Protein 6SUD (pdb70)

InterPro domains:
  IPR002037 Glycoside hydrolase, family 8 [PF01270] (62-371)
  IPR002037 Glycoside hydrolase, family 8 [PR00735] (67-80)
  IPR002037 Glycoside hydrolase, family 8 [PR00735] (126-144)
  IPR002037 Glycoside hydrolase, family 8 [PR00735] (194-211)
  IPR002037 Glycoside hydrolase, family 8 [PR00735] (237-248)
  IPR002037 Glycoside hydrolase, family 8 [PR00735] (262-271)
  IPR002037 Glycoside hydrolase, family 8 [PR00735] (360-374)
  IPR008928 Six-hairpin glycosidase superfamily [SSF48208] (8-380)
  IPR012341 Six-hairpin glycosidase-like superfamily [G3DSA:1.50.10.10] (3-375)

Radius of gyration: 29.49 Å; Cα contacts (8 Å, |Δi|>4): 1579; chains: 2; bounding box: 64×71×76 Å

Sequence (754 aa):
KGAYDTGTYANLFQRSGYREDEIKARLEQTWNNDLFYGDEHTRIYYPVGDDKGYMLDTGNDDVRSEGMSYGMMMAVQMDKKHEFDRLWNYAYTYMQHTEGRYKDYFAWHCKPDGTRLSPGPAPDGEEFFAMALFFASNRWGDGPAPYDYQAQARKILHACLHQGEQGEGDPMWEPSNRLIKFIPELPFSDPSYHLPHFYELFAQYANEQDRTFWKEAAEASRAYLRTACHPVTGLSPEYANYDGTPAPVQLHGDFRHFYSDAYRVAANVALDWEWFRKDPWQVQQSNRIQAFFSDIDVSDYRRYTIEGEPFNEPAAHPVGLLATNAMASLAADGPDADSFVKRFWNTPLRQGKRRYYDNCLYFFTMLALSGNYRVYQQKGAYDTGTYANLFQRSGYREDEIKARLEQTWNDLFYGDEHTRIYYPVGDDKGYMLDTGNDDVRSEGMSYGMMMAVQMDKKKHEFDRLWNYAYTYMQHTEGRYKDYFAWHCKPDGTRLSPGPAPDGEEFFAMALFFASNRWGDGPAPYDYQAQARKKILHACLHQGEQGEGDPMWEPSNRLIKFIPELPFSDPSYHLPHFYELFAQYANEQDRTFWKEAAEASRAYLRTACHPVTGLSPEYANYDGTPAPVQLHGDFRHFYSDAYRVAANVALDWEWFRKDPWQVQQSNRIQAFFSDIDVSDYRRYTIEGEPFNEPAAHPVGLLATNAMASLAADGPDADDSFVKRFWNTPLRQGKRRYYDNCLYFFTMLALSGNYRVYQQ

Nearest PDB structures (foldseek):
  6sud-assembly2_B  TM=1.003E+00  e=3.439E-78  Paenibacillus barcinonensis
  6srd-assembly2_B  TM=1.002E+00  e=1.595E-75  Paenibacillus barcinonensis
  6shy-assembly2_B  TM=1.002E+00  e=3.532E-74  Paenibacillus barcinonensis
  6trh-assembly1_A  TM=1.001E+00  e=9.045E-74  Paenibacillus barcinonensis
  5yxt-assembly1_C  TM=9.919E-01  e=4.805E-59  Paenibacillus barengoltzii G22

Solvent-accessible surface area: 28083 Å² total; per-residue (Å²): 181,0,1,58,92,77,56,96,35,23,37,7,0,84,170,42,63,38,160,123,83,75,6,158,59,55,12,67,87,6,2,41,50,0,0,106,17,82,149,108,10,42,0,1,53,69,55,62,138,68,41,0,32,0,32,9,10,10,79,93,7,0,48,0,28,0,0,0,6,0,0,0,0,0,0,9,30,80,61,82,107,14,0,23,28,0,0,12,1,0,85,67,62,0,9,22,115,123,48,52,35,63,14,0,0,0,52,27,0,97,44,99,8,72,104,69,15,40,16,4,18,0,10,0,0,0,17,0,0,0,0,0,2,0,0,18,31,79,56,34,71,29,119,76,20,53,34,1,64,54,13,0,61,83,0,2,56,3,0,22,34,2,36,137,102,54,119,9,47,19,0,2,43,79,90,42,80,9,0,15,12,34,4,25,22,39,13,0,0,0,5,14,0,2,0,2,1,0,12,0,0,14,89,23,1,47,143,128,6,69,99,36,0,105,53,0,0,119,20,0,15,40,6,2,105,80,3,8,38,99,116,8,2,0,1,0,6,10,0,43,54,99,2,72,43,1,47,49,37,89,57,26,51,43,98,26,1,32,18,33,0,1,15,4,0,11,18,0,0,4,0,41,9,0,18,80,103,14,92,54,1,18,86,2,0,26,78,2,1,56,46,2,53,143,48,84,15,102,64,4,70,33,6,35,36,118,13,103,88,67,146,69,87,8,39,29,28,22,0,0,0,0,2,0,0,5,0,5,16,6,11,110,25,133,24,10,99,67,15,4,126,96,0,26,101,8,98,22,62,108,30,104,104,14,5,16,0,0,0,8,3,0,16,1,1,0,3,0,6,4,44,10,89,13,45,83,199,180,0,1,55,82,75,56,96,34,28,35,6,0,86,156,14,57,38,177,105,125,68,5,135,61,57,14,73,87,5,1,51,49,0,0,104,16,81,135,95,10,45,0,1,52,70,55,65,134,68,41,0,30,1,31,8,9,11,78,91,7,0,49,0,28,0,0,0,7,0,0,0,0,0,0,9,28,81,61,79,107,14,0,23,30,0,0,13,1,0,86,66,62,0,9,22,114,126,56,50,33,97,16,0,0,0,52,29,0,94,45,98,8,72,102,70,13,42,19,4,16,0,9,0,0,0,17,0,0,0,0,0,3,0,0,17,24,77,57,35,69,30,119,74,20,53,34,1,64,52,12,0,61,83,0,2,71,5,0,25,38,20,34,133,185,60,128,10,47,27,0,2,44,82,88,44,80,10,0,14,13,34,4,27,24,39,12,0,0,0,5,14,0,2,1,2,1,0,12,0,0,15,92,27,0,48,141,129,8,70,96,36,0,105,64,0,0,128,21,0,17,38,6,2,102,81,2,6,36,97,116,9,1,0,1,0,6,11,0,43,57,101,2,72,43,1,47,48,37,87,57,27,49,41,98,24,1,30,18,33,1,1,16,2,1,13,17,0,0,5,0,40,9,0,19,84,105,16,92,55,1,18,85,1,0,27,78,4,1,56,46,2,50,144,44,85,14,102,61,4,70,34,6,36,34,115,14,102,85,67,145,73,87,8,41,29,30,22,0,0,1,0,3,0,0,5,0,3,16,6,9,112,26,131,25,10,72,70,14,2,93,102,1,30,110,8,98,22,62,110,29,102,106,15,5,16,0,0,0,8,2,0,16,1,1,0,2,0,7,4,36,10,90,14,46,85,194

Structure (mmCIF, N/CA/C/O backbone):
data_6SUD
#
_entry.id   6SUD
#
_cell.length_a   51.514
_cell.length_b   59.172
_cell.length_c   79.412
_cell.angle_alpha   87.830
_cell.angle_beta   78.350
_cell.angle_gamma   74.610
#
_symmetry.space_group_name_H-M   'P 1'
#
loop_
_entity.id
_entity.type
_entity.pdbx_description
1 polymer 'Reducing-end xylose-releasing exo-oligoxylanase Rex8A'
2 non-polymer 1,2-ETHANEDIOL
3 non-polymer GLYCEROL
4 non-polymer beta-D-xylopyranose
5 water water
#
loop_
_atom_site.group_PDB
_atom_site.id
_atom_site.type_symbol
_atom_site.label_atom_id
_atom_site.label_alt_id
_atom_site.label_comp_id
_atom_site.label_asym_id
_atom_site.label_entity_id
_atom_site.label_seq_id
_atom_site.pdbx_PDB_ins_code
_atom_site.Cartn_x
_atom_site.Cartn_y
_atom_site.Cartn_z
_atom_site.occupancy
_atom_site.B_iso_or_equiv
_atom_site.auth_seq_id
_atom_site.auth_comp_id
_atom_site.auth_asym_id
_atom_site.auth_atom_id
_atom_site.pdbx_PDB_model_num
ATOM 1 N N . LYS A 1 6 ? 1.481 -23.217 5.049 1.00 28.08 6 LYS A N 1
ATOM 2 C CA . LYS A 1 6 ? 0.664 -22.317 5.919 1.00 27.16 6 LYS A CA 1
ATOM 3 C C . LYS A 1 6 ? 1.343 -20.962 6.029 1.00 24.30 6 LYS A C 1
ATOM 4 O O . LYS A 1 6 ? 2.559 -20.894 6.316 1.00 24.88 6 LYS A O 1
ATOM 10 N N . GLY A 1 7 ? 0.517 -19.934 5.882 1.00 22.24 7 GLY A N 1
ATOM 11 C CA . GLY A 1 7 ? 0.980 -18.546 5.926 1.00 20.59 7 GLY A CA 1
ATOM 12 C C . GLY A 1 7 ? 1.124 -18.049 7.350 1.00 19.55 7 GLY A C 1
ATOM 13 O O . GLY A 1 7 ? 0.703 -18.767 8.295 1.00 18.14 7 GLY A O 1
ATOM 14 N N . ALA A 1 8 ? 1.690 -16.850 7.501 1.00 17.72 8 ALA A N 1
ATOM 15 C CA . ALA A 1 8 ? 1.869 -16.166 8.806 1.00 17.85 8 ALA A CA 1
ATOM 16 C C . ALA A 1 8 ? 0.517 -15.958 9.505 1.00 18.13 8 ALA A C 1
ATOM 17 O O . ALA A 1 8 ? 0.486 -15.950 10.758 1.00 17.27 8 ALA A O 1
ATOM 19 N N . TYR A 1 9 ? -0.568 -15.781 8.746 1.00 19.05 9 TYR A N 1
ATOM 20 C CA . TYR A 1 9 ? -1.936 -15.665 9.312 1.00 20.80 9 TYR A CA 1
ATOM 21 C C . TYR A 1 9 ? -2.227 -16.879 10.202 1.00 21.82 9 TYR A C 1
ATOM 22 O O . TYR A 1 9 ? -2.793 -16.683 11.294 1.00 21.77 9 TYR A O 1
ATOM 31 N N . ASP A 1 10 ? -1.838 -18.078 9.756 1.00 22.55 10 ASP A N 1
ATOM 32 C CA . ASP A 1 10 ? -2.171 -19.362 10.433 1.00 24.76 10 ASP A CA 1
ATOM 33 C C . ASP A 1 10 ? -1.148 -19.681 11.530 1.00 24.79 10 ASP A C 1
ATOM 34 O O . ASP A 1 10 ? -1.582 -20.147 12.602 1.00 26.42 10 ASP A O 1
ATOM 39 N N . THR A 1 11 ? 0.146 -19.461 11.270 1.00 23.07 11 THR A N 1
ATOM 40 C CA . THR A 1 11 ? 1.269 -19.914 12.136 1.00 22.55 11 THR A CA 1
ATOM 41 C C . THR A 1 11 ? 1.604 -18.849 13.189 1.00 21.99 11 THR A C 1
ATOM 42 O O . THR A 1 11 ? 2.125 -19.218 14.262 1.00 22.45 11 THR A O 1
ATOM 46 N N . GLY A 1 12 ? 1.333 -17.577 12.896 1.00 20.55 12 GLY A N 1
ATOM 47 C CA . GLY A 1 12 ? 1.767 -16.436 13.726 1.00 20.57 12 GLY A CA 1
ATOM 48 C C . GLY A 1 12 ? 3.262 -16.173 13.584 1.00 20.54 12 GLY A C 1
ATOM 49 O O . GLY A 1 12 ? 3.787 -15.334 14.334 1.00 22.23 12 GLY A O 1
ATOM 50 N N . THR A 1 13 ? 3.929 -16.855 12.650 1.00 20.37 13 THR A N 1
ATOM 51 C CA . THR A 1 13 ? 5.395 -16.747 12.408 1.00 20.09 13 THR A CA 1
ATOM 52 C C . THR A 1 13 ? 5.648 -15.957 11.123 1.00 18.71 13 THR A C 1
ATOM 53 O O . THR A 1 13 ? 5.119 -16.346 10.067 1.00 18.40 13 THR A O 1
ATOM 57 N N . TYR A 1 14 ? 6.468 -14.908 11.215 1.00 16.86 14 TYR A N 1
ATOM 58 C CA . TYR A 1 14 ? 6.799 -13.990 10.092 1.00 15.62 14 TYR A CA 1
ATOM 59 C C . TYR A 1 14 ? 8.256 -14.186 9.685 1.00 15.65 14 TYR A C 1
ATOM 60 O O . TYR A 1 14 ? 9.120 -14.143 10.567 1.00 16.51 14 TYR A O 1
ATOM 69 N N . ALA A 1 15 ? 8.510 -14.394 8.390 1.00 15.91 15 ALA A N 1
ATOM 70 C CA . ALA A 1 15 ? 9.877 -14.475 7.827 1.00 15.40 15 ALA A CA 1
ATOM 71 C C . ALA A 1 15 ? 10.601 -13.167 8.129 1.00 15.60 15 ALA A C 1
ATOM 72 O O . ALA A 1 15 ? 10.050 -12.086 7.839 1.00 15.06 15 ALA A O 1
ATOM 74 N N . ASN A 1 16 ? 11.812 -13.277 8.670 1.00 16.27 16 ASN A N 1
ATOM 75 C CA . ASN A 1 16 ? 12.719 -12.122 8.869 1.00 16.20 16 ASN A CA 1
ATOM 76 C C . ASN A 1 16 ? 13.846 -12.333 7.870 1.00 16.46 16 ASN A C 1
ATOM 77 O O . ASN A 1 16 ? 14.779 -13.094 8.190 1.00 17.16 16 ASN A O 1
ATOM 82 N N . LEU A 1 17 ? 13.713 -11.755 6.680 1.00 16.78 17 LEU A N 1
ATOM 83 C CA . LEU A 1 17 ? 14.666 -12.005 5.576 1.00 17.42 17 LEU A CA 1
ATOM 84 C C . LEU A 1 17 ? 15.982 -11.300 5.869 1.00 16.51 17 LEU A C 1
ATOM 85 O O . LEU A 1 17 ? 16.986 -11.791 5.355 1.00 16.89 17 LEU A O 1
ATOM 90 N N . PHE A 1 18 ? 15.982 -10.203 6.637 1.00 15.41 18 PHE A N 1
ATOM 91 C CA . PHE A 1 18 ? 17.251 -9.542 7.043 1.00 15.42 18 PHE A CA 1
ATOM 92 C C . PHE A 1 18 ? 18.049 -10.534 7.899 1.00 16.37 18 PHE A C 1
ATOM 93 O O . PHE A 1 18 ? 19.246 -10.692 7.672 1.00 15.73 18 PHE A O 1
ATOM 101 N N . GLN A 1 19 ? 17.382 -11.220 8.827 1.00 18.35 19 GLN A N 1
ATOM 102 C CA . GLN A 1 19 ? 18.020 -12.206 9.737 1.00 21.20 19 GLN A CA 1
ATOM 103 C C . GLN A 1 19 ? 18.472 -13.437 8.948 1.00 22.48 19 GLN A C 1
ATOM 104 O O . GLN A 1 19 ? 19.602 -13.908 9.187 1.00 22.22 19 GLN A O 1
ATOM 110 N N . ARG A 1 20 ? 17.631 -13.949 8.044 1.00 23.91 20 ARG A N 1
ATOM 111 C CA . ARG A 1 20 ? 17.952 -15.153 7.225 1.00 26.28 20 ARG A CA 1
ATOM 112 C C . ARG A 1 20 ? 19.195 -14.857 6.397 1.00 26.57 20 ARG A C 1
ATOM 113 O O . ARG A 1 20 ? 19.981 -15.764 6.091 1.00 25.97 20 ARG A O 1
ATOM 121 N N . SER A 1 21 ? 19.346 -13.583 6.090 1.00 26.01 21 SER A N 1
ATOM 122 C CA . SER A 1 21 ? 20.416 -13.059 5.220 1.00 27.00 21 SER A CA 1
ATOM 123 C C . SER A 1 21 ? 21.692 -12.752 6.010 1.00 27.25 21 SER A C 1
ATOM 124 O O . SER A 1 21 ? 22.706 -12.410 5.370 1.00 28.61 21 SER A O 1
ATOM 127 N N . GLY A 1 22 ? 21.675 -12.799 7.340 1.00 26.07 22 GLY A N 1
ATOM 128 C CA . GLY A 1 22 ? 22.916 -12.675 8.130 1.00 25.40 22 GLY A CA 1
ATOM 129 C C . GLY A 1 22 ? 22.942 -11.478 9.056 1.00 25.13 22 GLY A C 1
ATOM 130 O O . GLY A 1 22 ? 23.806 -11.473 9.948 1.00 25.44 22 GLY A O 1
ATOM 131 N N . TYR A 1 23 ? 22.057 -10.494 8.881 1.00 22.93 23 TYR A N 1
ATOM 132 C CA . TYR A 1 23 ? 22.045 -9.272 9.725 1.00 22.07 23 TYR A CA 1
ATOM 133 C C . TYR A 1 23 ? 21.643 -9.656 11.148 1.00 23.35 23 TYR A C 1
ATOM 134 O O . TYR A 1 23 ? 20.852 -10.603 11.324 1.00 22.15 23 TYR A O 1
ATOM 143 N N . ARG A 1 24 ? 22.177 -8.937 12.134 1.00 25.67 24 ARG A N 1
ATOM 144 C CA . ARG A 1 24 ? 21.942 -9.238 13.567 1.00 28.76 24 ARG A CA 1
ATOM 145 C C . ARG A 1 24 ? 20.574 -8.710 13.993 1.00 28.56 24 ARG A C 1
ATOM 146 O O . ARG A 1 24 ? 20.181 -7.621 13.528 1.00 26.22 24 ARG A O 1
ATOM 154 N N . GLU A 1 25 ? 19.908 -9.434 14.892 1.00 29.96 25 GLU A N 1
ATOM 155 C CA . GLU A 1 25 ? 18.574 -9.043 15.411 1.00 31.13 25 GLU A CA 1
ATOM 156 C C . GLU A 1 25 ? 18.616 -7.604 15.930 1.00 30.01 25 GLU A C 1
ATOM 157 O O . GLU A 1 25 ? 17.697 -6.843 15.588 1.00 27.40 25 GLU A O 1
ATOM 163 N N . ASP A 1 26 ? 19.649 -7.241 16.696 1.00 29.78 26 ASP A N 1
ATOM 164 C CA . ASP A 1 26 ? 19.779 -5.884 17.297 1.00 29.96 26 ASP A CA 1
ATOM 165 C C . ASP A 1 26 ? 19.919 -4.816 16.202 1.00 27.04 26 ASP A C 1
ATOM 166 O O . ASP A 1 26 ? 19.229 -3.774 16.321 1.00 25.29 26 ASP A O 1
ATOM 171 N N . GLU A 1 27 ? 20.776 -5.046 15.196 1.00 24.99 27 GLU A N 1
ATOM 172 C CA . GLU A 1 27 ? 21.019 -4.110 14.058 1.00 24.15 27 GLU A CA 1
ATOM 173 C C . GLU A 1 27 ? 19.708 -3.867 13.308 1.00 21.54 27 GLU A C 1
ATOM 174 O O . GLU A 1 27 ? 19.463 -2.732 12.857 1.00 20.60 27 GLU A O 1
ATOM 180 N N . ILE A 1 28 ? 18.927 -4.933 13.139 1.00 20.08 28 ILE A N 1
ATOM 181 C CA . ILE A 1 28 ? 17.688 -4.879 12.309 1.00 18.93 28 ILE A CA 1
ATOM 182 C C . ILE A 1 28 ? 16.665 -3.985 13.011 1.00 18.53 28 ILE A C 1
ATOM 183 O O . ILE A 1 28 ? 16.231 -3.030 12.383 1.00 18.09 28 ILE A O 1
ATOM 188 N N . LYS A 1 29 ? 16.313 -4.283 14.266 1.00 20.26 29 LYS A N 1
ATOM 189 C CA . LYS A 1 29 ? 15.341 -3.482 15.064 1.00 21.21 29 LYS A CA 1
ATOM 190 C C . LYS A 1 29 ? 15.771 -2.005 15.077 1.00 19.83 29 LYS A C 1
ATOM 191 O O . LYS A 1 29 ? 14.902 -1.129 14.905 1.00 20.10 29 LYS A O 1
ATOM 197 N N . ALA A 1 30 ? 17.061 -1.720 15.278 1.00 18.76 30 ALA A N 1
ATOM 198 C CA . ALA A 1 30 ? 17.578 -0.333 15.341 1.00 18.30 30 ALA A CA 1
ATOM 199 C C . ALA A 1 30 ? 17.400 0.358 13.980 1.00 17.66 30 ALA A C 1
ATOM 200 O O . ALA A 1 30 ? 17.062 1.564 13.962 1.00 18.30 30 ALA A O 1
ATOM 202 N N . ARG A 1 31 ? 17.625 -0.379 12.890 1.00 16.21 31 ARG A N 1
ATOM 203 C CA . ARG A 1 31 ? 17.510 0.146 11.502 1.00 15.59 31 ARG A CA 1
ATOM 204 C C . ARG A 1 31 ? 16.042 0.502 11.244 1.00 14.65 31 ARG A C 1
ATOM 205 O O . ARG A 1 31 ? 15.793 1.569 10.665 1.00 14.32 31 ARG A O 1
ATOM 213 N N . LEU A 1 32 ? 15.121 -0.354 11.694 1.00 15.29 32 LEU A N 1
ATOM 214 C CA . LEU A 1 32 ? 13.674 -0.139 11.476 1.00 15.13 32 LEU A CA 1
ATOM 215 C C . LEU A 1 32 ? 13.261 1.092 12.282 1.00 15.94 32 LEU A C 1
ATOM 216 O O . LEU A 1 32 ? 12.628 1.999 11.718 1.00 15.96 32 LEU A O 1
ATOM 221 N N . GLU A 1 33 ? 13.671 1.147 13.546 1.00 17.28 33 GLU A N 1
ATOM 222 C CA . GLU A 1 33 ? 13.346 2.291 14.425 1.00 18.50 33 GLU A CA 1
ATOM 223 C C . GLU A 1 33 ? 13.898 3.580 13.811 1.00 17.85 33 GLU A C 1
ATOM 224 O O . GLU A 1 33 ? 13.184 4.576 13.868 1.00 16.35 33 GLU A O 1
ATOM 230 N N . GLN A 1 34 ? 15.121 3.561 13.271 1.00 17.53 34 GLN A N 1
ATOM 231 C CA . GLN A 1 34 ? 15.746 4.782 12.705 1.00 18.65 34 GLN A CA 1
ATOM 232 C C . GLN A 1 34 ? 15.041 5.177 11.407 1.00 16.89 34 GLN A C 1
ATOM 233 O O . GLN A 1 34 ? 14.959 6.397 11.122 1.00 15.76 34 GLN A O 1
ATOM 239 N N . THR A 1 35 ? 14.511 4.214 10.649 1.00 16.48 35 THR A N 1
ATOM 240 C CA . THR A 1 35 ? 13.786 4.572 9.406 1.00 15.51 35 THR A CA 1
ATOM 241 C C . THR A 1 35 ? 12.530 5.347 9.813 1.00 15.27 35 THR A C 1
ATOM 242 O O . THR A 1 35 ? 12.258 6.421 9.237 1.00 13.37 35 THR A O 1
ATOM 246 N N . TRP A 1 36 ? 11.816 4.826 10.809 1.00 15.22 36 TRP A N 1
ATOM 247 C CA . TRP A 1 36 ? 10.631 5.502 11.390 1.00 15.50 36 TRP A CA 1
ATOM 248 C C . TRP A 1 36 ? 10.987 6.936 11.790 1.00 15.71 36 TRP A C 1
ATOM 249 O O . TRP A 1 36 ? 10.285 7.853 11.387 1.00 14.75 36 TRP A O 1
ATOM 260 N N A ASN A 1 37 ? 12.021 7.099 12.616 0.50 15.97 37 ASN A N 1
ATOM 261 N N B ASN A 1 37 ? 12.017 7.103 12.629 0.50 16.09 37 ASN A N 1
ATOM 262 C CA A ASN A 1 37 ? 12.435 8.413 13.176 0.50 16.58 37 ASN A CA 1
ATOM 263 C CA B ASN A 1 37 ? 12.457 8.419 13.171 0.50 16.78 37 ASN A CA 1
ATOM 264 C C A ASN A 1 37 ? 12.712 9.417 12.051 0.50 16.88 37 ASN A C 1
ATOM 265 C C B ASN A 1 37 ? 12.692 9.417 12.039 0.50 17.00 37 ASN A C 1
ATOM 266 O O A ASN A 1 37 ? 12.292 10.587 12.188 0.50 15.94 37 ASN A O 1
ATOM 267 O O B ASN A 1 37 ? 12.284 10.590 12.182 0.50 16.04 37 ASN A O 1
ATOM 276 N N . ASP A 1 38 ? 13.438 9.001 11.012 1.00 17.31 38 ASP A N 1
ATOM 277 C CA . ASP A 1 38 ? 13.820 9.898 9.891 1.00 18.67 38 ASP A CA 1
ATOM 278 C C . ASP A 1 38 ? 12.580 10.309 9.093 1.00 17.21 38 ASP A C 1
ATOM 279 O O . ASP A 1 38 ? 12.459 11.494 8.772 1.00 16.95 38 ASP A O 1
ATOM 284 N N . LEU A 1 39 ? 11.691 9.378 8.778 1.00 16.21 39 LEU A N 1
ATOM 285 C CA . LEU A 1 39 ? 10.503 9.690 7.943 1.00 16.35 39 LEU A CA 1
ATOM 286 C C . LEU A 1 39 ? 9.499 10.583 8.673 1.00 14.73 39 LEU A C 1
ATOM 287 O O . LEU A 1 39 ? 8.938 11.484 8.034 1.00 14.30 39 LEU A O 1
ATOM 292 N N . PHE A 1 40 ? 9.246 10.327 9.952 1.00 14.26 40 PHE A N 1
ATOM 293 C CA . PHE A 1 40 ? 8.249 11.104 10.730 1.00 14.06 40 PHE A CA 1
ATOM 294 C C . PHE A 1 40 ? 8.863 12.281 11.500 1.00 15.41 40 PHE A C 1
ATOM 295 O O . PHE A 1 40 ? 8.119 13.249 11.740 1.00 16.13 40 PHE A O 1
ATOM 303 N N . TYR A 1 41 ? 10.126 12.220 11.915 1.00 15.92 41 TYR A N 1
ATOM 304 C CA . TYR A 1 41 ? 10.726 13.279 12.774 1.00 16.40 41 TYR A CA 1
ATOM 305 C C . TYR A 1 41 ? 12.100 13.725 12.278 1.00 18.34 41 TYR A C 1
ATOM 306 O O . TYR A 1 41 ? 12.844 14.394 13.047 1.00 18.03 41 TYR A O 1
ATOM 315 N N . GLY A 1 42 ? 12.435 13.410 11.031 1.00 19.41 42 GLY A N 1
ATOM 316 C CA . GLY A 1 42 ? 13.787 13.694 10.514 1.00 20.52 42 GLY A CA 1
ATOM 317 C C . GLY A 1 42 ? 13.926 15.120 10.034 1.00 21.56 42 GLY A C 1
ATOM 318 O O . GLY A 1 42 ? 13.038 15.956 10.319 1.00 21.46 42 GLY A O 1
ATOM 319 N N . ASP A 1 43 ? 14.993 15.389 9.285 1.00 23.46 43 ASP A N 1
ATOM 320 C CA . ASP A 1 43 ? 15.332 16.776 8.876 1.00 24.77 43 ASP A CA 1
ATOM 321 C C . ASP A 1 43 ? 14.421 17.223 7.723 1.00 25.26 43 ASP A C 1
ATOM 322 O O . ASP A 1 43 ? 13.645 16.391 7.196 1.00 23.67 43 ASP A O 1
ATOM 327 N N . GLU A 1 44 ? 14.557 18.490 7.323 1.00 25.47 44 GLU A N 1
ATOM 328 C CA . GLU A 1 44 ? 13.687 19.162 6.320 1.00 26.56 44 GLU A CA 1
ATOM 329 C C . GLU A 1 44 ? 13.751 18.485 4.941 1.00 24.75 44 GLU A C 1
ATOM 330 O O . GLU A 1 44 ? 12.819 18.741 4.152 1.00 23.73 44 GLU A O 1
ATOM 336 N N . HIS A 1 45 ? 14.783 17.678 4.653 1.00 23.84 45 HIS A N 1
ATOM 337 C CA . HIS A 1 45 ? 15.051 17.069 3.316 1.00 22.94 45 HIS A CA 1
ATOM 338 C C . HIS A 1 45 ? 14.659 15.595 3.284 1.00 20.94 45 HIS A C 1
ATOM 339 O O . HIS A 1 45 ? 14.810 14.991 2.220 1.00 21.33 45 HIS A O 1
ATOM 346 N N . THR A 1 46 ? 14.187 15.054 4.403 1.00 19.25 46 THR A N 1
ATOM 347 C CA . THR A 1 46 ? 13.980 13.599 4.606 1.00 18.12 46 THR A CA 1
ATOM 348 C C . THR A 1 46 ? 12.546 13.320 5.067 1.00 17.26 46 THR A C 1
ATOM 349 O O . THR A 1 46 ? 11.932 12.397 4.515 1.00 17.17 46 THR A O 1
ATOM 353 N N . ARG A 1 47 ? 12.046 14.053 6.060 1.00 16.94 47 ARG A N 1
ATOM 354 C CA . ARG A 1 47 ? 10.734 13.717 6.685 1.00 16.53 47 ARG A CA 1
ATOM 355 C C . ARG A 1 47 ? 9.608 13.887 5.672 1.00 15.53 47 ARG A C 1
ATOM 356 O O . ARG A 1 47 ? 9.727 14.723 4.766 1.00 15.64 47 ARG A O 1
ATOM 364 N N . ILE A 1 48 ? 8.534 13.127 5.850 1.00 13.66 48 ILE A N 1
ATOM 365 C CA . ILE A 1 48 ? 7.307 13.272 5.016 1.00 12.77 48 ILE A CA 1
ATOM 366 C C . ILE A 1 48 ? 6.088 13.487 5.914 1.00 12.52 48 ILE A C 1
ATOM 367 O O . ILE A 1 48 ? 5.006 13.704 5.348 1.00 13.62 48 ILE A O 1
ATOM 372 N N . TYR A 1 49 ? 6.272 13.486 7.234 1.00 11.48 49 TYR A N 1
ATOM 373 C CA . TYR A 1 49 ? 5.194 13.663 8.240 1.00 11.63 49 TYR A CA 1
ATOM 374 C C . TYR A 1 49 ? 5.328 15.024 8.928 1.00 11.88 49 TYR A C 1
ATOM 375 O O . TYR A 1 49 ? 6.453 15.431 9.266 1.00 11.99 49 TYR A O 1
ATOM 384 N N . TYR A 1 50 ? 4.190 15.699 9.113 1.00 12.69 50 TYR A N 1
ATOM 385 C CA . TYR A 1 50 ? 4.087 17.076 9.665 1.00 13.19 50 TYR A CA 1
ATOM 386 C C . TYR A 1 50 ? 2.918 17.168 10.636 1.00 13.89 50 TYR A C 1
ATOM 387 O O . TYR A 1 50 ? 1.758 17.040 10.228 1.00 12.89 50 TYR A O 1
ATOM 396 N N . PRO A 1 51 ? 3.202 17.409 11.939 1.00 14.26 51 PRO A N 1
ATOM 397 C CA . PRO A 1 51 ? 2.155 17.601 12.930 1.00 16.07 51 PRO A CA 1
ATOM 398 C C . PRO A 1 51 ? 1.382 18.893 12.665 1.00 16.43 51 PRO A C 1
ATOM 399 O O . PRO A 1 51 ? 1.969 19.819 12.159 1.00 17.75 51 PRO A O 1
ATOM 403 N N . VAL A 1 52 ? 0.097 18.921 13.001 1.00 17.25 52 VAL A N 1
ATOM 404 C CA . VAL A 1 52 ? -0.704 20.179 12.927 1.00 18.08 52 VAL A CA 1
ATOM 405 C C . VAL A 1 52 ? -1.471 20.352 14.233 1.00 18.71 52 VAL A C 1
ATOM 406 O O . VAL A 1 52 ? -2.234 19.429 14.610 1.00 17.32 52 VAL A O 1
ATOM 410 N N . GLY A 1 53 ? -1.296 21.496 14.898 1.00 19.04 53 GLY A N 1
ATOM 411 C CA . GLY A 1 53 ? -1.985 21.751 16.179 1.00 18.70 53 GLY A CA 1
ATOM 412 C C . GLY A 1 53 ? -1.741 20.644 17.189 1.00 18.69 53 GLY A C 1
ATOM 413 O O . GLY A 1 53 ? -0.656 20.033 17.174 1.00 18.03 53 GLY A O 1
ATOM 414 N N . ASP A 1 54 ? -2.714 20.392 18.061 1.00 18.68 54 ASP A N 1
ATOM 415 C CA . ASP A 1 54 ? -2.544 19.408 19.154 1.00 19.79 54 ASP A CA 1
ATOM 416 C C . ASP A 1 54 ? -2.988 18.026 18.681 1.00 18.57 54 ASP A C 1
ATOM 417 O O . ASP A 1 54 ? -2.602 17.051 19.335 1.00 18.93 54 ASP A O 1
ATOM 422 N N . ASP A 1 55 ? -3.723 17.917 17.574 1.00 17.10 55 ASP A N 1
ATOM 423 C CA . ASP A 1 55 ? -4.478 16.668 17.351 1.00 16.34 55 ASP A CA 1
ATOM 424 C C . ASP A 1 55 ? -4.526 16.277 15.868 1.00 14.68 55 ASP A C 1
ATOM 425 O O . ASP A 1 55 ? -5.263 15.341 15.570 1.00 13.57 55 ASP A O 1
ATOM 430 N N . LYS A 1 56 ? -3.764 16.915 14.980 1.00 13.82 56 LYS A N 1
ATOM 431 C CA . LYS A 1 56 ? -3.782 16.511 13.552 1.00 13.89 56 LYS A CA 1
ATOM 432 C C . LYS A 1 56 ? -2.361 16.337 13.021 1.00 12.75 56 LYS A C 1
ATOM 433 O O . LYS A 1 56 ? -1.388 16.695 13.697 1.00 13.66 56 LYS A O 1
ATOM 439 N N . GLY A 1 57 ? -2.263 15.775 11.823 1.00 11.68 57 GLY A N 1
ATOM 440 C CA . GLY A 1 57 ? -0.982 15.609 11.123 1.00 11.41 57 GLY A CA 1
ATOM 441 C C . GLY A 1 57 ? -1.240 15.116 9.727 1.00 11.17 57 GLY A C 1
ATOM 442 O O . GLY A 1 57 ? -2.318 14.554 9.509 1.00 10.13 57 GLY A O 1
ATOM 443 N N . TYR A 1 58 ? -0.309 15.343 8.810 1.00 11.35 58 TYR A N 1
ATOM 444 C CA . TYR A 1 58 ? -0.463 14.911 7.402 1.00 11.69 58 TYR A CA 1
ATOM 445 C C . TYR A 1 58 ? 0.862 14.339 6.888 1.00 11.66 58 TYR A C 1
ATOM 446 O O . TYR A 1 58 ? 1.944 14.668 7.392 1.00 11.19 58 TYR A O 1
ATOM 455 N N . MET A 1 59 ? 0.733 13.446 5.907 1.00 11.85 59 MET A N 1
ATOM 456 C CA . MET A 1 59 ? 1.820 12.867 5.095 1.00 11.92 59 MET A CA 1
ATOM 457 C C . MET A 1 59 ? 1.871 13.722 3.821 1.00 12.29 59 MET A C 1
ATOM 458 O O . MET A 1 59 ? 0.819 13.826 3.169 1.00 12.06 59 MET A O 1
ATOM 463 N N . LEU A 1 60 ? 2.998 14.382 3.523 1.00 12.33 60 LEU A N 1
ATOM 464 C CA . LEU A 1 60 ? 3.129 15.335 2.385 1.00 12.51 60 LEU A CA 1
ATOM 465 C C . LEU A 1 60 ? 3.636 14.599 1.145 1.00 12.32 60 LEU A C 1
ATOM 466 O O . LEU A 1 60 ? 4.717 14.008 1.213 1.00 10.92 60 LEU A O 1
ATOM 471 N N . ASP A 1 61 ? 2.890 14.649 0.041 1.00 12.00 61 ASP A N 1
ATOM 472 C CA . ASP A 1 61 ? 3.476 14.317 -1.281 1.00 12.32 61 ASP A CA 1
ATOM 473 C C . ASP A 1 61 ? 4.377 15.502 -1.644 1.00 12.82 61 ASP A C 1
ATOM 474 O O . ASP A 1 61 ? 3.858 16.544 -2.096 1.00 12.69 61 ASP A O 1
ATOM 479 N N . THR A 1 62 ? 5.671 15.355 -1.358 1.00 13.37 62 THR A N 1
ATOM 480 C CA . THR A 1 62 ? 6.688 16.433 -1.476 1.00 14.24 62 THR A CA 1
ATOM 481 C C . THR A 1 62 ? 6.815 16.856 -2.939 1.00 14.34 62 THR A C 1
ATOM 482 O O . THR A 1 62 ? 7.078 18.050 -3.198 1.00 14.69 62 THR A O 1
ATOM 486 N N . GLY A 1 63 ? 6.688 15.898 -3.854 1.00 14.40 63 GLY A N 1
ATOM 487 C CA . GLY A 1 63 ? 6.823 16.123 -5.304 1.00 15.14 63 GLY A CA 1
ATOM 488 C C . GLY A 1 63 ? 5.684 16.952 -5.862 1.00 15.20 63 GLY A C 1
ATOM 489 O O . GLY A 1 63 ? 5.943 17.757 -6.780 1.00 16.33 63 GLY A O 1
ATOM 490 N N . ASN A 1 64 ? 4.471 16.786 -5.325 1.00 14.63 64 ASN A N 1
ATOM 491 C CA . ASN A 1 64 ? 3.240 17.418 -5.867 1.00 15.64 64 ASN A CA 1
ATOM 492 C C . ASN A 1 64 ? 2.741 18.517 -4.920 1.00 15.25 64 ASN A C 1
ATOM 493 O O . ASN A 1 64 ? 1.752 19.162 -5.277 1.00 15.87 64 ASN A O 1
ATOM 498 N N . ASP A 1 65 ? 3.407 18.712 -3.774 1.00 15.92 65 ASP A N 1
ATOM 499 C CA . ASP A 1 65 ? 3.059 19.733 -2.743 1.00 17.41 65 ASP A CA 1
ATOM 500 C C . ASP A 1 65 ? 1.576 19.632 -2.376 1.00 16.25 65 ASP A C 1
ATOM 501 O O . ASP A 1 65 ? 0.908 20.682 -2.325 1.00 16.93 65 ASP A O 1
ATOM 506 N N . ASP A 1 66 ? 1.072 18.421 -2.146 1.00 14.68 66 ASP A N 1
ATOM 507 C CA . ASP A 1 66 ? -0.327 18.218 -1.694 1.00 14.03 66 ASP A CA 1
ATOM 508 C C . ASP A 1 66 ? -0.370 17.021 -0.744 1.00 12.40 66 ASP A C 1
ATOM 509 O O . ASP A 1 66 ? 0.661 16.332 -0.578 1.00 11.30 66 ASP A O 1
ATOM 514 N N . VAL A 1 67 ? -1.528 16.833 -0.117 1.00 11.55 67 VAL A N 1
ATOM 515 C CA . VAL A 1 67 ? -1.807 15.717 0.827 1.00 10.74 67 VAL A CA 1
ATOM 516 C C . VAL A 1 67 ? -2.789 14.756 0.138 1.00 9.68 67 VAL A C 1
ATOM 517 O O . VAL A 1 67 ? -3.849 15.201 -0.280 1.00 9.41 67 VAL A O 1
ATOM 521 N N . ARG A 1 68 ? -2.402 13.489 -0.021 1.00 9.13 68 ARG A N 1
ATOM 522 C CA . ARG A 1 68 ? -3.157 12.493 -0.827 1.00 8.97 68 ARG A CA 1
ATOM 523 C C . ARG A 1 68 ? -3.720 11.430 0.106 1.00 8.42 68 ARG A C 1
ATOM 524 O O . ARG A 1 68 ? -3.053 11.116 1.106 1.00 7.56 68 ARG A O 1
ATOM 532 N N . SER A 1 69 ? -4.907 10.902 -0.200 1.00 8.25 69 SER A N 1
ATOM 533 C CA . SER A 1 69 ? -5.521 9.843 0.628 1.00 8.20 69 SER A CA 1
ATOM 534 C C . SER A 1 69 ? -4.593 8.622 0.622 1.00 8.46 69 SER A C 1
ATOM 535 O O . SER A 1 69 ? -4.540 7.919 1.636 1.00 8.19 69 SER A O 1
ATOM 538 N N . GLU A 1 70 ? -3.864 8.397 -0.476 1.00 8.79 70 GLU A N 1
ATOM 539 C CA . GLU A 1 70 ? -2.801 7.356 -0.550 1.00 9.64 70 GLU A CA 1
ATOM 540 C C . GLU A 1 70 ? -1.840 7.535 0.641 1.00 9.81 70 GLU A C 1
ATOM 541 O O . GLU A 1 70 ? -1.644 6.578 1.424 1.00 9.93 70 GLU A O 1
ATOM 547 N N . GLY A 1 71 ? -1.225 8.715 0.752 1.00 9.13 71 GLY A N 1
ATOM 548 C CA . GLY A 1 71 ? -0.166 8.963 1.751 1.00 8.88 71 GLY A CA 1
ATOM 549 C C . GLY A 1 71 ? -0.703 8.966 3.170 1.00 8.67 71 GLY A C 1
ATOM 550 O O . GLY A 1 71 ? -0.019 8.436 4.057 1.00 9.38 71 GLY A O 1
ATOM 551 N N . MET A 1 72 ? -1.884 9.539 3.375 1.00 8.12 72 MET A N 1
ATOM 552 C CA . MET A 1 72 ? -2.560 9.558 4.702 1.00 7.65 72 MET A CA 1
ATOM 553 C C . MET A 1 72 ? -2.792 8.108 5.154 1.00 7.19 72 MET A C 1
ATOM 554 O O . MET A 1 72 ? -2.417 7.758 6.286 1.00 6.48 72 MET A O 1
ATOM 559 N N . SER A 1 73 ? -3.411 7.293 4.299 1.00 6.80 73 SER A N 1
ATOM 560 C CA . SER A 1 73 ? -3.719 5.870 4.589 1.00 6.90 73 SER A CA 1
ATOM 561 C C . SER A 1 73 ? -2.425 5.078 4.785 1.00 6.84 73 SER A C 1
ATOM 562 O O . SER A 1 73 ? -2.402 4.216 5.668 1.00 6.77 73 SER A O 1
ATOM 565 N N . TYR A 1 74 ? -1.378 5.364 4.005 1.00 7.09 74 TYR A N 1
ATOM 566 C CA . TYR A 1 74 ? -0.031 4.748 4.158 1.00 7.74 74 TYR A CA 1
ATOM 567 C C . TYR A 1 74 ? 0.531 5.098 5.535 1.00 7.65 74 TYR A C 1
ATOM 568 O O . TYR A 1 74 ? 0.988 4.194 6.235 1.00 7.77 74 TYR A O 1
ATOM 577 N N . GLY A 1 75 ? 0.498 6.378 5.910 1.00 7.74 75 GLY A N 1
ATOM 578 C CA . GLY A 1 75 ? 1.010 6.808 7.226 1.00 7.76 75 GLY A CA 1
ATOM 579 C C . GLY A 1 75 ? 0.285 6.108 8.365 1.00 7.88 75 GLY A C 1
ATOM 580 O O . GLY A 1 75 ? 0.930 5.707 9.335 1.00 7.44 75 GLY A O 1
ATOM 581 N N . MET A 1 76 ? -1.027 5.934 8.252 1.00 7.58 76 MET A N 1
ATOM 582 C CA . MET A 1 76 ? -1.787 5.204 9.292 1.00 7.84 76 MET A CA 1
ATOM 583 C C . MET A 1 76 ? -1.330 3.734 9.358 1.00 7.37 76 MET A C 1
ATOM 584 O O . MET A 1 76 ? -1.183 3.208 10.485 1.00 7.42 76 MET A O 1
ATOM 589 N N . MET A 1 77 ? -1.081 3.083 8.221 1.00 7.46 77 MET A N 1
ATOM 590 C CA . MET A 1 77 ? -0.626 1.673 8.218 1.00 7.81 77 MET A CA 1
ATOM 591 C C . MET A 1 77 ? 0.761 1.594 8.856 1.00 8.03 77 MET A C 1
ATOM 592 O O . MET A 1 77 ? 0.989 0.688 9.661 1.00 8.31 77 MET A O 1
ATOM 597 N N . MET A 1 78 ? 1.662 2.509 8.505 1.00 8.49 78 MET A N 1
ATOM 598 C CA . MET A 1 78 ? 3.021 2.492 9.103 1.00 8.71 78 MET A CA 1
ATOM 599 C C . MET A 1 78 ? 2.880 2.667 10.619 1.00 8.49 78 MET A C 1
ATOM 600 O O . MET A 1 78 ? 3.515 1.895 11.363 1.00 8.36 78 MET A O 1
ATOM 605 N N . ALA A 1 79 ? 2.030 3.607 11.048 1.00 8.30 79 ALA A N 1
ATOM 606 C CA . ALA A 1 79 ? 1.859 3.971 12.484 1.00 8.20 79 ALA A CA 1
ATOM 607 C C . ALA A 1 79 ? 1.395 2.737 13.257 1.00 8.20 79 ALA A C 1
ATOM 608 O O . ALA A 1 79 ? 1.955 2.487 14.348 1.00 8.35 79 ALA A O 1
ATOM 610 N N . VAL A 1 80 ? 0.409 2.013 12.734 1.00 8.11 80 VAL A N 1
ATOM 611 C CA . VAL A 1 80 ? -0.206 0.900 13.509 1.00 8.07 80 VAL A CA 1
ATOM 612 C C . VAL A 1 80 ? 0.768 -0.283 13.502 1.00 8.68 80 VAL A C 1
ATOM 613 O O . VAL A 1 80 ? 0.952 -0.874 14.574 1.00 9.23 80 VAL A O 1
ATOM 617 N N . GLN A 1 81 ? 1.487 -0.533 12.396 1.00 9.22 81 GLN A N 1
ATOM 618 C CA . GLN A 1 81 ? 2.528 -1.601 12.324 1.00 9.78 81 GLN A CA 1
ATOM 619 C C . GLN A 1 81 ? 3.679 -1.287 13.294 1.00 10.32 81 GLN A C 1
ATOM 620 O O . GLN A 1 81 ? 4.251 -2.237 13.853 1.00 10.54 81 GLN A O 1
ATOM 626 N N . MET A 1 82 ? 3.949 -0.012 13.565 1.00 11.65 82 MET A N 1
ATOM 627 C CA . MET A 1 82 ? 5.065 0.407 14.457 1.00 12.64 82 MET A CA 1
ATOM 628 C C . MET A 1 82 ? 4.543 0.691 15.873 1.00 13.36 82 MET A C 1
ATOM 629 O O . MET A 1 82 ? 5.361 1.097 16.718 1.00 13.14 82 MET A O 1
ATOM 634 N N . ASP A 1 83 ? 3.258 0.435 16.139 1.00 13.22 83 ASP A N 1
ATOM 635 C CA . ASP A 1 83 ? 2.617 0.646 17.465 1.00 14.13 83 ASP A CA 1
ATOM 636 C C . ASP A 1 83 ? 2.769 2.126 17.857 1.00 13.30 83 ASP A C 1
ATOM 637 O O . ASP A 1 83 ? 3.191 2.423 19.023 1.00 13.17 83 ASP A O 1
ATOM 642 N N . LYS A 1 84 ? 2.422 3.028 16.940 1.00 12.24 84 LYS A N 1
ATOM 643 C CA . LYS A 1 84 ? 2.594 4.497 17.137 1.00 12.55 84 LYS A CA 1
ATOM 644 C C . LYS A 1 84 ? 1.223 5.171 17.109 1.00 12.02 84 LYS A C 1
ATOM 645 O O . LYS A 1 84 ? 0.858 5.813 16.107 1.00 10.39 84 LYS A O 1
ATOM 651 N N . LYS A 1 85 ? 0.489 5.016 18.203 1.00 11.70 85 LYS A N 1
ATOM 652 C CA . LYS A 1 85 ? -0.929 5.418 18.274 1.00 11.94 85 LYS A CA 1
ATOM 653 C C . LYS A 1 85 ? -1.087 6.935 18.108 1.00 12.10 85 LYS A C 1
ATOM 654 O O . LYS A 1 85 ? -2.057 7.354 17.463 1.00 12.11 85 LYS A O 1
ATOM 660 N N . HIS A 1 86 ? -0.194 7.736 18.687 1.00 12.09 86 HIS A N 1
ATOM 661 C CA . HIS A 1 86 ? -0.341 9.218 18.704 1.00 12.32 86 HIS A CA 1
ATOM 662 C C . HIS A 1 86 ? -0.322 9.756 17.272 1.00 11.29 86 HIS A C 1
ATOM 663 O O . HIS A 1 86 ? -1.240 10.530 16.907 1.00 11.56 86 HIS A O 1
ATOM 670 N N . GLU A 1 87 ? 0.637 9.305 16.471 1.00 11.03 87 GLU A N 1
ATOM 671 C CA . GLU A 1 87 ? 0.737 9.702 15.050 1.00 10.76 87 GLU A CA 1
ATOM 672 C C . GLU A 1 87 ? -0.447 9.136 14.267 1.00 10.04 87 GLU A C 1
ATOM 673 O O . GLU A 1 87 ? -0.994 9.873 13.447 1.00 9.63 87 GLU A O 1
ATOM 679 N N . PHE A 1 88 ? -0.821 7.879 14.522 1.00 9.78 88 PHE A N 1
ATOM 680 C CA . PHE A 1 88 ? -1.967 7.234 13.832 1.00 9.69 88 PHE A CA 1
ATOM 681 C C . PHE A 1 88 ? -3.194 8.134 13.983 1.00 9.78 88 PHE A C 1
ATOM 682 O O . PHE A 1 88 ? -3.853 8.461 12.971 1.00 9.67 88 PHE A O 1
ATOM 690 N N . ASP A 1 89 ? -3.483 8.481 15.239 1.00 9.56 89 ASP A N 1
ATOM 691 C CA . ASP A 1 89 ? -4.658 9.281 15.663 1.00 9.42 89 ASP A CA 1
ATOM 692 C C . ASP A 1 89 ? -4.596 10.679 15.039 1.00 9.24 89 ASP A C 1
ATOM 693 O O . ASP A 1 89 ? -5.654 11.193 14.632 1.00 9.68 89 ASP A O 1
ATOM 698 N N . ARG A 1 90 ? -3.418 11.311 14.993 1.00 9.58 90 ARG A N 1
ATOM 699 C CA . ARG A 1 90 ? -3.252 12.628 14.325 1.00 9.16 90 ARG A CA 1
ATOM 700 C C . ARG A 1 90 ? -3.568 12.518 12.826 1.00 8.79 90 ARG A C 1
ATOM 701 O O . ARG A 1 90 ? -4.308 13.392 12.316 1.00 8.13 90 ARG A O 1
ATOM 709 N N . LEU A 1 91 ? -3.033 11.508 12.139 1.00 8.44 91 LEU A N 1
ATOM 710 C CA . LEU A 1 91 ? -3.290 11.316 10.684 1.00 8.23 91 LEU A CA 1
ATOM 711 C C . LEU A 1 91 ? -4.777 11.026 10.452 1.00 7.78 91 LEU A C 1
ATOM 712 O O . LEU A 1 91 ? -5.378 11.658 9.580 1.00 6.84 91 LEU A O 1
ATOM 717 N N . TRP A 1 92 ? -5.347 10.109 11.224 1.00 7.83 92 TRP A N 1
ATOM 718 C CA . TRP A 1 92 ? -6.776 9.728 11.063 1.00 8.05 92 TRP A CA 1
ATOM 719 C C . TRP A 1 92 ? -7.663 10.961 11.274 1.00 8.44 92 TRP A C 1
ATOM 720 O O . TRP A 1 92 ? -8.621 11.169 10.483 1.00 8.00 92 TRP A O 1
ATOM 731 N N . ASN A 1 93 ? -7.372 11.753 12.301 1.00 8.80 93 ASN A N 1
ATOM 732 C CA . ASN A 1 93 ? -8.184 12.945 12.644 1.00 9.27 93 ASN A CA 1
ATOM 733 C C . ASN A 1 93 ? -8.156 13.919 11.466 1.00 9.32 93 ASN A C 1
ATOM 734 O O . ASN A 1 93 ? -9.236 14.437 11.107 1.00 8.90 93 ASN A O 1
ATOM 739 N N . TYR A 1 94 ? -6.972 14.157 10.881 1.00 9.24 94 TYR A N 1
ATOM 740 C CA . TYR A 1 94 ? -6.815 14.985 9.658 1.00 9.60 94 TYR A CA 1
ATOM 741 C C . TYR A 1 94 ? -7.714 14.432 8.532 1.00 9.29 94 TYR A C 1
ATOM 742 O O . TYR A 1 94 ? -8.503 15.217 7.982 1.00 9.45 94 TYR A O 1
ATOM 751 N N . ALA A 1 95 ? -7.604 13.143 8.188 1.00 9.31 95 ALA A N 1
ATOM 752 C CA . ALA A 1 95 ? -8.387 12.497 7.104 1.00 9.43 95 ALA A CA 1
ATOM 753 C C . ALA A 1 95 ? -9.887 12.644 7.407 1.00 9.97 95 ALA A C 1
ATOM 754 O O . ALA A 1 95 ? -10.657 13.021 6.511 1.00 9.14 95 ALA A O 1
ATOM 756 N N . TYR A 1 96 ? -10.276 12.338 8.644 1.00 11.07 96 TYR A N 1
ATOM 757 C CA . TYR A 1 96 ? -11.688 12.365 9.112 1.00 11.75 96 TYR A CA 1
ATOM 758 C C . TYR A 1 96 ? -12.240 13.793 8.972 1.00 11.95 96 TYR A C 1
ATOM 759 O O . TYR A 1 96 ? -13.350 13.989 8.423 1.00 11.21 96 TYR A O 1
ATOM 768 N N . THR A 1 97 ? -11.467 14.774 9.437 1.00 12.11 97 THR A N 1
ATOM 769 C CA . THR A 1 97 ? -11.876 16.203 9.541 1.00 12.58 97 THR A CA 1
ATOM 770 C C . THR A 1 97 ? -11.906 16.874 8.157 1.00 12.60 97 THR A C 1
ATOM 771 O O . THR A 1 97 ? -12.881 17.599 7.882 1.00 13.15 97 THR A O 1
ATOM 775 N N . TYR A 1 98 ? -10.888 16.678 7.312 1.00 12.95 98 TYR A N 1
ATOM 776 C CA . TYR A 1 98 ? -10.710 17.462 6.060 1.00 13.00 98 TYR A CA 1
ATOM 777 C C . TYR A 1 98 ? -11.121 16.692 4.800 1.00 12.96 98 TYR A C 1
ATOM 778 O O . TYR A 1 98 ? -11.578 17.345 3.843 1.00 12.70 98 TYR A O 1
ATOM 787 N N . MET A 1 99 ? -10.966 15.367 4.779 1.00 12.45 99 MET A N 1
ATOM 788 C CA . MET A 1 99 ? -10.979 14.604 3.502 1.00 11.94 99 MET A CA 1
ATOM 789 C C . MET A 1 99 ? -12.267 13.792 3.332 1.00 11.61 99 MET A C 1
ATOM 790 O O . MET A 1 99 ? -12.724 13.703 2.171 1.00 11.02 99 MET A O 1
ATOM 795 N N . GLN A 1 100 ? -12.829 13.223 4.403 1.00 11.37 100 GLN A N 1
ATOM 796 C CA . GLN A 1 100 ? -14.000 12.307 4.289 1.00 11.81 100 GLN A CA 1
ATOM 797 C C . GLN A 1 100 ? -15.253 13.136 3.990 1.00 12.21 100 GLN A C 1
ATOM 798 O O . GLN A 1 100 ? -15.534 14.085 4.731 1.00 11.69 100 GLN A O 1
ATOM 804 N N . HIS A 1 101 ? -15.983 12.755 2.944 1.00 13.04 101 HIS A N 1
ATOM 805 C CA . HIS A 1 101 ? -17.268 13.374 2.526 1.00 13.59 101 HIS A CA 1
ATOM 806 C C . HIS A 1 101 ? -18.392 12.982 3.494 1.00 14.18 101 HIS A C 1
ATOM 807 O O . HIS A 1 101 ? -18.516 11.786 3.813 1.00 12.76 101 HIS A O 1
ATOM 814 N N . THR A 1 102 ? -19.219 13.947 3.905 1.00 15.47 102 THR A N 1
ATOM 815 C CA . THR A 1 102 ? -20.357 13.703 4.832 1.00 16.73 102 THR A CA 1
ATOM 816 C C . THR A 1 102 ? -21.669 13.560 4.051 1.00 18.57 102 THR A C 1
ATOM 817 O O . THR A 1 102 ? -22.639 13.049 4.647 1.00 18.23 102 THR A O 1
ATOM 821 N N . GLU A 1 103 ? -21.702 13.983 2.783 1.00 19.71 103 GLU A N 1
ATOM 822 C CA . GLU A 1 103 ? -22.928 13.944 1.937 1.00 21.54 103 GLU A CA 1
ATOM 823 C C . GLU A 1 103 ? -22.561 13.782 0.460 1.00 19.83 103 GLU A C 1
ATOM 824 O O . GLU A 1 103 ? -21.386 13.992 0.099 1.00 19.22 103 GLU A O 1
ATOM 830 N N . GLY A 1 104 ? -23.563 13.446 -0.353 1.00 18.22 104 GLY A N 1
ATOM 831 C CA . GLY A 1 104 ? -23.494 13.500 -1.822 1.00 17.44 104 GLY A CA 1
ATOM 832 C C . GLY A 1 104 ? -22.994 12.195 -2.398 1.00 16.32 104 GLY A C 1
ATOM 833 O O . GLY A 1 104 ? -22.977 11.188 -1.662 1.00 16.36 104 GLY A O 1
ATOM 834 N N . ARG A 1 105 ? -22.588 12.211 -3.669 1.00 16.36 105 ARG A N 1
ATOM 835 C CA . ARG A 1 105 ? -22.301 10.976 -4.444 1.00 15.53 105 ARG A CA 1
ATOM 836 C C . ARG A 1 105 ? -21.083 10.247 -3.862 1.00 14.44 105 ARG A C 1
ATOM 837 O O . ARG A 1 105 ? -20.983 9.033 -4.108 1.00 14.23 105 ARG A O 1
ATOM 845 N N . TYR A 1 106 ? -20.229 10.937 -3.093 1.00 14.19 106 TYR A N 1
ATOM 846 C CA . TYR A 1 106 ? -18.970 10.365 -2.529 1.00 13.50 106 TYR A CA 1
ATOM 847 C C . TYR A 1 106 ? -19.041 10.220 -0.999 1.00 13.43 106 TYR A C 1
ATOM 848 O O . TYR A 1 106 ? -17.993 10.063 -0.353 1.00 12.82 106 TYR A O 1
ATOM 857 N N . LYS A 1 107 ? -20.244 10.242 -0.424 1.00 13.88 107 LYS A N 1
ATOM 858 C CA . LYS A 1 107 ? -20.467 10.153 1.042 1.00 14.45 107 LYS A CA 1
ATOM 859 C C . LYS A 1 107 ? -19.633 9.008 1.630 1.00 13.92 107 LYS A C 1
ATOM 860 O O . LYS A 1 107 ? -19.764 7.875 1.134 1.00 13.01 107 LYS A O 1
ATOM 866 N N . ASP A 1 108 ? -18.811 9.302 2.647 1.00 13.44 108 ASP A N 1
ATOM 867 C CA . ASP A 1 108 ? -18.016 8.320 3.439 1.00 13.67 108 ASP A CA 1
ATOM 868 C C . ASP A 1 108 ? -16.714 7.968 2.707 1.00 12.29 108 ASP A C 1
ATOM 869 O O . ASP A 1 108 ? -15.828 7.401 3.356 1.00 12.27 108 ASP A O 1
ATOM 874 N N . TYR A 1 109 ? -16.598 8.280 1.410 1.00 11.20 109 TYR A N 1
ATOM 875 C CA . TYR A 1 109 ? -15.298 8.271 0.680 1.00 10.71 109 TYR A CA 1
ATOM 876 C C . TYR A 1 109 ? -14.458 9.482 1.106 1.00 10.18 109 TYR A C 1
ATOM 877 O O . TYR A 1 109 ? -14.974 10.417 1.761 1.00 10.30 109 TYR A O 1
ATOM 886 N N . PHE A 1 110 ? -13.178 9.469 0.726 1.00 10.00 110 PHE A N 1
ATOM 887 C CA . PHE A 1 110 ? -12.184 10.535 1.024 1.00 9.87 110 PHE A CA 1
ATOM 888 C C . PHE A 1 110 ? -11.798 11.221 -0.283 1.00 10.03 110 PHE A C 1
ATOM 889 O O . PHE A 1 110 ? -11.567 10.513 -1.277 1.00 9.84 110 PHE A O 1
ATOM 897 N N . ALA A 1 111 ? -11.806 12.547 -0.291 1.00 10.13 111 ALA A N 1
ATOM 898 C CA . ALA A 1 111 ? -11.309 13.372 -1.416 1.00 10.72 111 ALA A CA 1
ATOM 899 C C . ALA A 1 111 ? -9.843 12.986 -1.642 1.00 11.15 111 ALA A C 1
ATOM 900 O O . ALA A 1 111 ? -9.118 12.850 -0.648 1.00 10.89 111 ALA A O 1
ATOM 902 N N . TRP A 1 112 ? -9.444 12.679 -2.872 1.00 11.67 112 TRP A N 1
ATOM 903 C CA . TRP A 1 112 ? -8.164 11.954 -3.080 1.00 11.57 112 TRP A CA 1
ATOM 904 C C . TRP A 1 112 ? -6.991 12.873 -2.717 1.00 12.33 112 TRP A C 1
ATOM 905 O O . TRP A 1 112 ? -5.925 12.353 -2.387 1.00 12.00 112 TRP A O 1
ATOM 916 N N . HIS A 1 113 ? -7.156 14.192 -2.773 1.00 13.00 113 HIS A N 1
ATOM 917 C CA . HIS A 1 113 ? -6.045 15.100 -2.398 1.00 13.61 113 HIS A CA 1
ATOM 918 C C . HIS A 1 113 ? -6.584 16.439 -1.909 1.00 13.46 113 HIS A C 1
ATOM 919 O O . HIS A 1 113 ? -7.690 16.823 -2.294 1.00 13.93 113 HIS A O 1
ATOM 926 N N . CYS A 1 114 ? -5.798 17.109 -1.077 1.00 12.85 114 CYS A N 1
ATOM 927 C CA . CYS A 1 114 ? -6.123 18.444 -0.526 1.00 12.95 114 CYS A CA 1
ATOM 928 C C . CYS A 1 114 ? -4.825 19.220 -0.332 1.00 13.03 114 CYS A C 1
ATOM 929 O O . CYS A 1 114 ? -3.732 18.613 -0.377 1.00 10.92 114 CYS A O 1
ATOM 932 N N . LYS A 1 115 ? -4.949 20.528 -0.142 1.00 13.57 115 LYS A N 1
ATOM 933 C CA . LYS A 1 115 ? -3.794 21.368 0.246 1.00 15.02 115 LYS A CA 1
ATOM 934 C C . LYS A 1 115 ? -3.387 20.961 1.654 1.00 14.64 115 LYS A C 1
ATOM 935 O O . LYS A 1 115 ? -4.216 20.467 2.408 1.00 13.35 115 LYS A O 1
ATOM 941 N N . PRO A 1 116 ? -2.114 21.158 2.062 1.00 14.84 116 PRO A N 1
ATOM 942 C CA . PRO A 1 116 ? -1.707 20.846 3.434 1.00 15.98 116 PRO A CA 1
ATOM 943 C C . PRO A 1 116 ? -2.586 21.486 4.527 1.00 17.40 116 PRO A C 1
ATOM 944 O O . PRO A 1 116 ? -2.727 20.873 5.576 1.00 17.68 116 PRO A O 1
ATOM 948 N N . ASP A 1 117 ? -3.208 22.641 4.249 1.00 18.11 117 ASP A N 1
ATOM 949 C CA . ASP A 1 117 ? -4.106 23.366 5.193 1.00 19.77 117 ASP A CA 1
ATOM 950 C C . ASP A 1 117 ? -5.491 22.699 5.259 1.00 19.63 117 ASP A C 1
ATOM 951 O O . ASP A 1 117 ? -6.297 23.109 6.117 1.00 21.07 117 ASP A O 1
ATOM 956 N N . GLY A 1 118 ? -5.770 21.710 4.403 1.00 19.32 118 GLY A N 1
ATOM 957 C CA . GLY A 1 118 ? -7.015 20.917 4.453 1.00 19.27 118 GLY A CA 1
ATOM 958 C C . GLY A 1 118 ? -8.042 21.329 3.410 1.00 19.93 118 GLY A C 1
ATOM 959 O O . GLY A 1 118 ? -9.085 20.654 3.336 1.00 20.61 118 GLY A O 1
ATOM 960 N N . THR A 1 119 ? -7.776 22.384 2.631 1.00 20.69 119 THR A N 1
ATOM 961 C CA . THR A 1 119 ? -8.630 22.828 1.494 1.00 21.72 119 THR A CA 1
ATOM 962 C C . THR A 1 119 ? -8.688 21.713 0.446 1.00 21.99 119 THR A C 1
ATOM 963 O O . THR A 1 119 ? -7.633 21.407 -0.126 1.00 19.99 119 THR A O 1
ATOM 967 N N . ARG A 1 120 ? -9.872 21.150 0.178 1.00 23.16 120 ARG A N 1
ATOM 968 C CA . ARG A 1 120 ? -10.025 20.056 -0.814 1.00 25.28 120 ARG A CA 1
ATOM 969 C C . ARG A 1 120 ? -9.733 20.631 -2.207 1.00 25.20 120 ARG A C 1
ATOM 970 O O . ARG A 1 120 ? -10.157 21.772 -2.477 1.00 27.80 120 ARG A O 1
ATOM 978 N N . LEU A 1 121 ? -9.030 19.859 -3.040 1.00 25.21 121 LEU A N 1
ATOM 979 C CA . LEU A 1 121 ? -8.567 20.251 -4.402 1.00 23.81 121 LEU A CA 1
ATOM 980 C C . LEU A 1 121 ? -9.444 19.595 -5.472 1.00 24.52 121 LEU A C 1
ATOM 981 O O . LEU A 1 121 ? -9.662 20.202 -6.536 1.00 27.41 121 LEU A O 1
ATOM 986 N N . SER A 1 122 ? -9.880 18.368 -5.217 1.00 22.93 122 SER A N 1
ATOM 987 C CA . SER A 1 122 ? -10.843 17.615 -6.057 1.00 21.86 122 SER A CA 1
ATOM 988 C C . SER A 1 122 ? -11.677 16.744 -5.129 1.00 19.91 122 SER A C 1
ATOM 989 O O . SER A 1 122 ? -11.152 16.257 -4.138 1.00 20.30 122 SER A O 1
ATOM 992 N N . PRO A 1 123 ? -12.997 16.580 -5.354 1.00 17.37 123 PRO A N 1
ATOM 993 C CA . PRO A 1 123 ? -13.808 15.738 -4.472 1.00 16.56 123 PRO A CA 1
ATOM 994 C C . PRO A 1 123 ? -13.696 14.228 -4.736 1.00 15.27 123 PRO A C 1
ATOM 995 O O . PRO A 1 123 ? -13.999 13.462 -3.832 1.00 15.86 123 PRO A O 1
ATOM 999 N N . GLY A 1 124 ? -13.270 13.835 -5.942 1.00 13.61 124 GLY A N 1
ATOM 1000 C CA . GLY A 1 124 ? -13.206 12.422 -6.366 1.00 12.93 124 GLY A CA 1
ATOM 1001 C C . GLY A 1 124 ? -12.252 11.605 -5.497 1.00 12.31 124 GLY A C 1
ATOM 1002 O O . GLY A 1 124 ? -11.204 12.097 -5.104 1.00 12.36 124 GLY A O 1
ATOM 1003 N N . PRO A 1 125 ? -12.608 10.350 -5.147 1.00 11.82 125 PRO A N 1
ATOM 1004 C CA . PRO A 1 125 ? -11.746 9.473 -4.356 1.00 11.40 125 PRO A CA 1
ATOM 1005 C C . PRO A 1 125 ? -10.786 8.579 -5.160 1.00 11.16 125 PRO A C 1
ATOM 1006 O O . PRO A 1 125 ? -10.953 8.422 -6.357 1.00 11.55 125 PRO A O 1
ATOM 1010 N N . ALA A 1 126 ? -9.811 8.005 -4.457 1.00 10.48 126 ALA A N 1
ATOM 1011 C CA . ALA A 1 126 ? -8.822 7.033 -4.962 1.00 10.88 126 ALA A CA 1
ATOM 1012 C C . ALA A 1 126 ? -8.960 5.747 -4.151 1.00 10.77 126 ALA A C 1
ATOM 1013 O O . ALA A 1 126 ? -8.529 5.700 -3.003 1.00 10.95 126 ALA A O 1
ATOM 1015 N N . PRO A 1 127 ? -9.603 4.693 -4.700 1.00 10.84 127 PRO A N 1
ATOM 1016 C CA . PRO A 1 127 ? -9.881 3.470 -3.943 1.00 10.97 127 PRO A CA 1
ATOM 1017 C C . PRO A 1 127 ? -8.703 2.834 -3.184 1.00 10.71 127 PRO A C 1
ATOM 1018 O O . PRO A 1 127 ? -8.965 2.194 -2.195 1.00 10.95 127 PRO A O 1
ATOM 1022 N N . ASP A 1 128 ? -7.449 3.001 -3.622 1.00 10.57 128 ASP A N 1
ATOM 1023 C CA . ASP A 1 128 ? -6.303 2.427 -2.862 1.00 10.69 128 ASP A CA 1
ATOM 1024 C C . ASP A 1 128 ? -6.176 3.159 -1.521 1.00 9.86 128 ASP A C 1
ATOM 1025 O O . ASP A 1 128 ? -5.573 2.592 -0.564 1.00 9.83 128 ASP A O 1
ATOM 1030 N N . GLY A 1 129 ? -6.696 4.380 -1.443 1.00 9.01 129 GLY A N 1
ATOM 1031 C CA . GLY A 1 129 ? -6.783 5.115 -0.169 1.00 8.70 129 GLY A CA 1
ATOM 1032 C C . GLY A 1 129 ? -7.747 4.422 0.778 1.00 8.42 129 GLY A C 1
ATOM 1033 O O . GLY A 1 129 ? -7.323 3.974 1.860 1.00 8.23 129 GLY A O 1
ATOM 1034 N N . GLU A 1 130 ? -9.006 4.302 0.361 1.00 8.36 130 GLU A N 1
ATOM 1035 C CA . GLU A 1 130 ? -10.103 3.690 1.161 1.00 8.14 130 GLU A CA 1
ATOM 1036 C C . GLU A 1 130 ? -9.687 2.311 1.696 1.00 7.53 130 GLU A C 1
ATOM 1037 O O . GLU A 1 130 ? -9.862 2.060 2.893 1.00 6.96 130 GLU A O 1
ATOM 1043 N N . GLU A 1 131 ? -9.128 1.436 0.872 1.00 6.90 131 GLU A N 1
ATOM 1044 C CA . GLU A 1 131 ? -8.826 0.053 1.329 1.00 7.07 131 GLU A CA 1
ATOM 1045 C C . GLU A 1 131 ? -7.683 0.052 2.356 1.00 6.94 131 GLU A C 1
ATOM 1046 O O . GLU A 1 131 ? -7.737 -0.749 3.285 1.00 6.84 131 GLU A O 1
ATOM 1052 N N . PHE A 1 132 ? -6.698 0.948 2.259 1.00 6.86 132 PHE A N 1
ATOM 1053 C CA . PHE A 1 132 ? -5.655 1.046 3.316 1.00 7.15 132 PHE A CA 1
ATOM 1054 C C . PHE A 1 132 ? -6.226 1.679 4.581 1.00 6.81 132 PHE A C 1
ATOM 1055 O O . PHE A 1 132 ? -5.827 1.246 5.666 1.00 6.88 132 PHE A O 1
ATOM 1063 N N . PHE A 1 133 ? -7.061 2.712 4.463 1.00 6.49 133 PHE A N 1
ATOM 1064 C CA . PHE A 1 133 ? -7.680 3.345 5.654 1.00 6.67 133 PHE A CA 1
ATOM 1065 C C . PHE A 1 133 ? -8.384 2.240 6.440 1.00 6.87 133 PHE A C 1
ATOM 1066 O O . PHE A 1 133 ? -8.138 2.066 7.643 1.00 6.57 133 PHE A O 1
ATOM 1074 N N . ALA A 1 134 ? -9.232 1.471 5.745 1.00 7.18 134 ALA A N 1
ATOM 1075 C CA . ALA A 1 134 ? -10.067 0.423 6.353 1.00 7.28 134 ALA A CA 1
ATOM 1076 C C . ALA A 1 134 ? -9.163 -0.613 7.037 1.00 7.21 134 ALA A C 1
ATOM 1077 O O . ALA A 1 134 ? -9.413 -0.945 8.208 1.00 7.29 134 ALA A O 1
ATOM 1079 N N . MET A 1 135 ? -8.134 -1.099 6.347 1.00 7.00 135 MET A N 1
ATOM 1080 C CA . MET A 1 135 ? -7.235 -2.132 6.918 1.00 7.47 135 MET A CA 1
ATOM 1081 C C . MET A 1 135 ? -6.491 -1.560 8.129 1.00 7.40 135 MET A C 1
ATOM 1082 O O . MET A 1 135 ? -6.408 -2.245 9.158 1.00 8.28 135 MET A O 1
ATOM 1087 N N . ALA A 1 136 ? -5.964 -0.347 8.027 1.00 7.38 136 ALA A N 1
ATOM 1088 C CA . ALA A 1 136 ? -5.218 0.281 9.144 1.00 7.23 136 ALA A CA 1
ATOM 1089 C C . ALA A 1 136 ? -6.147 0.471 10.356 1.00 7.24 136 ALA A C 1
ATOM 1090 O O . ALA A 1 136 ? -5.702 0.208 11.506 1.00 7.24 136 ALA A O 1
ATOM 1092 N N . LEU A 1 137 ? -7.390 0.897 10.129 1.00 7.02 137 LEU A N 1
ATOM 1093 C CA . LEU A 1 137 ? -8.377 1.134 11.222 1.00 6.89 137 LEU A CA 1
ATOM 1094 C C . LEU A 1 137 ? -8.760 -0.201 11.876 1.00 6.95 137 LEU A C 1
ATOM 1095 O O . LEU A 1 137 ? -8.855 -0.263 13.126 1.00 7.07 137 LEU A O 1
ATOM 1100 N N . PHE A 1 138 ? -8.923 -1.257 11.089 1.00 7.30 138 PHE A N 1
ATOM 1101 C CA . PHE A 1 138 ? -9.177 -2.611 11.648 1.00 7.48 138 PHE A CA 1
ATOM 1102 C C . PHE A 1 138 ? -8.007 -3.022 12.546 1.00 7.52 138 PHE A C 1
ATOM 1103 O O . PHE A 1 138 ? -8.241 -3.531 13.647 1.00 8.14 138 PHE A O 1
ATOM 1111 N N . PHE A 1 139 ? -6.768 -2.794 12.108 1.00 7.79 139 PHE A N 1
ATOM 1112 C CA . PHE A 1 139 ? -5.562 -3.159 12.900 1.00 7.81 139 PHE A CA 1
ATOM 1113 C C . PHE A 1 139 ? -5.502 -2.294 14.166 1.00 7.61 139 PHE A C 1
ATOM 1114 O O . PHE A 1 139 ? -5.132 -2.812 15.216 1.00 7.41 139 PHE A O 1
ATOM 1122 N N . ALA A 1 140 ? -5.835 -1.009 14.068 1.00 7.95 140 ALA A N 1
ATOM 1123 C CA . ALA A 1 140 ? -5.877 -0.087 15.229 1.00 8.35 140 ALA A CA 1
ATOM 1124 C C . ALA A 1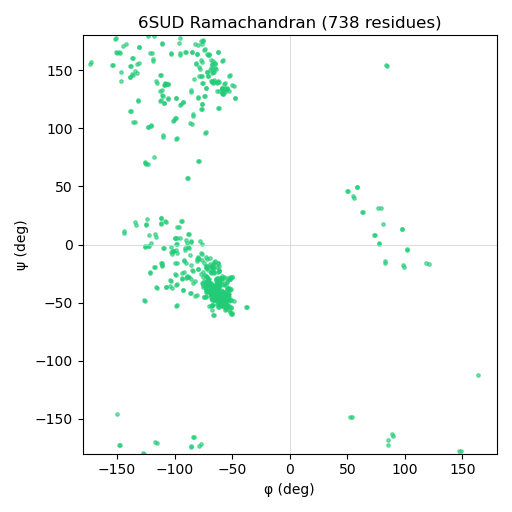 140 ? -6.866 -0.646 16.260 1.00 8.82 140 ALA A C 1
ATOM 1125 O O . ALA A 1 140 ? -6.524 -0.723 17.445 1.00 9.74 140 ALA A O 1
ATOM 1127 N N . SER A 1 141 ? -8.048 -1.065 15.820 1.00 9.57 141 SER A N 1
ATOM 1128 C CA . SER A 1 141 ? -9.091 -1.591 16.735 1.00 9.94 141 SER A CA 1
ATOM 1129 C C . SER A 1 141 ? -8.565 -2.843 17.440 1.00 10.35 141 SER A C 1
ATOM 1130 O O . SER A 1 141 ? -8.820 -3.020 18.668 1.00 10.64 141 SER A O 1
ATOM 1133 N N . ASN A 1 142 ? -7.942 -3.733 16.672 1.00 10.93 142 ASN A N 1
ATOM 1134 C CA . ASN A 1 142 ? -7.474 -5.030 17.217 1.00 12.19 142 ASN A CA 1
ATOM 1135 C C . ASN A 1 142 ? -6.278 -4.747 18.132 1.00 12.91 142 ASN A C 1
ATOM 1136 O O . ASN A 1 142 ? -6.190 -5.440 19.149 1.00 14.38 142 ASN A O 1
ATOM 1141 N N . ARG A 1 143 ? -5.430 -3.748 17.839 1.00 13.16 143 ARG A N 1
ATOM 1142 C CA . ARG A 1 143 ? -4.196 -3.501 18.639 1.00 13.96 143 ARG A CA 1
ATOM 1143 C C . ARG A 1 143 ? -4.498 -2.695 19.909 1.00 14.16 143 ARG A C 1
ATOM 1144 O O . ARG A 1 143 ? -3.885 -3.011 20.962 1.00 13.63 143 ARG A O 1
ATOM 1152 N N . TRP A 1 144 ? -5.316 -1.644 19.795 1.00 13.56 144 TRP A N 1
ATOM 1153 C CA . TRP A 1 144 ? -5.495 -0.583 20.831 1.00 13.36 144 TRP A CA 1
ATOM 1154 C C . TRP A 1 144 ? -6.921 -0.519 21.395 1.00 14.04 144 TRP A C 1
ATOM 1155 O O . TRP A 1 144 ? -7.116 0.110 22.467 1.00 14.15 144 TRP A O 1
ATOM 1166 N N . GLY A 1 145 ? -7.900 -1.075 20.687 1.00 15.19 145 GLY A N 1
ATOM 1167 C CA . GLY A 1 145 ? -9.314 -1.015 21.103 1.00 15.40 145 GLY A CA 1
ATOM 1168 C C . GLY A 1 145 ? -9.974 0.279 20.666 1.00 16.29 145 GLY A C 1
ATOM 1169 O O . GLY A 1 145 ? -9.273 1.290 20.478 1.00 15.16 145 GLY A O 1
ATOM 1170 N N . ASP A 1 146 ? -11.296 0.256 20.509 1.00 18.32 146 ASP A N 1
ATOM 1171 C CA . ASP A 1 146 ? -12.051 1.428 19.995 1.00 19.23 146 ASP A CA 1
ATOM 1172 C C . ASP A 1 146 ? -12.194 2.451 21.116 1.00 18.87 146 ASP A C 1
ATOM 1173 O O . ASP A 1 146 ? -12.343 2.053 22.284 1.00 19.89 146 ASP A O 1
ATOM 1178 N N . GLY A 1 147 ? -12.151 3.723 20.739 1.00 18.33 147 GLY A N 1
ATOM 1179 C CA . GLY A 1 147 ? -12.429 4.864 21.624 1.00 18.55 147 GLY A CA 1
ATOM 1180 C C . GLY A 1 147 ? -13.676 5.597 21.149 1.00 17.89 147 GLY A C 1
ATOM 1181 O O . GLY A 1 147 ? -14.392 5.122 20.271 1.00 18.33 147 GLY A O 1
ATOM 1182 N N . PRO A 1 148 ? -13.975 6.778 21.725 1.00 17.42 148 PRO A N 1
ATOM 1183 C CA . PRO A 1 148 ? -15.116 7.573 21.284 1.00 16.90 148 PRO A CA 1
ATOM 1184 C C . PRO A 1 148 ? -14.882 8.050 19.845 1.00 16.20 148 PRO A C 1
ATOM 1185 O O . PRO A 1 148 ? -13.749 8.136 19.449 1.00 15.18 148 PRO A O 1
ATOM 1189 N N . ALA A 1 149 ? -15.944 8.356 19.104 1.00 15.82 149 ALA A N 1
ATOM 1190 C CA . ALA A 1 149 ? -15.844 8.854 17.711 1.00 15.40 149 ALA A CA 1
ATOM 1191 C C . ALA A 1 149 ? -14.979 10.114 17.719 1.00 14.87 149 ALA A C 1
ATOM 1192 O O . ALA A 1 149 ? -15.113 10.928 18.634 1.00 15.61 149 ALA A O 1
ATOM 1194 N N . PRO A 1 150 ? -14.049 10.338 16.758 1.00 13.26 150 PRO A N 1
ATOM 1195 C CA . PRO A 1 150 ? -13.869 9.498 15.571 1.00 12.87 150 PRO A CA 1
ATOM 1196 C C . PRO A 1 150 ? -12.910 8.306 15.737 1.00 12.25 150 PRO A C 1
ATOM 1197 O O . PRO A 1 150 ? -12.606 7.638 14.754 1.00 11.05 150 PRO A O 1
ATOM 1201 N N . TYR A 1 151 ? -12.464 8.018 16.962 1.00 11.91 151 TYR A N 1
ATOM 1202 C CA . TYR A 1 151 ? -11.449 6.954 17.199 1.00 11.86 151 TYR A CA 1
ATOM 1203 C C . TYR A 1 151 ? -12.136 5.627 17.533 1.00 12.27 151 TYR A C 1
ATOM 1204 O O . TYR A 1 151 ? -11.469 4.755 18.106 1.00 12.12 151 TYR A O 1
ATOM 1213 N N . ASP A 1 152 ? -13.420 5.483 17.168 1.00 12.29 152 ASP A N 1
ATOM 1214 C CA . ASP A 1 152 ? -14.152 4.191 17.161 1.00 12.34 152 ASP A CA 1
ATOM 1215 C C . ASP A 1 152 ? -13.743 3.433 15.889 1.00 11.54 152 ASP A C 1
ATOM 1216 O O . ASP A 1 152 ? -14.571 3.296 14.977 1.00 10.35 152 ASP A O 1
ATOM 1221 N N . TYR A 1 153 ? -12.500 2.938 15.861 1.00 11.42 153 TYR A N 1
ATOM 1222 C CA . TYR A 1 153 ? -11.782 2.485 14.640 1.00 11.64 153 TYR A CA 1
ATOM 1223 C C . TYR A 1 153 ? -12.564 1.413 13.870 1.00 11.91 153 TYR A C 1
ATOM 1224 O O . TYR A 1 153 ? -12.689 1.546 12.630 1.00 10.79 153 TYR A O 1
ATOM 1233 N N . GLN A 1 154 ? -13.070 0.378 14.556 1.00 12.92 154 GLN A N 1
ATOM 1234 C CA . GLN A 1 154 ? -13.757 -0.757 13.875 1.00 14.07 154 GLN A CA 1
ATOM 1235 C C . GLN A 1 154 ? -14.982 -0.226 13.128 1.00 13.27 154 GLN A C 1
ATOM 1236 O O . GLN A 1 154 ? -15.140 -0.575 11.946 1.00 13.36 154 GLN A O 1
ATOM 1242 N N . ALA A 1 155 ? -15.819 0.590 13.776 1.00 12.55 155 ALA A N 1
ATOM 1243 C CA . ALA A 1 155 ? -17.057 1.123 13.148 1.00 11.58 155 ALA A CA 1
ATOM 1244 C C . ALA A 1 155 ? -16.688 2.067 11.993 1.00 10.65 155 ALA A C 1
ATOM 1245 O O . ALA A 1 155 ? -17.408 2.080 10.964 1.00 10.04 155 ALA A O 1
ATOM 1247 N N . GLN A 1 156 ? -15.593 2.818 12.136 1.00 10.06 156 GLN A N 1
ATOM 1248 C CA . GLN A 1 156 ? -15.074 3.721 11.074 1.00 9.81 156 GLN A CA 1
ATOM 1249 C C . GLN A 1 156 ? -14.653 2.882 9.863 1.00 9.12 156 GLN A C 1
ATOM 1250 O O . GLN A 1 156 ? -15.047 3.229 8.756 1.00 9.00 156 GLN A O 1
ATOM 1256 N N . ALA A 1 157 ? -13.911 1.791 10.063 1.00 9.13 157 ALA A N 1
ATOM 1257 C CA . ALA A 1 157 ? -13.490 0.871 8.979 1.00 9.27 157 ALA A CA 1
ATOM 1258 C C . ALA A 1 157 ? -14.714 0.336 8.236 1.00 9.68 157 ALA A C 1
ATOM 1259 O O . ALA A 1 157 ? -14.695 0.331 6.978 1.00 9.76 157 ALA A O 1
ATOM 1261 N N . ARG A 1 158 ? -15.711 -0.135 8.989 1.00 9.98 158 ARG A N 1
ATOM 1262 C CA . ARG A 1 158 ? -16.928 -0.807 8.452 1.00 10.57 158 ARG A CA 1
ATOM 1263 C C . ARG A 1 158 ? -17.751 0.183 7.634 1.00 10.75 158 ARG A C 1
ATOM 1264 O O . ARG A 1 158 ? -18.316 -0.227 6.611 1.00 10.24 158 ARG A O 1
ATOM 1272 N N . LYS A 1 159 ? -17.801 1.430 8.089 1.00 10.76 159 LYS A N 1
ATOM 1273 C CA . LYS A 1 159 ? -18.455 2.560 7.382 1.00 11.59 159 LYS A CA 1
ATOM 1274 C C . LYS A 1 159 ? -17.804 2.793 6.011 1.00 10.68 159 LYS A C 1
ATOM 1275 O O . LYS A 1 159 ? -18.539 2.965 5.025 1.00 10.70 159 LYS A O 1
ATOM 1281 N N . ILE A 1 160 ? -16.470 2.844 5.953 1.00 9.90 160 ILE A N 1
ATOM 1282 C CA . ILE A 1 160 ? -15.734 3.018 4.665 1.00 9.56 160 ILE A CA 1
ATOM 1283 C C . ILE A 1 160 ? -16.098 1.852 3.736 1.00 9.30 160 ILE A C 1
ATOM 1284 O O . ILE A 1 160 ? -16.511 2.108 2.581 1.00 9.03 160 ILE A O 1
ATOM 1289 N N . LEU A 1 161 ? -15.966 0.609 4.206 1.00 8.91 161 LEU A N 1
ATOM 1290 C CA . LEU A 1 161 ? -16.129 -0.591 3.342 1.00 9.14 161 LEU A CA 1
ATOM 1291 C C . LEU A 1 161 ? -17.611 -0.765 2.973 1.00 9.37 161 LEU A C 1
ATOM 1292 O O . LEU A 1 161 ? -17.880 -1.291 1.881 1.00 9.05 161 LEU A O 1
ATOM 1297 N N . HIS A 1 162 ? -18.540 -0.331 3.826 1.00 9.89 162 HIS A N 1
ATOM 1298 C CA . HIS A 1 162 ? -19.986 -0.281 3.462 1.00 10.02 162 HIS A CA 1
ATOM 1299 C C . HIS A 1 162 ? -20.176 0.586 2.208 1.00 10.16 162 HIS A C 1
ATOM 1300 O O . HIS A 1 162 ? -20.804 0.105 1.240 1.00 10.18 162 HIS A O 1
ATOM 1307 N N . ALA A 1 163 ? -19.663 1.822 2.222 1.00 10.36 163 ALA A N 1
ATOM 1308 C CA . ALA A 1 163 ? -19.780 2.764 1.087 1.00 10.18 163 ALA A CA 1
ATOM 1309 C C . ALA A 1 163 ? -19.079 2.154 -0.137 1.00 10.08 163 ALA A C 1
ATOM 1310 O O . ALA A 1 163 ? -19.642 2.204 -1.240 1.00 9.91 163 ALA A O 1
ATOM 1312 N N . CYS A 1 164 ? -17.918 1.523 0.057 1.00 10.07 164 CYS A N 1
ATOM 1313 C CA . CYS A 1 164 ? -17.127 0.893 -1.033 1.00 10.43 164 CYS A CA 1
ATOM 1314 C C . CYS A 1 164 ? -17.989 -0.086 -1.837 1.00 10.34 164 CYS A C 1
ATOM 1315 O O . CYS A 1 164 ? -17.800 -0.168 -3.057 1.00 9.86 164 CYS A O 1
ATOM 1318 N N . LEU A 1 165 ? -18.879 -0.834 -1.182 1.00 10.88 165 LEU A N 1
ATOM 1319 C CA . LEU A 1 165 ? -19.699 -1.850 -1.885 1.00 10.94 165 LEU A CA 1
ATOM 1320 C C . LEU A 1 165 ? -21.099 -1.323 -2.212 1.00 11.67 165 LEU A C 1
ATOM 1321 O O . LEU A 1 165 ? -21.663 -1.825 -3.197 1.00 11.79 165 LEU A O 1
ATOM 1326 N N . HIS A 1 166 ? -21.629 -0.361 -1.451 1.00 11.69 166 HIS A N 1
ATOM 1327 C CA . HIS A 1 166 ? -23.079 -0.030 -1.477 1.00 12.27 166 HIS A CA 1
ATOM 1328 C C . HIS A 1 166 ? -23.351 1.432 -1.832 1.00 12.45 166 HIS A C 1
ATOM 1329 O O . HIS A 1 166 ? -24.529 1.829 -1.734 1.00 11.53 166 HIS A O 1
ATOM 1336 N N . GLN A 1 167 ? -22.333 2.201 -2.233 1.00 12.24 167 GLN A N 1
ATOM 1337 C CA . GLN A 1 167 ? -22.502 3.630 -2.613 1.00 12.73 167 GLN A CA 1
ATOM 1338 C C . GLN A 1 167 ? -23.601 3.760 -3.679 1.00 14.08 167 GLN A C 1
ATOM 1339 O O . GLN A 1 167 ? -24.353 4.746 -3.592 1.00 14.07 167 GLN A O 1
ATOM 1345 N N . GLY A 1 168 ? -23.699 2.832 -4.638 1.00 15.47 168 GLY A N 1
ATOM 1346 C CA . GLY A 1 168 ? -24.691 2.905 -5.732 1.00 18.92 168 GLY A CA 1
ATOM 1347 C C . GLY A 1 168 ? -26.129 2.851 -5.235 1.00 21.58 168 GLY A C 1
ATOM 1348 O O . GLY A 1 168 ? -27.031 3.250 -5.990 1.00 22.45 168 GLY A O 1
ATOM 1349 N N . GLU A 1 169 ? -26.333 2.354 -4.014 1.00 24.94 169 GLU A N 1
ATOM 1350 C CA . GLU A 1 169 ? -27.673 2.157 -3.405 1.00 27.74 169 GLU A CA 1
ATOM 1351 C C . GLU A 1 169 ? -28.066 3.424 -2.641 1.00 30.23 169 GLU A C 1
ATOM 1352 O O . GLU A 1 169 ? -29.268 3.709 -2.578 1.00 28.89 169 GLU A O 1
ATOM 1358 N N . GLN A 1 170 ? -27.095 4.183 -2.128 1.00 33.90 170 GLN A N 1
ATOM 1359 C CA . GLN A 1 170 ? -27.351 5.421 -1.339 1.00 37.18 170 GLN A CA 1
ATOM 1360 C C . GLN A 1 170 ? -27.971 6.538 -2.178 1.00 37.26 170 GLN A C 1
ATOM 1361 O O . GLN A 1 170 ? -28.586 7.441 -1.586 1.00 40.15 170 GLN A O 1
ATOM 1367 N N . GLY A 1 171 ? -27.787 6.529 -3.490 1.00 36.94 171 GLY A N 1
ATOM 1368 C CA . GLY A 1 171 ? -28.335 7.609 -4.319 1.00 36.64 171 GLY A CA 1
ATOM 1369 C C . GLY A 1 171 ? -27.685 7.631 -5.675 1.00 34.95 171 GLY A C 1
ATOM 1370 O O . GLY A 1 171 ? -27.884 6.667 -6.429 1.00 36.11 171 GLY A O 1
ATOM 1371 N N . GLU A 1 172 ? -26.901 8.664 -5.963 1.00 31.94 172 GLU A N 1
ATOM 1372 C CA . GLU A 1 172 ? -26.371 8.882 -7.334 1.00 30.24 172 GLU A CA 1
ATOM 1373 C C . GLU A 1 172 ? -24.944 8.354 -7.489 1.00 25.82 172 GLU A C 1
ATOM 1374 O O . GLU A 1 172 ? -24.468 8.332 -8.637 1.00 25.94 172 GLU A O 1
ATOM 1380 N N . GLY A 1 173 ? -24.301 7.914 -6.413 1.00 21.84 173 GLY A N 1
ATOM 1381 C CA . GLY A 1 173 ? -22.881 7.510 -6.456 1.00 19.32 173 GLY A CA 1
ATOM 1382 C C . GLY A 1 173 ? -22.663 6.139 -7.079 1.00 17.35 173 GLY A C 1
ATOM 1383 O O . GLY A 1 173 ? -23.608 5.552 -7.648 1.00 16.50 173 GLY A O 1
ATOM 1384 N N . ASP A 1 174 ? -21.428 5.648 -6.991 1.00 15.19 174 ASP A N 1
ATOM 1385 C CA . ASP A 1 174 ? -21.002 4.355 -7.577 1.00 14.33 174 ASP A CA 1
ATOM 1386 C C . ASP A 1 174 ? -20.094 3.642 -6.591 1.00 12.78 174 ASP A C 1
ATOM 1387 O O . ASP A 1 174 ? -19.285 4.287 -5.929 1.00 12.05 174 ASP A O 1
ATOM 1392 N N . PRO A 1 175 ? -20.171 2.296 -6.502 1.00 12.10 175 PRO A N 1
ATOM 1393 C CA . PRO A 1 175 ? -19.274 1.540 -5.634 1.00 11.75 175 PRO A CA 1
ATOM 1394 C C . PRO A 1 175 ? -17.849 1.519 -6.204 1.00 11.88 175 PRO A C 1
ATOM 1395 O O . PRO A 1 175 ? -17.649 1.845 -7.374 1.00 11.71 175 PRO A O 1
ATOM 1399 N N . MET A 1 176 ? -16.886 1.154 -5.364 1.00 11.22 176 MET A N 1
ATOM 1400 C CA . MET A 1 176 ? -15.456 1.098 -5.758 1.00 11.68 176 MET A CA 1
ATOM 1401 C C . MET A 1 176 ? -15.094 -0.295 -6.261 1.00 11.15 176 MET A C 1
ATOM 1402 O O . MET A 1 176 ? -14.036 -0.432 -6.908 1.00 10.99 176 MET A O 1
ATOM 1407 N N . TRP A 1 177 ? -15.959 -1.281 -6.020 1.00 11.23 177 TRP A N 1
ATOM 1408 C CA . TRP A 1 177 ? -15.814 -2.644 -6.590 1.00 10.90 177 TRP A CA 1
ATOM 1409 C C . TRP A 1 177 ? -16.892 -2.849 -7.657 1.00 12.12 177 TRP A C 1
ATOM 1410 O O . TRP A 1 177 ? -18.028 -2.393 -7.432 1.00 11.25 177 TRP A O 1
ATOM 1421 N N . GLU A 1 178 ? -16.528 -3.459 -8.787 1.00 13.32 178 GLU A N 1
ATOM 1422 C CA . GLU A 1 178 ? -17.517 -3.881 -9.818 1.00 15.48 178 GLU A CA 1
ATOM 1423 C C . GLU A 1 178 ? -18.207 -5.136 -9.291 1.00 16.45 178 GLU A C 1
ATOM 1424 O O . GLU A 1 178 ? -17.545 -6.145 -9.063 1.00 16.27 178 GLU A O 1
ATOM 1430 N N . PRO A 1 179 ? -19.538 -5.111 -9.038 1.00 18.21 179 PRO A N 1
ATOM 1431 C CA . PRO A 1 179 ? -20.217 -6.265 -8.453 1.00 19.29 179 PRO A CA 1
ATOM 1432 C C . PRO A 1 179 ? -20.147 -7.519 -9.337 1.00 19.71 179 PRO A C 1
ATOM 1433 O O . PRO A 1 179 ? -20.113 -8.590 -8.787 1.00 22.25 179 PRO A O 1
ATOM 1437 N N . SER A 1 180 ? -20.127 -7.354 -10.663 1.00 18.87 180 SER A N 1
ATOM 1438 C CA . SER A 1 180 ? -20.182 -8.465 -11.648 1.00 19.82 180 SER A CA 1
ATOM 1439 C C . SER A 1 180 ? -18.913 -9.330 -11.599 1.00 18.97 180 SER A C 1
ATOM 1440 O O . SER A 1 180 ? -19.044 -10.548 -11.810 1.00 21.49 180 SER A O 1
ATOM 1443 N N . ASN A 1 181 ? -17.729 -8.753 -11.345 1.00 16.63 181 ASN A N 1
ATOM 1444 C CA . ASN A 1 181 ? -16.443 -9.508 -11.384 1.00 15.12 181 ASN A CA 1
ATOM 1445 C C . ASN A 1 181 ? -15.690 -9.421 -10.042 1.00 14.40 181 ASN A C 1
ATOM 1446 O O . ASN A 1 181 ? -14.611 -10.031 -9.961 1.00 14.40 181 ASN A O 1
ATOM 1451 N N . ARG A 1 182 ? -16.219 -8.697 -9.045 1.00 13.75 182 ARG A N 1
ATOM 1452 C CA . ARG A 1 182 ? -15.655 -8.565 -7.668 1.00 14.65 182 ARG A CA 1
ATOM 1453 C C . ARG A 1 182 ? -14.268 -7.892 -7.700 1.00 13.50 182 ARG A C 1
ATOM 1454 O O . ARG A 1 182 ? -13.483 -8.128 -6.752 1.00 12.78 182 ARG A O 1
ATOM 1462 N N . LEU A 1 183 ? -14.000 -7.044 -8.697 1.00 12.18 183 LEU A N 1
ATOM 1463 C CA . LEU A 1 183 ? -12.673 -6.386 -8.877 1.00 11.38 183 LEU A CA 1
ATOM 1464 C C . LEU A 1 183 ? -12.749 -4.911 -8.478 1.00 10.80 183 LEU A C 1
ATOM 1465 O O . LEU A 1 183 ? -13.728 -4.228 -8.851 1.00 10.49 183 LEU A O 1
ATOM 1470 N N . ILE A 1 184 ? -11.717 -4.434 -7.774 1.00 10.24 184 ILE A N 1
ATOM 1471 C CA . ILE A 1 184 ? -11.586 -2.989 -7.433 1.00 10.23 184 ILE A CA 1
ATOM 1472 C C . ILE A 1 184 ? -11.389 -2.191 -8.729 1.00 10.13 184 ILE A C 1
ATOM 1473 O O . ILE A 1 184 ? -10.728 -2.687 -9.662 1.00 9.74 184 ILE A O 1
ATOM 1478 N N . LYS A 1 185 ? -12.005 -1.015 -8.804 1.00 10.51 185 LYS A N 1
ATOM 1479 C CA . LYS A 1 185 ? -11.932 -0.120 -9.985 1.00 11.38 185 LYS A CA 1
ATOM 1480 C C . LYS A 1 185 ? -10.840 0.928 -9.789 1.00 10.98 185 LYS A C 1
ATOM 1481 O O . LYS A 1 185 ? -10.461 1.178 -8.655 1.00 11.29 185 LYS A O 1
ATOM 1487 N N . PHE A 1 186 ? -10.447 1.590 -10.865 1.00 10.88 186 PHE A N 1
ATOM 1488 C CA . PHE A 1 186 ? -9.483 2.718 -10.813 1.00 10.79 186 PHE A CA 1
ATOM 1489 C C . PHE A 1 186 ? -10.142 3.917 -10.106 1.00 10.25 186 PHE A C 1
ATOM 1490 O O . PHE A 1 186 ? -9.578 4.444 -9.141 1.00 9.26 186 PHE A O 1
ATOM 1498 N N . ILE A 1 187 ? -11.323 4.322 -10.567 1.00 10.39 187 ILE A N 1
ATOM 1499 C CA . ILE A 1 187 ? -12.228 5.275 -9.851 1.00 10.22 187 ILE A CA 1
ATOM 1500 C C . ILE A 1 187 ? -13.648 4.726 -9.965 1.00 10.62 187 ILE A C 1
ATOM 1501 O O . ILE A 1 187 ? -13.906 3.889 -10.810 1.00 9.91 187 ILE A O 1
ATOM 1506 N N . PRO A 1 188 ? -14.593 5.145 -9.097 1.00 11.42 188 PRO A N 1
ATOM 1507 C CA . PRO A 1 188 ? -15.940 4.559 -9.099 1.00 12.22 188 PRO A CA 1
ATOM 1508 C C . PRO A 1 188 ? -16.671 4.588 -10.455 1.00 13.26 188 PRO A C 1
ATOM 1509 O O . PRO A 1 188 ? -17.463 3.683 -10.719 1.00 13.24 188 PRO A O 1
ATOM 1513 N N . GLU A 1 189 ? -16.419 5.612 -11.280 1.00 14.08 189 GLU A N 1
ATOM 1514 C CA . GLU A 1 189 ? -17.203 5.894 -12.511 1.00 14.85 189 GLU A CA 1
ATOM 1515 C C . GLU A 1 189 ? -16.695 5.081 -13.713 1.00 15.31 189 GLU A C 1
ATOM 1516 O O . GLU A 1 189 ? -17.492 4.916 -14.656 1.00 16.01 189 GLU A O 1
ATOM 1522 N N . LEU A 1 190 ? -15.441 4.605 -13.718 1.00 14.94 190 LEU A N 1
ATOM 1523 C CA . LEU A 1 190 ? -14.801 4.066 -14.956 1.00 15.15 190 LEU A CA 1
ATOM 1524 C C . LEU A 1 190 ? -14.667 2.542 -14.906 1.00 14.82 190 LEU A C 1
ATOM 1525 O O . LEU A 1 190 ? -14.323 1.974 -13.873 1.00 13.78 190 LEU A O 1
ATOM 1530 N N . PRO A 1 191 ? -14.956 1.833 -16.029 1.00 14.31 191 PRO A N 1
ATOM 1531 C CA . PRO A 1 191 ? -14.932 0.373 -16.071 1.00 14.31 191 PRO A CA 1
ATOM 1532 C C . PRO A 1 191 ? -13.553 -0.201 -16.430 1.00 13.62 191 PRO A C 1
ATOM 1533 O O . PRO A 1 191 ? -13.399 -0.899 -17.405 1.00 13.16 191 PRO A O 1
ATOM 1537 N N . PHE A 1 192 ? -12.547 0.152 -15.648 1.00 12.07 192 PHE A N 1
ATOM 1538 C CA . PHE A 1 192 ? -11.233 -0.526 -15.711 1.00 11.38 192 PHE A CA 1
ATOM 1539 C C . PHE A 1 192 ? -10.602 -0.434 -14.336 1.00 10.43 192 PHE A C 1
ATOM 1540 O O . PHE A 1 192 ? -11.191 0.190 -13.421 1.00 9.60 192 PHE A O 1
ATOM 1548 N N . SER A 1 193 ? -9.432 -1.049 -14.216 1.00 9.59 193 SER A N 1
ATOM 1549 C CA . SER A 1 193 ? -8.758 -1.227 -12.914 1.00 9.11 193 SER A CA 1
ATOM 1550 C C . SER A 1 193 ? -7.326 -0.707 -12.974 1.00 8.51 193 SER A C 1
ATOM 1551 O O . SER A 1 193 ? -6.903 -0.142 -13.998 1.00 8.13 193 SER A O 1
ATOM 1554 N N . ASP A 1 194 ? -6.653 -0.850 -11.843 1.00 8.47 194 ASP A N 1
ATOM 1555 C CA . ASP A 1 194 ? -5.229 -0.504 -11.609 1.00 8.11 194 ASP A CA 1
ATOM 1556 C C . ASP A 1 194 ? -4.663 -1.681 -10.830 1.00 7.71 194 ASP A C 1
ATOM 1557 O O . ASP A 1 194 ? -5.029 -1.839 -9.673 1.00 7.30 194 ASP A O 1
ATOM 1562 N N . PRO A 1 195 ? -3.843 -2.579 -11.425 1.00 7.40 195 PRO A N 1
ATOM 1563 C CA . PRO A 1 195 ? -3.384 -3.784 -10.721 1.00 7.15 195 PRO A CA 1
ATOM 1564 C C . PRO A 1 195 ? -2.733 -3.558 -9.347 1.00 6.77 195 PRO A C 1
ATOM 1565 O O . PRO A 1 195 ? -2.847 -4.387 -8.503 1.00 7.05 195 PRO A O 1
ATOM 1569 N N . SER A 1 196 ? -2.091 -2.421 -9.129 1.00 6.97 196 SER A N 1
ATOM 1570 C CA . SER A 1 196 ? -1.428 -2.089 -7.839 1.00 6.85 196 SER A CA 1
ATOM 1571 C C . SER A 1 196 ? -2.473 -1.864 -6.732 1.00 6.94 196 SER A C 1
ATOM 1572 O O . SER A 1 196 ? -2.101 -1.871 -5.549 1.00 6.44 196 SER A O 1
ATOM 1575 N N . TYR A 1 197 ? -3.736 -1.651 -7.091 1.00 7.05 197 TYR A N 1
ATOM 1576 C CA . TYR A 1 197 ? -4.837 -1.445 -6.111 1.00 7.30 197 TYR A CA 1
ATOM 1577 C C . TYR A 1 197 ? -5.340 -2.779 -5.542 1.00 7.40 197 TYR A C 1
ATOM 1578 O O . TYR A 1 197 ? -6.123 -2.733 -4.572 1.00 7.47 197 TYR A O 1
ATOM 1587 N N . HIS A 1 198 ? -4.957 -3.917 -6.128 1.00 7.06 198 HIS A N 1
ATOM 1588 C CA . HIS A 1 198 ? -5.486 -5.259 -5.764 1.00 7.02 198 HIS A CA 1
ATOM 1589 C C . HIS A 1 198 ? -4.721 -5.828 -4.573 1.00 7.05 198 HIS A C 1
ATOM 1590 O O . HIS A 1 198 ? -3.544 -6.177 -4.717 1.00 6.85 198 HIS A O 1
ATOM 1597 N N . LEU A 1 199 ? -5.419 -5.950 -3.450 1.00 7.39 199 LEU A N 1
ATOM 1598 C CA . LEU A 1 199 ? -4.831 -6.365 -2.158 1.00 7.55 199 LEU A CA 1
ATOM 1599 C C . LEU A 1 199 ? -5.614 -7.562 -1.647 1.00 7.72 199 LEU A C 1
ATOM 1600 O O . LEU A 1 199 ? -6.325 -7.454 -0.647 1.00 7.39 199 LEU A O 1
ATOM 1605 N N . PRO A 1 200 ? -5.498 -8.731 -2.304 1.00 8.03 200 PRO A N 1
ATOM 1606 C CA . PRO A 1 200 ? -6.264 -9.917 -1.914 1.00 8.18 200 PRO A CA 1
ATOM 1607 C C . PRO A 1 200 ? -6.113 -10.261 -0.427 1.00 8.46 200 PRO A C 1
ATOM 1608 O O . PRO A 1 200 ? -7.062 -10.712 0.174 1.00 9.10 200 PRO A O 1
ATOM 1612 N N . HIS A 1 201 ? -4.915 -10.066 0.109 1.00 8.31 201 HIS A N 1
ATOM 1613 C CA . HIS A 1 201 ? -4.587 -10.286 1.537 1.00 8.14 201 HIS A CA 1
ATOM 1614 C C . HIS A 1 201 ? -5.390 -9.367 2.458 1.00 8.06 201 HIS A C 1
ATOM 1615 O O . HIS A 1 201 ? -5.738 -9.833 3.569 1.00 8.59 201 HIS A O 1
ATOM 1622 N N . PHE A 1 202 ? -5.712 -8.134 2.065 1.00 7.74 202 PHE A N 1
ATOM 1623 C CA . PHE A 1 202 ? -6.584 -7.275 2.917 1.00 8.02 202 PHE A CA 1
ATOM 1624 C C . PHE A 1 202 ? -8.028 -7.777 2.794 1.00 8.18 202 PHE A C 1
ATOM 1625 O O . PHE A 1 202 ? -8.766 -7.714 3.779 1.00 8.21 202 PHE A O 1
ATOM 1633 N N . TYR A 1 203 ? -8.421 -8.267 1.618 1.00 8.50 203 TYR A N 1
ATOM 1634 C CA . TYR A 1 203 ? -9.826 -8.694 1.385 1.00 8.41 203 TYR A CA 1
ATOM 1635 C C . TYR A 1 203 ? -10.094 -9.929 2.254 1.00 9.66 203 TYR A C 1
ATOM 1636 O O . TYR A 1 203 ? -11.211 -10.039 2.784 1.00 9.77 203 TYR A O 1
ATOM 1645 N N . GLU A 1 204 ? -9.110 -10.815 2.429 1.00 10.38 204 GLU A N 1
ATOM 1646 C CA . GLU A 1 204 ? -9.223 -11.965 3.367 1.00 11.26 204 GLU A CA 1
ATOM 1647 C C . GLU A 1 204 ? -9.600 -11.471 4.764 1.00 10.97 204 GLU A C 1
ATOM 1648 O O . GLU A 1 204 ? -10.443 -12.121 5.410 1.00 11.50 204 GLU A O 1
ATOM 1654 N N . LEU A 1 205 ? -8.957 -10.398 5.226 1.00 10.12 205 LEU A N 1
ATOM 1655 C CA . LEU A 1 205 ? -9.198 -9.815 6.572 1.00 9.68 205 LEU A CA 1
ATOM 1656 C C . LEU A 1 205 ? -10.516 -9.034 6.591 1.00 9.36 205 LEU A C 1
ATOM 1657 O O . LEU A 1 205 ? -11.205 -9.059 7.625 1.00 9.18 205 LEU A O 1
ATOM 1662 N N . PHE A 1 206 ? -10.899 -8.407 5.480 1.00 8.95 206 PHE A N 1
ATOM 1663 C CA . PHE A 1 206 ? -12.229 -7.751 5.385 1.00 9.24 206 PHE A CA 1
ATOM 1664 C C . PHE A 1 206 ? -13.321 -8.816 5.515 1.00 9.65 206 PHE A C 1
ATOM 1665 O O . PHE A 1 206 ? -14.372 -8.511 6.108 1.00 10.04 206 PHE A O 1
ATOM 1673 N N . ALA A 1 207 ? -13.066 -10.030 5.025 1.00 10.53 207 ALA A N 1
ATOM 1674 C CA . ALA A 1 207 ? -14.034 -11.150 5.101 1.00 11.65 207 ALA A CA 1
ATOM 1675 C C . ALA A 1 207 ? -14.206 -11.589 6.560 1.00 13.16 207 ALA A C 1
ATOM 1676 O O . ALA A 1 207 ? -15.203 -12.267 6.838 1.00 13.81 207 ALA A O 1
ATOM 1678 N N . GLN A 1 208 ? -13.263 -11.242 7.442 1.00 14.35 208 GLN A N 1
ATOM 1679 C CA . GLN A 1 208 ? -13.340 -11.519 8.901 1.00 16.23 208 GLN A CA 1
ATOM 1680 C C . GLN A 1 208 ? -13.960 -10.333 9.642 1.00 15.75 208 GLN A C 1
ATOM 1681 O O . GLN A 1 208 ? -14.664 -10.580 10.644 1.00 15.85 208 GLN A O 1
ATOM 1687 N N . TYR A 1 209 ? -13.633 -9.098 9.242 1.00 15.23 209 TYR A N 1
ATOM 1688 C CA . TYR A 1 209 ? -13.823 -7.899 10.106 1.00 15.22 209 TYR A CA 1
ATOM 1689 C C . TYR A 1 209 ? -14.917 -6.950 9.604 1.00 14.26 209 TYR A C 1
ATOM 1690 O O . TYR A 1 209 ? -15.392 -6.145 10.427 1.00 13.93 209 TYR A O 1
ATOM 1699 N N . ALA A 1 210 ? -15.334 -7.032 8.343 1.00 12.84 210 ALA A N 1
ATOM 1700 C CA . ALA A 1 210 ? -16.306 -6.077 7.758 1.00 12.24 210 ALA A CA 1
ATOM 1701 C C . ALA A 1 210 ? -17.710 -6.404 8.272 1.00 11.89 210 ALA A C 1
ATOM 1702 O O . ALA A 1 210 ? -17.863 -7.407 8.986 1.00 11.77 210 ALA A O 1
ATOM 1704 N N . ASN A 1 211 ? -18.686 -5.581 7.911 1.00 11.73 211 ASN A N 1
ATOM 1705 C CA . ASN A 1 211 ? -20.122 -5.861 8.165 1.00 12.29 211 ASN A CA 1
ATOM 1706 C C . ASN A 1 211 ? -20.444 -7.292 7.709 1.00 13.13 211 ASN A C 1
ATOM 1707 O O . ASN A 1 211 ? -20.014 -7.687 6.609 1.00 12.34 211 ASN A O 1
ATOM 1712 N N . GLU A 1 212 ? -21.209 -8.027 8.519 1.00 14.85 212 GLU A N 1
ATOM 1713 C CA . GLU A 1 212 ? -21.498 -9.472 8.302 1.00 16.81 212 GLU A CA 1
ATOM 1714 C C . GLU A 1 212 ? -22.046 -9.705 6.887 1.00 15.45 212 GLU A C 1
ATOM 1715 O O . GLU A 1 212 ? -21.595 -10.662 6.239 1.00 14.74 212 GLU A O 1
ATOM 1721 N N . GLN A 1 213 ? -22.956 -8.845 6.419 1.00 14.92 213 GLN A N 1
ATOM 1722 C CA . GLN A 1 213 ? -23.670 -9.017 5.121 1.00 14.41 213 GLN A CA 1
ATOM 1723 C C . GLN A 1 213 ? -22.667 -9.015 3.958 1.00 13.55 213 GLN A C 1
ATOM 1724 O O . GLN A 1 213 ? -23.009 -9.545 2.897 1.00 12.76 213 GLN A O 1
ATOM 1730 N N . ASP A 1 214 ? -21.477 -8.439 4.149 1.00 13.10 214 ASP A N 1
ATOM 1731 C CA . ASP A 1 214 ? -20.491 -8.237 3.052 1.00 12.65 214 ASP A CA 1
ATOM 1732 C C . ASP A 1 214 ? -19.385 -9.297 3.100 1.00 12.46 214 ASP A C 1
ATOM 1733 O O . ASP A 1 214 ? -18.555 -9.315 2.176 1.00 12.32 214 ASP A O 1
ATOM 1738 N N . ARG A 1 215 ? -19.351 -10.164 4.110 1.00 13.04 215 ARG A N 1
ATOM 1739 C CA . ARG A 1 215 ? -18.167 -11.043 4.317 1.00 12.99 215 ARG A CA 1
ATOM 1740 C C . ARG A 1 215 ? -17.997 -12.020 3.148 1.00 13.02 215 ARG A C 1
ATOM 1741 O O . ARG A 1 215 ? -16.836 -12.232 2.741 1.00 12.02 215 ARG A O 1
ATOM 1749 N N . THR A 1 216 ? -19.087 -12.572 2.601 1.00 13.02 216 THR A N 1
ATOM 1750 C CA . THR A 1 216 ? -19.034 -13.483 1.427 1.00 13.64 216 THR A CA 1
ATOM 1751 C C . THR A 1 216 ? -18.392 -12.758 0.240 1.00 12.77 216 THR A C 1
ATOM 1752 O O . THR A 1 216 ? -17.494 -13.349 -0.387 1.00 12.87 216 THR A O 1
ATOM 1756 N N . PHE A 1 217 ? -18.820 -11.527 -0.044 1.00 12.38 217 PHE A N 1
ATOM 1757 C CA . PHE A 1 217 ? -18.280 -10.712 -1.161 1.00 12.37 217 PHE A CA 1
ATOM 1758 C C . PHE A 1 217 ? -16.760 -10.562 -1.007 1.00 11.74 217 PHE A C 1
ATOM 1759 O O . PHE A 1 217 ? -16.019 -10.737 -1.994 1.00 11.29 217 PHE A O 1
ATOM 1767 N N . TRP A 1 218 ? -16.300 -10.225 0.196 1.00 11.57 218 TRP A N 1
ATOM 1768 C CA . TRP A 1 218 ? -14.861 -9.935 0.452 1.00 11.67 218 TRP A CA 1
ATOM 1769 C C . TRP A 1 218 ? -14.029 -11.201 0.237 1.00 12.68 218 TRP A C 1
ATOM 1770 O O . TRP A 1 218 ? -12.904 -11.081 -0.304 1.00 12.23 218 TRP A O 1
ATOM 1781 N N . LYS A 1 219 ? -14.573 -12.369 0.601 1.00 13.73 219 LYS A N 1
ATOM 1782 C CA . LYS A 1 219 ? -13.888 -13.664 0.350 1.00 15.10 219 LYS A CA 1
ATOM 1783 C C . LYS A 1 219 ? -13.800 -13.890 -1.167 1.00 14.77 219 LYS A C 1
ATOM 1784 O O . LYS A 1 219 ? -12.732 -14.343 -1.624 1.00 13.95 219 LYS A O 1
ATOM 1790 N N . GLU A 1 220 ? -14.853 -13.571 -1.923 1.00 13.69 220 GLU A N 1
ATOM 1791 C CA . GLU A 1 220 ? -14.862 -13.740 -3.404 1.00 14.00 220 GLU A CA 1
ATOM 1792 C C . GLU A 1 220 ? -13.884 -12.736 -4.028 1.00 13.06 220 GLU A C 1
ATOM 1793 O O . GLU A 1 220 ? -13.215 -13.101 -5.012 1.00 12.54 220 GLU A O 1
ATOM 1799 N N . ALA A 1 221 ? -13.802 -11.528 -3.457 1.00 12.15 221 ALA A N 1
ATOM 1800 C CA . ALA A 1 221 ? -12.908 -10.435 -3.916 1.00 11.58 221 ALA A CA 1
ATOM 1801 C C . ALA A 1 221 ? -11.451 -10.897 -3.827 1.00 11.33 221 ALA A C 1
ATOM 1802 O O . ALA A 1 221 ? -10.699 -10.667 -4.790 1.00 11.35 221 ALA A O 1
ATOM 1804 N N . ALA A 1 222 ? -11.090 -11.569 -2.734 1.00 11.22 222 ALA A N 1
ATOM 1805 C CA . ALA A 1 222 ? -9.729 -12.102 -2.488 1.00 11.11 222 ALA A CA 1
ATOM 1806 C C . ALA A 1 222 ? -9.348 -13.044 -3.636 1.00 11.39 222 ALA A C 1
ATOM 1807 O O . ALA A 1 222 ? -8.278 -12.848 -4.251 1.00 10.35 222 ALA A O 1
ATOM 1809 N N . GLU A 1 223 ? -10.225 -14.002 -3.952 1.00 12.39 223 GLU A N 1
ATOM 1810 C CA . GLU A 1 223 ? -9.971 -15.035 -4.994 1.00 13.42 223 GLU A CA 1
ATOM 1811 C C . GLU A 1 223 ? -9.996 -14.344 -6.366 1.00 12.14 223 GLU A C 1
ATOM 1812 O O . GLU A 1 223 ? -9.115 -14.671 -7.189 1.00 11.87 223 GLU A O 1
ATOM 1818 N N . ALA A 1 224 ? -10.918 -13.402 -6.601 1.00 11.08 224 ALA A N 1
ATOM 1819 C CA . ALA A 1 224 ? -11.021 -12.667 -7.886 1.00 10.30 224 ALA A CA 1
ATOM 1820 C C . ALA A 1 224 ? -9.731 -11.871 -8.121 1.00 9.42 224 ALA A C 1
ATOM 1821 O O . ALA A 1 224 ? -9.218 -11.885 -9.262 1.00 8.76 224 ALA A O 1
ATOM 1823 N N . SER A 1 225 ? -9.207 -11.221 -7.086 1.00 8.81 225 SER A N 1
ATOM 1824 C CA . SER A 1 225 ? -7.978 -10.384 -7.209 1.00 8.57 225 SER A CA 1
ATOM 1825 C C . SER A 1 225 ? -6.744 -11.262 -7.452 1.00 8.79 225 SER A C 1
ATOM 1826 O O . SER A 1 225 ? -5.861 -10.848 -8.237 1.00 9.05 225 SER A O 1
ATOM 1829 N N . ARG A 1 226 ? -6.644 -12.420 -6.805 1.00 8.96 226 ARG A N 1
ATOM 1830 C CA . ARG A 1 226 ? -5.488 -13.318 -7.055 1.00 9.19 226 ARG A CA 1
ATOM 1831 C C . ARG A 1 226 ? -5.516 -13.733 -8.530 1.00 9.14 226 ARG A C 1
ATOM 1832 O O . ARG A 1 226 ? -4.467 -13.656 -9.187 1.00 8.64 226 ARG A O 1
ATOM 1840 N N . ALA A 1 227 ? -6.677 -14.160 -9.028 1.00 9.25 227 ALA A N 1
ATOM 1841 C CA . ALA A 1 227 ? -6.874 -14.518 -10.449 1.00 9.20 227 ALA A CA 1
ATOM 1842 C C . ALA A 1 227 ? -6.500 -13.340 -11.343 1.00 9.22 227 ALA A C 1
ATOM 1843 O O . ALA A 1 227 ? -5.827 -13.577 -12.338 1.00 9.41 227 ALA A O 1
ATOM 1845 N N . TYR A 1 228 ? -6.973 -12.135 -11.007 1.00 8.81 228 TYR A N 1
ATOM 1846 C CA . TYR A 1 228 ? -6.754 -10.900 -11.793 1.00 8.86 228 TYR A CA 1
ATOM 1847 C C . TYR A 1 228 ? -5.261 -10.597 -11.931 1.00 8.93 228 TYR A C 1
ATOM 1848 O O . TYR A 1 228 ? -4.794 -10.372 -13.065 1.00 8.35 228 TYR A O 1
ATOM 1857 N N . LEU A 1 229 ? -4.503 -10.644 -10.845 1.00 9.17 229 LEU A N 1
ATOM 1858 C CA . LEU A 1 229 ? -3.034 -10.384 -10.970 1.00 9.75 229 LEU A CA 1
ATOM 1859 C C . LEU A 1 229 ? -2.376 -11.450 -11.833 1.00 10.16 229 LEU A C 1
ATOM 1860 O O . LEU A 1 229 ? -1.408 -11.111 -12.490 1.00 8.98 229 LEU A O 1
ATOM 1865 N N . ARG A 1 230 ? -2.889 -12.683 -11.873 1.00 10.58 230 ARG A N 1
ATOM 1866 C CA . ARG A 1 230 ? -2.308 -13.689 -12.810 1.00 12.69 230 ARG A CA 1
ATOM 1867 C C . ARG A 1 230 ? -2.513 -13.222 -14.260 1.00 13.14 230 ARG A C 1
ATOM 1868 O O . ARG A 1 230 ? -1.705 -13.624 -15.082 1.00 14.71 230 ARG A O 1
ATOM 1876 N N . THR A 1 231 ? -3.560 -12.444 -14.565 1.00 13.44 231 THR A N 1
ATOM 1877 C CA . THR A 1 231 ? -3.885 -11.965 -15.942 1.00 13.61 231 THR A CA 1
ATOM 1878 C C . THR A 1 231 ? -3.172 -10.649 -16.258 1.00 13.17 231 THR A C 1
ATOM 1879 O O . THR A 1 231 ? -2.893 -10.420 -17.456 1.00 15.03 231 THR A O 1
ATOM 1883 N N . ALA A 1 232 ? -2.867 -9.818 -15.254 1.00 12.40 232 ALA A N 1
ATOM 1884 C CA . ALA A 1 232 ? -2.284 -8.470 -15.471 1.00 11.41 232 ALA A CA 1
ATOM 1885 C C . ALA A 1 232 ? -0.767 -8.552 -15.600 1.00 11.03 232 ALA A C 1
ATOM 1886 O O . ALA A 1 232 ? -0.190 -7.675 -16.276 1.00 12.41 232 ALA A O 1
ATOM 1888 N N . CYS A 1 233 ? -0.129 -9.521 -14.950 1.00 10.30 233 CYS A N 1
ATOM 1889 C CA . CYS A 1 233 ? 1.358 -9.560 -14.913 1.00 10.14 233 CYS A CA 1
ATOM 1890 C C . CYS A 1 233 ? 1.922 -10.282 -16.137 1.00 9.81 233 CYS A C 1
ATOM 1891 O O . CYS A 1 233 ? 1.465 -11.387 -16.428 1.00 10.94 233 CYS A O 1
ATOM 1894 N N . HIS A 1 234 ? 2.926 -9.690 -16.773 1.00 8.78 234 HIS A N 1
ATOM 1895 C CA . HIS A 1 234 ? 3.551 -10.207 -18.013 1.00 8.47 234 HIS A CA 1
ATOM 1896 C C . HIS A 1 234 ? 4.194 -11.559 -17.705 1.00 8.19 234 HIS A C 1
ATOM 1897 O O . HIS A 1 234 ? 4.864 -11.725 -16.693 1.00 7.88 234 HIS A O 1
ATOM 1904 N N . PRO A 1 235 ? 3.957 -12.589 -18.533 1.00 8.08 235 PRO A N 1
ATOM 1905 C CA . PRO A 1 235 ? 4.381 -13.949 -18.194 1.00 8.04 235 PRO A CA 1
ATOM 1906 C C . PRO A 1 235 ? 5.876 -14.251 -18.351 1.00 7.92 235 PRO A C 1
ATOM 1907 O O . PRO A 1 235 ? 6.317 -15.268 -17.826 1.00 7.37 235 PRO A O 1
ATOM 1911 N N . VAL A 1 236 ? 6.617 -13.365 -19.023 1.00 7.43 236 VAL A N 1
ATOM 1912 C CA . VAL A 1 236 ? 8.105 -13.452 -19.155 1.00 7.57 236 VAL A CA 1
ATOM 1913 C C . VAL A 1 236 ? 8.770 -12.524 -18.119 1.00 7.55 236 VAL A C 1
ATOM 1914 O O . VAL A 1 236 ? 9.629 -12.987 -17.353 1.00 7.40 236 VAL A O 1
ATOM 1918 N N . THR A 1 237 ? 8.366 -11.257 -18.069 1.00 7.60 237 THR A N 1
ATOM 1919 C CA . THR A 1 237 ? 9.087 -10.182 -17.338 1.00 7.59 237 THR A CA 1
ATOM 1920 C C . THR A 1 237 ? 8.540 -10.017 -15.913 1.00 7.89 237 THR A C 1
ATOM 1921 O O . THR A 1 237 ? 9.282 -9.523 -15.065 1.00 8.23 237 THR A O 1
ATOM 1925 N N . GLY A 1 238 ? 7.284 -10.407 -15.677 1.00 7.91 238 GLY A N 1
ATOM 1926 C CA . GLY A 1 238 ? 6.561 -10.192 -14.408 1.00 8.22 238 GLY A CA 1
ATOM 1927 C C . GLY A 1 238 ? 6.058 -8.761 -14.256 1.00 8.16 238 GLY A C 1
ATOM 1928 O O . GLY A 1 238 ? 5.465 -8.475 -13.200 1.00 8.94 238 GLY A O 1
ATOM 1929 N N . LEU A 1 239 ? 6.289 -7.902 -15.256 1.00 7.80 239 LEU A N 1
ATOM 1930 C CA . LEU A 1 239 ? 5.871 -6.477 -15.221 1.00 7.80 239 LEU A CA 1
ATOM 1931 C C . LEU A 1 239 ? 4.381 -6.363 -15.536 1.00 8.08 239 LEU A C 1
ATOM 1932 O O . LEU A 1 239 ? 3.870 -7.144 -16.354 1.00 8.80 239 LEU A O 1
ATOM 1937 N N . SER A 1 240 ? 3.775 -5.308 -15.013 1.00 8.59 240 SER A N 1
ATOM 1938 C CA . SER A 1 240 ? 2.330 -5.023 -15.115 1.00 8.43 240 SER A CA 1
ATOM 1939 C C . SER A 1 240 ? 2.141 -3.575 -15.532 1.00 8.36 240 SER A C 1
ATOM 1940 O O . SER A 1 240 ? 3.013 -2.726 -15.310 1.00 7.50 240 SER A O 1
ATOM 1943 N N . PRO A 1 241 ? 0.989 -3.264 -16.150 1.00 8.07 241 PRO A N 1
ATOM 1944 C CA . PRO A 1 241 ? 0.663 -1.893 -16.525 1.00 7.95 241 PRO A CA 1
ATOM 1945 C C . PRO A 1 241 ? 0.109 -1.110 -15.332 1.00 8.30 241 PRO A C 1
ATOM 1946 O O . PRO A 1 241 ? -0.386 -1.729 -14.400 1.00 8.58 241 PRO A O 1
ATOM 1950 N N . GLU A 1 242 ? 0.224 0.221 -15.372 1.00 8.35 242 GLU A N 1
ATOM 1951 C CA . GLU A 1 242 ? -0.345 1.084 -14.304 1.00 8.65 242 GLU A CA 1
ATOM 1952 C C . GLU A 1 242 ? -1.868 0.899 -14.298 1.00 8.32 242 GLU A C 1
ATOM 1953 O O . GLU A 1 242 ? -2.405 0.617 -13.222 1.00 8.15 242 GLU A O 1
ATOM 1959 N N . TYR A 1 243 ? -2.533 1.036 -15.450 1.00 8.07 243 TYR A N 1
ATOM 1960 C CA . TYR A 1 243 ? -4.001 0.799 -15.561 1.00 7.78 243 TYR A CA 1
ATOM 1961 C C . TYR A 1 243 ? -4.235 -0.397 -16.473 1.00 7.70 243 TYR A C 1
ATOM 1962 O O . TYR A 1 243 ? -3.576 -0.524 -17.510 1.00 7.11 243 TYR A O 1
ATOM 1971 N N . ALA A 1 244 ? -5.191 -1.243 -16.093 1.00 7.57 244 ALA A N 1
ATOM 1972 C CA . ALA A 1 244 ? -5.511 -2.479 -16.836 1.00 7.88 244 ALA A CA 1
ATOM 1973 C C . ALA A 1 244 ? -7.024 -2.627 -16.960 1.00 8.70 244 ALA A C 1
ATOM 1974 O O . ALA A 1 244 ? -7.737 -2.238 -16.030 1.00 8.91 244 ALA A O 1
ATOM 1976 N N . ASN A 1 245 ? -7.464 -3.181 -18.089 1.00 9.45 245 ASN A N 1
ATOM 1977 C CA . ASN A 1 245 ? -8.851 -3.659 -18.308 1.00 10.38 245 ASN A CA 1
ATOM 1978 C C . ASN A 1 245 ? -9.171 -4.785 -17.317 1.00 11.14 245 ASN A C 1
ATOM 1979 O O . ASN A 1 245 ? -8.234 -5.372 -16.727 1.00 10.93 245 ASN A O 1
ATOM 1984 N N . TYR A 1 246 ? -10.457 -5.119 -17.181 1.00 12.32 246 TYR A N 1
ATOM 1985 C CA . TYR A 1 246 ? -10.943 -6.197 -16.288 1.00 13.99 246 TYR A CA 1
ATOM 1986 C C . TYR A 1 246 ? -10.355 -7.540 -16.732 1.00 14.23 246 TYR A C 1
ATOM 1987 O O . TYR A 1 246 ? -10.290 -8.446 -15.889 1.00 13.68 246 TYR A O 1
ATOM 1996 N N . ASP A 1 247 ? -9.938 -7.659 -18.002 1.00 14.95 247 ASP A N 1
ATOM 1997 C CA . ASP A 1 247 ? -9.355 -8.899 -18.586 1.00 15.32 247 ASP A CA 1
ATOM 1998 C C . ASP A 1 247 ? -7.830 -8.934 -18.383 1.00 14.28 247 ASP A C 1
ATOM 1999 O O . ASP A 1 247 ? -7.212 -9.939 -18.786 1.00 14.63 247 ASP A O 1
ATOM 2004 N N . GLY A 1 248 ? -7.231 -7.894 -17.791 1.00 13.62 248 GLY A N 1
ATOM 2005 C CA . GLY A 1 248 ? -5.802 -7.887 -17.419 1.00 12.76 248 GLY A CA 1
ATOM 2006 C C . GLY A 1 248 ? -4.929 -7.163 -18.435 1.00 12.16 248 GLY A C 1
ATOM 2007 O O . GLY A 1 248 ? -3.801 -6.787 -18.062 1.00 12.37 248 GLY A O 1
ATOM 2008 N N . THR A 1 249 ? -5.406 -6.946 -19.663 1.00 12.38 249 THR A N 1
ATOM 2009 C CA . THR A 1 249 ? -4.652 -6.198 -20.716 1.00 12.52 249 THR A CA 1
ATOM 2010 C C . THR A 1 249 ? -4.547 -4.721 -20.334 1.00 12.04 249 THR A C 1
ATOM 2011 O O . THR A 1 249 ? -5.418 -4.177 -19.646 1.00 12.02 249 THR A O 1
ATOM 2015 N N . PRO A 1 250 ? -3.481 -4.016 -20.781 1.00 11.56 250 PRO A N 1
ATOM 2016 C CA . PRO A 1 250 ? -3.339 -2.587 -20.507 1.00 11.67 250 PRO A CA 1
ATOM 2017 C C . PRO A 1 250 ? -4.554 -1.809 -21.025 1.00 11.62 250 PRO A C 1
ATOM 2018 O O . PRO A 1 250 ? -5.017 -2.040 -22.130 1.00 11.79 250 PRO A O 1
ATOM 2022 N N . ALA A 1 251 ? -5.084 -0.948 -20.170 1.00 11.43 251 ALA A N 1
ATOM 2023 C CA . ALA A 1 251 ? -6.254 -0.101 -20.470 1.00 11.66 251 ALA A CA 1
ATOM 2024 C C . ALA A 1 251 ? -5.846 0.924 -21.522 1.00 11.85 251 ALA A C 1
ATOM 2025 O O . ALA A 1 251 ? -4.656 1.200 -21.695 1.00 11.79 251 ALA A O 1
ATOM 2027 N N . PRO A 1 252 ? -6.810 1.507 -22.273 1.00 12.38 252 PRO A N 1
ATOM 2028 C CA . PRO A 1 252 ? -6.485 2.532 -23.264 1.00 12.72 252 PRO A CA 1
ATOM 2029 C C . PRO A 1 252 ? -5.784 3.755 -22.658 1.00 12.76 252 PRO A C 1
ATOM 2030 O O . PRO A 1 252 ? -5.916 4.005 -21.471 1.00 12.14 252 PRO A O 1
ATOM 2034 N N . VAL A 1 253 ? -5.066 4.503 -23.497 1.00 12.60 253 VAL A N 1
ATOM 2035 C CA . VAL A 1 253 ? -4.502 5.829 -23.118 1.00 13.04 253 VAL A CA 1
ATOM 2036 C C . VAL A 1 253 ? -5.660 6.691 -22.604 1.00 13.04 253 VAL A C 1
ATOM 2037 O O . VAL A 1 253 ? -6.750 6.682 -23.228 1.00 12.60 253 VAL A O 1
ATOM 2041 N N . GLN A 1 254 ? -5.442 7.375 -21.484 1.00 12.83 254 GLN A N 1
ATOM 2042 C CA . GLN A 1 254 ? -6.487 8.198 -20.824 1.00 13.46 254 GLN A CA 1
ATOM 2043 C C . GLN A 1 254 ? -6.216 9.672 -21.132 1.00 13.83 254 GLN A C 1
ATOM 2044 O O . GLN A 1 254 ? -5.104 10.002 -21.594 1.00 13.27 254 GLN A O 1
ATOM 2050 N N . LEU A 1 255 ? -7.203 10.535 -20.894 1.00 15.14 255 LEU A N 1
ATOM 2051 C CA . LEU A 1 255 ? -7.068 11.991 -21.173 1.00 15.59 255 LEU A CA 1
ATOM 2052 C C . LEU A 1 255 ? -5.907 12.575 -20.358 1.00 15.22 255 LEU A C 1
ATOM 2053 O O . LEU A 1 255 ? -5.281 13.536 -20.839 1.00 15.48 255 LEU A O 1
ATOM 2058 N N . HIS A 1 256 ? -5.601 12.001 -19.192 1.00 14.43 256 HIS A N 1
ATOM 2059 C CA . HIS A 1 256 ? -4.568 12.533 -18.262 1.00 14.42 256 HIS A CA 1
ATOM 2060 C C . HIS A 1 256 ? -3.237 11.790 -18.437 1.00 14.48 256 HIS A C 1
ATOM 2061 O O . HIS A 1 256 ? -2.294 12.136 -17.704 1.00 15.81 256 HIS A O 1
ATOM 2068 N N . GLY A 1 257 ? -3.154 10.822 -19.353 1.00 14.21 257 GLY A N 1
ATOM 2069 C CA . GLY A 1 257 ? -1.864 10.250 -19.785 1.00 13.73 257 GLY A CA 1
ATOM 2070 C C . GLY A 1 257 ? -1.925 8.780 -20.160 1.00 13.11 257 GLY A C 1
ATOM 2071 O O . GLY A 1 257 ? -3.015 8.173 -20.147 1.00 12.67 257 GLY A O 1
ATOM 2072 N N . ASP A 1 258 ? -0.753 8.240 -20.497 1.00 12.39 258 ASP A N 1
ATOM 2073 C CA . ASP A 1 258 ? -0.556 6.859 -21.009 1.00 11.89 258 ASP A CA 1
ATOM 2074 C C . ASP A 1 258 ? -0.082 5.997 -19.838 1.00 11.37 258 ASP A C 1
ATOM 2075 O O . ASP A 1 258 ? 1.060 6.219 -19.386 1.00 12.36 258 ASP A O 1
ATOM 2080 N N . PHE A 1 259 ? -0.943 5.103 -19.347 1.00 10.77 259 PHE A N 1
ATOM 2081 C CA . PHE A 1 259 ? -0.717 4.283 -18.130 1.00 10.54 259 PHE A CA 1
ATOM 2082 C C . PHE A 1 259 ? -0.559 2.817 -18.545 1.00 9.77 259 PHE A C 1
ATOM 2083 O O . PHE A 1 259 ? -0.740 1.920 -17.732 1.00 8.64 259 PHE A O 1
ATOM 2091 N N . ARG A 1 260 ? -0.186 2.583 -19.801 1.00 9.41 260 ARG A N 1
ATOM 2092 C CA . ARG A 1 260 ? -0.088 1.213 -20.372 1.00 9.89 260 ARG A CA 1
ATOM 2093 C C . ARG A 1 260 ? 1.203 0.522 -19.948 1.00 9.12 260 ARG A C 1
ATOM 2094 O O . ARG A 1 260 ? 1.321 -0.687 -20.188 1.00 8.46 260 ARG A O 1
ATOM 2102 N N . HIS A 1 261 ? 2.142 1.268 -19.367 1.00 8.71 261 HIS A N 1
ATOM 2103 C CA . HIS A 1 261 ? 3.541 0.813 -19.188 1.00 8.77 261 HIS A CA 1
ATOM 2104 C C . HIS A 1 261 ? 3.863 0.576 -17.719 1.00 8.34 261 HIS A C 1
ATOM 2105 O O . HIS A 1 261 ? 3.027 0.901 -16.849 1.00 7.66 261 HIS A O 1
ATOM 2112 N N . PHE A 1 262 ? 5.062 0.038 -17.470 1.00 8.10 262 PHE A N 1
ATOM 2113 C CA . PHE A 1 262 ? 5.574 -0.234 -16.108 1.00 7.96 262 PHE A CA 1
ATOM 2114 C C . PHE A 1 262 ? 6.247 1.034 -15.580 1.00 8.02 262 PHE A C 1
ATOM 2115 O O . PHE A 1 262 ? 7.360 1.376 -16.025 1.00 7.41 262 PHE A O 1
ATOM 2123 N N . TYR A 1 263 ? 5.546 1.714 -14.675 1.00 8.95 263 TYR A N 1
ATOM 2124 C CA . TYR A 1 263 ? 5.933 2.988 -14.018 1.00 9.99 263 TYR A CA 1
ATOM 2125 C C . TYR A 1 263 ? 5.346 2.981 -12.598 1.00 9.73 263 TYR A C 1
ATOM 2126 O O . TYR A 1 263 ? 4.774 1.972 -12.182 1.00 10.18 263 TYR A O 1
ATOM 2135 N N . SER A 1 264 ? 5.448 4.113 -11.901 1.00 9.38 264 SER A N 1
ATOM 2136 C CA . SER A 1 264 ? 5.276 4.303 -10.430 1.00 9.31 264 SER A CA 1
ATOM 2137 C C . SER A 1 264 ? 4.169 3.441 -9.797 1.00 9.01 264 SER A C 1
ATOM 2138 O O . SER A 1 264 ? 4.475 2.762 -8.817 1.00 9.49 264 SER A O 1
ATOM 2141 N N . ASP A 1 265 ? 2.927 3.475 -10.286 1.00 9.16 265 ASP A N 1
ATOM 2142 C CA . ASP A 1 265 ? 1.818 2.710 -9.643 1.00 8.86 265 ASP A CA 1
ATOM 2143 C C . ASP A 1 265 ? 2.180 1.217 -9.596 1.00 7.75 265 ASP A C 1
ATOM 2144 O O . ASP A 1 265 ? 2.072 0.583 -8.501 1.00 6.12 265 ASP A O 1
ATOM 2149 N N . ALA A 1 266 ? 2.616 0.676 -10.740 1.00 7.56 266 ALA A N 1
ATOM 2150 C CA . ALA A 1 266 ? 2.770 -0.781 -10.966 1.00 7.53 266 ALA A CA 1
ATOM 2151 C C . ALA A 1 266 ? 3.882 -1.367 -10.090 1.00 7.70 266 ALA A C 1
ATOM 2152 O O . ALA A 1 266 ? 3.909 -2.603 -9.934 1.00 8.07 266 ALA A O 1
ATOM 2154 N N . TYR A 1 267 ? 4.774 -0.549 -9.527 1.00 7.63 267 TYR A N 1
ATOM 2155 C CA . TYR A 1 267 ? 5.860 -1.059 -8.651 1.00 7.61 267 TYR A CA 1
ATOM 2156 C C . TYR A 1 267 ? 5.273 -1.850 -7.484 1.00 7.90 267 TYR A C 1
ATOM 2157 O O . TYR A 1 267 ? 5.876 -2.871 -7.076 1.00 7.71 267 TYR A O 1
ATOM 2166 N N . ARG A 1 268 ? 4.104 -1.428 -6.994 1.00 7.73 268 ARG A N 1
ATOM 2167 C CA . ARG A 1 268 ? 3.504 -1.978 -5.750 1.00 7.83 268 ARG A CA 1
ATOM 2168 C C . ARG A 1 268 ? 2.979 -3.394 -6.004 1.00 7.45 268 ARG A C 1
ATOM 2169 O O . ARG A 1 268 ? 2.865 -4.132 -5.029 1.00 7.02 268 ARG A O 1
ATOM 2177 N N . VAL A 1 269 ? 2.729 -3.796 -7.256 1.00 7.12 269 VAL A N 1
ATOM 2178 C CA . VAL A 1 269 ? 2.215 -5.161 -7.522 1.00 7.15 269 VAL A CA 1
ATOM 2179 C C . VAL A 1 269 ? 3.157 -6.208 -6.918 1.00 7.49 269 VAL A C 1
ATOM 2180 O O . VAL A 1 269 ? 2.634 -7.153 -6.296 1.00 7.69 269 VAL A O 1
ATOM 2184 N N . ALA A 1 270 ? 4.468 -6.084 -7.137 1.00 7.61 270 ALA A N 1
ATOM 2185 C CA . ALA A 1 270 ? 5.458 -7.095 -6.694 1.00 7.72 270 ALA A CA 1
ATOM 2186 C C . ALA A 1 270 ? 5.418 -7.175 -5.173 1.00 7.20 270 ALA A C 1
ATOM 2187 O O . ALA A 1 270 ? 5.572 -8.286 -4.643 1.00 7.28 270 ALA A O 1
ATOM 2189 N N . ALA A 1 271 ? 5.239 -6.033 -4.522 1.00 6.80 271 ALA A N 1
ATOM 2190 C CA . ALA A 1 271 ? 5.182 -5.904 -3.051 1.00 6.91 271 ALA A CA 1
ATOM 2191 C C . ALA A 1 271 ? 3.907 -6.584 -2.535 1.00 6.82 271 ALA A C 1
ATOM 2192 O O . ALA A 1 271 ? 3.987 -7.318 -1.567 1.00 7.19 271 ALA A O 1
ATOM 2194 N N . ASN A 1 272 ? 2.778 -6.324 -3.186 1.00 7.20 272 ASN A N 1
ATOM 2195 C CA . ASN A 1 272 ? 1.421 -6.774 -2.774 1.00 7.43 272 ASN A CA 1
ATOM 2196 C C . ASN A 1 272 ? 1.301 -8.294 -2.889 1.00 7.51 272 ASN A C 1
ATOM 2197 O O . ASN A 1 272 ? 0.753 -8.945 -1.968 1.00 7.53 272 ASN A O 1
ATOM 2202 N N . VAL A 1 273 ? 1.751 -8.834 -4.014 1.00 7.59 273 VAL A N 1
ATOM 2203 C CA . VAL A 1 273 ? 1.756 -10.307 -4.244 1.00 7.89 273 VAL A CA 1
ATOM 2204 C C . VAL A 1 273 ? 2.663 -10.987 -3.210 1.00 7.78 273 VAL A C 1
ATOM 2205 O O . VAL A 1 273 ? 2.271 -12.008 -2.668 1.00 8.14 273 VAL A O 1
ATOM 2209 N N . ALA A 1 274 ? 3.846 -10.433 -2.934 1.00 7.79 274 ALA A N 1
ATOM 2210 C CA . ALA A 1 274 ? 4.797 -10.978 -1.934 1.00 7.76 274 ALA A CA 1
ATOM 2211 C C . ALA A 1 274 ? 4.157 -11.030 -0.542 1.00 7.85 274 ALA A C 1
ATOM 2212 O O . ALA A 1 274 ? 4.370 -12.021 0.156 1.00 8.35 274 ALA A O 1
ATOM 2214 N N . LEU A 1 275 ? 3.404 -9.997 -0.136 1.00 7.83 275 LEU A N 1
ATOM 2215 C CA . LEU A 1 275 ? 2.815 -9.968 1.224 1.00 7.50 275 LEU A CA 1
ATOM 2216 C C . LEU A 1 275 ? 1.658 -10.978 1.295 1.00 7.78 275 LEU A C 1
ATOM 2217 O O . LEU A 1 275 ? 1.549 -11.654 2.328 1.00 7.48 275 LEU A O 1
ATOM 2222 N N . ASP A 1 276 ? 0.860 -11.125 0.231 1.00 8.37 276 ASP A N 1
ATOM 2223 C CA . ASP A 1 276 ? -0.250 -12.122 0.190 1.00 9.09 276 ASP A CA 1
ATOM 2224 C C . ASP A 1 276 ? 0.326 -13.534 0.361 1.00 9.22 276 ASP A C 1
ATOM 2225 O O . ASP A 1 276 ? -0.307 -14.381 1.045 1.00 8.56 276 ASP A O 1
ATOM 2230 N N . TRP A 1 277 ? 1.451 -13.802 -0.306 1.00 8.77 277 TRP A N 1
ATOM 2231 C CA . TRP A 1 277 ? 2.154 -15.104 -0.185 1.00 9.26 277 TRP A CA 1
ATOM 2232 C C . TRP A 1 277 ? 2.597 -15.296 1.271 1.00 9.86 277 TRP A C 1
ATOM 2233 O O . TRP A 1 277 ? 2.286 -16.351 1.844 1.00 9.59 277 TRP A O 1
ATOM 2244 N N . GLU A 1 278 ? 3.260 -14.294 1.853 1.00 10.28 278 GLU A N 1
ATOM 2245 C CA . GLU A 1 278 ? 3.757 -14.354 3.257 1.00 11.14 278 GLU A CA 1
ATOM 2246 C C . GLU A 1 278 ? 2.577 -14.626 4.213 1.00 10.74 278 GLU A C 1
ATOM 2247 O O . GLU A 1 278 ? 2.685 -15.543 5.046 1.00 10.26 278 GLU A O 1
ATOM 2253 N N . TRP A 1 279 ? 1.479 -13.874 4.106 1.00 10.63 279 TRP A N 1
ATOM 2254 C CA . TRP A 1 279 ? 0.335 -13.965 5.059 1.00 10.33 279 TRP A CA 1
ATOM 2255 C C . TRP A 1 279 ? -0.477 -15.246 4.848 1.00 11.05 279 TRP A C 1
ATOM 2256 O O . TRP A 1 279 ? -0.881 -15.847 5.878 1.00 11.20 279 TRP A O 1
ATOM 2267 N N . PHE A 1 280 ? -0.787 -15.619 3.600 1.00 10.59 280 PHE A N 1
ATOM 2268 C CA . PHE A 1 280 ? -1.847 -16.628 3.300 1.00 11.38 280 PHE A CA 1
ATOM 2269 C C . PHE A 1 280 ? -1.309 -17.832 2.521 1.00 12.45 280 PHE A C 1
ATOM 2270 O O . PHE A 1 280 ? -1.979 -18.877 2.599 1.00 11.89 280 PHE A O 1
ATOM 2278 N N . ARG A 1 281 ? -0.201 -17.691 1.778 1.00 13.51 281 ARG A N 1
ATOM 2279 C CA . ARG A 1 281 ? 0.533 -18.823 1.141 1.00 15.27 281 ARG A CA 1
ATOM 2280 C C . ARG A 1 281 ? -0.450 -19.615 0.256 1.00 14.93 281 ARG A C 1
ATOM 2281 O O . ARG A 1 281 ? -0.361 -20.846 0.239 1.00 15.65 281 ARG A O 1
ATOM 2289 N N . LYS A 1 282 ? -1.345 -18.935 -0.471 1.00 15.73 282 LYS A N 1
ATOM 2290 C CA . LYS A 1 282 ? -2.499 -19.584 -1.160 1.00 16.60 282 LYS A CA 1
ATOM 2291 C C . LYS A 1 282 ? -2.234 -19.851 -2.649 1.00 15.67 282 LYS A C 1
ATOM 2292 O O . LYS A 1 282 ? -2.795 -20.856 -3.161 1.00 16.69 282 LYS A O 1
ATOM 2298 N N . ASP A 1 283 ? -1.488 -18.988 -3.341 1.00 14.05 283 ASP A N 1
ATOM 2299 C CA . ASP A 1 283 ? -1.309 -19.069 -4.817 1.00 13.31 283 ASP A CA 1
ATOM 2300 C C . ASP A 1 283 ? 0.180 -19.172 -5.129 1.00 13.82 283 ASP A C 1
ATOM 2301 O O . ASP A 1 283 ? 0.904 -18.168 -5.143 1.00 13.09 283 ASP A O 1
ATOM 2306 N N . PRO A 1 284 ? 0.664 -20.399 -5.432 1.00 13.83 284 PRO A N 1
ATOM 2307 C CA . PRO A 1 284 ? 2.090 -20.616 -5.686 1.00 13.32 284 PRO A CA 1
ATOM 2308 C C . PRO A 1 284 ? 2.593 -19.977 -6.991 1.00 12.94 284 PRO A C 1
ATOM 2309 O O . PRO A 1 284 ? 3.803 -19.862 -7.164 1.00 13.43 284 PRO A O 1
ATOM 2313 N N . TRP A 1 285 ? 1.700 -19.505 -7.867 1.00 11.82 285 TRP A N 1
ATOM 2314 C CA . TRP A 1 285 ? 2.136 -18.664 -9.019 1.00 11.05 285 TRP A CA 1
ATOM 2315 C C . TRP A 1 285 ? 2.888 -17.445 -8.469 1.00 10.14 285 TRP A C 1
ATOM 2316 O O . TRP A 1 285 ? 3.750 -16.890 -9.186 1.00 10.81 285 TRP A O 1
ATOM 2327 N N . GLN A 1 286 ? 2.561 -17.022 -7.244 1.00 10.09 286 GLN A N 1
ATOM 2328 C CA . GLN A 1 286 ? 3.131 -15.798 -6.624 1.00 9.43 286 GLN A CA 1
ATOM 2329 C C . GLN A 1 286 ? 4.654 -15.939 -6.505 1.00 9.19 286 GLN A C 1
ATOM 2330 O O . GLN A 1 286 ? 5.391 -14.941 -6.730 1.00 8.40 286 GLN A O 1
ATOM 2336 N N . VAL A 1 287 ? 5.127 -17.151 -6.226 1.00 8.76 287 VAL A N 1
ATOM 2337 C CA . VAL A 1 287 ? 6.587 -17.431 -6.111 1.00 8.98 287 VAL A CA 1
ATOM 2338 C C . VAL A 1 287 ? 7.226 -17.190 -7.478 1.00 8.74 287 VAL A C 1
ATOM 2339 O O . VAL A 1 287 ? 8.226 -16.507 -7.530 1.00 8.14 287 VAL A O 1
ATOM 2343 N N . GLN A 1 288 ? 6.622 -17.699 -8.556 1.00 9.46 288 GLN A N 1
ATOM 2344 C CA . GLN A 1 288 ? 7.186 -17.578 -9.924 1.00 9.82 288 GLN A CA 1
ATOM 2345 C C . GLN A 1 288 ? 7.128 -16.110 -10.370 1.00 9.06 288 GLN A C 1
ATOM 2346 O O . GLN A 1 288 ? 8.139 -15.638 -10.897 1.00 8.92 288 GLN A O 1
ATOM 2352 N N . GLN A 1 289 ? 6.018 -15.407 -10.123 1.00 9.10 289 GLN A N 1
ATOM 2353 C CA . GLN A 1 289 ? 5.856 -13.963 -10.420 1.00 9.41 289 GLN A CA 1
ATOM 2354 C C . GLN A 1 289 ? 6.977 -13.187 -9.724 1.00 9.06 289 GLN A C 1
ATOM 2355 O O . GLN A 1 289 ? 7.614 -12.366 -10.373 1.00 8.79 289 GLN A O 1
ATOM 2361 N N . SER A 1 290 ? 7.210 -13.447 -8.437 1.00 8.72 290 SER A N 1
ATOM 2362 C CA . SER A 1 290 ? 8.295 -12.790 -7.668 1.00 8.63 290 SER A CA 1
ATOM 2363 C C . SER A 1 290 ? 9.667 -13.102 -8.298 1.00 8.43 290 SER A C 1
ATOM 2364 O O . SER A 1 290 ? 10.455 -12.169 -8.461 1.00 8.19 290 SER A O 1
ATOM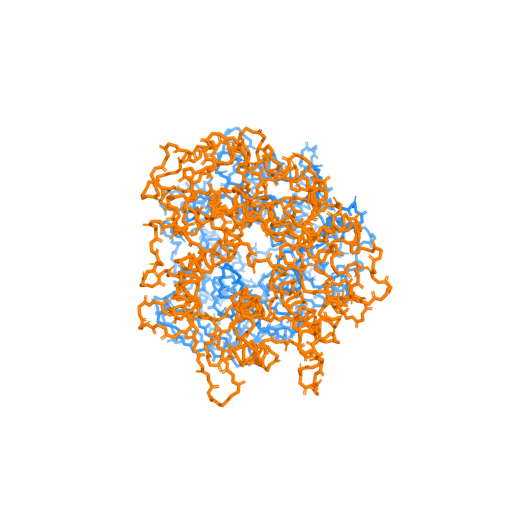 2367 N N . ASN A 1 291 ? 9.959 -14.356 -8.623 1.00 8.18 291 ASN A N 1
ATOM 2368 C CA . ASN A 1 291 ? 11.238 -14.758 -9.280 1.00 8.92 291 ASN A CA 1
ATOM 2369 C C . ASN A 1 291 ? 11.425 -13.989 -10.605 1.00 8.94 291 ASN A C 1
ATOM 2370 O O . ASN A 1 291 ? 12.570 -13.598 -10.915 1.00 8.65 291 ASN A O 1
ATOM 2375 N N . ARG A 1 292 ? 10.353 -13.837 -11.389 1.00 9.13 292 ARG A N 1
ATOM 2376 C CA . ARG A 1 292 ? 10.400 -13.244 -12.752 1.00 9.84 292 ARG A CA 1
ATOM 2377 C C . ARG A 1 292 ? 10.766 -11.777 -12.662 1.00 9.53 292 ARG A C 1
ATOM 2378 O O . ARG A 1 292 ? 11.721 -11.367 -13.359 1.00 8.82 292 ARG A O 1
ATOM 2386 N N . ILE A 1 293 ? 10.050 -11.022 -11.831 1.00 9.86 293 ILE A N 1
ATOM 2387 C CA . ILE A 1 293 ? 10.337 -9.562 -11.756 1.00 10.60 293 ILE A CA 1
ATOM 2388 C C . ILE A 1 293 ? 11.748 -9.373 -11.197 1.00 10.00 293 ILE A C 1
ATOM 2389 O O . ILE A 1 293 ? 12.440 -8.498 -11.715 1.00 10.19 293 ILE A O 1
ATOM 2394 N N . GLN A 1 294 ? 12.195 -10.188 -10.232 1.00 9.96 294 GLN A N 1
ATOM 2395 C CA . GLN A 1 294 ? 13.580 -10.050 -9.687 1.00 9.68 294 GLN A CA 1
ATOM 2396 C C . GLN A 1 294 ? 14.601 -10.407 -10.771 1.00 9.76 294 GLN A C 1
ATOM 2397 O O . GLN A 1 294 ? 15.593 -9.709 -10.891 1.00 9.81 294 GLN A O 1
ATOM 2403 N N . ALA A 1 295 ? 14.369 -11.481 -11.522 1.00 10.11 295 ALA A N 1
ATOM 2404 C CA . ALA A 1 295 ? 15.203 -11.858 -12.683 1.00 10.17 295 ALA A CA 1
ATOM 2405 C C . ALA A 1 295 ? 15.259 -10.679 -13.665 1.00 10.35 295 ALA A C 1
ATOM 2406 O O . ALA A 1 295 ? 16.373 -10.370 -14.147 1.00 10.56 295 ALA A O 1
ATOM 2408 N N . PHE A 1 296 ? 14.116 -10.032 -13.951 1.00 9.82 296 PHE A N 1
ATOM 2409 C CA . PHE A 1 296 ? 14.051 -8.908 -14.925 1.00 9.83 296 PHE A CA 1
ATOM 2410 C C . PHE A 1 296 ? 15.008 -7.793 -14.488 1.00 9.83 296 PHE A C 1
ATOM 2411 O O . PHE A 1 296 ? 15.700 -7.270 -15.358 1.00 9.49 296 PHE A O 1
ATOM 2419 N N . PHE A 1 297 ? 15.090 -7.482 -13.196 1.00 10.60 297 PHE A N 1
ATOM 2420 C CA . PHE A 1 297 ? 15.879 -6.328 -12.679 1.00 11.18 297 PHE A CA 1
ATOM 2421 C C . PHE A 1 297 ? 17.237 -6.772 -12.121 1.00 12.72 297 PHE A C 1
ATOM 2422 O O . PHE A 1 297 ? 17.959 -5.905 -11.599 1.00 13.61 297 PHE A O 1
ATOM 2430 N N . SER A 1 298 ? 17.604 -8.048 -12.251 1.00 14.50 298 SER A N 1
ATOM 2431 C CA . SER A 1 298 ? 18.796 -8.613 -11.564 1.00 16.06 298 SER A CA 1
ATOM 2432 C C . SER A 1 298 ? 20.073 -7.880 -12.003 1.00 16.73 298 SER A C 1
ATOM 2433 O O . SER A 1 298 ? 20.903 -7.597 -11.121 1.00 16.83 298 SER A O 1
ATOM 2436 N N . ASP A 1 299 ? 20.209 -7.576 -13.300 1.00 17.50 299 ASP A N 1
ATOM 2437 C CA . ASP A 1 299 ? 21.449 -6.993 -13.884 1.00 19.76 299 ASP A CA 1
ATOM 2438 C C . ASP A 1 299 ? 21.255 -5.526 -14.262 1.00 18.95 299 ASP A C 1
ATOM 2439 O O . ASP A 1 299 ? 22.039 -5.032 -15.119 1.00 18.86 299 ASP A O 1
ATOM 2444 N N . ILE A 1 300 ? 20.253 -4.857 -13.688 1.00 17.66 300 ILE A N 1
ATOM 2445 C CA . ILE A 1 300 ? 19.972 -3.429 -14.001 1.00 17.78 300 ILE A CA 1
ATOM 2446 C C . ILE A 1 300 ? 20.281 -2.588 -12.766 1.00 18.46 300 ILE A C 1
ATOM 2447 O O . ILE A 1 300 ? 19.719 -2.857 -11.683 1.00 18.38 300 ILE A O 1
ATOM 2452 N N . ASP A 1 301 ? 21.155 -1.598 -12.933 1.00 19.30 301 ASP A N 1
ATOM 2453 C CA . ASP A 1 301 ? 21.504 -0.671 -11.833 1.00 19.25 301 ASP A CA 1
ATOM 2454 C C . ASP A 1 301 ? 20.272 0.171 -11.507 1.00 17.18 301 ASP A C 1
ATOM 2455 O O . ASP A 1 301 ? 19.623 0.643 -12.449 1.00 15.37 301 ASP A O 1
ATOM 2460 N N . VAL A 1 302 ? 20.034 0.426 -10.222 1.00 16.38 302 VAL A N 1
ATOM 2461 C CA . VAL A 1 302 ? 18.912 1.277 -9.726 1.00 16.09 302 VAL A CA 1
ATOM 2462 C C . VAL A 1 302 ? 18.977 2.654 -10.398 1.00 16.35 302 VAL A C 1
ATOM 2463 O O . VAL A 1 302 ? 17.925 3.192 -10.755 1.00 16.78 302 VAL A O 1
ATOM 2467 N N . SER A 1 303 ? 20.167 3.209 -10.609 1.00 16.59 303 SER A N 1
ATOM 2468 C CA . SER A 1 303 ? 20.304 4.551 -11.233 1.00 17.17 303 SER A CA 1
ATOM 2469 C C . SER A 1 303 ? 19.977 4.496 -12.733 1.00 16.83 303 SER A C 1
ATOM 2470 O O . SER A 1 303 ? 19.839 5.572 -13.337 1.00 17.56 303 SER A O 1
ATOM 2473 N N . ASP A 1 304 ? 19.838 3.297 -13.304 1.00 15.87 304 ASP A N 1
ATOM 2474 C CA . ASP A 1 304 ? 19.517 3.067 -14.730 1.00 15.53 304 ASP A CA 1
ATOM 2475 C C . ASP A 1 304 ? 18.047 2.681 -14.913 1.00 13.80 304 ASP A C 1
ATOM 2476 O O . ASP A 1 304 ? 17.641 2.524 -16.067 1.00 13.02 304 ASP A O 1
ATOM 2481 N N . TYR A 1 305 ? 17.285 2.478 -13.832 1.00 11.64 305 TYR A N 1
ATOM 2482 C CA . TYR A 1 305 ? 15.854 2.093 -13.946 1.00 10.82 305 TYR A CA 1
ATOM 2483 C C . TYR A 1 305 ? 15.142 3.095 -14.863 1.00 10.44 305 TYR A C 1
ATOM 2484 O O . TYR A 1 305 ? 15.302 4.312 -14.687 1.00 10.16 305 TYR A O 1
ATOM 2493 N N . ARG A 1 306 ? 14.365 2.597 -15.821 1.00 10.50 306 ARG A N 1
ATOM 2494 C CA . ARG A 1 306 ? 13.608 3.428 -16.786 1.00 10.66 306 ARG A CA 1
ATOM 2495 C C . ARG A 1 306 ? 12.110 3.167 -16.608 1.00 10.50 306 ARG A C 1
ATOM 2496 O O . ARG A 1 306 ? 11.731 2.354 -15.738 1.00 10.46 306 ARG A O 1
ATOM 2504 N N . ARG A 1 307 ? 11.292 3.846 -17.397 1.00 9.90 307 ARG A N 1
ATOM 2505 C CA . ARG A 1 307 ? 9.938 3.349 -17.734 1.00 10.07 307 ARG A CA 1
ATOM 2506 C C . ARG A 1 307 ? 10.145 2.156 -18.667 1.00 9.90 307 ARG A C 1
ATOM 2507 O O . ARG A 1 307 ? 11.078 2.204 -19.463 1.00 9.81 307 ARG A O 1
ATOM 2515 N N . TYR A 1 308 ? 9.307 1.126 -18.587 1.00 10.03 308 TYR A N 1
ATOM 2516 C CA . TYR A 1 308 ? 9.429 -0.071 -19.458 1.00 10.00 308 TYR A CA 1
ATOM 2517 C C . TYR A 1 308 ? 8.060 -0.416 -20.030 1.00 10.17 308 TYR A C 1
ATOM 2518 O O . TYR A 1 308 ? 7.079 -0.196 -19.353 1.00 9.63 308 TYR A O 1
ATOM 2527 N N . THR A 1 309 ? 8.017 -0.952 -21.245 1.00 10.51 309 THR A N 1
ATOM 2528 C CA . THR A 1 309 ? 6.784 -1.604 -21.743 1.00 10.64 309 THR A CA 1
ATOM 2529 C C . THR A 1 309 ? 6.655 -2.888 -20.924 1.00 10.58 309 THR A C 1
ATOM 2530 O O . THR A 1 309 ? 7.669 -3.303 -20.338 1.00 10.54 309 THR A O 1
ATOM 2534 N N . ILE A 1 310 ? 5.495 -3.529 -20.876 1.00 11.18 310 ILE A N 1
ATOM 2535 C CA . ILE A 1 310 ? 5.357 -4.721 -19.985 1.00 12.01 310 ILE A CA 1
ATOM 2536 C C . ILE A 1 310 ? 6.142 -5.905 -20.571 1.00 12.21 310 ILE A C 1
ATOM 2537 O O . ILE A 1 310 ? 6.453 -6.815 -19.773 1.00 11.63 310 ILE A O 1
ATOM 2542 N N . GLU A 1 311 ? 6.499 -5.896 -21.867 1.00 13.43 311 GLU A N 1
ATOM 2543 C CA . GLU A 1 311 ? 7.373 -6.957 -22.459 1.00 14.42 311 GLU A CA 1
ATOM 2544 C C . GLU A 1 311 ? 8.855 -6.600 -22.244 1.00 14.11 311 GLU A C 1
ATOM 2545 O O . GLU A 1 311 ? 9.725 -7.392 -22.688 1.00 14.40 311 GLU A O 1
ATOM 2551 N N . GLY A 1 312 ? 9.144 -5.485 -21.560 1.00 13.01 312 GLY A N 1
ATOM 2552 C CA . GLY A 1 312 ? 10.480 -5.167 -21.014 1.00 12.56 312 GLY A CA 1
ATOM 2553 C C . GLY A 1 312 ? 11.298 -4.234 -21.901 1.00 12.92 312 GLY A C 1
ATOM 2554 O O . GLY A 1 312 ? 12.518 -4.107 -21.648 1.00 11.12 312 GLY A O 1
ATOM 2555 N N . GLU A 1 313 ? 10.681 -3.589 -22.893 1.00 13.68 313 GLU A N 1
ATOM 2556 C CA . GLU A 1 313 ? 11.410 -2.642 -23.778 1.00 15.49 313 GLU A CA 1
ATOM 2557 C C . GLU A 1 313 ? 11.611 -1.356 -22.984 1.00 14.43 313 GLU A C 1
ATOM 2558 O O . GLU A 1 313 ? 10.639 -0.768 -22.511 1.00 14.30 313 GLU A O 1
ATOM 2564 N N . PRO A 1 314 ? 12.871 -0.909 -22.772 1.00 13.66 314 PRO A N 1
ATOM 2565 C CA . PRO A 1 314 ? 13.135 0.296 -21.995 1.00 13.52 314 PRO A CA 1
ATOM 2566 C C . PRO A 1 314 ? 12.809 1.552 -22.815 1.00 13.30 314 PRO A C 1
ATOM 2567 O O . PRO A 1 314 ? 13.108 1.586 -24.005 1.00 13.32 314 PRO A O 1
ATOM 2571 N N . PHE A 1 315 ? 12.196 2.541 -22.167 1.00 13.17 315 PHE A N 1
ATOM 2572 C CA . PHE A 1 315 ? 12.104 3.934 -22.674 1.00 13.19 315 PHE A CA 1
ATOM 2573 C C . PHE A 1 315 ? 13.425 4.636 -22.358 1.00 13.58 315 PHE A C 1
ATOM 2574 O O . PHE A 1 315 ? 14.203 4.143 -21.530 1.00 13.14 315 PHE A O 1
ATOM 2582 N N . ASN A 1 316 ? 13.675 5.771 -23.001 1.00 14.20 316 ASN A N 1
ATOM 2583 C CA . ASN A 1 316 ? 14.866 6.601 -22.681 1.00 15.88 316 ASN A CA 1
ATOM 2584 C C . ASN A 1 316 ? 14.644 7.241 -21.302 1.00 16.94 316 ASN A C 1
ATOM 2585 O O . ASN A 1 316 ? 15.611 7.383 -20.519 1.00 18.91 316 ASN A O 1
ATOM 2590 N N . GLU A 1 317 ? 13.389 7.554 -21.002 1.00 17.20 317 GLU A N 1
ATOM 2591 C CA . GLU A 1 317 ? 12.929 8.226 -19.759 1.00 17.26 317 GLU A CA 1
ATOM 2592 C C . GLU A 1 317 ? 13.318 7.402 -18.532 1.00 16.43 317 GLU A C 1
ATOM 2593 O O . GLU A 1 317 ? 13.087 6.194 -18.494 1.00 15.90 317 GLU A O 1
ATOM 2599 N N . PRO A 1 318 ? 13.883 8.033 -17.476 1.00 15.89 318 PRO A N 1
ATOM 2600 C CA . PRO A 1 318 ? 14.214 7.336 -16.234 1.00 15.56 318 PRO A CA 1
ATOM 2601 C C . PRO A 1 318 ? 12.965 7.080 -15.382 1.00 14.21 318 PRO A C 1
ATOM 2602 O O . PRO A 1 318 ? 11.998 7.782 -15.550 1.00 14.41 318 PRO A O 1
ATOM 2606 N N . ALA A 1 319 ? 13.024 6.108 -14.474 1.00 13.27 319 ALA A N 1
ATOM 2607 C CA . ALA A 1 319 ? 12.019 5.977 -13.395 1.00 12.74 319 ALA A CA 1
ATOM 2608 C C . ALA A 1 319 ? 12.038 7.278 -12.590 1.00 12.40 319 ALA A C 1
ATOM 2609 O O . ALA A 1 319 ? 13.140 7.760 -12.270 1.00 11.32 319 ALA A O 1
ATOM 2611 N N . ALA A 1 320 ? 10.871 7.830 -12.267 1.00 11.86 320 ALA A N 1
ATOM 2612 C CA . ALA A 1 320 ? 10.753 8.993 -11.359 1.00 11.17 320 ALA A CA 1
ATOM 2613 C C . ALA A 1 320 ? 11.096 8.545 -9.938 1.00 10.35 320 ALA A C 1
ATOM 2614 O O . ALA A 1 320 ? 11.672 9.346 -9.208 1.00 9.75 320 ALA A O 1
ATOM 2616 N N . HIS A 1 321 ? 10.765 7.306 -9.562 1.00 9.49 321 HIS A N 1
ATOM 2617 C CA . HIS A 1 321 ? 10.936 6.799 -8.176 1.00 8.92 321 HIS A CA 1
ATOM 2618 C C . HIS A 1 321 ? 11.749 5.511 -8.187 1.00 8.61 321 HIS A C 1
ATOM 2619 O O . HIS A 1 321 ? 11.212 4.453 -7.889 1.00 8.24 321 HIS A O 1
ATOM 2626 N N . PRO A 1 322 ? 13.071 5.556 -8.475 1.00 8.42 322 PRO A N 1
ATOM 2627 C CA . PRO A 1 322 ? 13.859 4.324 -8.590 1.00 8.72 322 PRO A CA 1
ATOM 2628 C C . PRO A 1 322 ? 14.142 3.607 -7.261 1.00 8.69 322 PRO A C 1
ATOM 2629 O O . PRO A 1 322 ? 14.323 2.390 -7.272 1.00 8.76 322 PRO A O 1
ATOM 2633 N N . VAL A 1 323 ? 14.197 4.352 -6.154 1.00 9.06 323 VAL A N 1
ATOM 2634 C CA . VAL A 1 323 ? 14.339 3.775 -4.787 1.00 9.39 323 VAL A CA 1
ATOM 2635 C C . VAL A 1 323 ? 13.047 3.010 -4.457 1.00 8.79 323 VAL A C 1
ATOM 2636 O O . VAL A 1 323 ? 13.148 1.878 -3.937 1.00 9.28 323 VAL A O 1
ATOM 2640 N N . GLY A 1 324 ? 1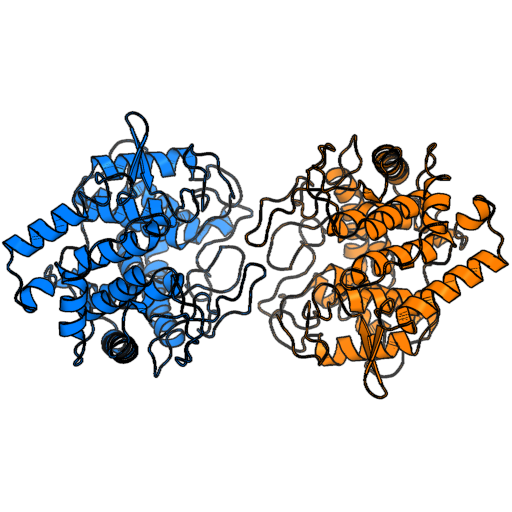1.883 3.568 -4.791 1.00 8.35 324 GLY A N 1
ATOM 2641 C CA . GLY A 1 324 ? 10.579 2.886 -4.674 1.00 7.60 324 GLY A CA 1
ATOM 2642 C C . GLY A 1 324 ? 10.558 1.565 -5.429 1.00 7.42 324 GLY A C 1
ATOM 2643 O O . GLY A 1 324 ? 10.165 0.519 -4.849 1.00 7.09 324 GLY A O 1
ATOM 2644 N N . LEU A 1 325 ? 11.016 1.580 -6.675 1.00 7.21 325 LEU A N 1
ATOM 2645 C CA . LEU A 1 325 ? 11.111 0.360 -7.502 1.00 7.26 325 LEU A CA 1
ATOM 2646 C C . LEU A 1 325 ? 12.060 -0.648 -6.833 1.00 7.25 325 LEU A C 1
ATOM 2647 O O . LEU A 1 325 ? 11.664 -1.817 -6.687 1.00 6.89 325 LEU A O 1
ATOM 2652 N N . LEU A 1 326 ? 13.270 -0.238 -6.429 1.00 7.17 326 LEU A N 1
ATOM 2653 C CA . LEU A 1 326 ? 14.213 -1.157 -5.729 1.00 7.61 326 LEU A CA 1
ATOM 2654 C C . LEU A 1 326 ? 13.512 -1.760 -4.507 1.00 7.23 326 LEU A C 1
ATOM 2655 O O . LEU A 1 326 ? 13.630 -2.971 -4.301 1.00 7.55 326 LEU A O 1
ATOM 2660 N N . ALA A 1 327 ? 12.800 -0.954 -3.722 1.00 6.73 327 ALA A N 1
ATOM 2661 C CA . ALA A 1 327 ? 12.089 -1.391 -2.499 1.00 6.59 327 ALA A CA 1
ATOM 2662 C C . ALA A 1 327 ? 11.078 -2.503 -2.835 1.00 6.47 327 ALA A C 1
ATOM 2663 O O . ALA A 1 327 ? 11.092 -3.515 -2.135 1.00 6.21 327 ALA A O 1
ATOM 2665 N N . THR A 1 328 ? 10.249 -2.329 -3.864 1.00 6.24 328 THR A N 1
ATOM 2666 C CA . THR A 1 328 ? 9.179 -3.315 -4.206 1.00 6.50 328 THR A CA 1
ATOM 2667 C C . THR A 1 3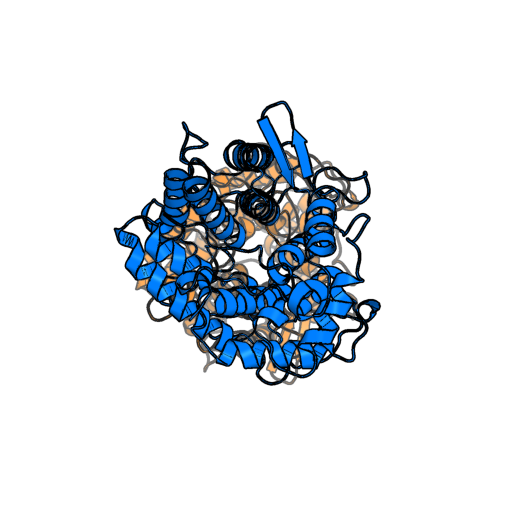28 ? 9.846 -4.592 -4.713 1.00 6.50 328 THR A C 1
ATOM 2668 O O . THR A 1 328 ? 9.380 -5.689 -4.374 1.00 6.59 328 THR A O 1
ATOM 2672 N N . ASN A 1 329 ? 10.928 -4.442 -5.479 1.00 6.94 329 ASN A N 1
ATOM 2673 C CA . ASN A 1 329 ? 11.710 -5.589 -6.019 1.00 7.46 329 ASN A CA 1
ATOM 2674 C C . ASN A 1 329 ? 12.304 -6.391 -4.856 1.00 7.46 329 ASN A C 1
ATOM 2675 O O . ASN A 1 329 ? 12.313 -7.618 -4.932 1.00 7.38 329 ASN A O 1
ATOM 2680 N N . ALA A 1 330 ? 12.815 -5.716 -3.827 1.00 7.46 330 ALA A N 1
ATOM 2681 C CA . ALA A 1 330 ? 13.388 -6.369 -2.630 1.00 7.71 330 ALA A CA 1
ATOM 2682 C C . ALA A 1 330 ? 12.261 -7.042 -1.838 1.00 7.71 330 ALA A C 1
ATOM 2683 O O . ALA A 1 330 ? 12.457 -8.158 -1.353 1.00 7.62 330 ALA A O 1
ATOM 2685 N N . MET A 1 331 ? 11.095 -6.411 -1.760 1.00 7.71 331 MET A N 1
ATOM 2686 C CA . MET A 1 331 ? 9.963 -6.942 -0.960 1.00 7.96 331 MET A CA 1
ATOM 2687 C C . MET A 1 331 ? 9.462 -8.258 -1.576 1.00 8.07 331 MET A C 1
ATOM 2688 O O . MET A 1 331 ? 8.926 -9.092 -0.814 1.00 7.02 331 MET A O 1
ATOM 2693 N N . ALA A 1 332 ? 9.699 -8.460 -2.881 1.00 8.63 332 ALA A N 1
ATOM 2694 C CA . ALA A 1 332 ? 9.359 -9.700 -3.618 1.00 9.39 332 ALA A CA 1
ATOM 2695 C C . ALA A 1 332 ? 10.130 -10.894 -3.038 1.00 9.80 332 ALA A C 1
ATOM 2696 O O . ALA A 1 332 ? 9.736 -12.029 -3.338 1.00 9.83 332 ALA A O 1
ATOM 2698 N N . SER A 1 333 ? 11.176 -10.647 -2.237 1.00 10.52 333 SER A N 1
ATOM 2699 C CA . SER A 1 333 ? 11.976 -11.710 -1.570 1.00 10.85 333 SER A CA 1
ATOM 2700 C C . SER A 1 333 ? 11.156 -12.447 -0.500 1.00 11.27 333 SER A C 1
ATOM 2701 O O . SER A 1 333 ? 11.572 -13.571 -0.133 1.00 10.61 333 SER A O 1
ATOM 2704 N N . LEU A 1 334 ? 10.040 -11.885 -0.012 1.00 11.52 334 LEU A N 1
ATOM 2705 C CA . LEU A 1 334 ? 9.108 -12.665 0.852 1.00 12.49 334 LEU A CA 1
ATOM 2706 C C . LEU A 1 334 ? 8.614 -13.911 0.103 1.00 12.47 334 LEU A C 1
ATOM 2707 O O . LEU A 1 334 ? 8.280 -14.893 0.790 1.00 13.14 334 LEU A O 1
ATOM 2712 N N . ALA A 1 335 ? 8.536 -13.879 -1.229 1.00 12.05 335 ALA A N 1
ATOM 2713 C CA . ALA A 1 335 ? 7.948 -14.979 -2.035 1.00 12.99 335 ALA A CA 1
ATOM 2714 C C . ALA A 1 335 ? 8.994 -15.639 -2.938 1.00 13.17 335 ALA A C 1
ATOM 2715 O O . ALA A 1 335 ? 8.916 -16.854 -3.135 1.00 13.37 335 ALA A O 1
ATOM 2717 N N . ALA A 1 336 ? 9.921 -14.866 -3.501 1.00 12.86 336 ALA A N 1
ATOM 2718 C CA . ALA A 1 336 ? 10.916 -15.370 -4.478 1.00 13.07 336 ALA A CA 1
ATOM 2719 C C . ALA A 1 336 ? 11.807 -16.410 -3.789 1.00 13.58 336 ALA A C 1
ATOM 2720 O O . ALA A 1 336 ? 12.166 -16.217 -2.605 1.00 14.35 336 ALA A O 1
ATOM 2722 N N . ASP A 1 337 ? 12.134 -17.483 -4.495 1.00 14.15 337 ASP A N 1
ATOM 2723 C CA . ASP A 1 337 ? 13.110 -18.508 -4.030 1.00 14.66 337 ASP A CA 1
ATOM 2724 C C . ASP A 1 337 ? 14.204 -18.683 -5.087 1.00 14.43 337 ASP A C 1
ATOM 2725 O O . ASP A 1 337 ? 14.912 -19.718 -5.054 1.00 13.17 337 ASP A O 1
ATOM 2730 N N . GLY A 1 338 ? 14.331 -17.713 -5.995 1.00 13.67 338 GLY A N 1
ATOM 2731 C CA . GLY A 1 338 ? 15.297 -17.755 -7.111 1.00 14.17 338 GLY A CA 1
ATOM 2732 C C . GLY A 1 338 ? 16.669 -17.233 -6.703 1.00 14.59 338 GLY A C 1
ATOM 2733 O O . GLY A 1 338 ? 16.896 -16.937 -5.525 1.00 14.24 338 GLY A O 1
ATOM 2734 N N . PRO A 1 339 ? 17.611 -17.103 -7.671 1.00 14.53 339 PRO A N 1
ATOM 2735 C CA . PRO A 1 339 ? 18.998 -16.745 -7.362 1.00 14.70 339 PRO A CA 1
ATOM 2736 C C . PRO A 1 339 ? 19.241 -15.266 -7.025 1.00 15.49 339 PRO A C 1
ATOM 2737 O O . PRO A 1 339 ? 20.372 -14.912 -6.774 1.00 14.73 339 PRO A O 1
ATOM 2741 N N . ASP A 1 340 ? 18.189 -14.447 -7.023 1.00 14.62 340 ASP A N 1
ATOM 2742 C CA . ASP A 1 340 ? 18.291 -12.977 -6.900 1.00 14.51 340 ASP A CA 1
ATOM 2743 C C . ASP A 1 340 ? 17.719 -12.515 -5.558 1.00 14.94 340 ASP A C 1
ATOM 2744 O O . ASP A 1 340 ? 17.978 -11.356 -5.198 1.00 15.58 340 ASP A O 1
ATOM 2749 N N . ALA A 1 341 ? 16.947 -13.348 -4.855 1.00 14.83 341 ALA A N 1
ATOM 2750 C CA . ALA A 1 341 ? 16.236 -12.925 -3.624 1.00 15.37 341 ALA A CA 1
ATOM 2751 C C . ALA A 1 341 ? 17.250 -12.343 -2.634 1.00 16.63 341 ALA A C 1
ATOM 2752 O O . ALA A 1 341 ? 17.040 -11.209 -2.140 1.00 16.57 341 ALA A O 1
ATOM 2754 N N . ASP A 1 342 ? 18.331 -13.073 -2.371 1.00 17.48 342 ASP A N 1
ATOM 2755 C CA . ASP A 1 342 ? 19.273 -12.723 -1.278 1.00 18.12 342 ASP A CA 1
ATOM 2756 C C . ASP A 1 342 ? 19.975 -11.412 -1.659 1.00 16.47 342 ASP A C 1
ATOM 2757 O O . ASP A 1 342 ? 20.117 -10.533 -0.786 1.00 15.61 342 ASP A O 1
ATOM 2762 N N . SER A 1 343 ? 20.343 -11.236 -2.928 1.00 14.65 343 SER A N 1
ATOM 2763 C CA . SER A 1 343 ? 21.074 -10.020 -3.355 1.00 14.68 343 SER A CA 1
ATOM 2764 C C . SER A 1 343 ? 20.169 -8.778 -3.324 1.00 13.08 343 SER A C 1
ATOM 2765 O O . SER A 1 343 ? 20.692 -7.714 -2.986 1.00 14.23 343 SER A O 1
ATOM 2768 N N . PHE A 1 344 ? 18.859 -8.876 -3.587 1.00 12.11 344 PHE A N 1
ATOM 2769 C CA . PHE A 1 344 ? 17.954 -7.691 -3.503 1.00 11.34 344 PHE A CA 1
ATOM 2770 C C . PHE A 1 344 ? 17.771 -7.250 -2.046 1.00 10.93 344 PHE A C 1
ATOM 2771 O O . PHE A 1 344 ? 17.605 -6.039 -1.791 1.00 9.32 344 PHE A O 1
ATOM 2779 N N . VAL A 1 345 ? 17.733 -8.220 -1.135 1.00 11.47 345 VAL A N 1
ATOM 2780 C CA . VAL A 1 345 ? 17.616 -7.962 0.327 1.00 11.70 345 VAL A CA 1
ATOM 2781 C C . VAL A 1 345 ? 18.850 -7.169 0.756 1.00 12.56 345 VAL A C 1
ATOM 2782 O O . VAL A 1 345 ? 18.695 -6.175 1.493 1.00 12.51 345 VAL A O 1
ATOM 2786 N N . LYS A 1 346 ? 20.031 -7.606 0.326 1.00 13.93 346 LYS A N 1
ATOM 2787 C CA . LYS A 1 346 ? 21.316 -6.940 0.675 1.00 14.96 346 LYS A CA 1
ATOM 2788 C C . LYS A 1 346 ? 21.373 -5.558 0.019 1.00 14.69 346 LYS A C 1
ATOM 2789 O O . LYS A 1 346 ? 21.791 -4.601 0.702 1.00 15.19 346 LYS A O 1
ATOM 2795 N N . ARG A 1 347 ? 20.984 -5.456 -1.254 1.00 14.65 347 ARG A N 1
ATOM 2796 C CA . ARG A 1 347 ? 21.022 -4.171 -1.999 1.00 14.81 347 ARG A CA 1
ATOM 2797 C C . ARG A 1 347 ? 20.135 -3.164 -1.260 1.00 13.53 347 ARG A C 1
ATOM 2798 O O . ARG A 1 347 ? 20.533 -2.006 -1.121 1.00 13.53 347 ARG A O 1
ATOM 2806 N N . PHE A 1 348 ? 18.966 -3.610 -0.802 1.00 12.09 348 PHE A N 1
ATOM 2807 C CA . PHE A 1 348 ? 17.994 -2.733 -0.111 1.00 11.42 348 PHE A CA 1
ATOM 2808 C C . PHE A 1 348 ? 18.583 -2.254 1.220 1.00 11.76 348 PHE A C 1
ATOM 2809 O O . PHE A 1 348 ? 18.511 -1.039 1.521 1.00 11.13 348 PHE A O 1
ATOM 2817 N N . TRP A 1 349 ? 19.139 -3.181 2.001 1.00 12.19 349 TRP A N 1
ATOM 2818 C CA . TRP A 1 349 ? 19.759 -2.890 3.321 1.00 13.06 349 TRP A CA 1
ATOM 2819 C C . TRP A 1 349 ? 20.775 -1.754 3.153 1.00 12.71 349 TRP A C 1
ATOM 2820 O O . TRP A 1 349 ? 20.855 -0.872 4.035 1.00 13.19 349 TRP A O 1
ATOM 2831 N N . ASN A 1 350 ? 21.516 -1.766 2.046 1.00 13.31 350 ASN A N 1
ATOM 2832 C CA . ASN A 1 350 ? 22.647 -0.833 1.805 1.00 13.63 350 ASN A CA 1
ATOM 2833 C C . ASN A 1 350 ? 22.143 0.444 1.117 1.00 14.54 350 ASN A C 1
ATOM 2834 O O . ASN A 1 350 ? 22.968 1.338 0.885 1.00 14.77 350 ASN A O 1
ATOM 2839 N N . THR A 1 351 ? 20.831 0.555 0.870 1.00 14.71 351 THR A N 1
ATOM 2840 C CA . THR A 1 351 ? 20.199 1.740 0.230 1.00 15.45 351 THR A CA 1
ATOM 2841 C C . THR A 1 351 ? 19.599 2.628 1.320 1.00 15.51 351 THR A C 1
ATOM 2842 O O . THR A 1 351 ? 18.830 2.137 2.140 1.00 16.00 351 THR A O 1
ATOM 2846 N N . PRO A 1 352 ? 19.936 3.939 1.374 1.00 16.01 352 PRO A N 1
ATOM 2847 C CA . PRO A 1 352 ? 19.323 4.856 2.329 1.00 15.98 352 PRO A CA 1
ATOM 2848 C C . PRO A 1 352 ? 17.994 5.430 1.814 1.00 15.27 352 PRO A C 1
ATOM 2849 O O . PRO A 1 352 ? 17.682 5.319 0.635 1.00 15.13 352 PRO A O 1
ATOM 2853 N N . LEU A 1 353 ? 17.228 6.033 2.718 1.00 14.94 353 LEU A N 1
ATOM 2854 C CA . LEU A 1 353 ? 16.012 6.803 2.363 1.00 14.41 353 LEU A CA 1
ATOM 2855 C C . LEU A 1 353 ? 16.370 7.831 1.290 1.00 14.62 353 LEU A C 1
ATOM 2856 O O . LEU A 1 353 ? 17.486 8.403 1.329 1.00 13.74 353 LEU A O 1
ATOM 2861 N N . ARG A 1 354 ? 15.441 8.100 0.383 1.00 14.43 354 ARG A N 1
ATOM 2862 C CA . ARG A 1 354 ? 15.612 9.206 -0.583 1.00 15.66 354 ARG A CA 1
ATOM 2863 C C . ARG A 1 354 ? 15.470 10.544 0.152 1.00 16.29 354 ARG A C 1
ATOM 2864 O O . ARG A 1 354 ? 14.702 10.608 1.135 1.00 16.25 354 ARG A O 1
ATOM 2872 N N . GLN A 1 355 ? 16.180 11.573 -0.319 1.00 16.53 355 GLN A N 1
ATOM 2873 C CA . GLN A 1 355 ? 16.020 12.974 0.157 1.00 16.76 355 GLN A CA 1
ATOM 2874 C C . GLN A 1 355 ? 15.603 13.892 -0.996 1.00 16.12 355 GLN A C 1
ATOM 2875 O O . GLN A 1 355 ? 15.711 13.484 -2.161 1.00 16.02 355 GLN A O 1
ATOM 2881 N N . GLY A 1 356 ? 15.126 15.089 -0.648 1.00 16.15 356 GLY A N 1
ATOM 2882 C CA . GLY A 1 356 ? 14.775 16.156 -1.601 1.00 16.36 356 GLY A CA 1
ATOM 2883 C C . GLY A 1 356 ? 13.363 16.004 -2.136 1.00 17.08 356 GLY A C 1
ATOM 2884 O O . GLY A 1 356 ? 12.621 15.154 -1.617 1.00 15.40 356 GLY A O 1
ATOM 2885 N N . LYS A 1 357 ? 13.039 16.765 -3.184 1.00 17.68 357 LYS A N 1
ATOM 2886 C CA . LYS A 1 357 ? 11.645 17.123 -3.568 1.00 18.57 357 LYS A CA 1
ATOM 2887 C C . LYS A 1 357 ? 10.817 15.869 -3.895 1.00 18.39 357 LYS A C 1
ATOM 2888 O O . LYS A 1 357 ? 9.603 15.866 -3.579 1.00 18.38 357 LYS A O 1
ATOM 2894 N N . ARG A 1 358 ? 11.415 14.825 -4.469 1.00 17.91 358 ARG A N 1
ATOM 2895 C CA . ARG A 1 358 ? 10.652 13.674 -5.034 1.00 18.48 358 ARG A CA 1
ATOM 2896 C C . ARG A 1 358 ? 10.555 12.503 -4.047 1.00 16.13 358 ARG A C 1
ATOM 2897 O O . ARG A 1 358 ? 10.141 11.405 -4.471 1.00 16.47 358 ARG A O 1
ATOM 2905 N N . ARG A 1 359 ? 10.857 12.726 -2.772 1.00 14.64 359 ARG A N 1
ATOM 2906 C CA . ARG A 1 359 ? 11.197 11.626 -1.833 1.00 13.71 359 ARG A CA 1
ATOM 2907 C C . ARG A 1 359 ? 9.963 10.865 -1.353 1.00 12.43 359 ARG A C 1
ATOM 2908 O O . ARG A 1 359 ? 10.132 9.695 -0.960 1.00 11.42 359 ARG A O 1
ATOM 2916 N N . TYR A 1 360 ? 8.792 11.498 -1.355 1.00 11.62 360 TYR A N 1
ATOM 2917 C CA . TYR A 1 360 ? 7.574 10.969 -0.695 1.00 10.84 360 TYR A CA 1
ATOM 2918 C C . TYR A 1 360 ? 7.313 9.524 -1.135 1.00 9.68 360 TYR A C 1
ATOM 2919 O O . TYR A 1 360 ? 7.267 8.628 -0.273 1.00 9.51 360 TYR A O 1
ATOM 2928 N N . TYR A 1 361 ? 7.129 9.294 -2.434 1.00 8.97 361 TYR A N 1
ATOM 2929 C CA . TYR A 1 361 ? 6.659 7.975 -2.932 1.00 8.33 361 TYR A CA 1
ATOM 2930 C C . TYR A 1 361 ? 7.725 6.895 -2.675 1.00 7.83 361 TYR A C 1
ATOM 2931 O O . TYR A 1 361 ? 7.435 5.786 -2.167 1.00 7.67 361 TYR A O 1
ATOM 2940 N N . ASP A 1 362 ? 8.970 7.199 -3.001 1.00 7.98 362 ASP A N 1
ATOM 2941 C CA . ASP A 1 362 ? 10.098 6.261 -2.766 1.00 8.33 362 ASP A CA 1
ATOM 2942 C C . ASP A 1 362 ? 10.106 5.827 -1.295 1.00 8.57 362 ASP A C 1
ATOM 2943 O O . ASP A 1 362 ? 10.289 4.645 -1.011 1.00 8.14 362 ASP A O 1
ATOM 2948 N N . ASN A 1 363 ? 9.989 6.799 -0.386 1.00 8.73 363 ASN A N 1
ATOM 2949 C CA . ASN A 1 363 ? 10.187 6.590 1.072 1.00 9.52 363 ASN A CA 1
ATOM 2950 C C . ASN A 1 363 ? 8.999 5.819 1.665 1.00 9.81 363 ASN A C 1
ATOM 2951 O O . ASN A 1 363 ? 9.219 5.043 2.616 1.00 10.53 363 ASN A O 1
ATOM 2956 N N . CYS A 1 364 ? 7.793 5.994 1.129 1.00 10.44 364 CYS A N 1
ATOM 2957 C CA . CYS A 1 364 ? 6.619 5.180 1.555 1.00 10.40 364 CYS A CA 1
ATOM 2958 C C . CYS A 1 364 ? 6.895 3.703 1.231 1.00 9.94 364 CYS A C 1
ATOM 2959 O O . CYS A 1 364 ? 6.829 2.854 2.158 1.00 9.82 364 CYS A O 1
ATOM 2962 N N . LEU A 1 365 ? 7.242 3.410 -0.027 1.00 9.46 365 LEU A N 1
ATOM 2963 C CA . LEU A 1 365 ? 7.496 2.022 -0.499 1.00 9.73 365 LEU A CA 1
ATOM 2964 C C . LEU A 1 365 ? 8.697 1.446 0.268 1.00 9.48 365 LEU A C 1
ATOM 2965 O O . LEU A 1 365 ? 8.613 0.268 0.687 1.00 9.49 365 LEU A O 1
ATOM 2970 N N . TYR A 1 366 ? 9.749 2.247 0.455 1.00 9.40 366 TYR A N 1
ATOM 2971 C CA . TYR A 1 366 ? 10.950 1.904 1.270 1.00 9.82 366 TYR A CA 1
ATOM 2972 C C . TYR A 1 366 ? 10.506 1.412 2.652 1.00 9.49 366 TYR A C 1
ATOM 2973 O O . TYR A 1 366 ? 10.896 0.298 3.068 1.00 9.25 366 TYR A O 1
ATOM 2982 N N . PHE A 1 367 ? 9.702 2.196 3.359 1.00 9.16 367 PHE A N 1
ATOM 2983 C CA . PHE A 1 367 ? 9.317 1.851 4.750 1.00 9.66 367 PHE A CA 1
ATOM 2984 C C . PHE A 1 367 ? 8.550 0.529 4.794 1.00 9.88 367 PHE A C 1
ATOM 2985 O O . PHE A 1 367 ? 8.814 -0.305 5.688 1.00 9.77 367 PHE A O 1
ATOM 2993 N N . PHE A 1 368 ? 7.613 0.320 3.870 1.00 9.68 368 PHE A N 1
ATOM 2994 C CA . PHE A 1 368 ? 6.822 -0.933 3.841 1.00 9.95 368 PHE A CA 1
ATOM 2995 C C . PHE A 1 368 ? 7.753 -2.116 3.598 1.00 9.50 368 PHE A C 1
ATOM 2996 O O . PHE A 1 368 ? 7.554 -3.172 4.234 1.00 9.35 368 PHE A O 1
ATOM 3004 N N . THR A 1 369 ? 8.780 -1.935 2.770 1.00 9.07 369 THR A N 1
ATOM 3005 C CA . THR A 1 369 ? 9.794 -2.999 2.548 1.00 9.27 369 THR A CA 1
ATOM 3006 C C . THR A 1 369 ? 10.625 -3.216 3.827 1.00 9.31 369 THR A C 1
ATOM 3007 O O . THR A 1 369 ? 10.953 -4.372 4.127 1.00 8.70 369 THR A O 1
ATOM 3011 N N . MET A 1 370 ? 10.994 -2.159 4.544 1.00 10.05 370 MET A N 1
ATOM 3012 C CA . MET A 1 370 ? 11.824 -2.293 5.774 1.00 11.14 370 MET A CA 1
ATOM 3013 C C . MET A 1 370 ? 11.015 -3.065 6.822 1.00 10.67 370 MET A C 1
ATOM 3014 O O . MET A 1 370 ? 11.563 -4.002 7.473 1.00 10.44 370 MET A O 1
ATOM 3019 N N . LEU A 1 371 ? 9.737 -2.716 6.957 1.00 10.09 371 LEU A N 1
ATOM 3020 C CA . LEU A 1 371 ? 8.794 -3.479 7.817 1.00 10.37 371 LEU A CA 1
ATOM 3021 C C . LEU A 1 371 ? 8.782 -4.950 7.401 1.00 10.19 371 LEU A C 1
ATOM 3022 O O . LEU A 1 371 ? 9.026 -5.801 8.247 1.00 10.33 371 LEU A O 1
ATOM 3027 N N . ALA A 1 372 ? 8.513 -5.225 6.123 1.00 10.13 372 ALA A N 1
ATOM 3028 C CA . ALA A 1 372 ? 8.255 -6.591 5.605 1.00 10.09 372 ALA A CA 1
ATOM 3029 C C . ALA A 1 372 ? 9.504 -7.461 5.731 1.00 9.96 372 ALA A C 1
ATOM 3030 O O . ALA A 1 372 ? 9.394 -8.600 6.212 1.00 10.35 372 ALA A O 1
ATOM 3032 N N . LEU A 1 373 ? 10.666 -6.950 5.332 1.00 10.23 373 LEU A N 1
ATOM 3033 C CA . LEU A 1 373 ? 11.897 -7.772 5.278 1.00 10.48 373 LEU A CA 1
ATOM 3034 C C . LEU A 1 373 ? 12.400 -8.047 6.703 1.00 10.30 373 LEU A C 1
ATOM 3035 O O . LEU A 1 373 ? 13.131 -9.038 6.885 1.00 11.36 373 LEU A O 1
ATOM 3040 N N . SER A 1 374 ? 11.981 -7.252 7.686 1.00 9.76 374 SER A N 1
ATOM 3041 C CA . SER A 1 374 ? 12.358 -7.432 9.114 1.00 9.36 374 SER A CA 1
ATOM 3042 C C . SER A 1 374 ? 11.327 -8.317 9.834 1.00 9.61 374 SER A C 1
ATOM 3043 O O . SER A 1 374 ? 11.542 -8.633 11.017 1.00 8.93 374 SER A O 1
ATOM 3046 N N . GLY A 1 375 ? 10.258 -8.719 9.136 1.00 9.77 375 GLY A N 1
ATOM 3047 C CA . GLY A 1 375 ? 9.181 -9.571 9.679 1.00 9.74 375 GLY A CA 1
ATOM 3048 C C . GLY A 1 375 ? 8.228 -8.794 10.576 1.00 10.23 375 GLY A C 1
ATOM 3049 O O . GLY A 1 375 ? 7.653 -9.413 11.495 1.00 10.58 375 GLY A O 1
ATOM 3050 N N . ASN A 1 376 ? 8.025 -7.504 10.301 1.00 10.69 376 ASN A N 1
ATOM 3051 C CA . ASN A 1 376 ? 7.212 -6.590 11.149 1.00 11.02 376 ASN A CA 1
ATOM 3052 C C . ASN A 1 376 ? 5.986 -6.060 10.385 1.00 11.01 376 ASN A C 1
ATOM 3053 O O . ASN A 1 376 ? 5.318 -5.147 10.900 1.00 10.50 376 ASN A O 1
ATOM 3058 N N . TYR A 1 377 ? 5.684 -6.574 9.193 1.00 10.73 377 TYR A N 1
ATOM 3059 C CA . TYR A 1 377 ? 4.439 -6.199 8.469 1.00 10.26 377 TYR A CA 1
ATOM 3060 C C . TYR A 1 377 ? 3.442 -7.316 8.743 1.00 10.26 377 TYR A C 1
ATOM 3061 O O . TYR A 1 377 ? 3.469 -8.322 8.005 1.00 10.01 377 TYR A O 1
ATOM 3070 N N . ARG A 1 378 ? 2.657 -7.172 9.811 1.00 10.54 378 ARG A N 1
ATOM 3071 C CA . ARG A 1 378 ? 1.907 -8.303 10.414 1.00 11.20 378 ARG A CA 1
ATOM 3072 C C . ARG A 1 378 ? 0.398 -8.076 10.382 1.00 11.09 378 ARG A C 1
ATOM 3073 O O . ARG A 1 378 ? -0.076 -6.925 10.299 1.00 10.62 378 ARG A O 1
ATOM 3081 N N . VAL A 1 379 ? -0.313 -9.182 10.467 1.00 10.72 379 VAL A N 1
ATOM 3082 C CA . VAL A 1 379 ? -1.775 -9.177 10.722 1.00 11.19 379 VAL A CA 1
ATOM 3083 C C . VAL A 1 379 ? -1.946 -8.966 12.218 1.00 11.83 379 VAL A C 1
ATOM 3084 O O . VAL A 1 379 ? -1.399 -9.790 12.971 1.00 13.13 379 VAL A O 1
ATOM 3088 N N . TYR A 1 380 ? -2.730 -7.972 12.624 1.00 13.30 380 TYR A N 1
ATOM 3089 C CA . TYR A 1 380 ? -3.147 -7.776 14.040 1.00 14.44 380 TYR A CA 1
ATOM 3090 C C . TYR A 1 380 ? -4.578 -8.294 14.232 1.00 15.70 380 TYR A C 1
ATOM 3091 O O . TYR A 1 380 ? -5.527 -7.657 13.752 1.00 14.53 380 TYR A O 1
ATOM 3100 N N . GLN A 1 381 ? -4.723 -9.441 14.894 1.00 18.65 381 GLN A N 1
ATOM 3101 C CA . GLN A 1 381 ? -6.056 -10.092 15.018 1.00 22.56 381 GLN A CA 1
ATOM 3102 C C . GLN A 1 381 ? -6.780 -9.739 16.320 1.00 24.30 381 GLN A C 1
ATOM 3103 O O . GLN A 1 381 ? -6.209 -9.070 17.179 1.00 22.92 381 GLN A O 1
ATOM 3109 N N . GLN A 1 382 ? -7.993 -10.292 16.382 1.00 28.97 382 GLN A N 1
ATOM 3110 C CA . GLN A 1 382 ? -9.002 -10.430 17.478 1.00 34.12 382 GLN A CA 1
ATOM 3111 C C . GLN A 1 382 ? -10.258 -9.697 16.985 1.00 36.91 382 GLN A C 1
ATOM 3112 O O . GLN A 1 382 ? -10.932 -10.305 16.134 1.00 38.84 382 GLN A O 1
ATOM 3119 N N . LYS B 1 6 ? -41.863 34.152 -35.412 1.00 32.25 6 LYS B N 1
ATOM 3120 C CA . LYS B 1 6 ? -41.587 32.773 -35.913 1.00 30.71 6 LYS B CA 1
ATOM 3121 C C . LYS B 1 6 ? -40.122 32.665 -36.357 1.00 26.80 6 LYS B C 1
ATOM 3122 O O . LYS B 1 6 ? -39.579 33.643 -36.919 1.00 26.63 6 LYS B O 1
ATOM 3128 N N . GLY B 1 7 ? -39.518 31.498 -36.144 1.00 24.41 7 GLY B N 1
ATOM 3129 C CA . GLY B 1 7 ? -38.119 31.225 -36.522 1.00 22.75 7 GLY B CA 1
ATOM 3130 C C . GLY B 1 7 ? -37.985 30.909 -38.000 1.00 21.14 7 GLY B C 1
ATOM 3131 O O . GLY B 1 7 ? -39.020 30.731 -38.666 1.00 20.30 7 GLY B O 1
ATOM 3132 N N . ALA B 1 8 ? -36.749 30.814 -38.490 1.00 19.69 8 ALA B N 1
ATOM 3133 C CA . ALA B 1 8 ? -36.416 30.483 -39.899 1.00 19.84 8 ALA B CA 1
ATOM 3134 C C . ALA B 1 8 ? -36.963 29.098 -40.262 1.00 20.35 8 ALA B C 1
ATOM 3135 O O . ALA B 1 8 ? -37.305 28.882 -41.451 1.00 20.04 8 ALA B O 1
ATOM 3137 N N . TYR B 1 9 ? -37.048 28.189 -39.289 1.00 21.17 9 TYR B N 1
ATOM 3138 C CA . TYR B 1 9 ? -37.659 26.854 -39.487 1.00 22.78 9 TYR B CA 1
ATOM 3139 C C . TYR B 1 9 ? -39.076 27.013 -40.054 1.00 23.66 9 TYR B C 1
ATOM 3140 O O . TYR B 1 9 ? -39.437 26.249 -40.963 1.00 23.79 9 TYR B O 1
ATOM 3149 N N . ASP B 1 10 ? -39.843 27.979 -39.541 1.00 24.39 10 ASP B N 1
ATOM 3150 C CA . ASP B 1 10 ? -41.276 28.178 -39.891 1.00 26.80 10 ASP B CA 1
ATOM 3151 C C . ASP B 1 10 ? -41.415 29.063 -41.137 1.00 27.03 10 ASP B C 1
ATOM 3152 O O . ASP B 1 10 ? -42.273 28.735 -41.977 1.00 28.58 10 ASP B O 1
ATOM 3157 N N . THR B 1 11 ? -40.617 30.132 -41.250 1.00 26.31 11 THR B N 1
ATOM 3158 C CA . THR B 1 11 ? -40.774 31.205 -42.271 1.00 26.99 11 THR B CA 1
ATOM 3159 C C . THR B 1 11 ? -39.994 30.861 -43.548 1.00 27.55 11 THR B C 1
ATOM 3160 O O . THR B 1 11 ? -40.387 31.340 -44.630 1.00 27.03 11 THR B O 1
ATOM 3164 N N . GLY B 1 12 ? -38.914 30.087 -43.423 1.00 27.67 12 GLY B N 1
ATOM 3165 C CA . GLY B 1 12 ? -37.967 29.825 -44.522 1.00 27.68 12 GLY B CA 1
ATOM 3166 C C . GLY B 1 12 ? -37.091 31.033 -44.811 1.00 26.53 12 GLY B C 1
ATOM 3167 O O . GLY B 1 12 ? -36.350 30.993 -45.810 1.00 26.61 12 GLY B O 1
ATOM 3168 N N . THR B 1 13 ? -37.151 32.070 -43.968 1.00 26.47 13 THR B N 1
ATOM 3169 C CA . THR B 1 13 ? -36.361 33.320 -44.133 1.00 26.85 13 THR B CA 1
ATOM 3170 C C . THR B 1 13 ? -35.227 33.341 -43.109 1.00 25.55 13 THR B C 1
ATOM 3171 O O . THR B 1 13 ? -35.514 33.229 -41.896 1.00 26.40 13 THR B O 1
ATOM 3175 N N . TYR B 1 14 ? -33.998 33.504 -43.595 1.00 23.09 14 TYR B N 1
ATOM 3176 C CA . TYR B 1 14 ? -32.770 33.530 -42.770 1.00 21.73 14 TYR B CA 1
ATOM 3177 C C . TYR B 1 14 ? -32.197 34.943 -42.752 1.00 21.88 14 TYR B C 1
ATOM 3178 O O . TYR B 1 14 ? -31.988 35.519 -43.834 1.00 22.40 14 TYR B O 1
ATOM 3187 N N . ALA B 1 15 ? -31.941 35.471 -41.555 1.00 21.26 15 ALA B N 1
ATOM 3188 C CA . ALA B 1 15 ? -31.322 36.800 -41.359 1.00 20.48 15 ALA B CA 1
ATOM 3189 C C . ALA B 1 15 ? -29.959 36.819 -42.041 1.00 20.74 15 ALA B C 1
ATOM 3190 O O . ALA B 1 15 ? -29.167 35.882 -41.820 1.00 20.99 15 ALA B O 1
ATOM 3192 N N . ASN B 1 16 ? -29.705 37.848 -42.842 1.00 20.74 16 ASN B N 1
ATOM 3193 C CA . ASN B 1 16 ? -28.380 38.096 -43.456 1.00 20.83 16 ASN B CA 1
ATOM 3194 C C . ASN B 1 16 ? -27.824 39.341 -42.767 1.00 21.70 16 ASN B C 1
ATOM 3195 O O . ASN B 1 16 ? -28.165 40.469 -43.191 1.00 23.12 16 ASN B O 1
ATOM 3200 N N . LEU B 1 17 ? -27.028 39.156 -41.719 1.00 22.00 17 LEU B N 1
ATOM 3201 C CA . LEU B 1 17 ? -26.541 40.294 -40.899 1.00 22.31 17 LEU B CA 1
ATOM 3202 C C . LEU B 1 17 ? -25.444 41.052 -41.638 1.00 21.92 17 LEU B C 1
ATOM 3203 O O . LEU B 1 17 ? -25.267 42.243 -41.329 1.00 20.91 17 LEU B O 1
ATOM 3208 N N . PHE B 1 18 ? -24.737 40.421 -42.575 1.00 20.65 18 PHE B N 1
ATOM 3209 C CA . PHE B 1 18 ? -23.741 41.163 -43.393 1.00 21.12 18 PHE B CA 1
ATOM 3210 C C . PHE B 1 18 ? -24.482 42.192 -44.252 1.00 22.63 18 PHE B C 1
ATOM 3211 O O . PHE B 1 18 ? -24.022 43.342 -44.351 1.00 23.41 18 PHE B O 1
ATOM 3219 N N . GLN B 1 19 ? -25.622 41.799 -44.815 1.00 25.27 19 GLN B N 1
ATOM 3220 C CA . GLN B 1 19 ? -26.456 42.683 -45.674 1.00 28.52 19 GLN B CA 1
ATOM 3221 C C . GLN B 1 19 ? -27.052 43.814 -44.825 1.00 30.12 19 GLN B C 1
ATOM 3222 O O . GLN B 1 19 ? -27.043 44.970 -45.286 1.00 28.89 19 GLN B O 1
ATOM 3228 N N . ARG B 1 20 ? -27.535 43.495 -43.615 1.00 32.39 20 ARG B N 1
ATOM 3229 C CA . ARG B 1 20 ? -28.182 44.479 -42.701 1.00 33.91 20 ARG B CA 1
ATOM 3230 C C . ARG B 1 20 ? -27.190 45.569 -42.365 1.00 34.51 20 ARG B C 1
ATOM 3231 O O . ARG B 1 20 ? -27.542 46.746 -42.156 1.00 33.93 20 ARG B O 1
ATOM 3239 N N . SER B 1 21 ? -25.985 45.059 -42.328 1.00 33.20 21 SER B N 1
ATOM 3240 C CA . SER B 1 21 ? -24.813 45.847 -41.931 1.00 32.85 21 SER B CA 1
ATOM 3241 C C . SER B 1 21 ? -24.285 46.721 -43.076 1.00 33.36 21 SER B C 1
ATOM 3242 O O . SER B 1 21 ? -23.417 47.557 -42.805 1.00 32.86 21 SER B O 1
ATOM 3245 N N . GLY B 1 22 ? -24.670 46.525 -44.352 1.00 32.26 22 GLY B N 1
ATOM 3246 C CA . GLY B 1 22 ? -24.225 47.416 -45.436 1.00 31.28 22 GLY B CA 1
ATOM 3247 C C . GLY B 1 22 ? -23.463 46.692 -46.526 1.00 30.11 22 GLY B C 1
ATOM 3248 O O . GLY B 1 22 ? -23.330 47.279 -47.610 1.00 30.07 22 GLY B O 1
ATOM 3249 N N . TYR B 1 23 ? -22.976 45.473 -46.290 1.00 27.84 23 TYR B N 1
ATOM 3250 C CA . TYR B 1 23 ? -22.195 44.740 -47.323 1.00 27.27 23 TYR B CA 1
ATOM 3251 C C . TYR B 1 23 ? -23.118 44.336 -48.467 1.00 27.27 23 TYR B C 1
ATOM 3252 O O . TYR B 1 23 ? -24.305 44.104 -48.251 1.00 26.01 23 TYR B O 1
ATOM 3261 N N . ARG B 1 24 ? -22.552 44.258 -49.665 1.00 29.84 24 ARG B N 1
ATOM 3262 C CA . ARG B 1 24 ? -23.317 43.974 -50.905 1.00 33.60 24 ARG B CA 1
ATOM 3263 C C . ARG B 1 24 ? -23.506 42.465 -51.056 1.00 33.57 24 ARG B C 1
ATOM 3264 O O . ARG B 1 24 ? -22.577 41.718 -50.730 1.00 31.17 24 ARG B O 1
ATOM 3272 N N . GLU B 1 25 ? -24.674 42.055 -51.550 1.00 35.78 25 GLU B N 1
ATOM 3273 C CA . GLU B 1 25 ? -25.042 40.633 -51.774 1.00 37.04 25 GLU B CA 1
ATOM 3274 C C . GLU B 1 25 ? -23.922 39.907 -52.528 1.00 36.46 25 GLU B C 1
ATOM 3275 O O . GLU B 1 25 ? -23.545 38.806 -52.088 1.00 34.67 25 GLU B O 1
ATOM 3281 N N . ASP B 1 26 ? -23.422 40.489 -53.620 1.00 34.79 26 ASP B N 1
ATOM 3282 C CA . ASP B 1 26 ? -22.365 39.870 -54.464 1.00 34.26 26 ASP B CA 1
ATOM 3283 C C . ASP B 1 26 ? -21.068 39.711 -53.667 1.00 32.01 26 ASP B C 1
ATOM 3284 O O . ASP B 1 26 ? -20.390 38.648 -53.840 1.00 33.18 26 ASP B O 1
ATOM 3289 N N . GLU B 1 27 ? -20.656 40.700 -52.884 1.00 28.96 27 GLU B N 1
ATOM 3290 C CA . GLU B 1 27 ? -19.386 40.580 -52.139 1.00 28.26 27 GLU B CA 1
ATOM 3291 C C . GLU B 1 27 ? -19.554 39.594 -50.967 1.00 25.51 27 GLU B C 1
ATOM 3292 O O . GLU B 1 27 ? -18.557 38.954 -50.623 1.00 23.56 27 GLU B O 1
ATOM 3298 N N . ILE B 1 28 ? -20.772 39.414 -50.440 1.00 23.68 28 ILE B N 1
ATOM 3299 C CA . ILE B 1 28 ? -21.024 38.461 -49.316 1.00 22.16 28 ILE B CA 1
ATOM 3300 C C . ILE B 1 28 ? -20.877 37.032 -49.847 1.00 21.56 28 ILE B C 1
ATOM 3301 O O . ILE B 1 28 ? -20.096 36.276 -49.262 1.00 20.27 28 ILE B O 1
ATOM 3306 N N . LYS B 1 29 ? -21.577 36.677 -50.925 1.00 23.29 29 LYS B N 1
ATOM 3307 C CA . LYS B 1 29 ? -21.506 35.298 -51.483 1.00 24.88 29 LYS B CA 1
ATOM 3308 C C . LYS B 1 29 ? -20.062 34.990 -51.893 1.00 23.70 29 LYS B C 1
ATOM 3309 O O . LYS B 1 29 ? -19.621 33.859 -51.641 1.00 22.51 29 LYS B O 1
ATOM 3315 N N . ALA B 1 30 ? -19.334 35.946 -52.477 1.00 22.86 30 ALA B N 1
ATOM 3316 C CA . ALA B 1 30 ? -17.936 35.716 -52.917 1.00 22.69 30 ALA B CA 1
ATOM 3317 C C . ALA B 1 30 ? -17.041 35.476 -51.694 1.00 22.00 30 ALA B C 1
ATOM 3318 O O . ALA B 1 30 ? -16.124 34.625 -51.788 1.00 20.99 30 ALA B O 1
ATOM 3320 N N . ARG B 1 31 ? -17.285 36.205 -50.598 1.00 20.28 31 ARG B N 1
ATOM 3321 C CA . ARG B 1 31 ? -16.502 36.068 -49.343 1.00 19.57 31 ARG B CA 1
ATOM 3322 C C . ARG B 1 31 ? -16.747 34.672 -48.760 1.00 18.57 31 ARG B C 1
ATOM 3323 O O . ARG B 1 31 ? -15.759 34.046 -48.333 1.00 17.52 31 ARG B O 1
ATOM 3331 N N . LEU B 1 32 ? -17.997 34.203 -48.771 1.00 18.95 32 LEU B N 1
ATOM 3332 C CA . LEU B 1 32 ? -18.347 32.864 -48.219 1.00 19.14 32 LEU B CA 1
ATOM 3333 C C . LEU B 1 32 ? -17.693 31.803 -49.102 1.00 20.24 32 LEU B C 1
ATOM 3334 O O . LEU B 1 32 ? -17.045 30.902 -48.580 1.00 19.28 32 LEU B O 1
ATOM 3339 N N . GLU B 1 33 ? -17.824 31.958 -50.411 1.00 22.87 33 GLU B N 1
ATOM 3340 C CA . GLU B 1 33 ? -17.183 31.080 -51.412 1.00 24.32 33 GLU B CA 1
ATOM 3341 C C . GLU B 1 33 ? -15.686 30.980 -51.160 1.00 23.86 33 GLU B C 1
ATOM 3342 O O . GLU B 1 33 ? -15.147 29.870 -51.211 1.00 23.41 33 GLU B O 1
ATOM 3348 N N . GLN B 1 34 ? -15.030 32.125 -50.965 1.00 23.56 34 GLN B N 1
ATOM 3349 C CA . GLN B 1 34 ? -13.556 32.162 -50.801 1.00 24.07 34 GLN B CA 1
ATOM 3350 C C . GLN B 1 34 ? -13.173 31.568 -49.448 1.00 22.11 34 GLN B C 1
ATOM 3351 O O . GLN B 1 34 ? -12.066 30.991 -49.355 1.00 21.34 34 GLN B O 1
ATOM 3357 N N . THR B 1 35 ? -14.024 31.683 -48.430 1.00 20.55 35 THR B N 1
ATOM 3358 C CA . THR B 1 35 ? -13.698 31.083 -47.115 1.00 19.49 35 THR B CA 1
ATOM 3359 C C . THR B 1 35 ? -13.657 29.568 -47.312 1.00 19.34 35 THR B C 1
ATOM 3360 O O . THR B 1 35 ? -12.668 28.928 -46.896 1.00 18.24 35 THR B O 1
ATOM 3364 N N . TRP B 1 36 ? -14.673 29.039 -47.989 1.00 19.42 36 TRP B N 1
ATOM 3365 C CA . TRP B 1 36 ? -14.736 27.605 -48.358 1.00 19.81 36 TRP B CA 1
ATOM 3366 C C . TRP B 1 36 ? -13.449 27.201 -49.080 1.00 20.74 36 TRP B C 1
ATOM 3367 O O . TRP B 1 36 ? -12.792 26.261 -48.621 1.00 20.21 36 TRP B O 1
ATOM 3378 N N . ASN B 1 37 ? -13.108 27.885 -50.174 1.00 20.50 37 ASN B N 1
ATOM 3379 C CA . ASN B 1 37 ? -11.955 27.496 -51.033 1.00 22.23 37 ASN B CA 1
ATOM 3380 C C . ASN B 1 37 ? -10.655 27.509 -50.229 1.00 21.01 37 ASN B C 1
ATOM 3381 O O . ASN B 1 37 ? -9.859 26.583 -50.422 1.00 19.08 37 ASN B O 1
ATOM 3386 N N . ASP B 1 38 ? -10.443 28.511 -49.371 1.00 20.63 38 ASP B N 1
ATOM 3387 C CA . ASP B 1 38 ? -9.186 28.611 -48.584 1.00 21.47 38 ASP B CA 1
ATOM 3388 C C . ASP B 1 38 ? -9.113 27.478 -47.553 1.00 19.66 38 ASP B C 1
ATOM 3389 O O . ASP B 1 38 ? -8.039 26.891 -47.412 1.00 18.59 38 ASP B O 1
ATOM 3394 N N . LEU B 1 39 ? -10.204 27.154 -46.871 1.00 18.45 39 LEU B N 1
ATOM 3395 C CA . LEU B 1 39 ? -10.155 26.127 -45.797 1.00 18.43 39 LEU B CA 1
ATOM 3396 C C . LEU B 1 39 ? -10.007 24.716 -46.367 1.00 16.61 39 LEU B C 1
ATOM 3397 O O . LEU B 1 39 ? -9.275 23.917 -45.763 1.00 15.37 39 LEU B O 1
ATOM 3402 N N . PHE B 1 40 ? -10.684 24.409 -47.473 1.00 15.54 40 PHE B N 1
ATOM 3403 C CA . PHE B 1 40 ? -10.658 23.051 -48.075 1.00 15.45 40 PHE B CA 1
ATOM 3404 C C . PHE B 1 40 ? -9.591 22.915 -49.170 1.00 16.94 40 PHE B C 1
ATOM 3405 O O . PHE B 1 40 ? -9.096 21.783 -49.348 1.00 17.35 40 PHE B O 1
ATOM 3413 N N . TYR B 1 41 ? -9.237 23.983 -49.886 1.00 17.34 41 TYR B N 1
ATOM 3414 C CA . TYR B 1 41 ? -8.319 23.892 -51.056 1.00 18.92 41 TYR B CA 1
ATOM 3415 C C . TYR B 1 41 ? -7.244 24.977 -51.038 1.00 21.24 41 TYR B C 1
ATOM 3416 O O . TYR B 1 41 ? -6.621 25.252 -52.097 1.00 22.58 41 TYR B O 1
ATOM 3425 N N . GLY B 1 42 ? -7.004 25.578 -49.877 1.00 21.82 42 GLY B N 1
ATOM 3426 C CA . GLY B 1 42 ? -6.065 26.708 -49.786 1.00 22.73 42 GLY B CA 1
ATOM 3427 C C . GLY B 1 42 ? -4.633 26.251 -49.646 1.00 23.05 42 GLY B C 1
ATOM 3428 O O . GLY B 1 42 ? -4.353 25.051 -49.847 1.00 22.95 42 GLY B O 1
ATOM 3429 N N . ASP B 1 43 ? -3.759 27.181 -49.271 1.00 24.56 43 ASP B N 1
ATOM 3430 C CA . ASP B 1 43 ? -2.299 26.919 -49.198 1.00 25.47 43 ASP B CA 1
ATOM 3431 C C . ASP B 1 43 ? -1.982 26.099 -47.941 1.00 26.15 43 ASP B C 1
ATOM 3432 O O . ASP B 1 43 ? -2.879 25.895 -47.094 1.00 24.28 43 ASP B O 1
ATOM 3437 N N . GLU B 1 44 ? -0.729 25.662 -47.822 1.00 27.28 44 GLU B N 1
ATOM 3438 C CA . GLU B 1 44 ? -0.271 24.713 -46.769 1.00 28.67 44 GLU B CA 1
ATOM 3439 C C . GLU B 1 44 ? -0.388 25.338 -45.365 1.00 27.61 44 GLU B C 1
ATOM 3440 O O . GLU B 1 44 ? -0.330 24.563 -44.389 1.00 26.78 44 GLU B O 1
ATOM 3446 N N . HIS B 1 45 ? -0.574 26.661 -45.258 1.00 27.04 45 HIS B N 1
ATOM 3447 C CA . HIS B 1 45 ? -0.609 27.427 -43.976 1.00 26.46 45 HIS B CA 1
ATOM 3448 C C . HIS B 1 45 ? -2.037 27.759 -43.533 1.00 23.74 45 HIS B C 1
ATOM 3449 O O . HIS B 1 45 ? -2.186 28.347 -42.447 1.00 22.32 45 HIS B O 1
ATOM 3456 N N . THR B 1 46 ? -3.028 27.436 -44.366 1.00 21.68 46 THR B N 1
ATOM 3457 C CA . THR B 1 46 ? -4.431 27.910 -44.243 1.00 20.97 46 THR B CA 1
ATOM 3458 C C . THR B 1 46 ? -5.395 26.722 -44.226 1.00 20.27 46 THR B C 1
ATOM 3459 O O . THR B 1 46 ? -6.290 26.709 -43.367 1.00 20.74 46 THR B O 1
ATOM 3463 N N . ARG B 1 47 ? -5.248 25.785 -45.162 1.00 19.46 47 ARG B N 1
ATOM 3464 C CA . ARG B 1 47 ? -6.230 24.678 -45.341 1.00 18.85 47 ARG B CA 1
ATOM 3465 C C . ARG B 1 47 ? -6.269 23.786 -44.104 1.00 17.61 47 ARG B C 1
ATOM 3466 O O . ARG B 1 47 ? -5.243 23.665 -43.419 1.00 18.91 47 ARG B O 1
ATOM 3474 N N . ILE B 1 48 ? -7.425 23.178 -43.846 1.00 16.08 48 ILE B N 1
ATOM 3475 C CA . ILE B 1 48 ? -7.578 22.180 -42.749 1.00 15.23 48 ILE B CA 1
ATOM 3476 C C . ILE B 1 48 ? -8.158 20.874 -43.303 1.00 14.78 48 ILE B C 1
ATOM 3477 O O . ILE B 1 48 ? -8.290 19.923 -42.510 1.00 14.00 48 ILE B O 1
ATOM 3482 N N . TYR B 1 49 ? -8.473 20.828 -44.600 1.00 13.58 49 TYR B N 1
ATOM 3483 C CA . TYR B 1 49 ? -9.023 19.638 -45.295 1.00 14.31 49 TYR B CA 1
ATOM 3484 C C . TYR B 1 49 ? -7.967 19.007 -46.207 1.00 14.53 49 TYR B C 1
ATOM 3485 O O . TYR B 1 49 ? -7.230 19.740 -46.898 1.00 14.79 49 TYR B O 1
ATOM 3494 N N . TYR B 1 50 ? -7.911 17.672 -46.197 1.00 15.37 50 TYR B N 1
ATOM 3495 C CA . TYR B 1 50 ? -6.909 16.858 -46.933 1.00 16.05 50 TYR B CA 1
ATOM 3496 C C . TYR B 1 50 ? -7.578 15.653 -47.573 1.00 16.35 50 TYR B C 1
ATOM 3497 O O . TYR B 1 50 ? -8.063 14.771 -46.858 1.00 15.40 50 TYR B O 1
ATOM 3506 N N . PRO B 1 51 ? -7.596 15.576 -48.924 1.00 16.64 51 PRO B N 1
ATOM 3507 C CA . PRO B 1 51 ? -8.114 14.405 -49.619 1.00 18.41 51 PRO B CA 1
ATOM 3508 C C . PRO B 1 51 ? -7.237 13.183 -49.352 1.00 18.55 51 PRO B C 1
ATOM 3509 O O . PRO B 1 51 ? -6.048 13.353 -49.196 1.00 19.11 51 PRO B O 1
ATOM 3513 N N . VAL B 1 52 ? -7.833 11.994 -49.325 1.00 18.59 52 VAL B N 1
ATOM 3514 C CA . VAL B 1 52 ? -7.044 10.731 -49.240 1.00 19.48 52 VAL B CA 1
ATOM 3515 C C . VAL B 1 52 ? -7.562 9.760 -50.295 1.00 19.58 52 VAL B C 1
ATOM 3516 O O . VAL B 1 52 ? -8.763 9.455 -50.289 1.00 17.22 52 VAL B O 1
ATOM 3520 N N . GLY B 1 53 ? -6.665 9.294 -51.164 1.00 20.33 53 GLY B N 1
ATOM 3521 C CA . GLY B 1 53 ? -7.026 8.374 -52.257 1.00 20.47 53 GLY B CA 1
ATOM 3522 C C . GLY B 1 53 ? -8.177 8.895 -53.098 1.00 20.82 53 GLY B C 1
ATOM 3523 O O . GLY B 1 53 ? -8.294 10.132 -53.251 1.00 20.71 53 GLY B O 1
ATOM 3524 N N . ASP B 1 54 ? -8.998 7.996 -53.646 1.00 20.16 54 ASP B N 1
ATOM 3525 C CA . ASP B 1 54 ? -10.120 8.425 -54.516 1.00 21.34 54 ASP B CA 1
ATOM 3526 C C . ASP B 1 54 ? -11.362 8.766 -53.697 1.00 19.74 54 ASP B C 1
ATOM 3527 O O . ASP B 1 54 ? -12.212 9.473 -54.244 1.00 20.02 54 ASP B O 1
ATOM 3532 N N . ASP B 1 55 ? -11.468 8.343 -52.440 1.00 18.91 55 ASP B N 1
ATOM 3533 C CA . ASP B 1 55 ? -12.809 8.327 -51.817 1.00 17.93 55 ASP B CA 1
ATOM 3534 C C . ASP B 1 55 ? -12.775 8.694 -50.331 1.00 16.70 55 ASP B C 1
ATOM 3535 O O . ASP B 1 55 ? -13.818 8.528 -49.691 1.00 15.53 55 ASP B O 1
ATOM 3540 N N . LYS B 1 56 ? -11.664 9.209 -49.802 1.00 15.50 56 LYS B N 1
ATOM 3541 C CA . LYS B 1 56 ? -11.634 9.609 -48.373 1.00 16.23 56 LYS B CA 1
ATOM 3542 C C . LYS B 1 56 ? -11.064 11.014 -48.221 1.00 15.43 56 LYS B C 1
ATOM 3543 O O . LYS B 1 56 ? -10.547 11.591 -49.187 1.00 16.32 56 LYS B O 1
ATOM 3549 N N . GLY B 1 57 ? -11.174 11.551 -47.017 1.00 14.25 57 GLY B N 1
ATOM 3550 C CA . GLY B 1 57 ? -10.622 12.868 -46.680 1.00 13.43 57 GLY B CA 1
ATOM 3551 C C . GLY B 1 57 ? -10.776 13.094 -45.201 1.00 13.04 57 GLY B C 1
ATOM 3552 O O . GLY B 1 57 ? -11.664 12.448 -44.607 1.00 11.75 57 GLY B O 1
ATOM 3553 N N . TYR B 1 58 ? -9.943 13.947 -44.620 1.00 12.53 58 TYR B N 1
ATOM 3554 C CA . TYR B 1 58 ? -10.031 14.246 -43.173 1.00 12.97 58 TYR B CA 1
ATOM 3555 C C . TYR B 1 58 ? -9.843 15.745 -42.928 1.00 13.62 58 TYR B C 1
ATOM 3556 O O . TYR B 1 58 ? -9.215 16.458 -43.747 1.00 13.57 58 TYR B O 1
ATOM 3565 N N . MET B 1 59 ? -10.430 16.206 -41.823 1.00 13.68 59 MET B N 1
ATOM 3566 C CA . MET B 1 59 ? -10.238 17.560 -41.252 1.00 14.41 59 MET B CA 1
ATOM 3567 C C . MET B 1 59 ? -9.130 17.425 -40.202 1.00 14.28 59 MET B C 1
ATOM 3568 O O . MET B 1 59 ? -9.290 16.562 -39.313 1.00 14.07 59 MET B O 1
ATOM 3573 N N . LEU B 1 60 ? -8.022 18.165 -40.345 1.00 15.02 60 LEU B N 1
ATOM 3574 C CA . LEU B 1 60 ? -6.833 18.030 -39.464 1.00 14.65 60 LEU B CA 1
ATOM 3575 C C . LEU B 1 60 ? -6.935 19.017 -38.300 1.00 14.56 60 LEU B C 1
ATOM 3576 O O . LEU B 1 60 ? -7.023 20.229 -38.567 1.00 13.02 60 LEU B O 1
ATOM 3581 N N . ASP B 1 61 ? -6.891 18.525 -37.062 1.00 14.13 61 ASP B N 1
ATOM 3582 C CA . ASP B 1 61 ? -6.587 19.407 -35.905 1.00 14.02 61 ASP B CA 1
ATOM 3583 C C . ASP B 1 61 ? -5.091 19.707 -36.012 1.00 14.92 61 ASP B C 1
ATOM 3584 O O . ASP B 1 61 ? -4.275 18.866 -35.609 1.00 14.61 61 ASP B O 1
ATOM 3589 N N . THR B 1 62 ? -4.761 20.841 -36.615 1.00 15.61 62 THR B N 1
ATOM 3590 C CA . THR B 1 62 ? -3.368 21.230 -36.948 1.00 16.84 62 THR B CA 1
ATOM 3591 C C . THR B 1 62 ? -2.568 21.411 -35.660 1.00 17.11 62 THR B C 1
ATOM 3592 O O . THR B 1 62 ? -1.359 21.137 -35.678 1.00 18.15 62 THR B O 1
ATOM 3596 N N . GLY B 1 63 ? -3.206 21.920 -34.609 1.00 17.10 63 GLY B N 1
ATOM 3597 C CA . GLY B 1 63 ? -2.534 22.172 -33.321 1.00 17.67 63 GLY B CA 1
ATOM 3598 C C . GLY B 1 63 ? -2.142 20.888 -32.613 1.00 18.35 63 GLY B C 1
ATOM 3599 O O . GLY B 1 63 ? -1.102 20.891 -31.938 1.00 19.86 63 GLY B O 1
ATOM 3600 N N . ASN B 1 64 ? -2.925 19.819 -32.768 1.00 18.31 64 ASN B N 1
ATOM 3601 C CA . ASN B 1 64 ? -2.714 18.543 -32.031 1.00 18.81 64 ASN B CA 1
ATOM 3602 C C . ASN B 1 64 ? -2.220 17.444 -32.983 1.00 18.99 64 ASN B C 1
ATOM 3603 O O . ASN B 1 64 ? -1.924 16.349 -32.496 1.00 18.73 64 ASN B O 1
ATOM 3608 N N . ASP B 1 65 ? -2.113 17.744 -34.282 1.00 20.21 65 ASP B N 1
ATOM 3609 C CA . ASP B 1 65 ? -1.683 16.809 -35.361 1.00 21.75 65 ASP B CA 1
ATOM 3610 C C . ASP B 1 65 ? -2.468 15.502 -35.280 1.00 20.45 65 ASP B C 1
ATOM 3611 O O . ASP B 1 65 ? -1.845 14.428 -35.361 1.00 21.59 65 ASP B O 1
ATOM 3616 N N . ASP B 1 66 ? -3.783 15.579 -35.112 1.00 17.65 66 ASP B N 1
ATOM 3617 C CA . ASP B 1 66 ? -4.639 14.369 -35.148 1.00 17.01 66 ASP B CA 1
ATOM 3618 C C . ASP B 1 66 ? -5.948 14.724 -35.846 1.00 15.56 66 ASP B C 1
ATOM 3619 O O . ASP B 1 66 ? -6.175 15.916 -36.156 1.00 14.88 66 ASP B O 1
ATOM 3624 N N . VAL B 1 67 ? -6.753 13.695 -36.086 1.00 15.00 67 VAL B N 1
ATOM 3625 C CA . VAL B 1 67 ? -8.095 13.805 -36.708 1.00 13.77 67 VAL B CA 1
ATOM 3626 C C . VAL B 1 67 ? -9.135 13.522 -35.618 1.00 12.40 67 VAL B C 1
ATOM 3627 O O . VAL B 1 67 ? -9.072 12.459 -35.009 1.00 11.74 67 VAL B O 1
ATOM 3631 N N . ARG B 1 68 ? -10.031 14.473 -35.361 1.00 11.76 68 ARG B N 1
ATOM 3632 C CA . ARG B 1 68 ? -10.988 14.417 -34.225 1.00 11.47 68 ARG B CA 1
ATOM 3633 C C . ARG B 1 68 ? -12.397 14.251 -34.782 1.00 10.91 68 ARG B C 1
ATOM 3634 O O . ARG B 1 68 ? -12.666 14.809 -35.854 1.00 10.33 68 ARG B O 1
ATOM 3642 N N . SER B 1 69 ? -13.259 13.518 -34.081 1.00 10.29 69 SER B N 1
ATOM 3643 C CA . SER B 1 69 ? -14.657 13.323 -34.526 1.00 10.43 69 SER B CA 1
ATOM 3644 C C . SER B 1 69 ? -15.339 14.695 -34.564 1.00 10.46 69 SER B C 1
ATOM 3645 O O . SER B 1 69 ? -16.207 14.895 -35.427 1.00 9.93 69 SER B O 1
ATOM 3648 N N . GLU B 1 70 ? -14.944 15.611 -33.675 1.00 10.65 70 GLU B N 1
ATOM 3649 C CA . GLU B 1 70 ? -15.376 17.037 -33.713 1.00 11.33 70 GLU B CA 1
ATOM 3650 C C . GLU B 1 70 ? -15.145 17.596 -35.129 1.00 11.22 70 GLU B C 1
ATOM 3651 O O . GLU B 1 70 ? -16.107 18.081 -35.758 1.00 10.64 70 GLU B O 1
ATOM 3657 N N . GLY B 1 71 ? -13.896 17.568 -35.603 1.00 10.64 71 GLY B N 1
ATOM 3658 C CA . GLY B 1 71 ? -13.510 18.211 -36.875 1.00 10.34 71 GLY B CA 1
ATOM 3659 C C . GLY B 1 71 ? -14.111 17.514 -38.083 1.00 9.98 71 GLY B C 1
ATOM 3660 O O . GLY B 1 71 ? -14.531 18.209 -39.010 1.00 10.41 71 GLY B O 1
ATOM 3661 N N . MET B 1 72 ? -14.147 16.185 -38.065 1.00 9.53 72 MET B N 1
ATOM 3662 C CA . MET B 1 72 ? -14.779 15.368 -39.140 1.00 8.87 72 MET B CA 1
ATOM 3663 C C . MET B 1 72 ? -16.257 15.765 -39.259 1.00 8.33 72 MET B C 1
ATOM 3664 O O . MET B 1 72 ? -16.711 16.072 -40.374 1.00 7.36 72 MET B O 1
ATOM 3669 N N . SER B 1 73 ? -16.986 15.739 -38.144 1.00 7.78 73 SER B N 1
ATOM 3670 C CA . SER B 1 73 ? -18.433 16.074 -38.095 1.00 8.12 73 SER B CA 1
ATOM 3671 C C . SER B 1 73 ? -18.638 17.542 -38.491 1.00 8.25 73 SER B C 1
ATOM 3672 O O . SER B 1 73 ? -19.621 17.821 -39.183 1.00 8.48 73 SER B O 1
ATOM 3675 N N . TYR B 1 74 ? -17.743 18.447 -38.078 1.00 9.03 74 TYR B N 1
ATOM 3676 C CA . TYR B 1 74 ? -17.770 19.882 -38.479 1.00 9.48 74 TYR B CA 1
ATOM 3677 C C . TYR B 1 74 ? -17.631 19.988 -39.999 1.00 9.66 74 TYR B C 1
ATOM 3678 O O . TYR B 1 74 ? -18.452 20.685 -40.623 1.00 9.93 74 TYR B O 1
ATOM 3687 N N . GLY B 1 75 ? -16.622 19.322 -40.569 1.00 9.79 75 GLY B N 1
ATOM 3688 C CA . GLY B 1 75 ? -16.394 19.324 -42.028 1.00 9.48 75 GLY B CA 1
ATOM 3689 C C . GLY B 1 75 ? -17.628 18.838 -42.783 1.00 9.34 75 GLY B C 1
ATOM 3690 O O . GLY B 1 75 ? -17.988 19.429 -43.807 1.00 8.52 75 GLY B O 1
ATOM 3691 N N . MET B 1 76 ? -18.283 17.794 -42.292 1.00 9.27 76 MET B N 1
ATOM 3692 C CA . MET B 1 76 ? -19.525 17.296 -42.929 1.00 9.60 76 MET B CA 1
ATOM 3693 C C . MET B 1 76 ? -20.653 18.368 -42.860 1.00 9.64 76 MET B C 1
ATOM 3694 O O . MET B 1 76 ? -21.317 18.528 -43.930 1.00 9.38 76 MET B O 1
ATOM 3699 N N . MET B 1 77 ? -20.890 19.076 -41.717 1.00 9.44 77 MET B N 1
ATOM 3700 C CA . MET B 1 77 ? -21.901 20.186 -41.641 1.00 9.81 77 MET B CA 1
ATOM 3701 C C . MET B 1 77 ? -21.516 21.275 -42.648 1.00 9.42 77 MET B C 1
ATOM 3702 O O . MET B 1 77 ? -22.413 21.752 -43.332 1.00 9.59 77 MET B O 1
ATOM 3707 N N . MET B 1 78 ? -20.243 21.674 -42.702 1.00 9.76 78 MET B N 1
ATOM 3708 C CA . MET B 1 78 ? -19.859 22.769 -43.627 1.00 9.93 78 MET B CA 1
ATOM 3709 C C . MET B 1 78 ? -20.176 22.313 -45.057 1.00 9.51 78 MET B C 1
ATOM 3710 O O . MET B 1 78 ? -20.777 23.085 -45.812 1.00 8.87 78 MET B O 1
ATOM 3715 N N . ALA B 1 79 ? -19.812 21.079 -45.414 1.00 8.95 79 ALA B N 1
ATOM 3716 C CA . ALA B 1 79 ? -19.969 20.578 -46.799 1.00 9.15 79 ALA B CA 1
ATOM 3717 C C . ALA B 1 79 ? -21.439 20.584 -47.179 1.00 9.30 79 ALA B C 1
ATOM 3718 O O . ALA B 1 79 ? -21.742 20.968 -48.327 1.00 9.60 79 ALA B O 1
ATOM 3720 N N . VAL B 1 80 ? -22.306 20.093 -46.292 1.00 9.60 80 VAL B N 1
ATOM 3721 C CA . VAL B 1 80 ? -23.739 19.926 -46.663 1.00 9.57 80 VAL B CA 1
ATOM 3722 C C . VAL B 1 80 ? -24.377 21.324 -46.729 1.00 10.45 80 VAL B C 1
ATOM 3723 O O . VAL B 1 80 ? -25.110 21.580 -47.694 1.00 11.00 80 VAL B O 1
ATOM 3727 N N . GLN B 1 81 ? -24.004 22.253 -45.842 1.00 10.52 81 GLN B N 1
ATOM 3728 C CA . GLN B 1 81 ? -24.489 23.664 -45.886 1.00 11.05 81 GLN B CA 1
ATOM 3729 C C . GLN B 1 81 ? -24.010 24.362 -47.166 1.00 11.90 81 GLN B C 1
ATOM 3730 O O . GLN B 1 81 ? -24.763 25.193 -47.691 1.00 12.25 81 GLN B O 1
ATOM 3736 N N . MET B 1 82 ? -22.842 23.995 -47.688 1.00 12.77 82 MET B N 1
ATOM 3737 C CA . MET B 1 82 ? -22.271 24.608 -48.917 1.00 13.74 82 MET B CA 1
ATOM 3738 C C . MET B 1 82 ? -22.616 23.776 -50.164 1.00 14.61 82 MET B C 1
ATOM 3739 O O . MET B 1 82 ? -22.153 24.162 -51.264 1.00 14.47 82 MET B O 1
ATOM 3744 N N . ASP B 1 83 ? -23.444 22.733 -50.025 1.00 14.73 83 ASP B N 1
ATOM 3745 C CA . ASP B 1 83 ? -23.892 21.859 -51.143 1.00 15.31 83 ASP B CA 1
ATOM 3746 C C . ASP B 1 83 ? -22.657 21.228 -51.806 1.00 14.80 83 ASP B C 1
ATOM 3747 O O . ASP B 1 83 ? -22.547 21.251 -53.069 1.00 14.63 83 ASP B O 1
ATOM 3752 N N . LYS B 1 84 ? -21.771 20.654 -50.990 1.00 13.35 84 LYS B N 1
ATOM 3753 C CA . LYS B 1 84 ? -20.479 20.086 -51.461 1.00 13.39 84 LYS B CA 1
ATOM 3754 C C . LYS B 1 84 ? -20.442 18.593 -51.157 1.00 12.72 84 LYS B C 1
ATOM 3755 O O . LYS B 1 84 ? -19.760 18.154 -50.222 1.00 11.28 84 LYS B O 1
ATOM 3761 N N A LYS B 1 85 ? -21.172 17.841 -51.978 0.50 11.82 85 LYS B N 1
ATOM 3762 N N B LYS B 1 85 ? -21.191 17.825 -51.945 0.50 12.39 85 LYS B N 1
ATOM 3763 C CA A LYS B 1 85 ? -21.423 16.407 -51.734 0.50 11.79 85 LYS B CA 1
ATOM 3764 C CA B LYS B 1 85 ? -21.426 16.386 -51.681 0.50 12.72 85 LYS B CA 1
ATOM 3765 C C A LYS B 1 85 ? -20.125 15.598 -51.796 0.50 12.02 85 LYS B C 1
ATOM 3766 C C B LYS B 1 85 ? -20.140 15.562 -51.816 0.50 12.54 85 LYS B C 1
ATOM 3767 O O A LYS B 1 85 ? -19.980 14.674 -50.994 0.50 12.03 85 LYS B O 1
ATOM 3768 O O B LYS B 1 85 ? -20.026 14.575 -51.083 0.50 12.50 85 LYS B O 1
ATOM 3779 N N . HIS B 1 86 ? -19.221 15.919 -52.719 1.00 12.67 86 HIS B N 1
ATOM 3780 C CA . HIS B 1 86 ? -17.994 15.114 -52.957 1.00 13.42 86 HIS B CA 1
ATOM 3781 C C . HIS B 1 86 ? -17.119 15.131 -51.699 1.00 12.82 86 HIS B C 1
ATOM 3782 O O . HIS B 1 86 ? -16.720 14.035 -51.224 1.00 13.36 86 HIS B O 1
ATOM 3789 N N . GLU B 1 87 ? -16.914 16.311 -51.121 1.00 12.85 87 GLU B N 1
ATOM 3790 C CA . GLU B 1 87 ? -16.129 16.454 -49.872 1.00 12.46 87 GLU B CA 1
ATOM 3791 C C . GLU B 1 87 ? -16.891 15.812 -48.711 1.00 12.07 87 GLU B C 1
ATOM 3792 O O . GLU B 1 87 ? -16.245 15.109 -47.927 1.00 12.40 87 GLU B O 1
ATOM 3798 N N . PHE B 1 88 ? -18.208 16.011 -48.629 1.00 11.70 88 PHE B N 1
ATOM 3799 C CA . PHE B 1 88 ? -19.053 15.427 -47.559 1.00 11.74 88 PHE B CA 1
ATOM 3800 C C . PHE B 1 88 ? -18.817 13.915 -47.531 1.00 11.78 88 PHE B C 1
ATOM 3801 O O . PHE B 1 88 ? -18.534 13.351 -46.460 1.00 11.36 88 PHE B O 1
ATOM 3809 N N . ASP B 1 89 ? -18.969 13.293 -48.707 1.00 11.89 89 ASP B N 1
ATOM 3810 C CA . ASP B 1 89 ? -18.874 11.827 -48.923 1.00 12.01 89 ASP B CA 1
ATOM 3811 C C . ASP B 1 89 ? -17.465 11.336 -48.584 1.00 11.77 89 ASP B C 1
ATOM 3812 O O . ASP B 1 89 ? -17.349 10.253 -47.988 1.00 12.48 89 ASP B O 1
ATOM 3817 N N . ARG B 1 90 ? -16.423 12.079 -48.962 1.00 11.72 90 ARG B N 1
ATOM 3818 C CA . ARG B 1 90 ? -15.028 11.721 -48.585 1.00 10.82 90 ARG B CA 1
ATOM 3819 C C . ARG B 1 90 ? -14.851 11.746 -47.061 1.00 10.41 90 ARG B C 1
ATOM 3820 O O . ARG B 1 90 ? -14.270 10.794 -46.524 1.00 9.28 90 ARG B O 1
ATOM 3828 N N . LEU B 1 91 ? -15.297 12.813 -46.394 1.00 10.02 91 LEU B N 1
ATOM 3829 C CA . LEU B 1 91 ? -15.203 12.930 -44.908 1.00 9.63 91 LEU B CA 1
ATOM 3830 C C . LEU B 1 91 ? -15.999 11.802 -44.242 1.00 9.37 91 LEU B C 1
ATOM 3831 O O . LEU B 1 91 ? -15.436 11.132 -43.348 1.00 8.26 91 LEU B O 1
ATOM 3836 N N . TRP B 1 92 ? -17.244 11.586 -44.671 1.00 9.42 92 TRP B N 1
ATOM 3837 C CA . TRP B 1 92 ? -18.118 10.547 -44.056 1.00 9.82 92 TRP B CA 1
ATOM 3838 C C . TRP B 1 92 ? -17.459 9.172 -44.222 1.00 10.41 92 TRP B C 1
ATOM 3839 O O . TRP B 1 92 ? -17.449 8.373 -43.239 1.00 10.22 92 TRP B O 1
ATOM 3850 N N . ASN B 1 93 ? -16.935 8.891 -45.415 1.00 10.75 93 ASN B N 1
ATOM 3851 C CA . ASN B 1 93 ? -16.313 7.576 -45.719 1.00 10.77 93 ASN B CA 1
ATOM 3852 C C . ASN B 1 93 ? -15.137 7.345 -44.768 1.00 10.87 93 ASN B C 1
ATOM 3853 O O . ASN B 1 93 ? -15.032 6.221 -44.215 1.00 10.65 93 ASN B O 1
ATOM 3858 N N . TYR B 1 94 ? -14.291 8.365 -44.570 1.00 10.36 94 TYR B N 1
ATOM 3859 C CA . TYR B 1 94 ? -13.166 8.319 -43.598 1.00 10.91 94 TYR B CA 1
ATOM 3860 C C . TYR B 1 94 ? -13.699 7.980 -42.192 1.00 10.68 94 TYR B C 1
ATOM 3861 O O . TYR B 1 94 ? -13.193 7.016 -41.589 1.00 10.38 94 TYR B O 1
ATOM 3870 N N . ALA B 1 95 ? -14.688 8.725 -41.678 1.00 10.94 95 ALA B N 1
ATOM 3871 C CA . ALA B 1 95 ? -15.272 8.518 -40.329 1.00 10.91 95 ALA B CA 1
ATOM 3872 C C . ALA B 1 95 ? -15.841 7.096 -40.236 1.00 11.36 95 ALA B C 1
ATOM 3873 O O . ALA B 1 95 ? -15.580 6.398 -39.241 1.00 10.72 95 ALA B O 1
ATOM 3875 N N . TYR B 1 96 ? -16.607 6.693 -41.249 1.00 12.30 96 TYR B N 1
ATOM 3876 C CA . TYR B 1 96 ? -17.287 5.372 -41.315 1.00 12.87 96 TYR B CA 1
ATOM 3877 C C . TYR B 1 96 ? -16.230 4.258 -41.269 1.00 13.18 96 TYR B C 1
ATOM 3878 O O . TYR B 1 96 ? -16.370 3.293 -40.479 1.00 12.50 96 TYR B O 1
ATOM 3887 N N . THR B 1 97 ? -15.187 4.400 -42.086 1.00 13.57 97 THR B N 1
ATOM 3888 C CA . THR B 1 97 ? -14.141 3.365 -42.326 1.00 13.98 97 THR B CA 1
ATOM 3889 C C . THR B 1 97 ? -13.188 3.257 -41.123 1.00 14.13 97 THR B C 1
ATOM 3890 O O . THR B 1 97 ? -12.875 2.115 -40.738 1.00 13.82 97 THR B O 1
ATOM 3894 N N . TYR B 1 98 ? -12.709 4.374 -40.564 1.00 14.98 98 TYR B N 1
ATOM 3895 C CA . TYR B 1 98 ? -11.606 4.371 -39.564 1.00 15.30 98 TYR B CA 1
ATOM 3896 C C . TYR B 1 98 ? -12.096 4.591 -38.128 1.00 15.09 98 TYR B C 1
ATOM 3897 O O . TYR B 1 98 ? -11.443 4.058 -37.201 1.00 14.99 98 TYR B O 1
ATOM 3906 N N . MET B 1 99 ? -13.181 5.338 -37.922 1.00 14.78 99 MET B N 1
ATOM 3907 C CA . MET B 1 99 ? -13.503 5.887 -36.578 1.00 14.17 99 MET B CA 1
ATOM 3908 C C . MET B 1 99 ? -14.692 5.169 -35.928 1.00 13.77 99 MET B C 1
ATOM 3909 O O . MET B 1 99 ? -14.641 5.006 -34.693 1.00 13.91 99 MET B O 1
ATOM 3914 N N . GLN B 1 100 ? -15.713 4.763 -36.687 1.00 12.96 100 GLN B N 1
ATOM 3915 C CA . GLN B 1 100 ? -16.959 4.177 -36.107 1.00 13.13 100 GLN B CA 1
ATOM 3916 C C . GLN B 1 100 ? -16.655 2.755 -35.620 1.00 13.39 100 GLN B C 1
ATOM 3917 O O . GLN B 1 100 ? -16.145 1.954 -36.414 1.00 13.26 100 GLN B O 1
ATOM 3923 N N . HIS B 1 101 ? -16.986 2.471 -34.366 1.00 14.55 101 HIS B N 1
ATOM 3924 C CA . HIS B 1 101 ? -16.860 1.132 -33.726 1.00 15.62 101 HIS B CA 1
ATOM 3925 C C . HIS B 1 101 ? -17.918 0.166 -34.265 1.00 16.50 101 HIS B C 1
ATOM 3926 O O . HIS B 1 101 ? -19.099 0.538 -34.334 1.00 14.77 101 HIS B O 1
ATOM 3933 N N . THR B 1 102 ? -17.509 -1.062 -34.585 1.00 18.34 102 THR B N 1
ATOM 3934 C CA . THR B 1 102 ? -18.416 -2.111 -35.122 1.00 19.77 102 THR B CA 1
ATOM 3935 C C . THR B 1 102 ? -18.835 -3.076 -34.007 1.00 21.00 102 THR B C 1
ATOM 3936 O O . THR B 1 102 ? -19.824 -3.808 -34.224 1.00 21.29 102 THR B O 1
ATOM 3940 N N . GLU B 1 103 ? -18.133 -3.080 -32.866 1.00 21.94 103 GLU B N 1
ATOM 3941 C CA . GLU B 1 103 ? -18.426 -4.007 -31.737 1.00 23.67 103 GLU B CA 1
ATOM 3942 C C . GLU B 1 103 ? -18.044 -3.372 -30.399 1.00 21.37 103 GLU B C 1
ATOM 3943 O O . GLU B 1 103 ? -17.299 -2.369 -30.397 1.00 19.94 103 GLU B O 1
ATOM 3949 N N . GLY B 1 104 ? -18.550 -3.959 -29.310 1.00 19.87 104 GLY B N 1
ATOM 3950 C CA . GLY B 1 104 ? -18.095 -3.684 -27.935 1.00 19.23 104 GLY B CA 1
ATOM 3951 C C . GLY B 1 104 ? -18.856 -2.528 -27.318 1.00 18.40 104 GLY B C 1
ATOM 3952 O O . GLY B 1 104 ? -19.923 -2.177 -27.850 1.00 18.27 104 GLY B O 1
ATOM 3953 N N . ARG B 1 105 ? -18.328 -1.958 -26.231 1.00 18.27 105 ARG B N 1
ATOM 3954 C CA . ARG B 1 105 ? -19.084 -1.020 -25.356 1.00 17.48 105 ARG B CA 1
ATOM 3955 C C . ARG B 1 105 ? -19.392 0.280 -26.112 1.00 16.66 105 ARG B C 1
ATOM 3956 O O . ARG B 1 105 ? -20.334 0.969 -25.694 1.00 15.78 105 ARG B O 1
ATOM 3964 N N . TYR B 1 106 ? -18.658 0.585 -27.191 1.00 15.70 106 TYR B N 1
ATOM 3965 C CA . TYR B 1 106 ? -18.795 1.853 -27.964 1.00 15.83 106 TYR B CA 1
ATOM 3966 C C . TYR B 1 106 ? -19.373 1.597 -29.370 1.00 15.61 106 TYR B C 1
ATOM 3967 O O . TYR B 1 106 ? -19.264 2.473 -30.243 1.00 15.37 106 TYR B O 1
ATOM 3976 N N . LYS B 1 107 ? -19.987 0.435 -29.593 1.00 16.50 107 LYS B N 1
ATOM 3977 C CA . LYS B 1 107 ? -20.549 0.031 -30.912 1.00 17.34 107 LYS B CA 1
ATOM 3978 C C . LYS B 1 107 ? -21.385 1.178 -31.498 1.00 16.45 107 LYS B C 1
ATOM 3979 O O . LYS B 1 107 ? -22.298 1.654 -30.801 1.00 16.74 107 LYS B O 1
ATOM 3985 N N . ASP B 1 108 ? -21.078 1.596 -32.730 1.00 16.36 108 ASP B N 1
ATOM 3986 C CA . ASP B 1 108 ? -21.833 2.602 -33.533 1.00 15.93 108 ASP B CA 1
ATOM 3987 C C . ASP B 1 108 ? -21.423 4.025 -33.128 1.00 14.82 108 ASP B C 1
ATOM 3988 O O . ASP B 1 108 ? -21.746 4.957 -33.887 1.00 14.21 108 ASP B O 1
ATOM 3993 N N . TYR B 1 109 ? -20.734 4.201 -31.993 1.00 13.46 109 TYR B N 1
ATOM 3994 C CA . TYR B 1 109 ? -20.027 5.468 -31.652 1.00 12.92 109 TYR B CA 1
ATOM 3995 C C . TYR B 1 109 ? -18.747 5.581 -32.489 1.00 12.50 109 TYR B C 1
ATOM 3996 O O . TYR B 1 109 ? -18.319 4.596 -33.130 1.00 12.49 109 TYR B O 1
ATOM 4005 N N . PHE B 1 110 ? -18.146 6.772 -32.479 1.00 12.10 110 PHE B N 1
ATOM 4006 C CA . PHE B 1 110 ? -16.892 7.104 -33.202 1.00 11.89 110 PHE B CA 1
ATOM 4007 C C . PHE B 1 110 ? -15.781 7.329 -32.182 1.00 12.26 110 PHE B C 1
ATOM 4008 O O . PHE B 1 110 ? -16.030 8.011 -31.178 1.00 13.26 110 PHE B O 1
ATOM 4016 N N . ALA B 1 111 ? -14.625 6.723 -32.413 1.00 12.00 111 ALA B N 1
ATOM 4017 C CA . ALA B 1 111 ? -13.392 6.967 -31.625 1.00 12.51 111 ALA B CA 1
ATOM 4018 C C . ALA B 1 111 ? -13.086 8.456 -31.742 1.00 12.64 111 ALA B C 1
ATOM 4019 O O . ALA B 1 111 ? -13.183 8.989 -32.859 1.00 12.32 111 ALA B O 1
ATOM 4021 N N . TRP B 1 112 ? -12.855 9.144 -30.629 1.00 13.01 112 TRP B N 1
ATOM 4022 C CA . TRP B 1 112 ? -12.910 10.627 -30.677 1.00 12.69 112 TRP B CA 1
ATOM 4023 C C . TRP B 1 112 ? -11.735 11.164 -31.497 1.00 13.35 112 TRP B C 1
ATOM 4024 O O . TRP B 1 112 ? -11.839 12.289 -31.998 1.00 13.99 112 TRP B O 1
ATOM 4035 N N . HIS B 1 113 ? -10.642 10.418 -31.628 1.00 13.85 113 HIS B N 1
ATOM 4036 C CA . HIS B 1 113 ? -9.506 10.917 -32.436 1.00 14.49 113 HIS B CA 1
ATOM 4037 C C . HIS B 1 113 ? -8.676 9.768 -32.984 1.00 15.11 113 HIS B C 1
ATOM 4038 O O . HIS B 1 113 ? -8.694 8.678 -32.394 1.00 15.85 113 HIS B O 1
ATOM 4045 N N . CYS B 1 114 ? -7.990 10.024 -34.091 1.00 14.90 114 CYS B N 1
ATOM 4046 C CA . CYS B 1 114 ? -7.098 9.033 -34.727 1.00 15.29 114 CYS B CA 1
ATOM 4047 C C . CYS B 1 114 ? -5.950 9.768 -35.398 1.00 15.72 114 CYS B C 1
ATOM 4048 O O . CYS B 1 114 ? -6.021 11.006 -35.556 1.00 14.54 114 CYS B O 1
ATOM 4051 N N . LYS B 1 115 ? -4.912 9.028 -35.758 1.00 16.67 115 LYS B N 1
ATOM 4052 C CA . LYS B 1 115 ? -3.822 9.590 -36.579 1.00 17.49 115 LYS B CA 1
ATOM 4053 C C . LYS B 1 115 ? -4.379 9.888 -37.964 1.00 17.59 115 LYS B C 1
ATOM 4054 O O . LYS B 1 115 ? -5.351 9.259 -38.370 1.00 16.19 115 LYS B O 1
ATOM 4060 N N . PRO B 1 116 ? -3.790 10.829 -38.735 1.00 17.74 116 PRO B N 1
ATOM 4061 C CA . PRO B 1 116 ? -4.240 11.092 -40.105 1.00 18.83 116 PRO B CA 1
ATOM 4062 C C . PRO B 1 116 ? -4.342 9.843 -40.997 1.00 19.74 116 PRO B C 1
ATOM 4063 O O . PRO B 1 116 ? -5.206 9.829 -41.854 1.00 19.72 116 PRO B O 1
ATOM 4067 N N . ASP B 1 117 ? -3.512 8.820 -40.757 1.00 20.32 117 ASP B N 1
ATOM 4068 C CA . ASP B 1 117 ? -3.524 7.532 -41.512 1.00 22.16 117 ASP B CA 1
ATOM 4069 C C . ASP B 1 117 ? -4.697 6.633 -41.080 1.00 22.07 117 ASP B C 1
ATOM 4070 O O . ASP B 1 117 ? -4.908 5.593 -41.740 1.00 23.51 117 ASP B O 1
ATOM 4075 N N . GLY B 1 118 ? -5.439 6.993 -40.028 1.00 21.63 118 GLY B N 1
ATOM 4076 C CA . GLY B 1 118 ? -6.657 6.266 -39.609 1.00 21.75 118 GLY B CA 1
ATOM 4077 C C . GLY B 1 118 ? -6.438 5.353 -38.411 1.00 22.33 118 GLY B C 1
ATOM 4078 O O . GLY B 1 118 ? -7.428 4.757 -37.954 1.00 22.63 118 GLY B O 1
ATOM 4079 N N . THR B 1 119 ? -5.199 5.223 -37.922 1.00 23.03 119 THR B N 1
ATOM 4080 C CA . THR B 1 119 ? -4.853 4.463 -36.690 1.00 24.91 119 THR B CA 1
ATOM 4081 C C . THR B 1 119 ? -5.558 5.109 -35.491 1.00 25.07 119 THR B C 1
ATOM 4082 O O . THR B 1 119 ? -5.236 6.273 -35.191 1.00 22.79 119 THR B O 1
ATOM 4086 N N . ARG B 1 120 ? -6.461 4.390 -34.818 1.00 25.43 120 ARG B N 1
ATOM 4087 C CA . ARG B 1 120 ? -7.200 4.946 -33.655 1.00 27.18 120 ARG B CA 1
ATOM 4088 C C . ARG B 1 120 ? -6.202 5.155 -32.509 1.00 27.07 120 ARG B C 1
ATOM 4089 O O . ARG B 1 120 ? -5.320 4.292 -32.329 1.00 27.88 120 ARG B O 1
ATOM 4097 N N . LEU B 1 121 ? -6.357 6.263 -31.781 1.00 27.46 121 LEU B N 1
ATOM 4098 C CA . LEU B 1 121 ? -5.456 6.710 -30.682 1.00 26.60 121 LEU B CA 1
ATOM 4099 C C . LEU B 1 121 ? -6.084 6.410 -29.317 1.00 27.07 121 LEU B C 1
ATOM 4100 O O . LEU B 1 121 ? -5.332 6.065 -28.379 1.00 29.28 121 LEU B O 1
ATOM 4105 N N . SER B 1 122 ? -7.400 6.570 -29.201 1.00 24.59 122 SER B N 1
ATOM 4106 C CA . SER B 1 122 ? -8.189 6.049 -28.055 1.00 23.37 122 SER B CA 1
ATOM 4107 C C . SER B 1 122 ? -9.565 5.655 -28.564 1.00 20.39 122 SER B C 1
ATOM 4108 O O . SER B 1 122 ? -10.044 6.197 -29.552 1.00 20.18 122 SER B O 1
ATOM 4111 N N . PRO B 1 123 ? -10.202 4.636 -27.959 1.00 17.84 123 PRO B N 1
ATOM 4112 C CA . PRO B 1 123 ? -11.509 4.180 -28.429 1.00 17.23 123 PRO B CA 1
ATOM 4113 C C . PRO B 1 123 ? -12.695 5.036 -27.959 1.00 16.24 123 PRO B C 1
ATOM 4114 O O . PRO B 1 123 ? -13.737 4.975 -28.600 1.00 15.97 123 PRO B O 1
ATOM 4118 N N . GLY B 1 124 ? -12.526 5.795 -26.873 1.00 14.81 124 GLY B N 1
ATOM 4119 C CA . GLY B 1 124 ? -13.617 6.563 -26.249 1.00 14.26 124 GLY B CA 1
ATOM 4120 C C . GLY B 1 124 ? -14.186 7.618 -27.194 1.00 13.61 124 GLY B C 1
ATOM 4121 O O . GLY B 1 124 ? -13.435 8.246 -27.931 1.00 13.12 124 GLY B O 1
ATOM 4122 N N . PRO B 1 125 ? -15.522 7.829 -27.202 1.00 12.93 125 PRO B N 1
ATOM 4123 C CA . PRO B 1 125 ? -16.149 8.848 -28.041 1.00 12.56 125 PRO B CA 1
ATOM 4124 C C . PRO B 1 125 ? -16.311 10.231 -27.391 1.00 12.37 125 PRO B C 1
ATOM 4125 O O . PRO B 1 125 ? -16.185 10.356 -26.186 1.00 12.14 125 PRO B O 1
ATOM 4129 N N . ALA B 1 126 ? -16.599 11.226 -28.227 1.00 11.81 126 ALA B N 1
ATOM 4130 C CA . ALA B 1 126 ? -16.894 12.626 -27.853 1.00 12.11 126 ALA B CA 1
ATOM 4131 C C . ALA B 1 126 ? -18.290 12.965 -28.367 1.00 11.68 126 ALA B C 1
ATOM 4132 O O . ALA B 1 126 ? -18.476 13.164 -29.564 1.00 12.48 126 ALA B O 1
ATOM 4134 N N . PRO B 1 127 ? -19.318 12.977 -27.491 1.00 11.61 127 PRO B N 1
ATOM 4135 C CA . PRO B 1 127 ? -20.703 13.171 -27.922 1.00 11.80 127 PRO B CA 1
ATOM 4136 C C . PRO B 1 127 ? -20.987 14.365 -28.851 1.00 11.61 127 PRO B C 1
ATOM 4137 O O . PRO B 1 127 ? -21.931 14.265 -29.607 1.00 11.87 127 PRO B O 1
ATOM 4141 N N . ASP B 1 128 ? -20.207 15.456 -28.805 1.00 11.71 128 ASP B N 1
ATOM 4142 C CA . ASP B 1 128 ? -20.453 16.598 -29.732 1.00 12.10 128 ASP B CA 1
ATOM 4143 C C . ASP B 1 128 ? -20.142 16.152 -31.166 1.00 11.50 128 ASP B C 1
ATOM 4144 O O . ASP B 1 128 ? -20.652 16.788 -32.131 1.00 11.34 128 ASP B O 1
ATOM 4149 N N . GLY B 1 129 ? -19.314 15.120 -31.314 1.00 11.02 129 GLY B N 1
ATOM 4150 C CA . GLY B 1 129 ? -19.065 14.507 -32.630 1.00 10.57 129 GLY B CA 1
ATOM 4151 C C . GLY B 1 129 ? -20.321 13.832 -33.149 1.00 10.14 129 GLY B C 1
ATOM 4152 O O . GLY B 1 129 ? -20.834 14.234 -34.212 1.00 10.05 129 GLY B O 1
ATOM 4153 N N . GLU B 1 130 ? -20.820 12.851 -32.402 1.00 10.10 130 GLU B N 1
ATOM 4154 C CA . GLU B 1 130 ? -22.021 12.042 -32.755 1.00 9.76 130 GLU B CA 1
ATOM 4155 C C . GLU B 1 130 ? -23.205 12.951 -33.126 1.00 8.98 130 GLU B C 1
ATOM 4156 O O . GLU B 1 130 ? -23.828 12.729 -34.181 1.00 8.16 130 GLU B O 1
ATOM 4162 N N . GLU B 1 131 ? -23.506 13.974 -32.339 1.00 8.32 131 GLU B N 1
ATOM 4163 C CA . GLU B 1 131 ? -24.703 14.813 -32.620 1.00 8.61 131 GLU B CA 1
ATOM 4164 C C . GLU B 1 131 ? -24.519 15.634 -33.905 1.00 8.23 131 GLU B C 1
ATOM 4165 O O . GLU B 1 131 ? -25.506 15.792 -34.634 1.00 8.04 131 GLU B O 1
ATOM 4171 N N . PHE B 1 132 ? -23.313 16.105 -34.233 1.00 8.14 132 PHE B N 1
ATOM 4172 C CA . PHE B 1 132 ? -23.083 16.799 -35.529 1.00 8.46 132 PHE B CA 1
ATOM 4173 C C . PHE B 1 132 ? -23.111 15.803 -36.690 1.00 8.18 132 PHE B C 1
ATOM 4174 O O . PHE B 1 132 ? -23.626 16.171 -37.754 1.00 7.70 132 PHE B O 1
ATOM 4182 N N . PHE B 1 133 ? -22.525 14.616 -36.530 1.00 7.72 133 PHE B N 1
ATOM 4183 C CA . PHE B 1 133 ? -22.553 13.597 -37.607 1.00 7.79 133 PHE B CA 1
ATOM 4184 C C . PHE B 1 133 ? -24.018 13.350 -37.974 1.00 7.83 133 PHE B C 1
ATOM 4185 O O . PHE B 1 133 ? -24.382 13.442 -39.150 1.00 7.48 133 PHE B O 1
ATOM 4193 N N . ALA B 1 134 ? -24.844 13.074 -36.954 1.00 8.17 134 ALA B N 1
ATOM 4194 C CA . ALA B 1 134 ? -26.274 12.740 -37.128 1.00 8.31 134 ALA B CA 1
ATOM 4195 C C . ALA B 1 134 ? -26.974 13.891 -37.858 1.00 7.99 134 ALA B C 1
ATOM 4196 O O . ALA B 1 134 ? -27.680 13.630 -38.850 1.00 8.00 134 ALA B O 1
ATOM 4198 N N . MET B 1 135 ? -26.791 15.129 -37.392 1.00 7.84 135 MET B N 1
ATOM 4199 C CA . MET B 1 135 ? -27.478 16.289 -37.999 1.00 8.22 135 MET B CA 1
ATOM 4200 C C . MET B 1 135 ? -27.003 16.470 -39.446 1.00 8.01 135 MET B C 1
ATOM 4201 O O . MET B 1 135 ? -27.848 16.687 -40.326 1.00 8.48 135 MET B O 1
ATOM 4206 N N . ALA B 1 136 ? -25.698 16.384 -39.697 1.00 8.26 136 ALA B N 1
ATOM 4207 C CA . ALA B 1 136 ? -25.150 16.568 -41.060 1.00 8.63 136 ALA B CA 1
ATOM 4208 C C . ALA B 1 136 ? -25.697 15.475 -41.996 1.00 8.89 136 ALA B C 1
ATOM 4209 O O . ALA B 1 136 ? -26.061 15.801 -43.155 1.00 9.53 136 ALA B O 1
ATOM 4211 N N . LEU B 1 137 ? -25.784 14.232 -41.519 1.00 8.87 137 LEU B N 1
ATOM 4212 C CA . LEU B 1 137 ? -26.272 13.079 -42.329 1.00 8.71 137 LEU B CA 1
ATOM 4213 C C . LEU B 1 137 ? -27.768 13.257 -42.619 1.00 8.85 137 LEU B C 1
ATOM 4214 O O . LEU B 1 137 ? -28.187 13.007 -43.768 1.00 9.11 137 LEU B O 1
ATOM 4219 N N . PHE B 1 138 ? -28.549 13.735 -41.650 1.00 9.00 138 PHE B N 1
ATOM 4220 C CA . PHE B 1 138 ? -29.986 14.033 -41.886 1.00 9.04 138 PHE B CA 1
ATOM 4221 C C . PHE B 1 138 ? -30.104 15.099 -42.987 1.00 9.12 138 PHE B C 1
ATOM 4222 O O . PHE B 1 138 ? -30.937 14.952 -43.891 1.00 9.42 138 PHE B O 1
ATOM 4230 N N . PHE B 1 139 ? -29.283 16.148 -42.936 1.00 9.24 139 PHE B N 1
ATOM 4231 C CA . PHE B 1 139 ? -29.313 17.238 -43.947 1.00 9.20 139 PHE B CA 1
ATOM 4232 C C . PHE B 1 139 ? -28.873 16.688 -45.313 1.00 8.96 139 PHE B C 1
ATOM 4233 O O . PHE B 1 139 ? -29.449 17.077 -46.323 1.00 8.52 139 PHE B O 1
ATOM 4241 N N . ALA B 1 140 ? -27.858 15.829 -45.345 1.00 9.44 140 ALA B N 1
ATOM 4242 C CA . ALA B 1 140 ? -27.381 15.174 -46.588 1.00 9.99 140 ALA B CA 1
ATOM 4243 C C . ALA B 1 140 ? -28.543 14.393 -47.212 1.00 10.58 140 ALA B C 1
ATOM 4244 O O . ALA B 1 140 ? -28.790 14.529 -48.426 1.00 11.49 140 ALA B O 1
ATOM 4246 N N . SER B 1 141 ? -29.272 13.629 -46.408 1.00 11.00 141 SER B N 1
ATOM 4247 C CA . SER B 1 141 ? -30.410 12.811 -46.897 1.00 11.78 141 SER B CA 1
ATOM 4248 C C . SER B 1 141 ? -31.474 13.726 -47.504 1.00 12.18 141 SER B C 1
ATOM 4249 O O . SER B 1 141 ? -32.062 13.385 -48.549 1.00 13.40 141 SER B O 1
ATOM 4252 N N . ASN B 1 142 ? -31.787 14.815 -46.819 1.00 12.75 142 ASN B N 1
ATOM 4253 C CA . ASN B 1 142 ? -32.863 15.725 -47.273 1.00 13.70 142 ASN B CA 1
ATOM 4254 C C . ASN B 1 142 ? -32.366 16.492 -48.495 1.00 14.11 142 ASN B C 1
ATOM 4255 O O . ASN B 1 142 ? -33.202 16.748 -49.362 1.00 16.16 142 ASN B O 1
ATOM 4260 N N . ARG B 1 143 ? -31.069 16.819 -48.598 1.00 14.05 143 ARG B N 1
ATOM 4261 C CA . ARG B 1 143 ? -30.554 17.642 -49.730 1.00 15.10 143 ARG B CA 1
ATOM 4262 C C . ARG B 1 143 ? -30.331 16.788 -50.985 1.00 14.76 143 ARG B C 1
ATOM 4263 O O . ARG B 1 143 ? -30.635 17.291 -52.091 1.00 14.07 143 ARG B O 1
ATOM 4271 N N . TRP B 1 144 ? -29.744 15.595 -50.825 1.00 14.37 144 TRP B N 1
ATOM 4272 C CA . TRP B 1 144 ? -29.193 14.767 -51.938 1.00 14.26 144 TRP B CA 1
ATOM 4273 C C . TRP B 1 144 ? -29.887 13.404 -52.077 1.00 14.73 144 TRP B C 1
ATOM 4274 O O . TRP B 1 144 ? -29.735 12.763 -53.144 1.00 14.40 144 TRP B O 1
ATOM 4285 N N . GLY B 1 145 ? -30.576 12.932 -51.039 1.00 15.39 145 GLY B N 1
ATOM 4286 C CA . GLY B 1 145 ? -31.238 11.609 -51.057 1.00 14.97 145 GLY B CA 1
ATOM 4287 C C . GLY B 1 145 ? -30.272 10.496 -50.693 1.00 15.64 145 GLY B C 1
ATOM 4288 O O . GLY B 1 145 ? -29.045 10.655 -50.902 1.00 14.91 145 GLY B O 1
ATOM 4289 N N . ASP B 1 146 ? -30.790 9.394 -50.156 1.00 17.35 146 ASP B N 1
ATOM 4290 C CA . ASP B 1 146 ? -29.940 8.281 -49.660 1.00 18.46 146 ASP B CA 1
ATOM 4291 C C . ASP B 1 146 ? -29.426 7.486 -50.859 1.00 18.87 146 ASP B C 1
ATOM 4292 O O . ASP B 1 146 ? -30.168 7.336 -51.853 1.00 19.82 146 ASP B O 1
ATOM 4297 N N . GLY B 1 147 ? -28.203 6.990 -50.737 1.00 18.54 147 GLY B N 1
ATOM 4298 C CA . GLY B 1 147 ? -27.591 6.061 -51.696 1.00 1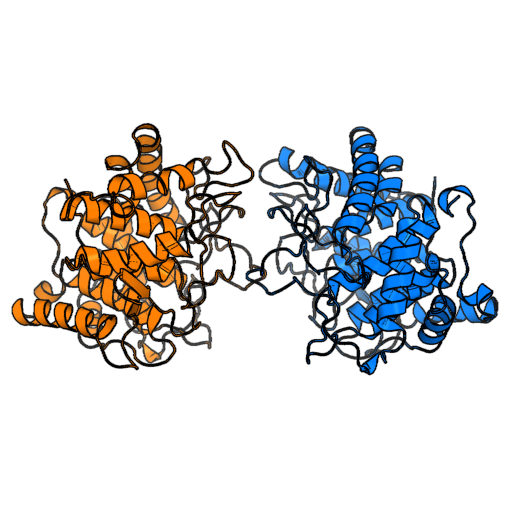8.36 147 GLY B CA 1
ATOM 4299 C C . GLY B 1 147 ? -27.305 4.730 -51.021 1.00 18.27 147 GLY B C 1
ATOM 4300 O O . GLY B 1 147 ? -27.759 4.480 -49.908 1.00 18.57 147 GLY B O 1
ATOM 4301 N N . PRO B 1 148 ? -26.562 3.826 -51.690 1.00 18.53 148 PRO B N 1
ATOM 4302 C CA . PRO B 1 148 ? -26.205 2.543 -51.093 1.00 17.74 148 PRO B CA 1
ATOM 4303 C C . PRO B 1 148 ? -25.287 2.784 -49.885 1.00 16.60 148 PRO B C 1
ATOM 4304 O O . PRO B 1 148 ? -24.637 3.803 -49.843 1.00 15.63 148 PRO B O 1
ATOM 4308 N N . ALA B 1 149 ? -25.253 1.846 -48.941 1.00 16.54 149 ALA B N 1
ATOM 4309 C CA . ALA B 1 149 ? -24.396 1.936 -47.737 1.00 15.78 149 ALA B CA 1
ATOM 4310 C C . ALA B 1 149 ? -22.949 2.108 -48.199 1.00 14.98 149 ALA B C 1
ATOM 4311 O O . ALA B 1 149 ? -22.541 1.470 -49.170 1.00 15.02 149 ALA B O 1
ATOM 4313 N N . PRO B 1 150 ? -22.109 2.970 -47.574 1.00 13.72 150 PRO B N 1
ATOM 4314 C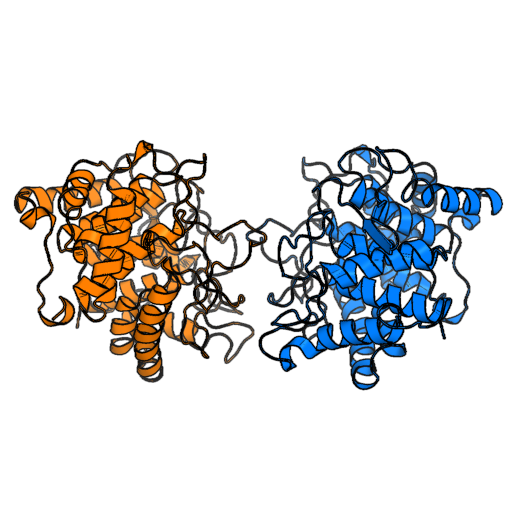 CA . PRO B 1 150 ? -22.445 3.715 -46.356 1.00 13.34 150 PRO B CA 1
ATOM 4315 C C . PRO B 1 150 ? -23.137 5.072 -46.570 1.00 13.10 150 PRO B C 1
ATOM 4316 O O . PRO B 1 150 ? -23.324 5.804 -45.607 1.00 12.67 150 PRO B O 1
ATOM 4320 N N . TYR B 1 151 ? -23.545 5.388 -47.798 1.00 12.38 151 TYR B N 1
ATOM 4321 C CA . TYR B 1 151 ? -24.109 6.724 -48.128 1.00 12.87 151 TYR B CA 1
ATOM 4322 C C . TYR B 1 151 ? -25.641 6.683 -48.038 1.00 13.35 151 TYR B C 1
ATOM 4323 O O . TYR B 1 151 ? -26.283 7.572 -48.620 1.00 13.18 151 TYR B O 1
ATOM 4332 N N . ASP B 1 152 ? -26.196 5.695 -47.314 1.00 13.87 152 ASP B N 1
ATOM 4333 C CA . ASP B 1 152 ? -27.618 5.654 -46.889 1.00 14.45 152 ASP B CA 1
ATOM 4334 C C . ASP B 1 152 ? -27.758 6.571 -45.667 1.00 13.61 152 ASP B C 1
ATOM 4335 O O . ASP B 1 152 ? -27.963 6.055 -44.552 1.00 12.44 152 ASP B O 1
ATOM 4340 N N . TYR B 1 153 ? -27.681 7.889 -45.894 1.00 12.99 153 TYR B N 1
ATOM 4341 C CA . TYR B 1 153 ? -27.433 8.930 -44.860 1.00 13.15 153 TYR B CA 1
ATOM 4342 C C . TYR B 1 153 ? -28.464 8.867 -43.729 1.00 13.37 153 TYR B C 1
ATOM 4343 O O . TYR B 1 153 ? -28.055 8.891 -42.544 1.00 12.56 153 TYR B O 1
ATOM 4352 N N . GLN B 1 154 ? -29.760 8.802 -44.054 1.00 14.25 154 GLN B N 1
ATOM 4353 C CA . GLN B 1 154 ? -30.843 8.832 -43.027 1.00 15.11 154 GLN B CA 1
ATOM 4354 C C . GLN B 1 154 ? -30.668 7.643 -42.079 1.00 14.09 154 GLN B C 1
ATOM 4355 O O . GLN B 1 154 ? -30.717 7.859 -40.858 1.00 13.64 154 GLN B O 1
ATOM 4361 N N . ALA B 1 155 ? -30.493 6.426 -42.606 1.00 13.08 155 ALA B N 1
ATOM 4362 C CA . ALA B 1 155 ? -30.358 5.204 -41.769 1.00 12.56 155 ALA B CA 1
ATOM 4363 C C . ALA B 1 155 ? -29.066 5.280 -40.941 1.00 11.97 155 ALA B C 1
ATOM 4364 O O . ALA B 1 155 ? -29.064 4.822 -39.774 1.00 11.58 155 ALA B O 1
ATOM 4366 N N . GLN B 1 156 ? -28.002 5.860 -41.512 1.00 11.26 156 GLN B N 1
ATOM 4367 C CA . GLN B 1 156 ? -26.710 6.067 -40.803 1.00 10.84 156 GLN B CA 1
ATOM 4368 C C . GLN B 1 156 ? -26.936 7.023 -39.622 1.00 10.43 156 GLN B C 1
ATOM 4369 O O . GLN B 1 156 ? -26.504 6.697 -38.522 1.00 10.54 156 GLN B O 1
ATOM 4375 N N . ALA B 1 157 ? -27.640 8.140 -39.822 1.00 10.41 157 ALA B N 1
ATOM 4376 C CA . ALA B 1 157 ? -27.973 9.110 -38.746 1.00 10.44 157 ALA B CA 1
ATOM 4377 C C . ALA B 1 157 ? -28.737 8.412 -37.618 1.00 11.10 157 ALA B C 1
ATOM 4378 O O . ALA B 1 157 ? -28.395 8.641 -36.435 1.00 10.40 157 ALA B O 1
ATOM 4380 N N . ARG B 1 158 ? -29.764 7.633 -37.981 1.00 11.95 158 ARG B N 1
ATOM 4381 C CA . ARG B 1 158 ? -30.701 6.974 -37.030 1.00 12.79 158 ARG B CA 1
ATOM 4382 C C . ARG B 1 158 ? -29.955 5.932 -36.202 1.00 12.80 158 ARG B C 1
ATOM 4383 O O . ARG B 1 158 ? -30.273 5.784 -35.007 1.00 12.60 158 ARG B O 1
ATOM 4391 N N A LYS B 1 159 ? -29.002 5.242 -36.830 0.50 12.19 159 LYS B N 1
ATOM 4392 N N B LYS B 1 159 ? -29.002 5.237 -36.832 0.50 12.54 159 LYS B N 1
ATOM 4393 C CA A LYS B 1 159 ? -28.095 4.261 -36.179 0.50 12.17 159 LYS B CA 1
ATOM 4394 C CA B LYS B 1 159 ? -28.069 4.267 -36.194 0.50 12.74 159 LYS B CA 1
ATOM 4395 C C A LYS B 1 159 ? -27.261 4.946 -35.089 0.50 11.94 159 LYS B C 1
ATOM 4396 C C B LYS B 1 159 ? -27.287 4.963 -35.077 0.50 12.24 159 LYS B C 1
ATOM 4397 O O A LYS B 1 159 ? -27.152 4.385 -33.982 0.50 11.99 159 LYS B O 1
ATOM 4398 O O B LYS B 1 159 ? -27.276 4.448 -33.935 0.50 12.21 159 LYS B O 1
ATOM 4409 N N . ILE B 1 160 ? -26.652 6.090 -35.403 1.00 11.61 160 ILE B N 1
ATOM 4410 C CA . ILE B 1 160 ? -25.851 6.871 -34.416 1.00 11.34 160 ILE B CA 1
ATOM 4411 C C . ILE B 1 160 ? -26.767 7.244 -33.236 1.00 11.24 160 ILE B C 1
ATOM 4412 O O . ILE B 1 160 ? -26.392 6.954 -32.077 1.00 10.99 160 ILE B O 1
ATOM 4417 N N . LEU B 1 161 ? -27.919 7.856 -33.503 1.00 11.43 161 LEU B N 1
ATOM 4418 C CA . LEU B 1 161 ? -28.811 8.397 -32.435 1.00 11.75 161 LEU B CA 1
ATOM 4419 C C . LEU B 1 161 ? -29.461 7.243 -31.653 1.00 11.95 161 LEU B C 1
ATOM 4420 O O . LEU B 1 161 ? -29.729 7.426 -30.458 1.00 11.89 161 LEU B O 1
ATOM 4425 N N . HIS B 1 162 ? -29.692 6.090 -32.279 1.00 12.21 162 HIS B N 1
ATOM 4426 C CA . HIS B 1 162 ? -30.134 4.864 -31.555 1.00 12.78 162 HIS B CA 1
ATOM 4427 C C . HIS B 1 162 ? -29.113 4.502 -30.468 1.00 12.62 162 HIS B C 1
ATOM 4428 O O . HIS B 1 162 ? -29.519 4.325 -29.299 1.00 13.13 162 HIS B O 1
ATOM 4435 N N . ALA B 1 163 ? -27.835 4.374 -30.836 1.00 12.54 163 ALA B N 1
ATOM 4436 C CA . ALA B 1 163 ? -26.745 4.024 -29.898 1.00 12.67 163 ALA B CA 1
ATOM 4437 C C . ALA B 1 163 ? -26.654 5.117 -28.821 1.00 12.67 163 ALA B C 1
ATOM 4438 O O . ALA B 1 163 ? -26.536 4.779 -27.635 1.00 12.41 163 ALA B O 1
ATOM 4440 N N . CYS B 1 164 ? -26.790 6.389 -29.210 1.00 12.34 164 CYS B N 1
ATOM 4441 C CA . CYS B 1 164 ? -26.720 7.544 -28.276 1.00 12.38 164 CYS B CA 1
ATOM 4442 C C . CYS B 1 164 ? -27.699 7.374 -27.110 1.00 12.22 164 CYS B C 1
ATOM 4443 O O . CYS B 1 164 ? -27.360 7.792 -25.997 1.00 12.00 164 CYS B O 1
ATOM 4446 N N . LEU B 1 165 ? -28.887 6.822 -27.351 1.00 11.87 165 LEU B N 1
ATOM 4447 C CA . LEU B 1 165 ? -29.912 6.676 -26.283 1.00 12.32 165 LEU B CA 1
ATOM 4448 C C . LEU B 1 165 ? -29.930 5.260 -25.699 1.00 13.30 165 LEU B C 1
ATOM 4449 O O . LEU B 1 165 ? -30.338 5.139 -24.533 1.00 13.43 165 LEU B O 1
ATOM 4454 N N . HIS B 1 166 ? -29.501 4.236 -26.443 1.00 13.69 166 HIS B N 1
ATOM 4455 C CA . HIS B 1 166 ? -29.791 2.816 -26.090 1.00 14.68 166 HIS B CA 1
ATOM 4456 C C . HIS B 1 166 ? -28.528 1.978 -25.881 1.00 14.70 166 HIS B C 1
ATOM 4457 O O . HIS B 1 166 ? -28.686 0.772 -25.592 1.00 14.71 166 HIS B O 1
ATOM 4464 N N . GLN B 1 167 ? -27.336 2.569 -25.995 1.00 15.39 167 GLN B N 1
ATOM 4465 C CA . GLN B 1 167 ? -26.052 1.865 -25.747 1.00 16.64 167 GLN B CA 1
ATOM 4466 C C . GLN B 1 167 ? -26.110 1.236 -24.352 1.00 19.25 167 GLN B C 1
ATOM 4467 O O . GLN B 1 167 ? -26.547 1.933 -23.403 1.00 18.09 167 GLN B O 1
ATOM 4473 N N . GLY B 1 168 ? -25.703 -0.025 -24.226 1.00 22.19 168 GLY B N 1
ATOM 4474 C CA . GLY B 1 168 ? -25.697 -0.720 -22.923 1.00 26.50 168 GLY B CA 1
ATOM 4475 C C . GLY B 1 168 ? -27.071 -1.244 -22.549 1.00 30.53 168 GLY B C 1
ATOM 4476 O O . GLY B 1 168 ? -27.262 -1.570 -21.349 1.00 32.74 168 GLY B O 1
ATOM 4477 N N . GLU B 1 169 ? -27.985 -1.363 -23.522 1.00 34.09 169 GLU B N 1
ATOM 4478 C CA . GLU B 1 169 ? -29.221 -2.175 -23.358 1.00 37.50 169 GLU B CA 1
ATOM 4479 C C . GLU B 1 169 ? -28.853 -3.644 -23.640 1.00 39.91 169 GLU B C 1
ATOM 4480 O O . GLU B 1 169 ? -29.447 -4.516 -22.962 1.00 42.22 169 GLU B O 1
ATOM 4486 N N . GLN B 1 170 ? -27.877 -3.933 -24.520 1.00 42.40 170 GLN B N 1
ATOM 4487 C CA . GLN B 1 170 ? -27.395 -5.337 -24.717 1.00 44.59 170 GLN B CA 1
ATOM 4488 C C . GLN B 1 170 ? -25.893 -5.509 -24.512 1.00 44.60 170 GLN B C 1
ATOM 4489 O O . GLN B 1 170 ? -25.351 -6.515 -25.031 1.00 46.82 170 GLN B O 1
ATOM 4495 N N . GLY B 1 171 ? -25.234 -4.620 -23.785 1.00 42.90 171 GLY B N 1
ATOM 4496 C CA . GLY B 1 171 ? -23.786 -4.786 -23.611 1.00 40.60 171 GLY B CA 1
ATOM 4497 C C . GLY B 1 171 ? -23.304 -4.229 -22.301 1.00 37.20 171 GLY B C 1
ATOM 4498 O O . GLY B 1 171 ? -24.037 -4.263 -21.303 1.00 37.68 171 GLY B O 1
ATOM 4499 N N . GLU B 1 172 ? -22.102 -3.696 -22.350 1.00 34.01 172 GLU B N 1
ATOM 4500 C CA . GLU B 1 172 ? -21.404 -3.114 -21.189 1.00 32.10 172 GLU B CA 1
ATOM 4501 C C . GLU B 1 172 ? -21.482 -1.587 -21.249 1.00 28.69 172 GLU B C 1
ATOM 4502 O O . GLU B 1 172 ? -21.060 -0.951 -20.271 1.00 29.53 172 GLU B O 1
ATOM 4508 N N . GLY B 1 173 ? -21.976 -1.027 -22.352 1.00 24.48 173 GLY B N 1
ATOM 4509 C CA . GLY B 1 173 ? -21.768 0.398 -22.677 1.00 22.30 173 GLY B CA 1
ATOM 4510 C C . GLY B 1 173 ? -22.684 1.328 -21.902 1.00 20.29 173 GLY B C 1
ATOM 4511 O O . GLY B 1 173 ? -23.411 0.866 -20.999 1.00 19.62 173 GLY B O 1
ATOM 4512 N N . ASP B 1 174 ? -22.649 2.615 -22.246 1.00 18.32 174 ASP B N 1
ATOM 4513 C CA 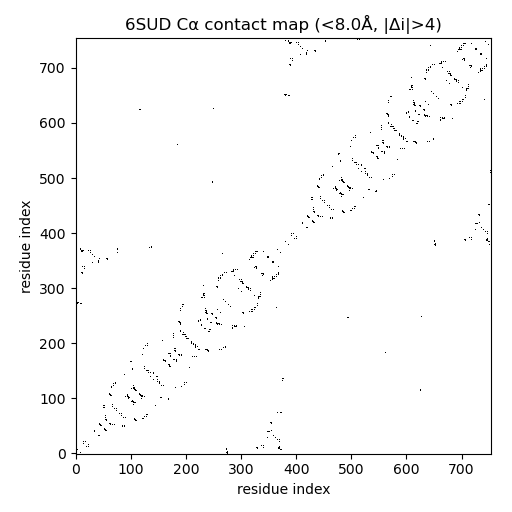. ASP B 1 174 ? -23.472 3.667 -21.596 1.00 17.55 174 ASP B CA 1
ATOM 4514 C C . ASP B 1 174 ? -23.999 4.611 -22.666 1.00 15.85 174 ASP B C 1
ATOM 4515 O O . ASP B 1 174 ? -23.287 4.913 -23.618 1.00 15.11 174 ASP B O 1
ATOM 4520 N N . PRO B 1 175 ? -25.238 5.131 -22.517 1.00 15.17 175 PRO B N 1
ATOM 4521 C CA . PRO B 1 175 ? -25.764 6.131 -23.444 1.00 14.74 175 PRO B CA 1
ATOM 4522 C C . PRO B 1 175 ? -25.051 7.481 -23.272 1.00 14.28 175 PRO B C 1
ATOM 4523 O O . PRO B 1 175 ? -24.384 7.701 -22.263 1.00 14.67 175 PRO B O 1
ATOM 4527 N N . MET B 1 176 ? -25.200 8.352 -24.268 1.00 13.73 176 MET B N 1
ATOM 4528 C CA . MET B 1 176 ? -24.547 9.685 -24.286 1.00 13.96 176 MET B CA 1
ATOM 4529 C C . MET B 1 176 ? -25.468 10.730 -23.659 1.00 13.12 176 MET B C 1
ATOM 4530 O O . MET B 1 176 ? -24.968 11.827 -23.318 1.00 12.89 176 MET B O 1
ATOM 4535 N N . TRP B 1 177 ? -26.749 10.396 -23.477 1.00 12.45 177 TRP B N 1
ATOM 4536 C CA . TRP B 1 177 ? -27.715 11.249 -22.735 1.00 12.14 177 TRP B CA 1
ATOM 4537 C C . TRP B 1 177 ? -28.038 10.590 -21.391 1.00 13.17 177 TRP B C 1
ATOM 4538 O O . TRP B 1 177 ? -28.155 9.343 -21.357 1.00 11.80 177 TRP B O 1
ATOM 4549 N N . GLU B 1 178 ? -28.126 11.384 -20.322 1.00 14.71 178 GLU B N 1
ATOM 4550 C CA . GLU B 1 178 ? -28.614 10.896 -19.003 1.00 16.74 178 GLU B CA 1
ATOM 4551 C C . GLU B 1 178 ? -30.134 10.791 -19.105 1.00 18.00 178 GLU B C 1
ATOM 4552 O O . GLU B 1 178 ? -30.806 11.796 -19.340 1.00 18.42 178 GLU B O 1
ATOM 4558 N N . PRO B 1 179 ? -30.731 9.585 -18.983 1.00 19.39 179 PRO B N 1
ATOM 4559 C CA . PRO B 1 179 ? -32.178 9.439 -19.153 1.00 20.28 179 PRO B CA 1
ATOM 4560 C C . PRO B 1 179 ? -32.995 10.226 -18.116 1.00 20.28 179 PRO B C 1
ATOM 4561 O O . PRO B 1 179 ? -34.063 10.684 -18.464 1.00 21.89 179 PRO B O 1
ATOM 4565 N N . SER B 1 180 ? -32.474 10.386 -16.898 1.00 20.61 180 SER B N 1
ATOM 4566 C CA . SER B 1 180 ? -33.191 11.012 -15.754 1.00 21.41 180 SER B CA 1
ATOM 4567 C C . SER B 1 180 ? -33.434 12.511 -15.995 1.00 20.82 180 SER B C 1
ATOM 4568 O O . SER B 1 180 ? -34.488 12.992 -15.548 1.00 22.08 180 SER B O 1
ATOM 4571 N N . ASN B 1 181 ? -32.517 13.230 -16.659 1.00 18.41 181 ASN B N 1
ATOM 4572 C CA . ASN B 1 181 ? -32.636 14.708 -16.844 1.00 17.29 181 ASN B CA 1
ATOM 4573 C C . ASN B 1 181 ? -32.617 15.103 -18.332 1.00 16.63 181 ASN B C 1
ATOM 4574 O O . ASN B 1 181 ? -32.732 16.314 -18.600 1.00 16.42 181 ASN B O 1
ATOM 4579 N N . ARG B 1 182 ? -32.476 14.140 -19.255 1.00 15.35 182 ARG B N 1
ATOM 4580 C CA . ARG B 1 182 ? -32.516 14.332 -20.735 1.00 15.98 182 ARG B CA 1
ATOM 4581 C C . ARG B 1 182 ? -31.355 15.227 -21.208 1.00 14.78 182 ARG B C 1
ATOM 4582 O O . ARG B 1 182 ? -31.515 15.867 -22.275 1.00 13.39 182 ARG B O 1
ATOM 4590 N N . LEU B 1 183 ? -30.228 15.241 -20.483 1.00 13.08 183 LEU B N 1
ATOM 4591 C CA . LEU B 1 183 ? -29.063 16.117 -20.790 1.00 12.64 183 LEU B CA 1
ATOM 4592 C C . LEU B 1 183 ? -27.920 15.303 -21.394 1.00 12.14 183 LEU B C 1
ATOM 4593 O O . LEU B 1 183 ? -27.624 14.193 -20.886 1.00 12.18 183 LEU B O 1
ATOM 4598 N N . ILE B 1 184 ? -27.276 15.862 -22.422 1.00 11.35 184 ILE B N 1
ATOM 4599 C CA . ILE B 1 184 ? -26.064 15.256 -23.042 1.00 11.31 184 ILE B CA 1
ATOM 4600 C C . ILE B 1 184 ? -24.929 15.274 -22.012 1.00 11.11 184 ILE B C 1
ATOM 4601 O O . ILE B 1 184 ? -24.823 16.246 -21.237 1.00 10.77 184 ILE B O 1
ATOM 4606 N N . LYS B 1 185 ? -24.154 14.196 -21.965 1.00 11.35 185 LYS B N 1
ATOM 4607 C CA . LYS B 1 185 ? -23.018 14.039 -21.024 1.00 12.07 185 LYS B CA 1
ATOM 4608 C C . LYS B 1 185 ? -21.713 14.456 -21.697 1.00 11.63 185 LYS B C 1
ATOM 4609 O O . LYS B 1 185 ? -21.650 14.484 -22.917 1.00 11.01 185 LYS B O 1
ATOM 4615 N N . PHE B 1 186 ? -20.680 14.698 -20.902 1.00 11.61 186 PHE B N 1
ATOM 4616 C CA . PHE B 1 186 ? -19.325 15.019 -21.414 1.00 11.62 186 PHE B CA 1
ATOM 4617 C C . PHE B 1 186 ? -18.738 13.780 -22.111 1.00 11.26 186 PHE B C 1
ATOM 4618 O O . PHE B 1 186 ? -18.308 13.884 -23.267 1.00 10.41 186 PHE B O 1
ATOM 4626 N N . ILE B 1 187 ? -18.734 12.638 -21.424 1.00 11.99 187 ILE B N 1
ATOM 4627 C CA . ILE B 1 187 ? -18.486 11.289 -22.026 1.00 12.58 187 ILE B CA 1
ATOM 4628 C C . ILE B 1 187 ? -19.507 10.324 -21.429 1.00 12.99 187 ILE B C 1
ATOM 4629 O O . ILE B 1 187 ? -20.104 10.626 -20.403 1.00 12.32 187 ILE B O 1
ATOM 4634 N N . PRO B 1 188 ? -19.777 9.160 -22.060 1.00 14.12 188 PRO B N 1
ATOM 4635 C CA . PRO B 1 188 ? -20.829 8.258 -21.575 1.00 14.44 188 PRO B CA 1
ATOM 4636 C C . PRO B 1 188 ? -20.715 7.827 -20.099 1.00 15.44 188 PRO B C 1
ATOM 4637 O O . PRO B 1 188 ? -21.749 7.603 -19.474 1.00 15.94 188 PRO B O 1
ATOM 4641 N N . GLU B 1 189 ? -19.491 7.716 -19.573 1.00 15.64 189 GLU B N 1
ATOM 4642 C CA . GLU B 1 189 ? -19.209 7.120 -18.240 1.00 15.96 189 GLU B CA 1
ATOM 4643 C C . GLU B 1 189 ? -19.377 8.144 -17.106 1.00 16.06 189 GLU B C 1
ATOM 4644 O O . GLU B 1 189 ? -19.568 7.691 -15.970 1.00 16.48 189 GLU B O 1
ATOM 4650 N N . LEU B 1 190 ? -19.281 9.454 -17.369 1.00 15.95 190 LEU B N 1
ATOM 4651 C CA . LEU B 1 190 ? -19.135 10.477 -16.290 1.00 16.12 190 LEU B CA 1
ATOM 4652 C C . LEU B 1 190 ? -20.413 11.297 -16.114 1.00 16.17 190 LEU B C 1
ATOM 4653 O O . LEU B 1 190 ? -21.055 11.690 -17.087 1.00 16.82 190 LEU B O 1
ATOM 4658 N N . PRO B 1 191 ? -20.840 11.558 -14.853 1.00 15.60 191 PRO B N 1
ATOM 4659 C CA . PRO B 1 191 ? -22.103 12.241 -14.573 1.00 15.38 191 PRO B CA 1
ATOM 4660 C C . PRO B 1 191 ? -21.961 13.768 -14.512 1.00 14.69 191 PRO B C 1
ATOM 4661 O O . PRO B 1 191 ? -22.240 14.381 -13.505 1.00 15.79 191 PRO B O 1
ATOM 4665 N N . PHE B 1 192 ? -21.466 14.357 -15.588 1.00 13.26 192 PHE B N 1
ATOM 4666 C CA . PHE B 1 192 ? -21.503 15.827 -15.761 1.00 12.24 192 PHE B CA 1
ATOM 4667 C C . PHE B 1 192 ? -21.540 16.114 -17.248 1.00 11.29 192 PHE B C 1
ATOM 4668 O O . PHE B 1 192 ? -21.501 15.172 -18.058 1.00 10.66 192 PHE B O 1
ATOM 4676 N N . SER B 1 193 ? -21.641 17.396 -17.574 1.00 10.35 193 SER B N 1
ATOM 4677 C CA . SER B 1 193 ? -21.872 17.850 -18.962 1.00 10.06 193 SER B CA 1
ATOM 4678 C C . SER B 1 193 ? -20.815 18.863 -19.388 1.00 9.62 193 SER B C 1
ATOM 4679 O O . SER B 1 193 ? -19.885 19.148 -18.622 1.00 8.69 193 SER B O 1
ATOM 4682 N N . ASP B 1 194 ? -20.965 19.315 -20.629 1.00 9.63 194 ASP B N 1
ATOM 4683 C CA . ASP B 1 194 ? -20.163 20.371 -21.292 1.00 9.51 194 ASP B CA 1
ATOM 4684 C C . ASP B 1 194 ? -21.177 21.275 -21.983 1.00 9.02 194 ASP B C 1
ATOM 4685 O O . ASP B 1 194 ? -21.795 20.842 -22.945 1.00 8.77 194 ASP B O 1
ATOM 4690 N N . PRO B 1 195 ? -21.467 22.492 -21.475 1.00 8.62 195 PRO B N 1
ATOM 4691 C CA . PRO B 1 195 ? -22.519 23.348 -22.048 1.00 8.30 195 PRO B CA 1
ATOM 4692 C C . PRO B 1 195 ? -22.432 23.599 -23.561 1.00 8.01 195 PRO B C 1
ATOM 4693 O O . PRO B 1 195 ? -23.450 23.764 -24.183 1.00 8.53 195 PRO B O 1
ATOM 4697 N N . SER B 1 196 ? -21.231 23.594 -24.140 1.00 8.23 196 SER B N 1
ATOM 4698 C CA . SER B 1 196 ? -21.021 23.780 -25.602 1.00 8.09 196 SER B CA 1
ATOM 4699 C C . SER B 1 196 ? -21.573 22.581 -26.398 1.00 8.26 196 SER B C 1
ATOM 4700 O O . SER B 1 196 ? -21.819 22.724 -27.617 1.00 7.75 196 SER B O 1
ATOM 4703 N N . TYR B 1 197 ? -21.786 21.438 -25.752 1.00 8.54 197 TYR B N 1
ATOM 4704 C CA . TYR B 1 197 ? -22.339 20.218 -26.401 1.00 8.89 197 TYR B CA 1
ATOM 4705 C C . TYR B 1 197 ? -23.867 20.301 -26.566 1.00 8.95 197 TYR B C 1
ATOM 4706 O O . TYR B 1 197 ? -24.404 19.445 -27.282 1.00 9.49 197 TYR B O 1
ATOM 4715 N N . HIS B 1 198 ? -24.548 21.265 -25.929 1.00 8.21 198 HIS B N 1
ATOM 4716 C CA . HIS B 1 198 ? -26.030 21.372 -25.910 1.00 8.19 198 HIS B CA 1
ATOM 4717 C C . HIS B 1 198 ? -26.538 22.087 -27.158 1.00 8.32 198 HIS B C 1
ATOM 4718 O O . HIS B 1 198 ? -26.312 23.306 -27.283 1.00 8.14 198 HIS B O 1
ATOM 4725 N N . LEU B 1 199 ? -27.206 21.334 -28.033 1.00 8.45 199 LEU B N 1
ATOM 4726 C CA . LEU B 1 199 ? -27.684 21.819 -29.350 1.00 8.60 199 LEU B CA 1
ATOM 4727 C C . LEU B 1 199 ? -29.188 21.612 -29.414 1.00 8.98 199 LEU B C 1
ATOM 4728 O O . LEU B 1 199 ? -29.671 20.767 -30.173 1.00 8.84 199 LEU B O 1
ATOM 4733 N N . PRO B 1 200 ? -29.977 22.376 -28.630 1.00 9.68 200 PRO B N 1
ATOM 4734 C CA . PRO B 1 200 ? -31.421 22.163 -28.589 1.00 9.78 200 PRO B CA 1
ATOM 4735 C C . PRO B 1 200 ? -32.073 22.229 -29.978 1.00 9.97 200 PRO B C 1
ATOM 4736 O O . PRO B 1 200 ? -33.021 21.507 -30.223 1.00 10.72 200 PRO B O 1
ATOM 4740 N N . HIS B 1 201 ? -31.547 23.094 -30.841 1.00 9.87 201 HIS B N 1
ATOM 4741 C CA . HIS B 1 201 ? -31.997 23.256 -32.251 1.00 9.90 201 HIS B CA 1
ATOM 4742 C C . HIS B 1 201 ? -31.799 21.970 -33.062 1.00 9.77 201 HIS B C 1
ATOM 4743 O O . HIS B 1 201 ? -32.660 21.699 -33.929 1.00 10.15 201 HIS B O 1
ATOM 4750 N N . PHE B 1 202 ? -30.753 21.179 -32.815 1.00 9.66 202 PHE B N 1
ATOM 4751 C CA . PHE B 1 202 ? -30.601 19.864 -33.501 1.00 9.90 202 PHE B CA 1
ATOM 4752 C C . PHE B 1 202 ? -31.597 18.867 -32.906 1.00 9.98 202 PHE B C 1
ATOM 4753 O O . PHE B 1 202 ? -32.127 18.035 -33.641 1.00 10.16 202 PHE B O 1
ATOM 4761 N N . TYR B 1 203 ? -31.860 18.947 -31.606 1.00 9.90 203 TYR B N 1
ATOM 4762 C CA . TYR B 1 203 ? -32.742 17.962 -30.927 1.00 9.59 203 TYR B CA 1
ATOM 4763 C C . TYR B 1 203 ? -34.167 18.153 -31.465 1.00 10.69 203 TYR B C 1
ATOM 4764 O O . TYR B 1 203 ? -34.849 17.146 -31.648 1.00 11.00 203 TYR B O 1
ATOM 4773 N N . GLU B 1 204 ? -34.586 19.392 -31.752 1.00 11.56 204 GLU B N 1
ATOM 4774 C CA . GLU B 1 204 ? -35.886 19.668 -32.419 1.00 12.40 204 GLU B CA 1
ATOM 4775 C C . GLU B 1 204 ? -35.997 18.880 -33.721 1.00 12.11 204 GLU B C 1
ATOM 4776 O O . GLU B 1 204 ? -37.085 18.333 -33.995 1.00 12.88 204 GLU B O 1
ATOM 4782 N N . LEU B 1 205 ? -34.925 18.862 -34.512 1.00 11.76 205 LEU B N 1
ATOM 4783 C CA . LEU B 1 205 ? -34.891 18.165 -35.825 1.00 11.89 205 LEU B CA 1
ATOM 4784 C C . LEU B 1 205 ? -34.753 16.651 -35.614 1.00 11.70 205 LEU B C 1
ATOM 4785 O O . LEU B 1 205 ? -35.350 15.892 -36.400 1.00 12.60 205 LEU B O 1
ATOM 4790 N N . PHE B 1 206 ? -34.057 16.208 -34.565 1.00 10.98 206 PHE B N 1
ATOM 4791 C CA . PHE B 1 206 ? -34.008 14.766 -34.211 1.00 10.77 206 PHE B CA 1
ATOM 4792 C C . PHE B 1 206 ? -35.415 14.286 -33.850 1.00 11.30 206 PHE B C 1
ATOM 4793 O O . PHE B 1 206 ? -35.751 13.135 -34.182 1.00 11.98 206 PHE B O 1
ATOM 4801 N N . ALA B 1 207 ? -36.232 15.151 -33.253 1.00 11.80 207 ALA B N 1
ATOM 4802 C CA . ALA B 1 207 ? -37.623 14.809 -32.872 1.00 12.82 207 ALA B CA 1
ATOM 4803 C C . ALA B 1 207 ? -38.482 14.626 -34.129 1.00 14.43 207 ALA B C 1
ATOM 4804 O O . ALA B 1 207 ? -39.559 14.018 -33.992 1.00 15.19 207 ALA B O 1
ATOM 4806 N N . GLN B 1 208 ? -38.036 15.135 -35.285 1.00 15.36 208 GLN B N 1
ATOM 4807 C CA . GLN B 1 208 ? -38.700 14.947 -36.604 1.00 17.46 208 GLN B CA 1
ATOM 4808 C C . GLN B 1 208 ? -38.126 13.738 -37.343 1.00 16.99 208 GLN B C 1
ATOM 4809 O O . GLN B 1 208 ? -38.906 13.065 -38.053 1.00 16.03 208 GLN B O 1
ATOM 4815 N N . TYR B 1 209 ? -36.809 13.521 -37.263 1.00 16.61 209 TYR B N 1
ATOM 4816 C CA . TYR B 1 209 ? -36.077 12.652 -38.224 1.00 16.86 209 TYR B CA 1
ATOM 4817 C C . TYR B 1 209 ? -35.568 11.349 -37.600 1.00 16.19 209 TYR B C 1
ATOM 4818 O O . TYR B 1 209 ? -35.293 10.429 -38.382 1.00 15.99 209 TYR B O 1
ATOM 4827 N N . ALA B 1 210 ? -35.459 11.240 -36.276 1.00 15.52 210 ALA B N 1
ATOM 4828 C CA . ALA B 1 210 ? -34.867 10.051 -35.615 1.00 15.37 210 ALA B CA 1
ATOM 4829 C C . ALA B 1 210 ? -35.861 8.887 -35.664 1.00 15.35 210 ALA B C 1
ATOM 4830 O O . ALA B 1 210 ? -37.000 9.090 -36.127 1.00 14.68 210 ALA B O 1
ATOM 4832 N N . ASN B 1 211 ? -35.439 7.711 -35.201 1.00 15.78 211 ASN B N 1
ATOM 4833 C CA . ASN B 1 211 ? -36.337 6.542 -35.020 1.00 16.80 211 ASN B CA 1
ATOM 4834 C C . ASN B 1 211 ? -37.580 6.989 -34.237 1.00 17.35 211 ASN B C 1
ATOM 4835 O O . ASN B 1 211 ? -37.437 7.733 -33.243 1.00 15.73 211 ASN B O 1
ATOM 4840 N N . GLU B 1 212 ? -38.763 6.539 -34.664 1.00 18.86 212 GLU B N 1
ATOM 4841 C CA . GLU B 1 212 ? -40.071 7.004 -34.124 1.00 20.32 212 GLU B CA 1
ATOM 4842 C C . GLU B 1 212 ? -40.099 6.851 -32.599 1.00 19.01 212 GLU B C 1
ATOM 4843 O O . GLU B 1 212 ? -40.564 7.794 -31.935 1.00 18.57 212 GLU B O 1
ATOM 4849 N N . GLN B 1 213 ? -39.601 5.729 -32.064 1.00 18.34 213 GLN B N 1
ATOM 4850 C CA . GLN B 1 213 ? -39.685 5.398 -30.614 1.00 18.27 213 GLN B CA 1
ATOM 4851 C C . GLN B 1 213 ? -38.944 6.455 -29.782 1.00 16.80 213 GLN B C 1
ATOM 4852 O O . GLN B 1 213 ? -39.249 6.576 -28.594 1.00 16.14 213 GLN B O 1
ATOM 4858 N N . ASP B 1 214 ? -38.001 7.188 -30.381 1.00 15.35 214 ASP B N 1
ATOM 4859 C CA . ASP B 1 214 ? -37.111 8.127 -29.647 1.00 15.06 214 ASP B CA 1
ATOM 4860 C C . ASP B 1 214 ? -37.591 9.581 -29.808 1.00 14.60 214 ASP B C 1
ATOM 4861 O O . ASP B 1 214 ? -37.010 10.469 -29.159 1.00 13.96 214 ASP B O 1
ATOM 4866 N N . ARG B 1 215 ? -38.609 9.846 -30.627 1.00 15.12 215 ARG B N 1
ATOM 4867 C CA . ARG B 1 215 ? -38.939 11.249 -31.008 1.00 15.21 215 ARG B CA 1
ATOM 4868 C C . ARG B 1 215 ? -39.406 12.041 -29.783 1.00 14.72 215 ARG B C 1
ATOM 4869 O O . ARG B 1 215 ? -39.023 13.219 -29.691 1.00 14.01 215 ARG B O 1
ATOM 4877 N N . THR B 1 216 ? -40.179 11.439 -28.872 1.00 14.57 216 THR B N 1
ATOM 4878 C CA . THR B 1 216 ? -40.642 12.114 -27.629 1.00 14.52 216 THR B CA 1
ATOM 4879 C C . THR B 1 216 ? -39.430 12.545 -26.805 1.00 14.04 216 THR B C 1
ATOM 4880 O O . THR B 1 216 ? -39.414 13.705 -26.346 1.00 14.30 216 THR B O 1
ATOM 4884 N N . PHE B 1 217 ? -38.458 11.649 -26.615 1.00 13.37 217 PHE B N 1
ATOM 4885 C CA . PHE B 1 217 ? -37.224 11.946 -25.848 1.00 13.08 217 PHE B CA 1
ATOM 4886 C C . PHE B 1 217 ? -36.521 13.179 -26.442 1.00 12.74 217 PHE B C 1
ATOM 4887 O O . PHE B 1 217 ? -36.103 14.077 -25.680 1.00 13.11 217 PHE B O 1
ATOM 4895 N N . TRP B 1 218 ? -36.368 13.216 -27.767 1.00 12.33 218 TRP B N 1
ATOM 4896 C CA . TRP B 1 218 ? -35.602 14.293 -28.454 1.00 11.99 218 TRP B CA 1
ATOM 4897 C C . TRP B 1 218 ? -36.308 15.635 -28.267 1.00 12.80 218 TRP B C 1
ATOM 4898 O O . TRP B 1 218 ? -35.610 16.657 -28.085 1.00 12.14 218 TRP B O 1
ATOM 4909 N N . LYS B 1 219 ? -37.643 15.620 -28.261 1.00 14.28 219 LYS B N 1
ATOM 4910 C CA . LYS B 1 219 ? -38.457 16.834 -27.995 1.00 15.79 219 LYS B CA 1
ATOM 4911 C C . LYS B 1 219 ? -38.195 17.311 -26.564 1.00 15.90 219 LYS B C 1
ATOM 4912 O O . LYS B 1 219 ? -38.030 18.542 -26.374 1.00 15.21 219 LYS B O 1
ATOM 4918 N N . GLU B 1 220 ? -38.135 16.386 -25.598 1.00 14.98 220 GLU B N 1
ATOM 4919 C CA . GLU B 1 220 ? -37.904 16.748 -24.173 1.00 15.48 220 GLU B CA 1
ATOM 4920 C C . GLU B 1 220 ? -36.455 17.222 -24.015 1.00 14.37 220 GLU B C 1
ATOM 4921 O O . GLU B 1 220 ? -36.223 18.136 -23.203 1.00 14.67 220 GLU B O 1
ATOM 4927 N N . ALA B 1 221 ? -35.525 16.630 -24.771 1.00 13.29 221 ALA B N 1
ATOM 4928 C CA . ALA B 1 221 ? -34.080 16.976 -24.752 1.00 12.58 221 ALA B CA 1
ATOM 4929 C C . ALA B 1 221 ? -33.903 18.437 -25.173 1.00 12.64 221 ALA B C 1
ATOM 4930 O O . ALA B 1 221 ? -33.116 19.142 -24.519 1.00 11.78 221 ALA B O 1
ATOM 4932 N N . ALA B 1 222 ? -34.632 18.873 -26.206 1.00 12.44 222 ALA B N 1
ATOM 4933 C CA . ALA B 1 222 ? -34.598 20.261 -26.722 1.00 12.89 222 ALA B CA 1
ATOM 4934 C C . ALA B 1 222 ? -34.947 21.227 -25.578 1.00 13.14 222 ALA B C 1
ATOM 4935 O O . ALA B 1 222 ? -34.158 22.156 -25.308 1.00 12.43 222 ALA B O 1
ATOM 4937 N N . GLU B 1 223 ? -36.055 20.964 -24.882 1.00 14.37 223 GLU B N 1
ATOM 4938 C CA . GLU B 1 223 ? -36.550 21.800 -23.759 1.00 15.93 223 GLU B CA 1
ATOM 4939 C C . GLU B 1 223 ? -35.561 21.711 -22.587 1.00 14.67 223 GLU B C 1
ATOM 4940 O O . GLU B 1 223 ? -35.254 22.755 -21.996 1.00 14.23 223 GLU B O 1
ATOM 4946 N N . ALA B 1 224 ? -35.062 20.510 -22.267 1.00 13.41 224 ALA B N 1
ATOM 4947 C CA . ALA B 1 224 ? -34.117 20.293 -21.144 1.00 12.54 224 ALA B CA 1
ATOM 4948 C C . ALA B 1 224 ? -32.833 21.084 -21.406 1.00 11.75 224 ALA B C 1
ATOM 4949 O O . ALA B 1 224 ? -32.331 21.740 -20.464 1.00 10.74 224 ALA B O 1
ATOM 4951 N N . SER B 1 225 ? -32.330 21.056 -22.641 1.00 11.02 225 SER B N 1
ATOM 4952 C CA . SER B 1 225 ? -31.069 21.758 -23.015 1.00 10.71 225 SER B CA 1
ATOM 4953 C C . SER B 1 225 ? -31.250 23.282 -22.956 1.00 10.49 225 SER B C 1
ATOM 4954 O O . SER B 1 225 ? -30.329 23.976 -22.480 1.00 10.15 225 SER B O 1
ATOM 4957 N N . ARG B 1 226 ? -32.391 23.803 -23.403 1.00 10.49 226 ARG B N 1
ATOM 4958 C CA . ARG B 1 226 ? -32.647 25.268 -23.318 1.00 10.62 226 ARG B CA 1
ATOM 4959 C C . ARG B 1 226 ? -32.626 25.689 -21.840 1.00 10.10 226 ARG B C 1
ATOM 4960 O O . ARG B 1 226 ? -31.966 26.692 -21.518 1.00 9.46 226 ARG B O 1
ATOM 4968 N N . ALA B 1 227 ? -33.334 24.958 -20.979 1.00 10.32 227 ALA B N 1
ATOM 4969 C CA . ALA B 1 227 ? -33.363 25.198 -19.518 1.00 10.43 227 ALA B CA 1
ATOM 4970 C C . ALA B 1 227 ? -31.948 25.103 -18.948 1.00 9.97 227 ALA B C 1
ATOM 4971 O O . ALA B 1 227 ? -31.614 25.941 -18.115 1.00 10.25 227 ALA B O 1
ATOM 4973 N N . TYR B 1 228 ? -31.170 24.096 -19.362 1.00 9.68 228 TYR B N 1
ATOM 4974 C CA . TYR B 1 228 ? -29.798 23.829 -18.868 1.00 9.65 228 TYR B CA 1
ATOM 4975 C C . TYR B 1 228 ? -28.883 25.008 -19.187 1.00 9.55 228 TYR B C 1
ATOM 4976 O O . TYR B 1 228 ? -28.200 25.510 -18.267 1.00 8.84 228 TYR B O 1
ATOM 4985 N N . LEU B 1 229 ? -28.892 25.492 -20.430 1.00 9.89 229 LEU B N 1
ATOM 4986 C CA . LEU B 1 229 ? -28.037 26.669 -20.759 1.00 10.61 229 LEU B CA 1
ATOM 4987 C C . LEU B 1 229 ? -28.464 27.882 -19.933 1.00 11.31 229 LEU B C 1
ATOM 4988 O O . LEU B 1 229 ? -27.587 28.681 -19.648 1.00 10.40 229 LEU B O 1
ATOM 4993 N N . ARG B 1 230 ? -29.734 28.011 -19.531 1.00 12.76 230 ARG B N 1
ATOM 4994 C CA . ARG B 1 230 ? -30.130 29.142 -18.635 1.00 14.36 230 ARG B CA 1
ATOM 4995 C C . ARG B 1 230 ? -29.393 29.006 -17.288 1.00 14.57 230 ARG B C 1
ATOM 4996 O O . ARG B 1 230 ? -29.088 30.057 -16.692 1.00 15.13 230 ARG B O 1
ATOM 5004 N N . THR B 1 231 ? -29.074 27.784 -16.838 1.00 13.28 231 THR B N 1
ATOM 5005 C CA . THR B 1 231 ? -28.422 27.509 -15.521 1.00 13.04 231 THR B CA 1
ATOM 5006 C C . THR B 1 231 ? -26.896 27.575 -15.630 1.00 12.72 231 THR B C 1
ATOM 5007 O O . THR B 1 231 ? -26.254 27.927 -14.614 1.00 13.38 231 THR B O 1
ATOM 5011 N N . ALA B 1 232 ? -26.324 27.283 -16.805 1.00 12.05 232 ALA B N 1
ATOM 5012 C CA . ALA B 1 232 ? -24.855 27.209 -17.016 1.00 11.48 232 ALA B CA 1
ATOM 5013 C C . ALA B 1 232 ? -24.273 28.591 -17.281 1.00 11.41 232 ALA B C 1
ATOM 5014 O O . ALA B 1 232 ? -23.079 28.813 -16.946 1.00 12.28 232 ALA B O 1
ATOM 5016 N N . CYS B 1 233 ? -25.031 29.473 -17.933 1.00 10.84 233 CYS B N 1
ATOM 5017 C CA . CYS B 1 233 ? -24.491 30.784 -18.384 1.00 10.69 233 CYS B CA 1
ATOM 5018 C C . CYS B 1 233 ? -24.579 31.816 -17.260 1.00 10.17 233 CYS B C 1
ATOM 5019 O O . CYS B 1 233 ? -25.666 31.959 -16.663 1.00 11.02 233 CYS B O 1
ATOM 5022 N N . HIS B 1 234 ? -23.477 32.527 -17.012 1.00 8.90 234 HIS B N 1
ATOM 5023 C CA . HIS B 1 234 ? -23.355 33.523 -15.918 1.00 8.46 234 HIS B CA 1
ATOM 5024 C C . HIS B 1 234 ? -24.375 34.634 -16.159 1.00 8.06 234 HIS B C 1
ATOM 5025 O O . HIS B 1 234 ? -24.527 35.116 -17.273 1.00 8.03 234 HIS B O 1
ATOM 5032 N N . PRO B 1 235 ? -25.153 35.023 -15.136 1.00 7.71 235 PRO B N 1
ATOM 5033 C CA . PRO B 1 235 ? -26.299 35.913 -15.340 1.00 7.69 235 PRO B CA 1
ATOM 5034 C C . PRO B 1 235 ? -25.948 37.385 -15.589 1.00 7.67 235 PRO B C 1
ATOM 5035 O O . PRO B 1 235 ? -26.820 38.111 -16.041 1.00 7.23 235 PRO B O 1
ATOM 5039 N N . VAL B 1 236 ? -24.704 37.772 -15.277 1.00 7.10 236 VAL B N 1
ATOM 5040 C CA . VAL B 1 236 ? -24.165 39.136 -15.538 1.00 7.50 236 VAL B CA 1
ATOM 5041 C C . VAL B 1 236 ? -23.334 39.116 -16.830 1.00 7.56 236 VAL B C 1
ATOM 5042 O O . VAL B 1 236 ? -23.616 39.948 -17.720 1.00 7.67 236 VAL B O 1
ATOM 5046 N N . THR B 1 237 ? -22.364 38.206 -16.953 1.00 7.93 237 THR B N 1
ATOM 5047 C CA . THR B 1 237 ? -21.321 38.258 -18.014 1.00 8.20 237 THR B CA 1
ATOM 5048 C C . THR B 1 237 ? -21.753 37.463 -19.254 1.00 8.53 237 THR B C 1
ATOM 5049 O O . THR B 1 237 ? -21.242 37.759 -20.349 1.00 8.50 237 THR B O 1
ATOM 5053 N N . GLY B 1 238 ? -22.658 36.494 -19.076 1.00 9.00 238 GLY B N 1
ATOM 5054 C CA . GLY B 1 238 ? -23.085 35.558 -20.130 1.00 9.39 238 GLY B CA 1
ATOM 5055 C C . GLY B 1 238 ? -22.067 34.454 -20.375 1.00 9.67 238 GLY B C 1
ATOM 5056 O O . GLY B 1 238 ? -22.330 33.630 -21.264 1.00 11.05 238 GLY B O 1
ATOM 5057 N N . LEU B 1 239 ? -20.953 34.440 -19.632 1.00 9.67 239 LEU B N 1
ATOM 5058 C CA . LEU B 1 239 ? -19.875 33.427 -19.794 1.00 9.40 239 LEU B CA 1
ATOM 5059 C C . LEU B 1 239 ? -20.292 32.121 -19.125 1.00 9.93 239 LEU B C 1
ATOM 5060 O O . LEU B 1 239 ? -20.987 32.155 -18.092 1.00 11.15 239 LEU B O 1
ATOM 5065 N N . SER B 1 240 ? -19.781 31.024 -19.664 1.00 9.89 240 SER B N 1
ATOM 5066 C CA . SER B 1 240 ? -20.106 29.651 -19.229 1.00 9.70 240 SER B CA 1
ATOM 5067 C C . SER B 1 240 ? -18.810 28.886 -19.021 1.00 9.66 240 SER B C 1
ATOM 5068 O O . SER B 1 240 ? -17.779 29.221 -19.615 1.00 9.02 240 SER B O 1
ATOM 5071 N N . PRO B 1 241 ? -18.850 27.836 -18.179 1.00 9.31 241 PRO B N 1
ATOM 5072 C CA . PRO B 1 241 ? -17.688 26.983 -17.964 1.00 9.32 241 PRO B CA 1
ATOM 5073 C C . PRO B 1 241 ? -17.549 25.945 -19.086 1.00 9.26 241 PRO B C 1
ATOM 5074 O O . PRO B 1 241 ? -18.532 25.645 -19.730 1.00 8.97 241 PRO B O 1
ATOM 5078 N N . GLU B 1 242 ? -16.326 25.456 -19.309 1.00 9.09 242 GLU B N 1
ATOM 5079 C CA . GLU B 1 242 ? -16.071 24.389 -20.315 1.00 9.46 242 GLU B CA 1
ATOM 5080 C C . GLU B 1 242 ? -16.852 23.131 -19.893 1.00 9.11 242 GLU B C 1
ATOM 5081 O O . GLU B 1 242 ? -17.606 22.622 -20.729 1.00 8.93 242 GLU B O 1
ATOM 5087 N N . TYR B 1 243 ? -16.706 22.670 -18.646 1.00 8.93 243 TYR B N 1
ATOM 5088 C CA . TYR B 1 243 ? -17.480 21.517 -18.110 1.00 8.93 243 TYR B CA 1
ATOM 5089 C C . TYR B 1 243 ? -18.361 22.007 -16.969 1.00 8.83 243 TYR B C 1
ATOM 5090 O O . TYR B 1 243 ? -17.910 22.817 -16.139 1.00 8.29 243 TYR B O 1
ATOM 5099 N N . ALA B 1 244 ? -19.582 21.486 -16.908 1.00 8.72 244 ALA B N 1
ATOM 5100 C CA . ALA B 1 244 ? -20.577 21.894 -15.897 1.00 9.10 244 ALA B CA 1
ATOM 5101 C C . ALA B 1 244 ? -21.281 20.661 -15.340 1.00 10.01 244 ALA B C 1
ATOM 5102 O O . ALA B 1 244 ? -21.495 19.708 -16.095 1.00 9.34 244 ALA B O 1
ATOM 5104 N N . ASN B 1 245 ? -21.636 20.722 -14.061 1.00 11.18 245 ASN B N 1
ATOM 5105 C CA . ASN B 1 245 ? -22.558 19.773 -13.391 1.00 12.37 245 ASN B CA 1
ATOM 5106 C C . ASN B 1 245 ? -23.946 19.844 -14.038 1.00 13.24 245 ASN B C 1
ATOM 5107 O O . ASN B 1 245 ? -24.243 20.822 -14.747 1.00 12.87 245 ASN B O 1
ATOM 5112 N N . TYR B 1 246 ? -24.790 18.854 -13.754 1.00 14.73 246 TYR B N 1
ATOM 5113 C CA . TYR B 1 246 ? -26.176 18.768 -14.274 1.00 15.79 246 TYR B CA 1
ATOM 5114 C C . TYR B 1 246 ? -26.992 19.969 -13.781 1.00 15.99 246 TYR B C 1
ATOM 5115 O O . TYR B 1 246 ? -27.990 20.298 -14.450 1.00 16.33 246 TYR B O 1
ATOM 5124 N N . ASP B 1 247 ? -26.584 20.589 -12.664 1.00 16.38 247 ASP B N 1
ATOM 5125 C CA . ASP B 1 247 ? -27.258 21.770 -12.057 1.00 16.46 247 ASP B CA 1
ATOM 5126 C C . ASP B 1 247 ? -26.732 23.082 -12.666 1.00 15.77 247 ASP B C 1
ATOM 5127 O O . ASP B 1 247 ? -27.250 24.151 -12.288 1.00 16.08 247 ASP B O 1
ATOM 5132 N N . GLY B 1 248 ? -25.750 23.023 -13.572 1.00 14.93 248 GLY B N 1
ATOM 5133 C CA . GLY B 1 248 ? -25.267 24.200 -14.319 1.00 13.64 248 GLY B CA 1
ATOM 5134 C C . GLY B 1 248 ? -23.999 24.795 -13.729 1.00 13.04 248 GLY B C 1
ATOM 5135 O O . GLY B 1 248 ? -23.320 25.505 -14.469 1.00 13.26 248 GLY B O 1
ATOM 5136 N N . THR B 1 249 ? -23.673 24.507 -12.465 1.00 13.10 249 THR B N 1
ATOM 5137 C CA . THR B 1 249 ? -22.418 24.987 -11.811 1.00 13.40 249 THR B CA 1
ATOM 5138 C C . THR B 1 249 ? -21.195 24.343 -12.464 1.00 12.83 249 THR B C 1
ATOM 5139 O O . THR B 1 249 ? -21.260 23.222 -12.973 1.00 12.33 249 THR B O 1
ATOM 5143 N N . PRO B 1 250 ? -20.034 25.036 -12.455 1.00 12.54 250 PRO B N 1
ATOM 5144 C CA . PRO B 1 250 ? -18.798 24.476 -12.993 1.00 12.45 250 PRO B CA 1
ATOM 5145 C C . PRO B 1 250 ? -18.462 23.143 -12.314 1.00 12.72 250 PRO B C 1
ATOM 5146 O O . PRO B 1 250 ? -18.551 23.027 -11.108 1.00 12.32 250 PRO B O 1
ATOM 5150 N N . ALA B 1 251 ? -18.154 22.141 -13.130 1.00 12.94 251 ALA B N 1
ATOM 5151 C CA . ALA B 1 251 ? -17.797 20.783 -12.669 1.00 13.13 251 ALA B CA 1
ATOM 5152 C C . ALA B 1 251 ? -16.465 20.858 -11.924 1.00 13.55 251 ALA B C 1
ATOM 5153 O O . ALA B 1 251 ? -15.701 21.798 -12.118 1.00 13.02 251 ALA B O 1
ATOM 5155 N N . PRO B 1 252 ? -16.143 19.883 -11.045 1.00 14.61 252 PRO B N 1
ATOM 5156 C CA . PRO B 1 252 ? -14.845 19.855 -10.376 1.00 15.09 252 PRO B CA 1
ATOM 5157 C C . PRO B 1 252 ? -13.657 19.803 -11.349 1.00 15.16 252 PRO B C 1
ATOM 5158 O O . PRO B 1 252 ? -13.811 19.396 -12.482 1.00 14.08 252 PRO B O 1
ATOM 5162 N N . VAL B 1 253 ? -12.486 20.212 -10.869 1.00 15.18 253 VAL B N 1
ATOM 5163 C CA . VAL B 1 253 ? -11.206 20.048 -11.614 1.00 15.54 253 VAL B CA 1
ATOM 5164 C C . VAL B 1 253 ? -11.055 18.558 -11.940 1.00 15.18 253 VAL B C 1
ATOM 5165 O O . VAL B 1 253 ? -11.336 17.715 -11.068 1.00 15.12 253 VAL B O 1
ATOM 5169 N N . GLN B 1 254 ? -10.684 18.253 -13.179 1.00 15.08 254 GLN B N 1
ATOM 5170 C CA . GLN B 1 254 ? -10.567 16.856 -13.676 1.00 15.55 254 GLN B CA 1
ATOM 5171 C C . GLN B 1 254 ? -9.084 16.474 -13.713 1.00 15.46 254 GLN B C 1
ATOM 5172 O O . GLN B 1 254 ? -8.229 17.372 -13.643 1.00 14.71 254 GLN B O 1
ATOM 5178 N N . LEU B 1 255 ? -8.786 15.178 -13.819 1.00 16.31 255 LEU B N 1
ATOM 5179 C CA . LEU B 1 255 ? -7.384 14.685 -13.850 1.00 16.01 255 LEU B CA 1
ATOM 5180 C C . LEU B 1 255 ? -6.637 15.302 -15.042 1.00 15.38 255 LEU B C 1
ATOM 5181 O O . LEU B 1 255 ? -5.422 15.485 -14.926 1.00 15.77 255 LEU B O 1
ATOM 5186 N N . HIS B 1 256 ? -7.336 15.641 -16.127 1.00 14.59 256 HIS B N 1
ATOM 5187 C CA . HIS B 1 256 ? -6.715 16.151 -17.380 1.00 14.92 256 HIS B CA 1
ATOM 5188 C C . HIS B 1 256 ? -6.793 17.681 -17.448 1.00 14.91 256 HIS B C 1
ATOM 5189 O O . HIS B 1 256 ? -6.297 18.226 -18.447 1.00 16.73 256 HIS B O 1
ATOM 5196 N N . GLY B 1 257 ? -7.355 18.343 -16.435 1.00 15.10 257 GLY B N 1
ATOM 5197 C CA . GLY B 1 257 ? -7.221 19.803 -16.278 1.00 14.91 257 GLY B CA 1
ATOM 5198 C C . GLY B 1 257 ? -8.412 20.477 -15.627 1.00 14.38 257 GLY B C 1
ATOM 5199 O O . GLY B 1 257 ? -9.370 19.801 -15.227 1.00 14.49 257 GLY B O 1
ATOM 5200 N N . ASP B 1 258 ? -8.320 21.803 -15.523 1.00 13.76 258 ASP B N 1
ATOM 5201 C CA . ASP B 1 258 ? -9.320 22.684 -14.866 1.00 13.83 258 ASP B CA 1
ATOM 5202 C C . ASP B 1 258 ? -10.201 23.294 -15.956 1.00 13.31 258 ASP B C 1
ATOM 5203 O O . ASP B 1 258 ? -9.670 24.120 -16.727 1.00 14.76 258 ASP B O 1
ATOM 5208 N N . PHE B 1 259 ? -11.462 22.860 -16.043 1.00 12.42 259 PHE B N 1
ATOM 5209 C CA . PHE B 1 259 ? -12.422 23.227 -17.114 1.00 11.96 259 PHE B CA 1
ATOM 5210 C C . PHE B 1 259 ? -13.529 24.101 -16.508 1.00 11.08 259 PHE B C 1
ATOM 5211 O O . PHE B 1 259 ? -14.605 24.222 -17.081 1.00 9.65 259 PHE B O 1
ATOM 5219 N N . ARG B 1 260 ? -13.239 24.746 -15.377 1.00 10.71 260 ARG B N 1
ATOM 5220 C CA . ARG B 1 260 ? -14.239 25.551 -14.629 1.00 11.20 260 ARG B CA 1
ATOM 5221 C C . ARG B 1 260 ? -14.418 26.928 -15.264 1.00 10.67 260 ARG B C 1
ATOM 5222 O O . ARG B 1 260 ? -15.357 27.629 -14.874 1.00 10.30 260 ARG B O 1
ATOM 5230 N N . HIS B 1 261 ? -13.552 27.297 -16.204 1.00 10.28 261 HIS B N 1
ATOM 5231 C CA . HIS B 1 261 ? -13.409 28.694 -16.684 1.00 10.04 261 HIS B CA 1
ATOM 5232 C C . HIS B 1 261 ? -13.906 28.847 -18.117 1.00 9.59 261 HIS B C 1
ATOM 5233 O O . HIS B 1 261 ? -14.210 27.829 -18.775 1.00 8.52 261 HIS B O 1
ATOM 5240 N N . PHE B 1 262 ? -13.961 30.099 -18.574 1.00 9.10 262 PHE B N 1
ATOM 5241 C CA . PHE B 1 262 ? -14.350 30.455 -19.958 1.00 9.16 262 PHE B CA 1
ATOM 5242 C C . PHE B 1 262 ? -13.114 30.369 -20.853 1.00 9.11 262 PHE B C 1
ATOM 5243 O O . PHE B 1 262 ? -12.226 31.248 -20.766 1.00 8.77 262 PHE B O 1
ATOM 5251 N N . TYR B 1 263 ? -13.061 29.286 -21.637 1.00 10.04 263 TYR B N 1
ATOM 5252 C CA . TYR B 1 263 ? -11.960 28.925 -22.564 1.00 10.78 263 TYR B CA 1
ATOM 5253 C C . TYR B 1 263 ? -12.572 28.180 -23.759 1.00 10.76 263 TYR B C 1
ATOM 5254 O O . TYR B 1 263 ? -13.805 28.056 -23.830 1.00 11.09 263 TYR B O 1
ATOM 5263 N N . SER B 1 264 ? -11.722 27.636 -24.628 1.00 10.82 264 SER B N 1
ATOM 5264 C CA . SER B 1 264 ? -12.019 27.162 -26.012 1.00 11.14 264 SER B CA 1
ATOM 5265 C C . SER B 1 264 ? -13.385 26.476 -26.174 1.00 11.26 264 SER B C 1
ATOM 5266 O O . SER B 1 264 ? -14.120 26.890 -27.077 1.00 11.87 264 SER B O 1
ATOM 5269 N N . ASP B 1 265 ? -13.729 25.448 -25.388 1.00 11.46 265 ASP B N 1
ATOM 5270 C CA . ASP B 1 265 ? -15.024 24.723 -25.570 1.00 10.99 265 ASP B CA 1
ATOM 5271 C C . ASP B 1 265 ? -16.204 25.711 -25.460 1.00 9.68 265 ASP B C 1
ATOM 5272 O O . ASP B 1 265 ? -17.093 25.732 -26.366 1.00 7.16 265 ASP B O 1
ATOM 5277 N N . ALA B 1 266 ? -16.202 26.528 -24.396 1.00 8.84 266 ALA B N 1
ATOM 5278 C CA . ALA B 1 266 ? -17.347 27.382 -23.998 1.00 8.81 266 ALA B CA 1
ATOM 5279 C C . ALA B 1 266 ? -17.629 28.479 -25.032 1.00 8.85 266 ALA B C 1
ATOM 5280 O O . ALA B 1 266 ? -18.724 29.065 -24.974 1.00 8.69 266 ALA B O 1
ATOM 5282 N N . TYR B 1 267 ? -16.697 28.787 -25.930 1.00 8.66 267 TYR B N 1
ATOM 5283 C CA . TYR B 1 267 ? -16.924 29.820 -26.977 1.00 9.03 267 TYR B CA 1
ATOM 5284 C C . TYR B 1 267 ? -18.162 29.472 -27.808 1.00 9.18 267 TYR B C 1
ATOM 5285 O O . TYR B 1 267 ? -18.923 30.392 -28.184 1.00 9.76 267 TYR B O 1
ATOM 5294 N N . ARG B 1 268 ? -18.409 28.175 -28.021 1.00 9.35 268 ARG B N 1
ATOM 5295 C CA . ARG B 1 268 ? -19.480 27.690 -28.931 1.00 9.26 268 ARG B CA 1
ATOM 5296 C C . ARG B 1 268 ? -20.861 27.950 -28.313 1.00 8.72 268 ARG B C 1
ATOM 5297 O O . ARG B 1 268 ? -21.822 28.033 -29.067 1.00 7.89 268 ARG B O 1
ATOM 5305 N N . VAL B 1 269 ? -20.968 28.122 -26.992 1.00 8.28 269 VAL B N 1
ATOM 5306 C CA . VAL B 1 269 ? -22.288 28.351 -26.355 1.00 8.34 269 VAL B CA 1
ATOM 5307 C C . VAL B 1 269 ? -22.986 29.558 -26.999 1.00 8.71 269 VAL B C 1
ATOM 5308 O O . VAL B 1 269 ? -24.192 29.428 -27.296 1.00 8.86 269 VAL B O 1
ATOM 5312 N N . ALA B 1 270 ? -22.287 30.684 -27.170 1.00 9.33 270 ALA B N 1
ATOM 5313 C CA . ALA B 1 270 ? -22.892 31.936 -27.691 1.00 9.63 270 ALA B CA 1
ATOM 5314 C C . ALA B 1 270 ? -23.405 31.676 -29.107 1.00 9.23 270 ALA B C 1
ATOM 5315 O O . ALA B 1 270 ? -24.457 32.221 -29.464 1.00 10.75 270 ALA B O 1
ATOM 5317 N N . ALA B 1 271 ? -22.661 30.890 -29.872 1.00 8.97 271 ALA B N 1
ATOM 5318 C CA . ALA B 1 271 ? -22.987 30.521 -31.268 1.00 8.75 271 ALA B CA 1
ATOM 5319 C C . ALA B 1 271 ? -24.239 29.641 -31.296 1.00 8.68 271 ALA B C 1
ATOM 5320 O O . ALA B 1 271 ? -25.102 29.887 -32.101 1.00 8.51 271 ALA B O 1
ATOM 5322 N N . ASN B 1 272 ? -24.284 28.641 -30.419 1.00 8.84 272 ASN B N 1
ATOM 5323 C CA . ASN B 1 272 ? -25.345 27.602 -30.355 1.00 9.23 272 ASN B CA 1
ATOM 5324 C C . ASN B 1 272 ? -26.687 28.225 -29.965 1.00 8.76 272 ASN B C 1
ATOM 5325 O O . ASN B 1 272 ? -27.724 27.890 -30.578 1.00 8.25 272 ASN B O 1
ATOM 5330 N N . VAL B 1 273 ? -26.668 29.050 -28.918 1.00 8.78 273 VAL B N 1
ATOM 5331 C CA . VAL B 1 273 ? -27.862 29.804 -28.435 1.00 9.05 273 VAL B CA 1
ATOM 5332 C C . VAL B 1 273 ? -28.384 30.708 -29.569 1.00 9.10 273 VAL B C 1
ATOM 5333 O O . VAL B 1 273 ? -29.585 30.739 -29.801 1.00 9.21 273 VAL B O 1
ATOM 5337 N N . ALA B 1 274 ? -27.493 31.426 -30.257 1.00 9.06 274 ALA B N 1
ATOM 5338 C CA . ALA B 1 274 ? -27.853 32.355 -31.354 1.00 9.27 274 ALA B CA 1
ATOM 5339 C C . ALA B 1 274 ? -28.518 31.598 -32.505 1.00 9.44 274 ALA B C 1
ATOM 5340 O O . ALA B 1 274 ? -29.496 32.122 -33.049 1.00 10.02 274 ALA B O 1
ATOM 5342 N N . LEU B 1 275 ? -28.029 30.404 -32.861 1.00 9.37 275 LEU B N 1
ATOM 5343 C CA . LEU B 1 275 ? -28.623 29.643 -33.989 1.00 9.50 275 LEU B CA 1
ATOM 5344 C C . LEU B 1 275 ? -29.989 29.084 -33.572 1.00 9.63 275 LEU B C 1
ATOM 5345 O O . LEU B 1 275 ? -30.896 29.130 -34.413 1.00 9.18 275 LEU B O 1
ATOM 5350 N N . ASP B 1 276 ? -30.157 28.608 -32.331 1.00 10.36 276 ASP B N 1
ATOM 5351 C CA . ASP B 1 276 ? -31.465 28.094 -31.836 1.00 11.14 276 ASP B CA 1
ATOM 5352 C C . ASP B 1 276 ? -32.512 29.211 -31.911 1.00 11.29 276 ASP B C 1
ATOM 5353 O O . ASP B 1 276 ? -33.686 28.922 -32.261 1.00 11.26 276 ASP B O 1
ATOM 5358 N N . TRP B 1 277 ? -32.119 30.427 -31.522 1.00 10.72 277 TRP B N 1
ATOM 5359 C CA . TRP B 1 277 ? -33.005 31.618 -31.604 1.00 11.22 277 TRP B CA 1
ATOM 5360 C C . TRP B 1 277 ? -33.379 31.860 -33.071 1.00 11.80 277 TRP B C 1
ATOM 5361 O O . TRP B 1 277 ? -34.574 31.977 -33.359 1.00 12.04 277 TRP B O 1
ATOM 5372 N N . GLU B 1 278 ? -32.392 31.891 -33.965 1.00 12.77 278 GLU B N 1
ATOM 5373 C CA . GLU B 1 278 ? -32.606 32.135 -35.418 1.00 13.47 278 GLU B CA 1
ATOM 5374 C C . GLU B 1 278 ? -33.568 31.077 -35.981 1.00 12.96 278 GLU B C 1
ATOM 5375 O O . GLU B 1 278 ? -34.539 31.468 -36.656 1.00 12.76 278 GLU B O 1
ATOM 5381 N N . TRP B 1 279 ? -33.335 29.790 -35.716 1.00 11.73 279 TRP B N 1
ATOM 5382 C CA . TRP B 1 279 ? -34.147 28.684 -36.295 1.00 11.88 279 TRP B CA 1
ATOM 5383 C C . TRP B 1 279 ? -35.541 28.600 -35.669 1.00 12.33 279 TRP B C 1
ATOM 5384 O O . TRP B 1 279 ? -36.498 28.370 -36.441 1.00 12.62 279 TRP B O 1
ATOM 5395 N N . PHE B 1 280 ? -35.657 28.688 -34.341 1.00 12.12 280 PHE B N 1
ATOM 5396 C CA . PHE B 1 280 ? -36.890 28.273 -33.612 1.00 12.70 280 PHE B CA 1
ATOM 5397 C C . PHE B 1 280 ? -37.518 29.413 -32.802 1.00 13.95 280 PHE B C 1
ATOM 5398 O O . PHE B 1 280 ? -38.721 29.275 -32.515 1.00 13.65 280 PHE B O 1
ATOM 5406 N N . ARG B 1 281 ? -36.752 30.441 -32.419 1.00 15.70 281 ARG B N 1
ATOM 5407 C CA . ARG B 1 281 ? -37.272 31.701 -31.808 1.00 16.89 281 ARG B CA 1
ATOM 5408 C C . ARG B 1 281 ? -38.122 31.340 -30.572 1.00 16.75 281 ARG B C 1
ATOM 5409 O O . ARG B 1 281 ? -39.185 31.959 -30.375 1.00 15.07 281 ARG B O 1
ATOM 5417 N N . LYS B 1 282 ? -37.671 30.377 -29.762 1.00 17.37 282 LYS B N 1
ATOM 5418 C CA . LYS B 1 282 ? -38.502 29.754 -28.693 1.00 18.25 282 LYS B CA 1
ATOM 5419 C C . LYS B 1 282 ? -38.223 30.346 -27.307 1.00 17.66 282 LYS B C 1
ATOM 5420 O O . LYS B 1 282 ? -39.193 30.393 -26.511 1.00 19.54 282 LYS B O 1
ATOM 5426 N N . ASP B 1 283 ? -36.978 30.727 -26.994 1.00 15.45 283 ASP B N 1
ATOM 5427 C CA . ASP B 1 283 ? -36.588 31.157 -25.623 1.00 14.23 283 ASP B CA 1
ATOM 5428 C C . ASP B 1 283 ? -35.991 32.558 -25.685 1.00 14.54 283 ASP B C 1
ATOM 5429 O O . ASP B 1 283 ? -34.829 32.736 -26.031 1.00 13.41 283 ASP B O 1
ATOM 5434 N N . PRO B 1 284 ? -36.783 33.591 -25.323 1.00 14.99 284 PRO B N 1
ATOM 5435 C CA . PRO B 1 284 ? -36.339 34.981 -25.373 1.00 14.48 284 PRO B CA 1
ATOM 5436 C C . PRO B 1 284 ? -35.205 35.328 -24.389 1.00 14.38 284 PRO B C 1
ATOM 5437 O O . PRO B 1 284 ? -34.556 36.359 -24.586 1.00 13.70 284 PRO B O 1
ATOM 5441 N N . TRP B 1 285 ? -34.927 34.479 -23.391 1.00 13.35 285 TRP B N 1
ATOM 5442 C CA . TRP B 1 285 ? -33.689 34.627 -22.578 1.00 12.83 285 TRP B CA 1
ATOM 5443 C C . TRP B 1 285 ? -32.471 34.649 -23.519 1.00 11.52 285 TRP B C 1
ATOM 5444 O O . TRP B 1 285 ? -31.433 35.268 -23.174 1.00 12.15 285 TRP B O 1
ATOM 5455 N N . GLN B 1 286 ? -32.580 33.984 -24.668 1.00 11.26 286 GLN B N 1
ATOM 5456 C CA . GLN B 1 286 ? -31.463 33.817 -25.633 1.00 10.57 286 GLN B CA 1
ATOM 5457 C C . GLN B 1 286 ? -31.004 35.189 -26.148 1.00 10.07 286 GLN B C 1
ATOM 5458 O O . GLN B 1 286 ? -29.767 35.414 -26.302 1.00 8.47 286 GLN B O 1
ATOM 5464 N N . VAL B 1 287 ? -31.954 36.107 -26.353 1.00 9.68 287 VAL B N 1
ATOM 5465 C CA . VAL B 1 287 ? -31.632 37.493 -26.811 1.00 9.93 287 VAL B CA 1
ATOM 5466 C C . VAL B 1 287 ? -30.782 38.162 -25.725 1.00 9.83 287 VAL B C 1
ATOM 5467 O O . VAL B 1 287 ? -29.768 38.732 -26.065 1.00 10.13 287 VAL B O 1
ATOM 5471 N N . GLN B 1 288 ? -31.174 38.048 -24.456 1.00 10.67 288 GLN B N 1
ATOM 5472 C CA . GLN B 1 288 ? -30.472 38.712 -23.328 1.00 11.08 288 GLN B CA 1
ATOM 5473 C C . GLN B 1 288 ? -29.097 38.062 -23.134 1.00 10.04 288 GLN B C 1
ATOM 5474 O O . GLN B 1 288 ? -28.127 38.806 -22.997 1.00 10.38 288 GLN B O 1
ATOM 5480 N N . GLN B 1 289 ? -28.995 36.730 -23.190 1.00 9.96 289 GLN B N 1
ATOM 5481 C CA . GLN B 1 289 ? -27.711 35.984 -23.113 1.00 10.27 289 GLN B CA 1
ATOM 5482 C C . GLN B 1 289 ? -26.772 36.492 -24.212 1.00 9.56 289 GLN B C 1
ATOM 5483 O O . GLN B 1 289 ? -25.615 36.791 -23.905 1.00 9.34 289 GLN B O 1
ATOM 5489 N N . SER B 1 290 ? -27.256 36.602 -25.450 1.00 9.04 290 SER B N 1
ATOM 5490 C CA . SER B 1 290 ? -26.454 37.130 -26.583 1.00 8.92 290 SER B CA 1
ATOM 5491 C C . SER B 1 290 ? -26.005 38.576 -26.293 1.00 8.60 290 SER B C 1
ATOM 5492 O O . SER B 1 290 ? -24.814 38.883 -26.509 1.00 8.05 290 SER B O 1
ATOM 5495 N N . ASN B 1 291 ? -26.902 39.448 -25.851 1.00 8.46 291 ASN B N 1
ATOM 5496 C CA . ASN B 1 291 ? -26.557 40.859 -25.498 1.00 9.70 291 ASN B CA 1
ATOM 5497 C C . ASN B 1 291 ? -25.453 40.902 -24.425 1.00 9.59 291 ASN B C 1
ATOM 5498 O O . ASN B 1 291 ? -24.557 41.795 -24.510 1.00 9.43 291 ASN B O 1
ATOM 5503 N N . ARG B 1 292 ? -25.534 40.020 -23.423 1.00 9.40 292 ARG B N 1
ATOM 5504 C CA . ARG B 1 292 ? -24.642 40.025 -22.234 1.00 10.25 292 ARG B CA 1
ATOM 5505 C C . ARG B 1 292 ? -23.230 39.677 -22.672 1.00 10.28 292 ARG B C 1
ATOM 5506 O O . ARG B 1 292 ? -22.302 40.451 -22.336 1.00 10.13 292 ARG B O 1
ATOM 5514 N N . ILE B 1 293 ? -23.071 38.572 -23.400 1.00 10.78 293 ILE B N 1
ATOM 5515 C CA . ILE B 1 293 ? -21.694 38.164 -23.791 1.00 11.14 293 ILE B CA 1
ATOM 5516 C C . ILE B 1 293 ? -21.120 39.229 -24.730 1.00 10.56 293 ILE B C 1
ATOM 5517 O O . ILE B 1 293 ? -19.932 39.517 -24.578 1.00 11.26 293 ILE B O 1
ATOM 5522 N N . GLN B 1 294 ? -21.909 39.829 -25.626 1.00 10.76 294 GLN B N 1
ATOM 5523 C CA . GLN B 1 294 ? -21.381 40.887 -26.540 1.00 10.55 294 GLN B CA 1
ATOM 5524 C C . GLN B 1 294 ? -21.001 42.129 -25.723 1.00 10.81 294 GLN B C 1
ATOM 5525 O O . GLN B 1 294 ? -19.957 42.697 -25.988 1.00 11.65 294 GLN B O 1
ATOM 5531 N N . ALA B 1 295 ? -21.834 42.534 -24.764 1.00 11.28 295 ALA B N 1
ATOM 5532 C CA . ALA B 1 295 ? -21.506 43.625 -23.819 1.00 11.27 295 ALA B CA 1
ATOM 5533 C C . ALA B 1 295 ? -20.188 43.293 -23.107 1.00 11.29 295 ALA B C 1
ATOM 5534 O O . ALA B 1 295 ? -19.334 44.210 -23.003 1.00 11.86 295 ALA B O 1
ATOM 5536 N N . PHE B 1 296 ? -20.009 42.042 -22.643 1.00 10.62 296 PHE B N 1
ATOM 5537 C CA . PHE B 1 296 ? -18.789 41.613 -21.899 1.00 10.60 296 PHE B CA 1
ATOM 5538 C C . PHE B 1 296 ? -17.551 41.879 -22.755 1.00 10.41 296 PHE B C 1
ATOM 5539 O O . PHE B 1 296 ? -16.586 42.389 -22.196 1.00 10.07 296 PHE B O 1
ATOM 5547 N N . PHE B 1 297 ? -17.587 41.586 -24.054 1.00 10.97 297 PHE B N 1
ATOM 5548 C CA . PHE B 1 297 ? -16.391 41.667 -24.941 1.00 11.60 297 PHE B CA 1
ATOM 5549 C C . PHE B 1 297 ? -16.374 42.961 -25.764 1.00 13.09 297 PHE B C 1
ATOM 5550 O O . PHE B 1 297 ? -15.449 43.110 -26.593 1.00 14.27 297 PHE B O 1
ATOM 5558 N N . SER B 1 298 ? -17.307 43.888 -25.535 1.00 15.36 298 SER B N 1
ATOM 5559 C CA . SER B 1 298 ? -17.491 45.072 -26.414 1.00 16.86 298 SER B CA 1
ATOM 5560 C C . SER B 1 298 ? -16.204 45.912 -26.477 1.00 17.79 298 SER B C 1
ATOM 5561 O O . SER B 1 298 ? -15.861 46.368 -27.580 1.00 18.32 298 SER B O 1
ATOM 5564 N N . ASP B 1 299 ? -15.533 46.110 -25.339 1.00 18.25 299 ASP B N 1
ATOM 5565 C CA . ASP B 1 299 ? -14.371 47.032 -25.200 1.00 21.17 299 ASP B CA 1
ATOM 5566 C C . ASP B 1 299 ? -13.063 46.248 -25.058 1.00 21.18 299 ASP B C 1
ATOM 5567 O O . ASP B 1 299 ? -12.088 46.853 -24.569 1.00 22.21 299 ASP B O 1
ATOM 5572 N N . ILE B 1 300 ? -13.027 44.973 -25.460 1.00 20.46 300 ILE B N 1
ATOM 5573 C CA . ILE B 1 300 ? -11.802 44.130 -25.332 1.00 21.39 300 ILE B CA 1
ATOM 5574 C C . ILE B 1 300 ? -11.266 43.805 -26.723 1.00 22.81 300 ILE B C 1
ATOM 5575 O O . ILE B 1 300 ? -12.009 43.248 -27.555 1.00 22.44 300 ILE B O 1
ATOM 5580 N N . ASP B 1 301 ? -10.011 44.164 -26.960 1.00 24.10 301 ASP B N 1
ATOM 5581 C CA . ASP B 1 301 ? -9.323 43.865 -28.240 1.00 24.71 301 ASP B CA 1
ATOM 5582 C C . ASP B 1 301 ? -9.142 42.353 -28.344 1.00 23.66 301 ASP B C 1
ATOM 5583 O O . ASP B 1 301 ? -8.750 41.741 -27.345 1.00 23.45 301 ASP B O 1
ATOM 5588 N N . VAL B 1 302 ? -9.355 41.795 -29.529 1.00 23.58 302 VAL B N 1
ATOM 5589 C CA . VAL B 1 302 ? -9.191 40.340 -29.825 1.00 22.85 302 VAL B CA 1
ATOM 5590 C C . VAL B 1 302 ? -7.783 39.883 -29.429 1.00 23.40 302 VAL B C 1
ATOM 5591 O O . VAL B 1 302 ? -7.648 38.781 -28.876 1.00 23.44 302 VAL B O 1
ATOM 5595 N N . SER B 1 303 ? -6.763 40.701 -29.645 1.00 23.98 303 SER B N 1
ATOM 5596 C CA . SER B 1 303 ? -5.370 40.344 -29.272 1.00 24.47 303 SER B CA 1
ATOM 5597 C C . SER B 1 303 ? -5.182 40.366 -27.744 1.00 24.54 303 SER B C 1
ATOM 5598 O O . SER B 1 303 ? -4.142 39.850 -27.295 1.00 25.44 303 SER B O 1
ATOM 5601 N N . ASP B 1 304 ? -6.139 40.920 -26.979 1.00 23.60 304 ASP B N 1
ATOM 5602 C CA . ASP B 1 304 ? -6.123 40.967 -25.491 1.00 22.63 304 ASP B CA 1
ATOM 5603 C C . ASP B 1 304 ? -6.983 39.843 -24.900 1.00 20.59 304 ASP B C 1
ATOM 5604 O O . ASP B 1 304 ? -7.025 39.737 -23.678 1.00 18.70 304 ASP B O 1
ATOM 5609 N N . TYR B 1 305 ? -7.683 39.059 -25.716 1.00 18.69 305 TYR B N 1
ATOM 5610 C CA . TYR B 1 305 ? -8.577 37.989 -25.204 1.00 17.86 305 TYR B CA 1
ATOM 5611 C C . TYR B 1 305 ? -7.769 37.072 -24.282 1.00 17.08 305 TYR B C 1
ATOM 5612 O O . TYR B 1 305 ? -6.640 36.669 -24.646 1.00 16.42 305 TYR B O 1
ATOM 5621 N N . ARG B 1 306 ? -8.327 36.747 -23.118 1.00 16.42 306 ARG B N 1
ATOM 5622 C CA . ARG B 1 306 ? -7.652 35.866 -22.133 1.00 16.08 306 ARG B CA 1
ATOM 5623 C C . ARG B 1 306 ? -8.534 34.662 -21.817 1.00 14.76 306 ARG B C 1
ATOM 5624 O O . ARG B 1 306 ? -9.633 34.564 -22.386 1.00 15.27 306 ARG B O 1
ATOM 5632 N N . ARG B 1 307 ? -8.056 33.777 -20.949 1.00 12.86 307 ARG B N 1
ATOM 5633 C CA . ARG B 1 307 ? -8.954 32.884 -20.175 1.00 12.66 307 ARG B CA 1
ATOM 5634 C C . ARG B 1 307 ? -9.666 33.769 -19.155 1.00 12.14 307 ARG B C 1
ATOM 5635 O O . ARG B 1 307 ? -9.025 34.697 -18.651 1.00 11.15 307 ARG B O 1
ATOM 5643 N N . TYR B 1 308 ? -10.926 33.488 -18.836 1.00 12.07 308 TYR B N 1
ATOM 5644 C CA . TYR B 1 308 ? -11.663 34.288 -17.827 1.00 12.28 308 TYR B CA 1
ATOM 5645 C C . TYR B 1 308 ? -12.392 33.346 -16.875 1.00 11.92 308 TYR B C 1
ATOM 5646 O O . TYR B 1 308 ? -12.819 32.279 -17.302 1.00 11.53 308 TYR B O 1
ATOM 5655 N N . THR B 1 309 ? -12.579 33.752 -15.621 1.00 12.01 309 THR B N 1
ATOM 5656 C CA . THR B 1 309 ? -13.525 33.061 -14.717 1.00 11.96 309 THR B CA 1
ATOM 5657 C C . THR B 1 309 ? -14.918 33.413 -15.238 1.00 12.07 309 THR B C 1
ATOM 5658 O O . THR B 1 309 ? -15.019 34.380 -16.005 1.00 11.47 309 THR B O 1
ATOM 5662 N N . ILE B 1 310 ? -15.966 32.689 -14.849 1.00 12.87 310 ILE B N 1
ATOM 5663 C CA . ILE B 1 310 ? -17.300 32.960 -15.457 1.00 13.40 310 ILE B CA 1
ATOM 5664 C C . ILE B 1 310 ? -17.865 34.281 -14.913 1.00 13.67 310 ILE B C 1
ATOM 5665 O O . ILE B 1 310 ? -18.743 34.840 -15.608 1.00 13.61 310 ILE B O 1
ATOM 5670 N N . GLU B 1 311 ? -17.376 34.806 -13.780 1.00 14.27 311 GLU B N 1
ATOM 5671 C CA . GLU B 1 311 ? -17.795 36.163 -13.300 1.00 15.84 311 GLU B CA 1
ATOM 5672 C C . GLU B 1 311 ? -16.922 37.247 -13.967 1.00 15.58 311 GLU B C 1
ATOM 5673 O O . GLU B 1 311 ? -17.141 38.445 -13.661 1.00 15.58 311 GLU B O 1
ATOM 5679 N N . GLY B 1 312 ? -16.016 36.868 -14.876 1.00 14.84 312 GLY B N 1
ATOM 5680 C CA . GLY B 1 312 ? -15.318 37.795 -15.791 1.00 14.66 312 GLY B CA 1
ATOM 5681 C C . GLY B 1 312 ? -13.932 38.217 -15.324 1.00 15.24 312 GLY B C 1
ATOM 5682 O O . GLY B 1 312 ? -13.393 39.174 -15.901 1.00 13.82 312 GLY B O 1
ATOM 5683 N N . GLU B 1 313 ? -13.359 37.540 -14.328 1.00 15.93 313 GLU B N 1
ATOM 5684 C CA . GLU B 1 313 ? -11.998 37.880 -13.836 1.00 18.17 313 GLU B CA 1
ATOM 5685 C C . GLU B 1 313 ? -10.995 37.347 -14.850 1.00 17.39 313 GLU B C 1
ATOM 5686 O O . GLU B 1 313 ? -11.005 36.156 -15.145 1.00 15.81 313 GLU B O 1
ATOM 5692 N N . PRO B 1 314 ? -10.148 38.212 -15.456 1.00 18.17 314 PRO B N 1
ATOM 5693 C CA . PRO B 1 314 ? -9.192 37.774 -16.468 1.00 18.18 314 PRO B CA 1
ATOM 5694 C C . PRO B 1 314 ? -7.999 37.062 -15.818 1.00 18.52 314 PRO B C 1
ATOM 5695 O O . PRO B 1 314 ? -7.539 37.507 -14.779 1.00 18.98 314 PRO B O 1
ATOM 5699 N N . PHE B 1 315 ? -7.552 35.967 -16.432 1.00 17.96 315 PHE B N 1
ATOM 5700 C CA . PHE B 1 315 ? -6.230 35.342 -16.176 1.00 18.98 315 PHE B CA 1
ATOM 5701 C C . PHE B 1 315 ? -5.179 36.124 -16.965 1.00 19.85 315 PHE B C 1
ATOM 5702 O O . PHE B 1 315 ? -5.543 36.877 -17.883 1.00 19.68 315 PHE B O 1
ATOM 5710 N N . ASN B 1 316 ? -3.904 35.946 -16.633 1.00 22.02 316 ASN B N 1
ATOM 5711 C CA . ASN B 1 316 ? -2.793 36.546 -17.417 1.00 23.94 316 ASN B CA 1
ATOM 5712 C C . ASN B 1 316 ? -2.699 35.820 -18.761 1.00 25.01 316 ASN B C 1
ATOM 5713 O O . ASN B 1 316 ? -2.403 36.481 -19.779 1.00 26.22 316 ASN B O 1
ATOM 5718 N N . GLU B 1 317 ? -3.009 34.527 -18.753 1.00 26.28 317 GLU B N 1
ATOM 5719 C CA . GLU B 1 317 ? -2.921 33.612 -19.922 1.00 26.53 317 GLU B CA 1
ATOM 5720 C C . GLU B 1 317 ? -3.807 34.128 -21.057 1.00 25.86 317 GLU B C 1
ATOM 5721 O O . GLU B 1 317 ? -4.968 34.472 -20.832 1.00 25.85 317 GLU B O 1
ATOM 5727 N N . PRO B 1 318 ? -3.295 34.166 -22.311 1.00 25.13 318 PRO B N 1
ATOM 5728 C CA . PRO B 1 318 ? -4.095 34.567 -23.468 1.00 24.69 318 PRO B CA 1
ATOM 5729 C C . PRO B 1 318 ? -5.053 33.451 -23.899 1.00 22.86 318 PRO B C 1
ATOM 5730 O O . PRO B 1 318 ? -4.788 32.311 -23.602 1.00 23.01 318 PRO B O 1
ATOM 5734 N N . ALA B 1 319 ? -6.128 33.796 -24.600 1.00 21.34 319 ALA B N 1
ATOM 5735 C CA . ALA B 1 319 ? -6.948 32.800 -25.326 1.00 20.14 319 ALA B CA 1
ATOM 5736 C C . ALA B 1 319 ? -6.028 32.090 -26.325 1.00 18.68 319 ALA B C 1
ATOM 5737 O O . ALA B 1 319 ? -5.239 32.774 -27.004 1.00 18.75 319 ALA B O 1
ATOM 5739 N N . ALA B 1 320 ? -6.110 30.764 -26.399 1.00 17.28 320 ALA B N 1
ATOM 5740 C CA . ALA B 1 320 ? -5.384 29.958 -27.406 1.00 15.75 320 ALA B CA 1
ATOM 5741 C C . ALA B 1 320 ? -6.022 30.197 -28.775 1.00 14.65 320 ALA B C 1
ATOM 5742 O O . ALA B 1 320 ? -5.293 30.199 -29.765 1.00 14.39 320 ALA B O 1
ATOM 5744 N N . HIS B 1 321 ? -7.342 30.410 -28.828 1.00 13.26 321 HIS B N 1
ATOM 5745 C CA . HIS B 1 321 ? -8.097 30.556 -30.100 1.00 12.88 321 HIS B CA 1
ATOM 5746 C C . HIS B 1 321 ? -8.894 31.858 -30.085 1.00 12.25 321 HIS B C 1
ATOM 5747 O O . HIS B 1 321 ? -10.123 31.826 -30.043 1.00 11.62 321 HIS B O 1
ATOM 5754 N N . PRO B 1 322 ? -8.238 33.037 -30.162 1.00 12.73 322 PRO B N 1
ATOM 5755 C CA . PRO B 1 322 ? -8.954 34.312 -30.056 1.00 13.43 322 PRO B CA 1
ATOM 5756 C C . PRO B 1 322 ? -9.814 34.673 -31.279 1.00 12.97 322 PRO B C 1
ATOM 5757 O O . PRO B 1 322 ? -10.790 35.392 -31.117 1.00 13.87 322 PRO B O 1
ATOM 5761 N N . VAL B 1 323 ? -9.439 34.198 -32.470 1.00 12.97 323 VAL B N 1
ATOM 5762 C CA . VAL B 1 323 ? -10.251 34.360 -33.711 1.00 13.03 323 VAL B CA 1
ATOM 5763 C C . VAL B 1 323 ? -11.539 33.536 -33.552 1.00 12.08 323 VAL B C 1
ATOM 5764 O O . VAL B 1 323 ? -12.616 34.067 -33.880 1.00 12.01 323 VAL B O 1
ATOM 5768 N N . GLY B 1 324 ? -11.446 32.318 -33.006 1.00 11.02 324 GLY B N 1
ATOM 5769 C CA . GLY B 1 324 ? -12.618 31.484 -32.673 1.00 10.04 324 GLY B CA 1
ATOM 5770 C C . GLY B 1 324 ? -13.567 32.200 -31.721 1.00 9.72 324 GLY B C 1
ATOM 5771 O O . GLY B 1 324 ? -14.788 32.251 -31.989 1.00 8.83 324 GLY B O 1
ATOM 5772 N N . LEU B 1 325 ? -13.022 32.804 -30.662 1.00 9.20 325 LEU B N 1
ATOM 5773 C CA . LEU B 1 325 ? -13.824 33.588 -29.703 1.00 9.76 325 LEU B CA 1
ATOM 5774 C C . LEU B 1 325 ? -14.496 34.768 -30.431 1.00 10.04 325 LEU B C 1
ATOM 5775 O O . LEU B 1 325 ? -15.718 34.924 -30.273 1.00 9.92 325 LEU B O 1
ATOM 5780 N N . LEU B 1 326 ? -13.749 35.565 -31.210 1.00 10.21 326 LEU B N 1
ATOM 5781 C CA . LEU B 1 326 ? -14.350 36.693 -31.978 1.00 10.75 326 LEU B CA 1
ATOM 5782 C C . LEU B 1 326 ? -15.496 36.159 -32.846 1.00 10.22 326 LEU B C 1
ATOM 5783 O O . LEU B 1 326 ? -16.550 36.782 -32.869 1.00 10.60 326 LEU B O 1
ATOM 5788 N N . ALA B 1 327 ? -15.289 35.043 -33.545 1.00 9.83 327 ALA B N 1
ATOM 5789 C CA . ALA B 1 327 ? -16.304 34.412 -34.421 1.00 9.74 327 ALA B CA 1
ATOM 5790 C C . ALA B 1 327 ? -17.595 34.102 -33.641 1.00 9.67 327 ALA B C 1
ATOM 5791 O O . ALA B 1 327 ? -18.674 34.455 -34.131 1.00 9.72 327 ALA B O 1
ATOM 5793 N N . THR B 1 328 ? -17.510 33.459 -32.479 1.00 9.43 328 THR B N 1
ATOM 5794 C CA . THR B 1 328 ? -18.713 33.032 -31.708 1.00 9.37 328 THR B CA 1
ATOM 5795 C C . THR B 1 328 ? -19.419 34.282 -31.178 1.00 9.40 328 THR B C 1
ATOM 5796 O O . THR B 1 328 ? -20.655 34.313 -31.178 1.00 9.24 328 THR B O 1
ATOM 5800 N N . ASN B 1 329 ? -18.642 35.281 -30.769 1.00 9.68 329 ASN B N 1
ATOM 5801 C CA . ASN B 1 329 ? -19.170 36.582 -30.277 1.00 10.55 329 ASN B CA 1
ATOM 5802 C C . ASN B 1 329 ? -19.938 37.284 -31.403 1.00 10.69 329 ASN B C 1
ATOM 5803 O O . ASN B 1 329 ? -20.991 37.866 -31.125 1.00 10.78 329 ASN B O 1
ATOM 5808 N N . ALA B 1 330 ? -19.416 37.252 -32.627 1.00 10.60 330 ALA B N 1
ATOM 5809 C CA . ALA B 1 330 ? -20.073 37.855 -33.807 1.00 10.64 330 ALA B CA 1
ATOM 5810 C C . ALA B 1 330 ? -21.335 37.048 -34.146 1.00 10.97 330 ALA B C 1
ATOM 5811 O O . ALA B 1 330 ? -22.358 37.649 -34.459 1.00 10.44 330 ALA B O 1
ATOM 5813 N N . MET B 1 331 ? -21.285 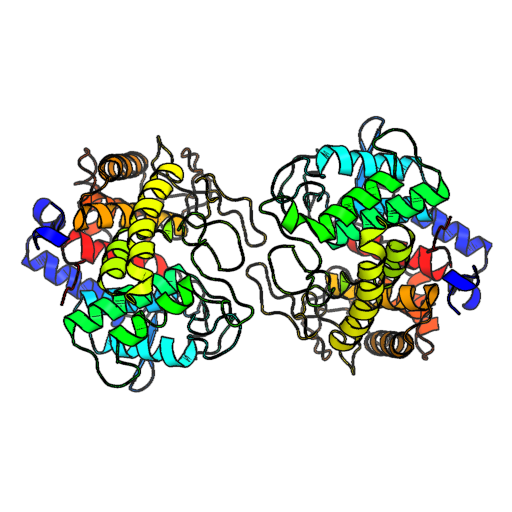35.725 -34.010 1.00 10.75 331 MET B N 1
ATOM 5814 C CA . MET B 1 331 ? -22.427 34.842 -34.354 1.00 11.02 331 MET B CA 1
ATOM 5815 C C . MET B 1 331 ? -23.607 35.114 -33.404 1.00 10.89 331 MET B C 1
ATOM 5816 O O . MET B 1 331 ? -24.769 34.888 -33.820 1.00 9.78 331 MET B O 1
ATOM 5821 N N . ALA B 1 332 ? -23.326 35.655 -32.210 1.00 11.05 332 ALA B N 1
ATOM 5822 C CA . ALA B 1 332 ? -24.349 36.056 -31.216 1.00 11.65 332 ALA B CA 1
ATOM 5823 C C . ALA B 1 332 ? -25.242 37.165 -31.785 1.00 11.67 332 ALA B C 1
ATOM 5824 O O . ALA B 1 332 ? -26.329 37.352 -31.216 1.00 11.43 332 ALA B O 1
ATOM 5826 N N . SER B 1 333 ? -24.818 37.819 -32.880 1.00 12.71 333 SER B N 1
ATOM 5827 C CA . SER B 1 333 ? -25.607 38.885 -33.551 1.00 13.41 333 SER B CA 1
ATOM 5828 C C . SER B 1 333 ? -26.877 38.313 -34.207 1.00 14.39 333 SER B C 1
ATOM 5829 O O . SER B 1 333 ? -27.796 39.122 -34.464 1.00 13.99 333 SER B O 1
ATOM 5832 N N . LEU B 1 334 ? -26.965 36.996 -34.462 1.00 14.65 334 LEU B N 1
ATOM 5833 C CA . LEU B 1 334 ? -28.251 36.389 -34.906 1.00 15.11 334 LEU B CA 1
ATOM 5834 C C . LEU B 1 334 ? -29.344 36.628 -33.847 1.00 14.51 334 LEU B C 1
ATOM 5835 O O . LEU B 1 334 ? -30.526 36.658 -34.234 1.00 14.51 334 LEU B O 1
ATOM 5840 N N . ALA B 1 335 ? -28.998 36.786 -32.570 1.00 13.86 335 ALA B N 1
ATOM 5841 C CA . ALA B 1 335 ? -29.991 36.934 -31.473 1.00 14.23 335 ALA B CA 1
ATOM 5842 C C . ALA B 1 335 ? -29.898 38.308 -30.796 1.00 14.09 335 ALA B C 1
ATOM 5843 O O . ALA B 1 335 ? -30.957 38.836 -30.361 1.00 14.12 335 ALA B O 1
ATOM 5845 N N . ALA B 1 336 ? -28.694 38.859 -30.648 1.00 14.46 336 ALA B N 1
ATOM 5846 C CA . ALA B 1 336 ? -28.462 40.109 -29.886 1.00 13.82 336 ALA B CA 1
ATOM 5847 C C . ALA B 1 336 ? -29.200 41.259 -30.584 1.00 14.51 336 ALA B C 1
ATOM 5848 O O . ALA B 1 336 ? -29.207 41.301 -31.836 1.00 14.45 336 ALA B O 1
ATOM 5850 N N . ASP B 1 337 ? -29.830 42.136 -29.811 1.00 15.04 337 ASP B N 1
ATOM 5851 C CA . ASP B 1 337 ? -30.458 43.379 -30.335 1.00 15.97 337 ASP B CA 1
ATOM 5852 C C . ASP B 1 337 ? -29.895 44.593 -29.592 1.00 16.33 337 ASP B C 1
ATOM 5853 O O . ASP B 1 337 ? -30.532 45.673 -29.654 1.00 15.73 337 ASP B O 1
ATOM 5858 N N . GLY B 1 338 ? -28.764 44.419 -28.906 1.00 16.30 338 GLY B N 1
ATOM 5859 C CA . GLY B 1 338 ? -28.113 45.480 -28.112 1.00 17.61 338 GLY B CA 1
ATOM 5860 C C . GLY B 1 338 ? -27.189 46.345 -28.963 1.00 18.37 338 GLY B C 1
ATOM 5861 O O . GLY B 1 338 ? -27.143 46.181 -30.181 1.00 19.98 338 GLY B O 1
ATOM 5862 N N . PRO B 1 339 ? -26.419 47.275 -28.343 1.00 18.48 339 PRO B N 1
ATOM 5863 C CA . PRO B 1 339 ? -25.657 48.276 -29.092 1.00 18.79 339 PRO B CA 1
ATOM 5864 C C . PRO B 1 339 ? -24.349 47.773 -29.720 1.00 19.72 339 PRO B C 1
ATOM 5865 O O . PRO B 1 339 ? -23.667 48.547 -30.331 1.00 19.52 339 PRO B O 1
ATOM 5869 N N . ASP B 1 340 ? -24.055 46.483 -29.580 1.00 18.91 340 ASP B N 1
ATOM 5870 C CA . ASP B 1 340 ? -22.756 45.894 -29.969 1.00 19.11 340 ASP B CA 1
ATOM 5871 C C . ASP B 1 340 ? -22.921 44.984 -31.183 1.00 18.52 340 ASP B C 1
ATOM 5872 O O . ASP B 1 340 ? -21.890 44.630 -31.772 1.00 18.34 340 ASP B O 1
ATOM 5877 N N . ALA B 1 341 ? -24.144 44.578 -31.523 1.00 18.31 341 ALA B N 1
ATOM 5878 C CA . ALA B 1 341 ? -24.348 43.545 -32.562 1.00 19.34 341 ALA B CA 1
ATOM 5879 C C . ALA B 1 341 ? -23.686 44.001 -33.871 1.00 19.97 341 ALA B C 1
ATOM 5880 O O . ALA B 1 341 ? -22.886 43.226 -34.462 1.00 19.77 341 ALA B O 1
ATOM 5882 N N A ASP B 1 342 ? -23.964 45.231 -34.306 0.50 20.18 342 ASP B N 1
ATOM 5883 N N B ASP B 1 342 ? -23.972 45.230 -34.300 0.50 20.04 342 ASP B N 1
ATOM 5884 C CA A ASP B 1 342 ? -23.513 45.711 -35.643 0.50 21.29 342 ASP B CA 1
ATOM 5885 C CA B ASP B 1 342 ? -23.511 45.736 -35.621 0.50 21.05 342 ASP B CA 1
ATOM 5886 C C A ASP B 1 342 ? -21.979 45.797 -35.654 0.50 20.14 342 ASP B C 1
ATOM 5887 C C B ASP B 1 342 ? -21.979 45.775 -35.645 0.50 20.02 342 ASP B C 1
ATOM 5888 O O A ASP B 1 342 ? -21.363 45.368 -36.665 0.50 19.75 342 ASP B O 1
ATOM 5889 O O B ASP B 1 342 ? -21.384 45.315 -36.649 0.50 19.66 342 ASP B O 1
ATOM 5898 N N . SER B 1 343 ? -21.364 46.231 -34.555 1.00 18.92 343 SER B N 1
ATOM 5899 C CA . SER B 1 343 ? -19.893 46.384 -34.443 1.00 18.88 343 SER B CA 1
ATOM 5900 C C . SER B 1 343 ? -19.163 45.036 -34.573 1.00 17.41 343 SER B C 1
ATOM 5901 O O . SER B 1 343 ? -18.134 44.981 -35.258 1.00 16.79 343 SER B O 1
ATOM 5904 N N . PHE B 1 344 ? -19.674 43.979 -33.949 1.00 16.10 344 PHE B N 1
ATOM 5905 C CA . PHE B 1 344 ? -19.045 42.633 -33.978 1.00 15.01 344 PHE B CA 1
ATOM 5906 C C . PHE B 1 344 ? -19.143 42.017 -35.374 1.00 14.83 344 PHE B C 1
ATOM 5907 O O . PHE B 1 344 ? -18.263 41.232 -35.765 1.00 12.96 344 PHE B O 1
ATOM 5915 N N . VAL B 1 345 ? -20.244 42.289 -36.065 1.00 15.96 345 VAL B N 1
ATOM 5916 C CA . VAL B 1 345 ? -20.441 41.824 -37.461 1.00 16.32 345 VAL B CA 1
ATOM 5917 C C . VAL B 1 345 ? -19.340 42.442 -38.323 1.00 17.87 345 VAL B C 1
ATOM 5918 O O . VAL B 1 345 ? -18.734 41.713 -39.145 1.00 18.38 345 VAL B O 1
ATOM 5922 N N . LYS B 1 346 ? -19.116 43.750 -38.173 1.00 19.58 346 LYS B N 1
ATOM 5923 C CA . LYS B 1 346 ? -18.091 44.468 -38.972 1.00 20.82 346 LYS B CA 1
ATOM 5924 C C . LYS B 1 346 ? -16.700 44.015 -38.530 1.00 21.19 346 LYS B C 1
ATOM 5925 O O . LYS B 1 346 ? -15.848 43.844 -39.410 1.00 22.50 346 LYS B O 1
ATOM 5931 N N . ARG B 1 347 ? -16.460 43.819 -37.232 1.00 21.21 347 ARG B N 1
ATOM 5932 C CA . ARG B 1 347 ? -15.110 43.392 -36.778 1.00 21.38 347 ARG B CA 1
ATOM 5933 C C . ARG B 1 347 ? -14.817 42.021 -37.398 1.00 19.64 347 ARG B C 1
ATOM 5934 O O . ARG B 1 347 ? -13.684 41.793 -37.845 1.00 20.59 347 ARG B O 1
ATOM 5942 N N . PHE B 1 348 ? -15.808 41.136 -37.428 1.00 18.65 348 PHE B N 1
ATOM 5943 C CA . PHE B 1 348 ? -15.641 39.768 -37.975 1.00 17.15 348 PHE B CA 1
ATOM 5944 C C . PHE B 1 348 ? -15.303 39.839 -39.475 1.00 18.03 348 PHE B C 1
ATOM 5945 O O . PHE B 1 348 ? -14.349 39.166 -39.921 1.00 18.57 348 PHE B O 1
ATOM 5953 N N . TRP B 1 349 ? -16.067 40.626 -40.234 1.00 18.53 349 TRP B N 1
ATOM 5954 C CA . TRP B 1 349 ? -15.881 40.792 -41.702 1.00 19.84 349 TRP B CA 1
ATOM 5955 C C . TRP B 1 349 ? -14.431 41.180 -41.998 1.00 20.85 349 TRP B C 1
ATOM 5956 O O . TRP B 1 349 ? -13.861 40.693 -43.000 1.00 20.63 349 TRP B O 1
ATOM 5967 N N . ASN B 1 350 ? -13.854 42.024 -41.144 1.00 21.39 350 ASN B N 1
ATOM 5968 C CA . ASN B 1 350 ? -12.512 42.626 -41.352 1.00 22.47 350 ASN B CA 1
ATOM 5969 C C . ASN B 1 350 ? -11.434 41.728 -40.724 1.00 22.14 350 ASN B C 1
ATOM 5970 O O . ASN B 1 350 ? -10.248 42.124 -40.726 1.00 21.55 350 ASN B O 1
ATOM 5975 N N . THR B 1 351 ? -11.818 40.564 -40.190 1.00 20.90 351 THR B N 1
ATOM 5976 C CA . THR B 1 351 ? -10.883 39.554 -39.620 1.00 20.94 351 THR B CA 1
ATOM 5977 C C . THR B 1 351 ? -10.647 38.468 -40.668 1.00 20.90 351 THR B C 1
ATOM 5978 O O . THR B 1 351 ? -11.607 37.893 -41.169 1.00 21.17 351 THR B O 1
ATOM 5982 N N . PRO B 1 352 ? -9.381 38.157 -41.035 1.00 20.70 352 PRO B N 1
ATOM 5983 C CA . PRO B 1 352 ? -9.096 37.058 -41.956 1.00 21.01 352 PRO B CA 1
ATOM 5984 C C . PRO B 1 352 ? -9.011 35.700 -41.239 1.00 20.49 352 PRO B C 1
ATOM 5985 O O . PRO B 1 352 ? -8.905 35.662 -40.017 1.00 20.87 352 PRO B O 1
ATOM 5989 N N . LEU B 1 353 ? -9.059 34.615 -42.012 1.00 20.16 353 LEU B N 1
ATOM 5990 C CA . LEU B 1 353 ? -8.821 33.244 -41.493 1.00 19.41 353 LEU B CA 1
ATOM 5991 C C . LEU B 1 353 ? -7.487 33.222 -40.752 1.00 19.83 353 LEU B C 1
ATOM 5992 O O . LEU B 1 353 ? -6.536 33.911 -41.182 1.00 18.22 353 LEU B O 1
ATOM 5997 N N . ARG B 1 354 ? -7.403 32.432 -39.692 1.00 19.43 354 ARG B N 1
ATOM 5998 C CA . ARG B 1 354 ? -6.117 32.218 -38.997 1.00 20.98 354 ARG B CA 1
ATOM 5999 C C . ARG B 1 354 ? -5.217 31.342 -39.875 1.00 20.94 354 ARG B C 1
ATOM 6000 O O . ARG B 1 354 ? -5.756 30.489 -40.611 1.00 21.68 354 ARG B O 1
ATOM 6008 N N . GLN B 1 355 ? -3.899 31.548 -39.793 1.00 21.34 355 GLN B N 1
ATOM 6009 C CA . GLN B 1 355 ? -2.890 30.677 -40.457 1.00 20.95 355 GLN B CA 1
ATOM 6010 C C . GLN B 1 355 ? -1.938 30.080 -39.418 1.00 20.86 355 GLN B C 1
ATOM 6011 O O . GLN B 1 355 ? -1.922 30.560 -38.261 1.00 20.87 355 GLN B O 1
ATOM 6017 N N . GLY B 1 356 ? -1.192 29.050 -39.826 1.00 20.73 356 GLY B N 1
ATOM 6018 C CA . GLY B 1 356 ? -0.159 28.407 -38.994 1.00 20.68 356 GLY B CA 1
ATOM 6019 C C . GLY B 1 356 ? -0.734 27.335 -38.083 1.00 21.38 356 GLY B C 1
ATOM 6020 O O . GLY B 1 356 ? -1.921 27.004 -38.226 1.00 20.80 356 GLY B O 1
ATOM 6021 N N . LYS B 1 357 ? 0.110 26.815 -37.189 1.00 21.73 357 LYS B N 1
ATOM 6022 C CA . LYS B 1 357 ? -0.078 25.561 -36.405 1.00 23.41 357 LYS B CA 1
ATOM 6023 C C . LYS B 1 357 ? -1.435 25.506 -35.685 1.00 22.26 357 LYS B C 1
ATOM 6024 O O . LYS B 1 357 ? -2.016 24.403 -35.655 1.00 22.79 357 LYS B O 1
ATOM 6030 N N . ARG B 1 358 ? -1.947 26.614 -35.145 1.00 21.31 358 ARG B N 1
ATOM 6031 C CA . ARG B 1 358 ? -3.103 26.575 -34.204 1.00 21.87 358 ARG B CA 1
ATOM 6032 C C . ARG B 1 358 ? -4.428 26.870 -34.917 1.00 19.84 358 ARG B C 1
ATOM 6033 O O . ARG B 1 358 ? -5.435 27.088 -34.212 1.00 20.09 358 ARG B O 1
ATOM 6041 N N . ARG B 1 359 ? -4.453 26.813 -36.250 1.00 18.20 359 ARG B N 1
ATOM 6042 C CA . ARG B 1 359 ? -5.511 27.463 -37.066 1.00 16.93 359 ARG B CA 1
ATOM 6043 C C . ARG B 1 359 ? -6.832 26.687 -37.028 1.00 15.94 359 ARG B C 1
ATOM 6044 O O . ARG B 1 359 ? -7.881 27.326 -37.221 1.00 14.86 359 ARG B O 1
ATOM 6052 N N . TYR B 1 360 ? -6.776 25.371 -36.817 1.00 14.63 360 TYR B N 1
ATOM 6053 C CA . TYR B 1 360 ? -7.924 24.449 -37.005 1.00 13.87 360 TYR B CA 1
ATOM 6054 C C . TYR B 1 360 ? -9.163 24.972 -36.271 1.00 12.95 360 TYR B C 1
ATOM 6055 O O . TYR B 1 360 ? -10.186 25.205 -36.926 1.00 12.83 360 TYR B O 1
ATOM 6064 N N . TYR B 1 361 ? -9.085 25.142 -34.952 1.00 12.62 361 TYR B N 1
ATOM 6065 C CA . TYR B 1 361 ? -10.276 25.427 -34.113 1.00 12.31 361 TYR B CA 1
ATOM 6066 C C . TYR B 1 361 ? -10.851 26.808 -34.470 1.00 11.78 361 TYR B C 1
ATOM 6067 O O . TYR B 1 361 ? -12.071 26.984 -34.685 1.00 11.56 361 TYR B O 1
ATOM 6076 N N . ASP B 1 362 ? -9.986 27.804 -34.544 1.00 12.17 362 ASP B N 1
ATOM 6077 C CA . ASP B 1 362 ? -10.394 29.185 -34.920 1.00 12.69 362 ASP B CA 1
ATOM 6078 C C . ASP B 1 362 ? -11.156 29.150 -36.248 1.00 12.25 362 ASP B C 1
ATOM 6079 O O . ASP B 1 362 ? -12.189 29.808 -36.362 1.00 11.60 362 ASP B O 1
ATOM 6084 N N . ASN B 1 363 ? -10.614 28.437 -37.235 1.00 12.35 363 ASN B N 1
ATOM 6085 C CA . ASN B 1 363 ? -11.107 28.465 -38.637 1.00 12.66 363 ASN B CA 1
ATOM 6086 C C . ASN B 1 363 ? -12.422 27.687 -38.751 1.00 12.77 363 ASN B C 1
ATOM 6087 O O . ASN B 1 363 ? -13.255 28.080 -39.584 1.00 12.97 363 ASN B O 1
ATOM 6092 N N . CYS B 1 364 ? -12.625 26.638 -37.949 1.00 12.77 364 CYS B N 1
ATOM 6093 C CA . CYS B 1 364 ? -13.934 25.931 -37.898 1.00 13.05 364 CYS B CA 1
ATOM 6094 C C . CYS B 1 364 ? -15.011 26.919 -37.418 1.00 12.88 364 CYS B C 1
ATOM 6095 O O . CYS B 1 364 ? -16.018 27.103 -38.132 1.00 12.74 364 CYS B O 1
ATOM 6098 N N . LEU B 1 365 ? -14.782 27.570 -36.272 1.00 12.78 365 LEU B N 1
ATOM 6099 C CA . LEU B 1 365 ? -15.755 28.514 -35.662 1.00 13.41 365 LEU B CA 1
ATOM 6100 C C . LEU B 1 365 ? -15.958 29.702 -36.615 1.00 12.94 365 LEU B C 1
ATOM 6101 O O . LEU B 1 365 ? -17.116 30.110 -36.793 1.00 14.10 365 LEU B O 1
ATOM 6106 N N . TYR B 1 366 ? -14.878 30.208 -37.213 1.00 12.66 366 TYR B N 1
ATOM 6107 C CA . TYR B 1 366 ? -14.898 31.276 -38.257 1.00 13.09 366 TYR B CA 1
ATOM 6108 C C . TYR B 1 366 ? -15.886 30.886 -39.358 1.00 12.50 366 TYR B C 1
ATOM 6109 O O . TYR B 1 366 ? -16.811 31.667 -39.656 1.00 12.17 366 TYR B O 1
ATOM 6118 N N . PHE B 1 367 ? -15.733 29.698 -39.929 1.00 12.08 367 PHE B N 1
ATOM 6119 C CA . PHE B 1 367 ? -16.564 29.273 -41.085 1.00 12.14 367 PHE B CA 1
ATOM 6120 C C . PHE B 1 367 ? -18.042 29.214 -40.690 1.00 12.25 367 PHE B C 1
ATOM 6121 O O . PHE B 1 367 ? -18.895 29.681 -41.468 1.00 12.63 367 PHE B O 1
ATOM 6129 N N . PHE B 1 368 ? -18.360 28.649 -39.527 1.00 12.27 368 PHE B N 1
ATOM 6130 C CA . PHE B 1 368 ? -19.769 28.539 -39.079 1.00 12.34 368 PHE B CA 1
ATOM 6131 C C . PHE B 1 368 ? -20.346 29.938 -38.891 1.00 11.89 368 PHE B C 1
ATOM 6132 O O . PHE B 1 368 ? -21.519 30.149 -39.242 1.00 12.40 368 PHE B O 1
ATOM 6140 N N . THR B 1 369 ? -19.543 30.889 -38.418 1.00 11.74 369 THR B N 1
ATOM 6141 C CA . THR B 1 369 ? -19.996 32.300 -38.302 1.00 12.01 369 THR B CA 1
ATOM 6142 C C . THR B 1 369 ? -20.200 32.910 -39.697 1.00 12.34 369 THR B C 1
ATOM 6143 O O . THR B 1 369 ? -21.166 33.662 -39.860 1.00 12.30 369 THR B O 1
ATOM 6147 N N . MET B 1 370 ? -19.312 32.647 -40.651 1.00 13.30 370 MET B N 1
ATOM 6148 C CA . MET B 1 370 ? -19.421 33.230 -42.019 1.00 14.52 370 MET B CA 1
ATOM 6149 C C . MET B 1 370 ? -20.708 32.697 -42.662 1.00 13.90 370 MET B C 1
ATOM 6150 O O . MET B 1 370 ? -21.476 33.496 -43.279 1.00 13.01 370 MET B O 1
ATOM 6155 N N . LEU B 1 371 ? -20.965 31.400 -42.484 1.00 13.10 371 LEU B N 1
ATOM 6156 C CA . LEU B 1 371 ? -22.230 30.776 -42.929 1.00 13.11 371 LEU B CA 1
ATOM 6157 C C . LEU B 1 371 ? -23.410 31.519 -42.306 1.00 12.68 371 LEU B C 1
ATOM 6158 O O . LEU B 1 371 ? -24.284 31.981 -43.045 1.00 11.90 371 LEU B O 1
ATOM 6163 N N . ALA B 1 372 ? -23.430 31.604 -40.974 1.00 12.17 372 ALA B N 1
ATOM 6164 C CA . ALA B 1 372 ? -24.601 32.083 -40.206 1.00 12.42 372 ALA B CA 1
ATOM 6165 C C . ALA B 1 372 ? -24.870 33.560 -40.493 1.00 12.24 372 ALA B C 1
ATOM 6166 O O . ALA B 1 372 ? -26.028 33.912 -40.716 1.00 12.09 372 ALA B O 1
ATOM 6168 N N . LEU B 1 373 ? -23.840 34.401 -40.491 1.00 12.42 373 LEU B N 1
ATOM 6169 C CA . LEU B 1 373 ? -24.030 35.869 -40.617 1.00 12.59 373 LEU B CA 1
ATOM 6170 C C . LEU B 1 373 ? -24.452 36.211 -42.056 1.00 12.66 373 LEU B C 1
ATOM 6171 O O . LEU B 1 373 ? -25.032 37.298 -42.251 1.00 13.09 373 LEU B O 1
ATOM 6176 N N . SER B 1 374 ? -24.197 35.322 -43.020 1.00 12.65 374 SER B N 1
ATOM 6177 C CA . SER B 1 374 ? -24.584 35.520 -44.444 1.00 12.25 374 SER B CA 1
ATOM 6178 C C . SER B 1 374 ? -25.978 34.920 -44.698 1.00 12.62 374 SER B C 1
ATOM 6179 O O . SER B 1 374 ? -26.508 35.062 -45.826 1.00 12.34 374 SER B O 1
ATOM 6182 N N . GLY B 1 375 ? -26.557 34.255 -43.691 1.00 12.86 375 GLY B N 1
ATOM 6183 C CA . GLY B 1 375 ? -27.896 33.637 -43.775 1.00 12.83 375 GLY B CA 1
ATOM 6184 C C . GLY B 1 375 ? -27.859 32.302 -44.503 1.00 13.60 375 GLY B C 1
ATOM 6185 O O . GLY B 1 375 ? -28.891 31.926 -45.114 1.00 14.45 375 GLY B O 1
ATOM 6186 N N . ASN B 1 376 ? -26.744 31.577 -44.400 1.00 13.71 376 ASN B N 1
ATOM 6187 C CA . ASN B 1 376 ? -26.521 30.307 -45.140 1.00 13.82 376 ASN B CA 1
ATOM 6188 C C . ASN B 1 376 ? -26.383 29.113 -44.183 1.00 14.01 376 ASN B C 1
ATOM 6189 O O . ASN B 1 376 ? -26.114 28.015 -44.681 1.00 14.80 376 ASN B O 1
ATOM 6194 N N . TYR B 1 377 ? -26.601 29.273 -42.875 1.00 13.23 377 TYR B N 1
ATOM 6195 C CA . TYR B 1 377 ? -26.615 28.108 -41.949 1.00 12.38 377 TYR B CA 1
ATOM 6196 C C . TYR B 1 377 ? -28.079 27.718 -41.739 1.00 12.17 377 TYR B C 1
ATOM 6197 O O . TYR B 1 377 ? -28.735 28.313 -40.868 1.00 11.87 377 TYR B O 1
ATOM 6206 N N . ARG B 1 378 ? -28.582 26.798 -42.562 1.00 12.66 378 ARG B N 1
ATOM 6207 C CA . ARG B 1 378 ? -30.040 26.567 -42.727 1.00 13.19 378 ARG B CA 1
ATOM 6208 C C . ARG B 1 378 ? -30.462 25.154 -42.329 1.00 13.46 378 ARG B C 1
ATOM 6209 O O . ARG B 1 378 ? -29.624 24.223 -42.300 1.00 13.16 378 ARG B O 1
ATOM 6217 N N . VAL B 1 379 ? -31.752 25.019 -42.043 1.00 12.67 379 VAL B N 1
ATOM 6218 C CA . VAL B 1 379 ? -32.403 23.693 -41.890 1.00 13.40 379 VAL B CA 1
ATOM 6219 C C . VAL B 1 379 ? -32.676 23.174 -43.294 1.00 13.52 379 VAL B C 1
ATOM 6220 O O . VAL B 1 379 ? -33.363 23.897 -44.026 1.00 14.15 379 VAL B O 1
ATOM 6224 N N . TYR B 1 380 ? -32.216 21.973 -43.630 1.00 14.24 380 TYR B N 1
ATOM 6225 C CA . TYR B 1 380 ? -32.610 21.268 -44.884 1.00 15.54 380 TYR B CA 1
ATOM 6226 C C . TYR B 1 380 ? -33.680 20.216 -44.576 1.00 17.68 380 TYR B C 1
ATOM 6227 O O . TYR B 1 380 ? -33.371 19.164 -44.028 1.00 17.07 380 TYR B O 1
ATOM 6236 N N . GLN B 1 381 ? -34.918 20.491 -44.977 1.00 20.64 381 GLN B N 1
ATOM 6237 C CA . GLN B 1 381 ? -36.078 19.594 -44.704 1.00 25.32 381 GLN B CA 1
ATOM 6238 C C . GLN B 1 381 ? -36.352 18.672 -45.897 1.00 27.80 381 GLN B C 1
ATOM 6239 O O . GLN B 1 381 ? -35.718 18.862 -46.943 1.00 28.05 381 GLN B O 1
ATOM 6245 N N . GLN B 1 382 ? -37.279 17.722 -45.734 1.00 33.04 382 GLN B N 1
ATOM 6246 C CA . GLN B 1 382 ? -37.697 16.752 -46.786 1.00 37.67 382 GLN B CA 1
ATOM 6247 C C . GLN B 1 382 ? -37.444 15.320 -46.300 1.00 40.96 382 GLN B C 1
ATOM 6248 O O . GLN B 1 382 ? -37.976 14.909 -45.260 1.00 41.80 382 GLN B O 1
#

GO terms:
  GO:0045493 xylan catabolic process (P, IDA)
  GO:0033951 oligosaccharide reducing-end xylanase activity (F, IDA)

Organism: Paenibacillus barcinonensis (NCBI:txid198119)

Foldseek 3Di:
DFCQVVVDAAQQCVVLPHDLVRLVVLLVVLVCCQAPNDPFGHQKDFDPQFAIAGAQLQVQKGFLLRLLLQLLLCLLVVNVRSNRRSVCLQVVQFAACDDQRHLAGQGIAHRVRHRPGNFHFLLSLLSLLQSLLSCCLRPNADPPPRNSLVSSQSSVCCQQCSVVVPPYFHQADQVQLEGDRTRPDQWHFLLSQQLVSLCVCLVRYDVVCNVSSPSNSVSSVVLLVQQADLQQLFGFRIGHSRNQQDDADPVGGRRWRAQSRLNNLLRLLVCCNGPVDDLVNQVSLQRNLVLCQPPDLQRAAIARSVGHGDPHHHLQSLLSLLSNQSNLSRYPDPRNSVSVVVLVVDDQGTHSNRSSSSSSSSSSSCNSRRSSDRSDD/DFCQPVVDAAQQCVVLPDDLVVLVVLLVVLVCCQQPNDPFGHQKDADDQFAIAGAQLQVQKGFLLRLLLQLLLCLLVVNVRSNRRSVCLQVVQFAACDAQRHLAGQGIAHRVRHRPGNFHFLLSLLSLLQSLQSCCLRPNADPPPRNSLVSSQSSVCCQCCRPVPHDYFHQADQVQLEGDRTRPDQWHFLLSQQLLSLCVCLVRYDVVCNVSSPSSSVSSVVLLVQQADLQQLFGFRIGHSRNQQDDADPVGRRNWRAQSRLNNLLSLLVSCNGPVDDLVSQVSLQRNLVLCQPPDLQRAAIAHSVGHGDPHHHLQSLLSLLSNQSNLSRYPDPRNSVSVVVLVVDDQGTHSNRSSSSSSSSSSSCNSRRSSDRRDD

CATH classification: 1.50.10.10

B-factor: mean 15.95, std 7.24, range [3.0, 47.94]

Secondary structure (DSSP, 8-state):
--HHHH-----HHHHTT--HHHHHHHHHHHHHHHHH--TTT--EEEETTTEEEE-BTTTTBEEHHHHHHHHHHHHHTT-HHHHHHHHHHIIIIIB-SSSTTTTSB-SEE-TTS-EEE----HHHHHHHHHHHHHHHHHH---STTS-HHHHHHHHHHHHHHHHHHSS---SEETTTTEE-SSTTSS-B-GGG--HHHHHHHHHHS-GGGHHHHHHHHHHHHHHHHHHS-TTT----SSB-TTSSBPPPBTTB--SSBSGGGGHHHHHHHHHHHHH---THHHHHHHHHHHHHTTS-GGG-EEE-TT-PEEEEEPS-HHHHHHHHHHGGGT--STTHHHHHHHHHTPPPP-STTHHHHHHHHHHHHHHHTT-------/--HHHH-----HHHHTT--HHHHHHHHHHHHHHHHHS-TTT--EEEETTTEEEE-BTTTTBEEHHHHHHHHHHHHHTT-HHHHHHHHHHIIIIIB--SSTTTTSB-SEE-TTS-EEE----HHHHHHHHHHHHHHHHHH---STTS-HHHHHHHHHHHHHHTTSSSS---SEETTTTEE-SSTTSS-B-GGG--HHHHHHHHHHS-GGGHHHHHHHHHHHHHHHHHHS-TTT----SSB-TTSSBPPPBTTB--SSBSGGGGHHHHHHHHHHHHH---THHHHHHHHHHHHHTT--GGG-EEE-TT-PEEEEEPS-HHHHHHHHHHGGGT--STTHHHHHHHHHTPPPP-STTHHHHHHHHHHHHHHHTT-------